Protein AF-0000000080759036 (afdb_homodimer)

Structure (mmCIF, N/CA/C/O backbone):
data_AF-0000000080759036-model_v1
#
loop_
_entity.id
_entity.type
_entity.pdbx_description
1 polymer 'Transposase IS116/IS110/IS902 family protein'
#
loop_
_atom_site.group_PDB
_atom_site.id
_atom_site.type_symbol
_atom_site.label_atom_id
_atom_site.label_alt_id
_atom_site.label_comp_id
_atom_site.label_asym_id
_atom_site.label_entity_id
_atom_site.label_seq_id
_atom_site.pdbx_PDB_ins_code
_atom_site.Cartn_x
_atom_site.Cartn_y
_atom_site.Cartn_z
_atom_site.occupancy
_atom_site.B_iso_or_equiv
_atom_site.auth_seq_id
_atom_site.auth_comp_id
_atom_site.auth_asym_id
_atom_site.auth_atom_id
_atom_site.pdbx_PDB_model_num
ATOM 1 N N . MET A 1 1 ? -12.172 -16.609 -16.031 1 45.44 1 MET A N 1
ATOM 2 C CA . MET A 1 1 ? -12.094 -17.469 -14.852 1 45.44 1 MET A CA 1
ATOM 3 C C . MET A 1 1 ? -12.117 -16.656 -13.57 1 45.44 1 MET A C 1
ATOM 5 O O . MET A 1 1 ? -11.398 -15.656 -13.453 1 45.44 1 MET A O 1
ATOM 9 N N . HIS A 1 2 ? -13.273 -16.766 -12.906 1 61.16 2 HIS A N 1
ATOM 10 C CA . HIS A 1 2 ? -13.508 -16.078 -11.648 1 61.16 2 HIS A CA 1
ATOM 11 C C . HIS A 1 2 ? -13.109 -16.938 -10.461 1 61.16 2 HIS A C 1
ATOM 13 O O . HIS A 1 2 ? -12.93 -18.141 -10.602 1 61.16 2 HIS A O 1
ATOM 19 N N . LYS A 1 3 ? -12.953 -16.297 -9.305 1 64.44 3 LYS A N 1
ATOM 20 C CA . LYS A 1 3 ? -12.539 -16.922 -8.055 1 64.44 3 LYS A CA 1
ATOM 21 C C . LYS A 1 3 ? -13.445 -18.109 -7.703 1 64.44 3 LYS A C 1
ATOM 23 O O . LYS A 1 3 ? -12.969 -19.156 -7.281 1 64.44 3 LYS A O 1
ATOM 28 N N . GLU A 1 4 ? -14.688 -18.062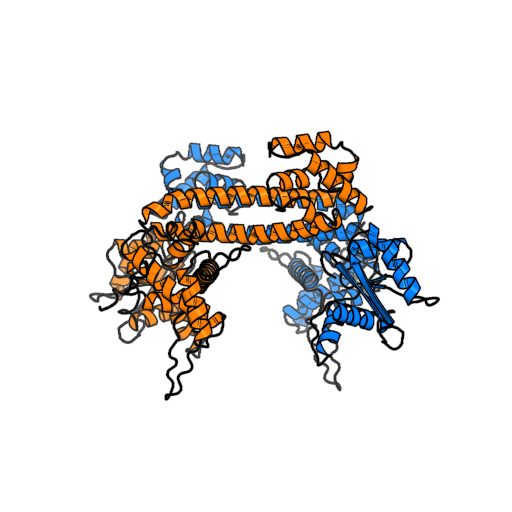 -8.117 1 74.38 4 GLU A N 1
ATOM 29 C CA . GLU A 1 4 ? -15.602 -19.078 -7.59 1 74.38 4 GLU A CA 1
ATOM 30 C C . GLU A 1 4 ? -16.125 -19.984 -8.695 1 74.38 4 GLU A C 1
ATOM 32 O O . GLU A 1 4 ? -16.516 -21.125 -8.438 1 74.38 4 GLU A O 1
ATOM 37 N N . LYS A 1 5 ? -16.062 -19.406 -9.906 1 79.94 5 LYS A N 1
ATOM 38 C CA . LYS A 1 5 ? -16.641 -20.203 -10.984 1 79.94 5 LYS A CA 1
ATOM 39 C C . LYS A 1 5 ? -15.773 -20.156 -12.234 1 79.94 5 LYS A C 1
ATOM 41 O O . LYS A 1 5 ? -15.055 -19.188 -12.469 1 79.94 5 LYS A O 1
ATOM 46 N N . HIS A 1 6 ? -15.82 -21.312 -12.953 1 85.31 6 HIS A N 1
ATOM 47 C CA . HIS A 1 6 ? -15.18 -21.406 -14.258 1 85.31 6 HIS A CA 1
ATOM 48 C C . HIS A 1 6 ? -16.219 -21.5 -15.375 1 85.31 6 HIS A C 1
ATOM 50 O O . HIS A 1 6 ? -17.281 -22.109 -15.188 1 85.31 6 HIS A O 1
ATOM 56 N N . CYS A 1 7 ? -16 -20.797 -16.359 1 88.25 7 CYS A N 1
ATOM 57 C CA . CYS A 1 7 ? -16.781 -20.922 -17.578 1 88.25 7 CYS A CA 1
ATOM 58 C C . CYS A 1 7 ? -15.93 -21.5 -18.703 1 88.25 7 CYS A C 1
ATOM 60 O O . CYS A 1 7 ? -14.875 -20.953 -19.031 1 88.25 7 CYS A O 1
ATOM 62 N N . ALA A 1 8 ? -16.375 -22.641 -19.25 1 90.69 8 ALA A N 1
ATOM 63 C CA . ALA A 1 8 ? -15.672 -23.266 -20.359 1 90.69 8 ALA A CA 1
ATOM 64 C C . ALA A 1 8 ? -16.516 -23.25 -21.641 1 90.69 8 ALA A C 1
ATOM 66 O O . ALA A 1 8 ? -17.703 -23.562 -21.594 1 90.69 8 ALA A O 1
ATOM 67 N N . VAL A 1 9 ? -15.891 -22.844 -22.703 1 92.31 9 VAL A N 1
ATOM 68 C CA . VAL A 1 9 ? -16.547 -22.844 -24 1 92.31 9 VAL A CA 1
ATOM 69 C C . VAL A 1 9 ? -15.828 -23.812 -24.938 1 92.31 9 VAL A C 1
ATOM 71 O O . VAL A 1 9 ? -14.594 -23.844 -24.984 1 92.31 9 VAL A O 1
ATOM 74 N N . VAL A 1 10 ? -16.625 -24.641 -25.641 1 92.56 10 VAL A N 1
ATOM 75 C CA . VAL A 1 10 ? -16.078 -25.609 -26.578 1 92.56 10 VAL A CA 1
ATOM 76 C C . VAL A 1 10 ? -16.375 -25.156 -28 1 92.56 10 VAL A C 1
ATOM 78 O O . VAL A 1 10 ? -17.531 -24.875 -28.344 1 92.56 10 VAL A O 1
ATOM 81 N N . ILE A 1 11 ? -15.328 -25.094 -28.703 1 91.25 11 ILE A N 1
ATOM 82 C CA . ILE A 1 11 ? -15.516 -24.703 -30.109 1 91.25 11 ILE A CA 1
ATOM 83 C C . ILE A 1 11 ? -14.898 -25.766 -31.016 1 91.25 11 ILE A C 1
ATOM 85 O O . ILE A 1 11 ? -13.992 -26.5 -30.609 1 91.25 11 ILE A O 1
ATOM 89 N N . ASP A 1 12 ? -15.43 -25.875 -32.25 1 87.81 12 ASP A N 1
ATOM 90 C CA . ASP A 1 12 ? -14.859 -26.797 -33.219 1 87.81 12 ASP A CA 1
ATOM 91 C C . ASP A 1 12 ? -13.812 -26.109 -34.094 1 87.81 12 ASP A C 1
ATOM 93 O O . ASP A 1 12 ? -13.414 -24.969 -33.812 1 87.81 12 ASP A O 1
ATOM 97 N N . CYS A 1 13 ? -13.289 -26.875 -35.062 1 83.5 13 CYS A N 1
ATOM 98 C CA . CYS A 1 13 ? -12.203 -26.375 -35.906 1 83.5 13 CYS A CA 1
ATOM 99 C C . CYS A 1 13 ? -12.656 -25.188 -36.75 1 83.5 13 CYS A C 1
ATOM 101 O O . CYS A 1 13 ? -11.836 -24.453 -37.281 1 83.5 13 CYS A O 1
ATOM 103 N N . TRP A 1 14 ? -13.953 -25.016 -36.781 1 79.94 14 TRP A N 1
ATOM 104 C CA . TRP A 1 14 ? -14.5 -23.938 -37.594 1 79.94 14 TRP A CA 1
ATOM 105 C C . TRP A 1 14 ? -14.961 -22.781 -36.719 1 79.94 14 TRP A C 1
ATOM 107 O O . TRP A 1 14 ? -15.711 -21.906 -37.156 1 79.94 14 TRP A O 1
ATOM 117 N N . MET A 1 15 ? -14.633 -22.766 -35.469 1 83.44 15 MET A N 1
ATOM 118 C CA . MET A 1 15 ? -14.898 -21.719 -34.5 1 83.44 15 MET A CA 1
ATOM 119 C C . MET A 1 15 ? -16.375 -21.688 -34.094 1 83.44 15 MET A C 1
ATOM 121 O O . MET A 1 15 ? -16.859 -20.688 -33.562 1 83.44 15 MET A O 1
ATOM 125 N N . GLU A 1 16 ? -17.031 -22.734 -34.406 1 87.44 16 GLU A N 1
ATOM 126 C CA . GLU A 1 16 ? -18.422 -22.828 -33.969 1 87.44 16 GLU A CA 1
ATOM 127 C C . GLU A 1 16 ? -18.516 -23.312 -32.531 1 87.44 16 GLU A C 1
ATOM 129 O O . GLU A 1 16 ? -17.891 -24.297 -32.156 1 87.44 16 GLU A O 1
ATOM 134 N N . LYS A 1 17 ? -19.281 -22.531 -31.797 1 91.5 17 LYS A N 1
ATOM 135 C CA . LYS A 1 17 ? -19.484 -22.922 -30.391 1 91.5 17 LYS A CA 1
ATOM 136 C C . LYS A 1 17 ? -20.375 -24.156 -30.297 1 91.5 17 LYS A C 1
ATOM 138 O O . LYS A 1 17 ? -21.531 -24.125 -30.719 1 91.5 17 LYS A O 1
ATOM 143 N N . ILE A 1 18 ? -19.859 -25.203 -29.766 1 90.5 18 ILE A N 1
ATOM 144 C CA . ILE A 1 18 ? -20.609 -26.453 -29.734 1 90.5 18 ILE A CA 1
ATOM 145 C C . ILE A 1 18 ? -21.109 -26.719 -28.328 1 90.5 18 ILE A C 1
ATOM 147 O O . ILE A 1 18 ? -21.984 -27.562 -28.109 1 90.5 18 ILE A O 1
ATOM 151 N N . GLY A 1 19 ? -20.547 -25.953 -27.344 1 91.06 19 GLY A N 1
ATOM 152 C CA . GLY A 1 19 ? -21.016 -26.156 -25.984 1 91.06 19 GLY A CA 1
ATOM 153 C C . GLY A 1 19 ? -20.406 -25.188 -25 1 91.06 19 GLY A C 1
ATOM 154 O O . GLY A 1 19 ? -19.453 -24.484 -25.312 1 91.06 19 GLY A O 1
ATOM 155 N N . GLU A 1 20 ? -21.031 -25.109 -23.875 1 92.5 20 GLU A N 1
ATOM 156 C CA . GLU A 1 20 ? -20.594 -24.297 -22.75 1 92.5 20 GLU A CA 1
ATOM 157 C C . GLU A 1 20 ? -20.875 -24.984 -21.422 1 92.5 20 GLU A C 1
ATOM 159 O O . GLU A 1 20 ? -21.906 -25.625 -21.25 1 92.5 20 GLU A O 1
ATOM 164 N N . VAL A 1 21 ? -19.922 -24.984 -20.609 1 92 21 VAL A N 1
ATOM 165 C CA . VAL A 1 21 ? -20.062 -25.625 -19.297 1 92 21 VAL A CA 1
ATOM 166 C C . VAL A 1 21 ? -19.641 -24.672 -18.188 1 92 21 VAL A C 1
ATOM 168 O O . VAL A 1 21 ? -18.562 -24.078 -18.266 1 92 21 VAL A O 1
ATOM 171 N N . ASN A 1 22 ? -20.5 -24.484 -17.25 1 91 22 ASN A N 1
ATOM 172 C CA . ASN A 1 22 ? -20.188 -23.719 -16.047 1 91 22 ASN A CA 1
ATOM 173 C C . ASN A 1 22 ? -20.078 -24.625 -14.828 1 91 22 ASN A C 1
ATOM 175 O O . ASN A 1 22 ? -20.875 -25.547 -14.656 1 91 22 ASN A O 1
ATOM 179 N N . PHE A 1 23 ? -19.031 -24.453 -14.125 1 87.56 23 PHE A N 1
ATOM 180 C CA . PHE A 1 23 ? -18.828 -25.312 -12.953 1 87.56 23 PHE A CA 1
ATOM 181 C C . PHE A 1 23 ? -18.078 -24.562 -11.859 1 87.56 23 PHE A C 1
ATOM 183 O O . PHE A 1 23 ? -17.406 -23.562 -12.133 1 87.56 23 PHE A O 1
ATOM 190 N N . GLU A 1 24 ? -18.234 -25.031 -10.68 1 85.69 24 GLU A N 1
ATOM 191 C CA . GLU A 1 24 ? -17.578 -24.406 -9.539 1 85.69 24 GLU A CA 1
ATOM 192 C C . GLU A 1 24 ? -16.094 -24.719 -9.508 1 85.69 24 GLU A C 1
ATOM 194 O O . GLU A 1 24 ? -15.68 -25.828 -9.859 1 85.69 24 GLU A O 1
ATOM 199 N N . ASN A 1 25 ? -15.336 -23.766 -9.07 1 82.62 25 ASN A N 1
ATOM 200 C CA . ASN A 1 25 ? -13.891 -23.938 -8.977 1 82.62 25 ASN A CA 1
ATOM 201 C C . ASN A 1 25 ? -13.508 -24.766 -7.75 1 82.62 25 ASN A C 1
ATOM 203 O O . ASN A 1 25 ? -12.898 -24.25 -6.812 1 82.62 25 ASN A O 1
ATOM 207 N N . LYS A 1 26 ? -13.922 -26.062 -7.797 1 84.69 26 LYS A N 1
ATOM 208 C CA . LYS A 1 26 ? -13.633 -27.062 -6.777 1 84.69 26 LYS A CA 1
ATOM 209 C C . LYS A 1 26 ? -13.164 -28.375 -7.406 1 84.69 26 LYS A C 1
ATOM 211 O O . LYS A 1 26 ? -13.781 -28.859 -8.352 1 84.69 26 LYS A O 1
ATOM 216 N N . PRO A 1 27 ? -12.156 -28.906 -6.828 1 86 27 PRO A N 1
ATOM 217 C CA . PRO A 1 27 ? -11.625 -30.141 -7.41 1 86 27 PRO A CA 1
ATOM 218 C C . PRO A 1 27 ? -12.664 -31.25 -7.484 1 86 27 PRO A C 1
ATOM 220 O O . PRO A 1 27 ? -12.633 -32.062 -8.414 1 86 27 PRO A O 1
ATOM 223 N N . SER A 1 28 ? -13.602 -31.203 -6.574 1 87.81 28 SER A N 1
ATOM 224 C CA . SER A 1 28 ? -14.617 -32.25 -6.555 1 87.81 28 SER A CA 1
ATOM 225 C C . SER A 1 28 ? -15.523 -32.156 -7.777 1 87.81 28 SER A C 1
ATOM 227 O O . SER A 1 28 ? -16.188 -33.125 -8.141 1 87.81 28 SER A O 1
ATOM 229 N N . LYS A 1 29 ? -15.484 -31.031 -8.414 1 89.56 29 LYS A N 1
ATOM 230 C CA . LYS A 1 29 ? -16.391 -30.812 -9.547 1 89.56 29 LYS A CA 1
ATOM 231 C C . LYS A 1 29 ? -15.672 -31.047 -10.875 1 89.56 29 LYS A C 1
ATOM 233 O O . LYS A 1 29 ? -16.312 -31.078 -11.93 1 89.56 29 LYS A O 1
ATOM 238 N N . PHE A 1 30 ? -14.367 -31.281 -10.812 1 91 30 PHE A N 1
ATOM 239 C CA . PHE A 1 30 ? -13.562 -31.359 -12.031 1 91 30 PHE A CA 1
ATOM 240 C C . PHE A 1 30 ? -13.875 -32.625 -12.82 1 91 30 PHE A C 1
ATOM 242 O O . PHE A 1 30 ? -13.992 -32.594 -14.047 1 91 30 PHE A O 1
ATOM 249 N N . PRO A 1 31 ? -14.125 -33.719 -12.094 1 90.94 31 PRO A N 1
ATOM 250 C CA . PRO A 1 31 ? -14.453 -34.938 -12.852 1 90.94 31 PRO A CA 1
ATOM 251 C C . PRO A 1 31 ? -15.766 -34.812 -13.625 1 90.94 31 PRO A C 1
ATOM 253 O O . PRO A 1 31 ? -15.844 -35.188 -14.789 1 90.94 31 PRO A O 1
ATOM 256 N N . ALA A 1 32 ? -16.703 -34.188 -12.953 1 91.88 32 ALA A N 1
ATOM 257 C CA . ALA A 1 32 ? -17.984 -33.969 -13.625 1 91.88 32 ALA A CA 1
ATOM 258 C C . ALA A 1 32 ? -17.828 -33.031 -14.828 1 91.88 32 ALA A C 1
ATOM 260 O O . ALA A 1 32 ? -18.469 -33.25 -15.859 1 91.88 32 ALA A O 1
ATOM 261 N N . PHE A 1 33 ? -17.047 -32.125 -14.727 1 92.44 33 PHE A N 1
ATOM 262 C CA . PHE A 1 33 ? -16.766 -31.172 -15.797 1 92.44 33 PHE A CA 1
ATOM 263 C C . PHE A 1 33 ? -16.156 -31.891 -17 1 92.44 33 PHE A C 1
ATOM 265 O O . PHE A 1 33 ? -16.609 -31.703 -18.141 1 92.44 33 PHE A O 1
ATOM 272 N N . VAL A 1 34 ? -15.164 -32.75 -16.766 1 92.06 34 VAL A N 1
ATOM 273 C CA . VAL A 1 34 ? -14.484 -33.469 -17.844 1 92.06 34 VAL A CA 1
ATOM 274 C C . VAL A 1 34 ? -15.461 -34.406 -18.547 1 92.06 34 VAL A C 1
ATOM 276 O O . VAL A 1 34 ? -15.43 -34.531 -19.766 1 92.06 34 VAL A O 1
ATOM 279 N N . GLU A 1 35 ? -16.328 -34.969 -17.734 1 92 35 GLU A N 1
ATOM 280 C CA . GLU A 1 35 ? -17.344 -35.875 -18.312 1 92 35 GLU A CA 1
ATOM 281 C C . GLU A 1 35 ? -18.281 -35.094 -19.219 1 92 35 GLU A C 1
ATOM 283 O O . GLU A 1 35 ? -18.672 -35.594 -20.281 1 92 35 GLU A O 1
ATOM 288 N N . GLU A 1 36 ? -18.609 -33.906 -18.797 1 93.5 36 GLU A N 1
ATOM 289 C CA . GLU A 1 36 ? -19.484 -33.062 -19.609 1 93.5 36 GLU A CA 1
ATOM 290 C C . GLU A 1 36 ? -18.797 -32.688 -20.922 1 93.5 36 GLU A C 1
ATOM 292 O O . GLU A 1 36 ? -19.453 -32.656 -21.969 1 93.5 36 GLU A O 1
ATOM 297 N N . ILE A 1 37 ? -17.594 -32.406 -20.875 1 92.19 37 ILE A N 1
ATOM 298 C CA . ILE A 1 37 ? -16.844 -32 -22.062 1 92.19 37 ILE A CA 1
ATOM 299 C C . ILE A 1 37 ? -16.734 -33.188 -23.031 1 92.19 37 ILE A C 1
ATOM 301 O O . ILE A 1 37 ? -16.859 -33.031 -24.234 1 92.19 37 ILE A O 1
ATOM 305 N N . ARG A 1 38 ? -16.5 -34.312 -22.469 1 91.19 38 ARG A N 1
ATOM 306 C CA . ARG A 1 38 ? -16.422 -35.531 -23.297 1 91.19 38 ARG A CA 1
ATOM 307 C C . ARG A 1 38 ? -17.734 -35.781 -24.016 1 91.19 38 ARG A C 1
ATOM 309 O O . ARG A 1 38 ? -17.734 -36.219 -25.172 1 91.19 38 ARG A O 1
ATOM 316 N N . LYS A 1 39 ? -18.766 -35.5 -23.281 1 92.19 39 LYS A N 1
ATOM 317 C CA . LYS A 1 39 ? -20.078 -35.688 -23.906 1 92.19 39 LYS A CA 1
ATOM 318 C C . LYS A 1 39 ? -20.281 -34.719 -25.062 1 92.19 39 LYS A C 1
ATOM 320 O O . LYS A 1 39 ? -20.844 -35.062 -26.094 1 92.19 39 LYS A O 1
ATOM 325 N N . ILE A 1 40 ? -19.844 -33.531 -24.859 1 91.62 40 ILE A N 1
ATOM 326 C CA . ILE A 1 40 ? -20 -32.5 -25.875 1 91.62 40 ILE A CA 1
ATOM 327 C C . ILE A 1 40 ? -19.125 -32.812 -27.078 1 91.62 40 ILE A C 1
ATOM 329 O O . ILE A 1 40 ? -19.547 -32.656 -28.219 1 91.62 40 ILE A O 1
ATOM 333 N N . CYS A 1 41 ? -17.891 -33.281 -26.797 1 89.06 41 CYS A N 1
ATOM 334 C CA . CYS A 1 41 ? -16.906 -33.5 -27.859 1 89.06 41 CYS A CA 1
ATOM 335 C C . CYS A 1 41 ? -17.094 -34.844 -28.516 1 89.06 41 CYS A C 1
ATOM 337 O O . CYS A 1 41 ? -16.688 -35.062 -29.672 1 89.06 41 CYS A O 1
ATOM 339 N N . GLY A 1 42 ? -17.594 -35.812 -27.828 1 82.44 42 GLY A N 1
ATOM 340 C CA . GLY A 1 42 ? -17.766 -37.156 -28.375 1 82.44 42 GLY A CA 1
ATOM 341 C C . GLY A 1 42 ? -16.453 -37.906 -28.531 1 82.44 42 GLY A C 1
ATOM 342 O O . GLY A 1 42 ? -15.719 -38.094 -27.562 1 82.44 42 GLY A O 1
ATOM 343 N N . THR A 1 43 ? -16.109 -38.281 -29.797 1 81.25 43 THR A N 1
ATOM 344 C CA . THR A 1 43 ? -14.93 -39.094 -30.078 1 81.25 43 THR A CA 1
ATOM 345 C C . THR A 1 43 ? -13.766 -38.188 -30.5 1 81.25 43 THR A C 1
ATOM 347 O O . THR A 1 43 ? -12.664 -38.688 -30.75 1 81.25 43 THR A O 1
ATOM 350 N N . LYS A 1 44 ? -13.945 -36.938 -30.484 1 83 44 LYS A N 1
ATOM 351 C CA . LYS A 1 44 ? -12.922 -36 -30.969 1 83 44 LYS A CA 1
ATOM 352 C C . LYS A 1 44 ? -11.93 -35.656 -29.859 1 83 44 LYS A C 1
ATOM 354 O O . LYS A 1 44 ? -12.297 -35.594 -28.688 1 83 44 LYS A O 1
ATOM 359 N N . ASP A 1 45 ? -10.75 -35.5 -30.281 1 84.62 45 ASP A N 1
ATOM 360 C CA . ASP A 1 45 ? -9.727 -35.031 -29.344 1 84.62 45 ASP A CA 1
ATOM 361 C C . ASP A 1 45 ? -9.883 -33.562 -29.031 1 84.62 45 ASP A C 1
ATOM 363 O O . ASP A 1 45 ? -10.375 -32.781 -29.875 1 84.62 45 ASP A O 1
ATOM 367 N N . PHE A 1 46 ? -9.719 -33.25 -27.828 1 87.31 46 PHE A N 1
ATOM 368 C CA . PHE A 1 46 ? -9.82 -31.859 -27.484 1 87.31 46 PHE A CA 1
ATOM 369 C C . PHE A 1 46 ? -8.617 -31.406 -26.656 1 87.31 46 PHE A C 1
ATOM 371 O O . PHE A 1 46 ? -7.945 -32.25 -26.031 1 87.31 46 PHE A O 1
ATOM 378 N N . VAL A 1 47 ? -8.273 -30.141 -26.781 1 90.69 47 VAL A N 1
ATOM 379 C CA . VAL A 1 47 ? -7.195 -29.469 -26.078 1 90.69 47 VAL A CA 1
ATOM 380 C C . VAL A 1 47 ? -7.766 -28.344 -25.219 1 90.69 47 VAL A C 1
ATOM 382 O O . VAL A 1 47 ? -8.688 -27.641 -25.641 1 90.69 47 VAL A O 1
ATOM 385 N N . PHE A 1 48 ? -7.277 -28.281 -24.016 1 91.88 48 PHE A N 1
ATOM 386 C CA . PHE A 1 48 ? -7.762 -27.25 -23.109 1 91.88 48 PHE A CA 1
ATOM 387 C C . PHE A 1 48 ? -6.891 -26 -23.203 1 91.88 48 PHE A C 1
ATOM 389 O O . PHE A 1 48 ? -5.664 -26.094 -23.328 1 91.88 48 PHE A O 1
ATOM 396 N N . GLY A 1 49 ? -7.516 -24.844 -23.25 1 89.75 49 GLY A N 1
ATOM 397 C CA . GLY A 1 49 ? -6.836 -23.562 -23.125 1 89.75 49 GLY A CA 1
ATOM 398 C C . GLY A 1 49 ? -7.246 -22.781 -21.891 1 89.75 49 GLY A C 1
ATOM 399 O O . GLY A 1 49 ? -8.438 -22.609 -21.625 1 89.75 49 GLY A O 1
ATOM 400 N N . LEU A 1 50 ? -6.242 -22.422 -21.062 1 86.5 50 LEU A N 1
ATOM 401 C CA . LEU A 1 50 ? -6.52 -21.641 -19.844 1 86.5 50 LEU A CA 1
ATOM 402 C C . LEU A 1 50 ? -5.727 -20.344 -19.844 1 86.5 50 LEU A C 1
ATOM 404 O O . LEU A 1 50 ? -4.543 -20.328 -20.172 1 86.5 50 LEU A O 1
ATOM 408 N N . GLU A 1 51 ? -6.41 -19.219 -19.578 1 77.56 51 GLU A N 1
ATOM 409 C CA . GLU A 1 51 ? -5.734 -17.922 -19.469 1 77.56 51 GLU A CA 1
ATOM 410 C C . GLU A 1 51 ? -4.977 -17.812 -18.141 1 77.56 51 GLU A C 1
ATOM 412 O O . GLU A 1 51 ? -3.863 -17.281 -18.109 1 77.56 51 GLU A O 1
ATOM 417 N N . ASP A 1 52 ? -5.652 -18.219 -17.094 1 69.62 52 ASP A N 1
ATOM 418 C CA . ASP A 1 52 ? -5.074 -18.047 -15.773 1 69.62 52 ASP A CA 1
ATOM 419 C C . ASP A 1 52 ? -4.609 -19.375 -15.188 1 69.62 52 ASP A C 1
ATOM 421 O O . ASP A 1 52 ? -5.156 -19.844 -14.188 1 69.62 52 ASP A O 1
ATOM 425 N N . THR A 1 53 ? -3.488 -19.938 -15.812 1 65.19 53 THR A N 1
ATOM 426 C CA . THR A 1 53 ? -2.998 -21.234 -15.352 1 65.19 53 THR A CA 1
ATOM 427 C C . THR A 1 53 ? -2.189 -21.094 -14.07 1 65.19 53 THR A C 1
ATOM 429 O O . THR A 1 53 ? -1.856 -22.078 -13.414 1 65.19 53 THR A O 1
ATOM 432 N N . ARG A 1 54 ? -2.014 -19.859 -13.672 1 61.38 54 ARG A N 1
ATOM 433 C CA . ARG A 1 54 ? -1.126 -19.625 -12.531 1 61.38 54 ARG A CA 1
ATOM 434 C C . ARG A 1 54 ? -1.892 -19.047 -11.352 1 61.38 54 ARG A C 1
ATOM 436 O O . ARG A 1 54 ? -1.325 -18.859 -10.273 1 61.38 54 ARG A O 1
ATOM 443 N N . GLY A 1 55 ? -3.137 -18.891 -11.547 1 68.94 55 GLY A N 1
ATOM 444 C CA . GLY A 1 55 ? -3.99 -18.328 -10.516 1 68.94 55 GLY A CA 1
ATOM 445 C C . GLY A 1 55 ? -5.145 -19.234 -10.125 1 68.94 55 GLY A C 1
ATOM 446 O O . GLY A 1 55 ? -4.93 -20.344 -9.664 1 68.94 55 GLY A O 1
ATOM 447 N N . PHE A 1 56 ? -6.262 -18.766 -10.406 1 68.44 56 PHE A N 1
ATOM 448 C CA . PHE A 1 56 ? -7.473 -19.453 -9.992 1 68.44 56 PHE A CA 1
ATOM 449 C C . PHE A 1 56 ? -7.68 -20.719 -10.805 1 68.44 56 PHE A C 1
ATOM 451 O O . PHE A 1 56 ? -8.398 -21.641 -10.383 1 68.44 56 PHE A O 1
ATOM 458 N N . GLY A 1 57 ? -6.996 -20.719 -11.922 1 76.56 57 GLY A N 1
ATOM 459 C CA . GLY A 1 57 ? -7.148 -21.875 -12.789 1 76.56 57 GLY A CA 1
ATOM 460 C C . GLY A 1 57 ? -6.094 -22.938 -12.555 1 76.56 57 GLY A C 1
ATOM 461 O O . GLY A 1 57 ? -6.078 -23.969 -13.234 1 76.56 57 GLY A O 1
ATOM 462 N N . ARG A 1 58 ? -5.359 -22.734 -11.594 1 76.88 58 ARG A N 1
ATOM 463 C CA . ARG A 1 58 ? -4.234 -23.625 -11.367 1 76.88 58 ARG A CA 1
ATOM 464 C C . ARG A 1 58 ? -4.711 -25.016 -10.961 1 76.88 58 ARG A C 1
ATOM 466 O O . ARG A 1 58 ? -4.18 -26.016 -11.43 1 76.88 58 ARG A O 1
ATOM 473 N N . ASN A 1 59 ? -5.699 -25.031 -10.039 1 79.5 59 ASN A N 1
ATOM 474 C CA . ASN A 1 59 ? -6.234 -26.328 -9.609 1 79.5 59 ASN A CA 1
ATOM 475 C C . ASN A 1 59 ? -6.789 -27.125 -10.781 1 79.5 59 ASN A C 1
ATOM 477 O O . ASN A 1 59 ? -6.551 -28.328 -10.891 1 79.5 59 ASN A O 1
ATOM 481 N N . LEU A 1 60 ? -7.379 -26.359 -11.594 1 84.31 60 LEU A N 1
ATOM 482 C CA . LEU A 1 60 ? -7.949 -27.016 -12.766 1 84.31 60 LEU A CA 1
ATOM 483 C C . LEU A 1 60 ? -6.848 -27.469 -13.719 1 84.31 60 LEU A C 1
ATOM 485 O O . LEU A 1 60 ? -6.875 -28.609 -14.219 1 84.31 60 LEU A O 1
ATOM 489 N N . ALA A 1 61 ? -5.949 -26.594 -13.938 1 84.06 61 ALA A N 1
ATOM 490 C CA . ALA A 1 61 ? -4.832 -26.922 -14.82 1 84.06 61 ALA A CA 1
ATOM 491 C C . ALA A 1 61 ? -4.078 -28.156 -14.312 1 84.06 61 ALA A C 1
ATOM 493 O O . ALA A 1 61 ? -3.75 -29.047 -15.086 1 84.06 61 ALA A O 1
ATOM 494 N N . SER A 1 62 ? -3.84 -28.156 -13.055 1 80 62 SER A N 1
ATOM 495 C CA . SER A 1 62 ? -3.127 -29.281 -12.445 1 80 62 SER A CA 1
ATOM 496 C C . SER A 1 62 ? -3.914 -30.578 -12.578 1 80 62 SER A C 1
ATOM 498 O O . SER A 1 62 ? -3.344 -31.625 -12.898 1 80 62 SER A O 1
ATOM 500 N N . TYR A 1 63 ? -5.211 -30.484 -12.398 1 83.75 63 TYR A N 1
ATOM 501 C CA . TYR A 1 63 ? -6.082 -31.641 -12.516 1 83.75 63 TYR A CA 1
ATOM 502 C C . TYR A 1 63 ? -6.07 -32.188 -13.938 1 83.75 63 TYR A C 1
ATOM 504 O O . TYR A 1 63 ? -5.914 -33.406 -14.141 1 83.75 63 TYR A O 1
ATOM 512 N N . LEU A 1 64 ? -6.16 -31.328 -14.859 1 86.94 64 LEU A N 1
ATOM 513 C CA . LEU A 1 64 ? -6.234 -31.734 -16.266 1 86.94 64 LEU A CA 1
ATOM 514 C C . LEU A 1 64 ? -4.91 -32.312 -16.734 1 86.94 64 LEU A C 1
ATOM 516 O O . LEU A 1 64 ? -4.891 -33.344 -17.406 1 86.94 64 LEU A O 1
ATOM 520 N N . THR A 1 65 ? -3.895 -31.625 -16.344 1 83.19 65 THR A N 1
ATOM 521 C CA . THR A 1 65 ? -2.58 -32.125 -16.734 1 83.19 65 THR A CA 1
ATOM 522 C C . THR A 1 65 ? -2.293 -33.469 -16.062 1 83.19 65 THR A C 1
ATOM 524 O O . THR A 1 65 ? -1.667 -34.344 -16.672 1 83.19 65 THR A O 1
ATOM 527 N N . GLY A 1 66 ? -2.758 -33.625 -14.844 1 80.81 66 GLY A N 1
ATOM 528 C CA . GLY A 1 66 ? -2.6 -34.875 -14.125 1 80.81 66 GLY A CA 1
ATOM 529 C C . GLY A 1 66 ? -3.303 -36.062 -14.805 1 80.81 66 GLY A C 1
ATOM 530 O O . GLY A 1 66 ? -2.854 -37.188 -14.703 1 80.81 66 GLY A O 1
ATOM 531 N N . ARG A 1 67 ? -4.352 -35.719 -15.477 1 85 67 ARG A N 1
ATOM 532 C CA . ARG A 1 67 ? -5.102 -36.75 -16.203 1 85 67 ARG A CA 1
ATOM 533 C C . ARG A 1 67 ? -4.609 -36.875 -17.641 1 85 67 ARG A C 1
ATOM 535 O O . ARG A 1 67 ? -5.309 -37.438 -18.484 1 85 67 ARG A O 1
ATOM 542 N N . LYS A 1 68 ? -3.527 -36.156 -17.938 1 83.62 68 LYS A N 1
ATOM 543 C CA . LYS A 1 68 ? -2.803 -36.281 -19.203 1 83.62 68 LYS A CA 1
ATOM 544 C C . LYS A 1 68 ? -3.545 -35.594 -20.328 1 83.62 68 LYS A C 1
ATOM 546 O O . LYS A 1 68 ? -3.453 -36 -21.484 1 83.62 68 LYS A O 1
ATOM 551 N N . PHE A 1 69 ? -4.363 -34.688 -19.938 1 87.94 69 PHE A N 1
ATOM 552 C CA . PHE A 1 69 ? -4.949 -33.844 -20.969 1 87.94 69 PHE A CA 1
ATOM 553 C C . PHE A 1 69 ? -3.941 -32.812 -21.469 1 87.94 69 PHE A C 1
ATOM 555 O O . PHE A 1 69 ? -3.051 -32.406 -20.719 1 87.94 69 PHE A O 1
ATOM 562 N N . GLU A 1 70 ? -4.047 -32.469 -22.641 1 86.69 70 GLU A N 1
ATOM 563 C CA . GLU A 1 70 ? -3.242 -31.391 -23.156 1 86.69 70 GLU A CA 1
ATOM 564 C C . GLU A 1 70 ? -3.82 -30.031 -22.766 1 86.69 70 GLU A C 1
ATOM 566 O O . GLU A 1 70 ? -4.945 -29.703 -23.141 1 86.69 70 GLU A O 1
ATOM 571 N N . VAL A 1 71 ? -3.074 -29.375 -21.953 1 88.5 71 VAL A N 1
ATOM 572 C CA . VAL A 1 71 ? -3.514 -28.062 -21.469 1 88.5 71 VAL A CA 1
ATOM 573 C C . VAL A 1 71 ? -2.521 -26.984 -21.906 1 88.5 71 VAL A C 1
ATOM 575 O O . VAL A 1 71 ? -1.316 -27.125 -21.672 1 88.5 71 VAL A O 1
ATOM 578 N N . LYS A 1 72 ? -3.07 -25.953 -22.562 1 86.25 72 LYS A N 1
ATOM 579 C CA . LYS A 1 72 ? -2.225 -24.859 -23.031 1 86.25 72 LYS A CA 1
ATOM 580 C C . LYS A 1 72 ? -2.502 -23.578 -22.266 1 86.25 72 LYS A C 1
ATOM 582 O O . LYS A 1 72 ? -3.646 -23.297 -21.906 1 86.25 72 LYS A O 1
ATOM 587 N N . HIS A 1 73 ? -1.458 -22.859 -22.016 1 84.38 73 HIS A N 1
ATOM 588 C CA . HIS A 1 73 ? -1.598 -21.547 -21.406 1 84.38 73 HIS A CA 1
ATOM 589 C C . HIS A 1 73 ? -1.837 -20.469 -22.453 1 84.38 73 HIS A C 1
ATOM 591 O O . HIS A 1 73 ? -1.024 -20.297 -23.375 1 84.38 73 HIS A O 1
ATOM 597 N N . VAL A 1 74 ? -2.98 -19.797 -22.328 1 82.88 74 VAL A N 1
ATOM 598 C CA . VAL A 1 74 ? -3.309 -18.734 -23.266 1 82.88 74 VAL A CA 1
ATOM 599 C C . VAL A 1 74 ? -3.006 -17.375 -22.656 1 82.88 74 VAL A C 1
ATOM 601 O O . VAL A 1 74 ? -3.596 -17 -21.641 1 82.88 74 VAL A O 1
ATOM 604 N N . ASN A 1 75 ? -2.094 -16.609 -23.219 1 74.62 75 ASN A N 1
ATOM 605 C CA . ASN A 1 75 ? -1.737 -15.273 -22.75 1 74.62 75 ASN A CA 1
ATOM 606 C C . ASN A 1 75 ? -2.893 -14.297 -22.922 1 74.62 75 ASN A C 1
ATOM 608 O O . ASN A 1 75 ? -3.48 -14.203 -24 1 74.62 75 ASN A O 1
ATOM 612 N N . PRO A 1 76 ? -3.172 -13.617 -21.859 1 75 76 PRO A N 1
ATOM 613 C CA . PRO A 1 76 ? -4.305 -12.688 -21.891 1 75 76 PRO A CA 1
ATOM 614 C C . PRO A 1 76 ? -4.16 -11.625 -22.984 1 75 76 PRO A C 1
ATOM 616 O O . PRO A 1 76 ? -5.16 -11.094 -23.469 1 75 76 PRO A O 1
ATOM 619 N N . VAL A 1 77 ? -3.016 -11.344 -23.375 1 70.19 77 VAL A N 1
ATOM 620 C CA . VAL A 1 77 ? -2.781 -10.328 -24.391 1 70.19 77 VAL A CA 1
ATOM 621 C C . VAL A 1 77 ? -3.443 -10.758 -25.703 1 70.19 77 VAL A C 1
ATOM 623 O O . VAL A 1 77 ? -4.031 -9.93 -26.406 1 70.19 77 VAL A O 1
ATOM 626 N N . TYR A 1 78 ? -3.35 -12.039 -26.031 1 75.31 78 TYR A N 1
ATOM 627 C CA . TYR A 1 78 ? -3.941 -12.547 -27.266 1 75.31 78 TYR A CA 1
ATOM 628 C C . TYR A 1 78 ? -5.465 -12.492 -27.203 1 75.31 78 TYR A C 1
ATOM 630 O O . TYR A 1 78 ? -6.121 -12.148 -28.188 1 75.31 78 TYR A O 1
ATOM 638 N N . THR A 1 79 ? -5.973 -12.758 -26.062 1 78.94 79 THR A N 1
ATOM 639 C CA . THR A 1 79 ? -7.422 -12.766 -25.891 1 78.94 79 THR A CA 1
ATOM 640 C C . THR A 1 79 ? -7.977 -11.344 -25.938 1 78.94 79 THR A C 1
ATOM 642 O O . THR A 1 79 ? -9.062 -11.117 -26.469 1 78.94 79 THR A O 1
ATOM 645 N N . SER A 1 80 ? -7.266 -10.469 -25.344 1 78.12 80 SER A N 1
ATOM 646 C CA . SER A 1 80 ? -7.695 -9.078 -25.359 1 78.12 80 SER A CA 1
ATOM 647 C C . SER A 1 80 ? -7.746 -8.531 -26.781 1 78.12 80 SER A C 1
ATOM 649 O O . SER A 1 80 ? -8.648 -7.77 -27.125 1 78.12 80 SER A O 1
ATOM 651 N N . ALA A 1 81 ? -6.785 -8.883 -27.578 1 71.69 81 ALA A N 1
ATOM 652 C CA . ALA A 1 81 ? -6.75 -8.461 -28.969 1 71.69 81 ALA A CA 1
ATOM 653 C C . ALA A 1 81 ? -7.98 -8.945 -29.719 1 71.69 81 ALA A C 1
ATOM 655 O O . ALA A 1 81 ? -8.562 -8.211 -30.531 1 71.69 81 ALA A O 1
ATOM 656 N N . ILE A 1 82 ? -8.344 -10.109 -29.453 1 75 82 ILE A N 1
ATOM 657 C CA . ILE A 1 82 ? -9.516 -10.688 -30.109 1 75 82 ILE A CA 1
ATOM 658 C C . ILE A 1 82 ? -10.781 -9.992 -29.609 1 75 82 ILE A C 1
ATOM 660 O O . ILE A 1 82 ? -11.68 -9.695 -30.391 1 75 82 ILE A O 1
ATOM 664 N N . ARG A 1 83 ? -10.797 -9.688 -28.312 1 77.56 83 ARG A N 1
ATOM 665 C CA . ARG A 1 83 ? -11.938 -9.008 -27.719 1 77.56 83 ARG A CA 1
ATOM 666 C C . ARG A 1 83 ? -12.125 -7.617 -28.328 1 77.56 83 ARG A C 1
ATOM 668 O O . ARG A 1 83 ? -13.258 -7.195 -28.578 1 77.56 83 ARG A O 1
ATOM 675 N N . LEU A 1 84 ? -11.078 -6.945 -28.5 1 69 84 LEU A N 1
ATOM 676 C CA . LEU A 1 84 ? -11.109 -5.578 -29 1 69 84 LEU A CA 1
ATOM 677 C C . LEU A 1 84 ? -11.445 -5.559 -30.5 1 69 84 LEU A C 1
ATOM 679 O O . LEU A 1 84 ? -11.945 -4.555 -31 1 69 84 LEU A O 1
ATOM 683 N N . SER A 1 85 ? -11.086 -6.547 -31.172 1 68.56 85 SER A N 1
ATOM 684 C CA . SER A 1 85 ? -11.312 -6.609 -32.625 1 68.56 85 SER A CA 1
ATOM 685 C C . SER A 1 85 ? -12.789 -6.836 -32.938 1 68.56 85 SER A C 1
ATOM 687 O O . SER A 1 85 ? -13.203 -6.703 -34.094 1 68.56 85 SER A O 1
ATOM 689 N N . ASN A 1 86 ? -13.477 -7.078 -31.844 1 64.81 86 ASN A N 1
ATOM 690 C CA . ASN A 1 86 ? -14.906 -7.285 -32.031 1 64.81 86 ASN A CA 1
ATOM 691 C C . ASN A 1 86 ? -15.695 -5.992 -31.859 1 64.81 86 ASN A C 1
ATOM 693 O O . ASN A 1 86 ? -15.492 -5.273 -30.875 1 64.81 86 ASN A O 1
ATOM 697 N N . PRO A 1 87 ? -16.406 -5.703 -32.812 1 59.97 87 PRO A N 1
ATOM 698 C CA . PRO A 1 87 ? -17.172 -4.457 -32.75 1 59.97 87 PRO A CA 1
ATOM 699 C C . PRO A 1 87 ? -18.109 -4.406 -31.531 1 59.97 87 PRO A C 1
ATOM 701 O O . PRO A 1 87 ? -18.406 -3.324 -31.016 1 59.97 87 PRO A O 1
ATOM 704 N N . ILE A 1 88 ? -18.641 -5.586 -31.203 1 59.53 88 ILE A N 1
ATOM 705 C CA . ILE A 1 88 ? -19.531 -5.648 -30.047 1 59.53 88 ILE A CA 1
ATOM 706 C C . ILE A 1 88 ? -18.75 -6.09 -28.812 1 59.53 88 ILE A C 1
ATOM 708 O O . ILE A 1 88 ? -18.109 -7.145 -28.812 1 59.53 88 ILE A O 1
ATOM 712 N N . ILE A 1 89 ? -18.656 -5.223 -27.891 1 60.75 89 ILE A N 1
ATOM 713 C CA . ILE A 1 89 ? -17.938 -5.551 -26.672 1 60.75 89 ILE A CA 1
ATOM 714 C C . ILE A 1 89 ? -18.859 -6.32 -25.719 1 60.75 89 ILE A C 1
ATOM 716 O O . ILE A 1 89 ? -19.938 -5.828 -25.359 1 60.75 89 ILE A O 1
ATOM 720 N N . TYR A 1 90 ? -18.703 -7.629 -25.672 1 65.12 90 TYR A N 1
ATOM 721 C CA . TYR A 1 90 ? -19.438 -8.445 -24.719 1 65.12 90 TYR A CA 1
ATOM 722 C C . TYR A 1 90 ? -18.719 -8.492 -23.375 1 65.12 90 TYR A C 1
ATOM 724 O O . TYR A 1 90 ? -17.484 -8.625 -23.328 1 65.12 90 TYR A O 1
ATOM 732 N N . LYS A 1 91 ? -19.281 -7.992 -22.391 1 63.56 91 LYS A N 1
ATOM 733 C CA . LYS A 1 91 ? -18.656 -8.094 -21.078 1 63.56 91 LYS A CA 1
ATOM 734 C C . LYS A 1 91 ? -19.219 -9.258 -20.266 1 63.56 91 LYS A C 1
ATOM 736 O O . LYS A 1 91 ? -19.844 -9.055 -19.219 1 63.56 91 LYS A O 1
ATOM 741 N N . ASP A 1 92 ? -19.109 -10.477 -21.016 1 78.88 92 ASP A N 1
ATOM 742 C CA . ASP A 1 92 ? -19.594 -11.625 -20.25 1 78.88 92 ASP A CA 1
ATOM 743 C C . ASP A 1 92 ? -18.578 -12.758 -20.25 1 78.88 92 ASP A C 1
ATOM 745 O O . ASP A 1 92 ? -17.703 -12.82 -21.125 1 78.88 92 ASP A O 1
ATOM 749 N N . ASP A 1 93 ? -18.703 -13.688 -19.297 1 82.12 93 ASP A N 1
ATOM 750 C CA . ASP A 1 93 ? -17.75 -14.766 -19.047 1 82.12 93 ASP A CA 1
ATOM 751 C C . ASP A 1 93 ? -17.734 -15.766 -20.203 1 82.12 93 ASP A C 1
ATOM 753 O O . ASP A 1 93 ? -16.688 -16.312 -20.547 1 82.12 93 ASP A O 1
ATOM 757 N N . SER A 1 94 ? -18.859 -15.875 -20.859 1 85.31 94 SER A N 1
ATOM 758 C CA . SER A 1 94 ? -18.969 -16.812 -21.969 1 85.31 94 SER A CA 1
ATOM 759 C C . SER A 1 94 ? -18.188 -16.312 -23.188 1 85.31 94 SER A C 1
ATOM 761 O O . SER A 1 94 ? -17.469 -17.094 -23.828 1 85.31 94 SER A O 1
ATOM 763 N N . TYR A 1 95 ? -18.328 -15.141 -23.391 1 85.06 95 TYR A N 1
ATOM 764 C CA . TYR A 1 95 ? -17.594 -14.586 -24.531 1 85.06 95 TYR A CA 1
ATOM 765 C C . TYR A 1 95 ? -16.094 -14.57 -24.266 1 85.06 95 TYR A C 1
ATOM 767 O O . TYR A 1 95 ? -15.297 -14.805 -25.172 1 85.06 95 TYR A O 1
ATOM 775 N N . ASP A 1 96 ? -15.711 -14.281 -23.078 1 85.38 96 ASP A N 1
ATOM 776 C CA . ASP A 1 96 ? -14.297 -14.32 -22.719 1 85.38 96 ASP A CA 1
ATOM 777 C C . ASP A 1 96 ? -13.711 -15.711 -22.953 1 85.38 96 ASP A C 1
ATOM 779 O O . ASP A 1 96 ? -12.617 -15.844 -23.516 1 85.38 96 ASP A O 1
ATOM 783 N N . ALA A 1 97 ? -14.508 -16.641 -22.531 1 89 97 ALA A N 1
ATOM 784 C CA . ALA A 1 97 ? -14.078 -18.031 -22.719 1 89 97 ALA A CA 1
ATOM 785 C C . ALA A 1 97 ? -14 -18.375 -24.203 1 89 97 ALA A C 1
ATOM 787 O O . ALA A 1 97 ? -13.102 -19.094 -24.641 1 89 97 ALA A O 1
ATOM 788 N N . TYR A 1 98 ? -14.875 -17.859 -24.922 1 88.88 98 TYR A N 1
ATOM 789 C CA . TYR A 1 98 ? -14.883 -18.062 -26.359 1 88.88 98 TYR A CA 1
ATOM 790 C C . TYR A 1 98 ? -13.633 -17.484 -27 1 88.88 98 TYR A C 1
ATOM 792 O O . TYR A 1 98 ? -13.031 -18.094 -27.875 1 88.88 98 TYR A O 1
ATOM 800 N N . CYS A 1 99 ? -13.297 -16.312 -26.578 1 87.69 99 CYS A N 1
ATOM 801 C CA . CYS A 1 99 ? -12.102 -15.664 -27.109 1 87.69 99 CYS A CA 1
ATOM 802 C C . CYS A 1 99 ? -10.852 -16.484 -26.797 1 87.69 99 CYS A C 1
ATOM 804 O O . CYS A 1 99 ? -9.953 -16.594 -27.625 1 87.69 99 CYS A O 1
ATOM 806 N N . VAL A 1 100 ? -10.82 -17.078 -25.625 1 89.06 100 VAL A N 1
ATOM 807 C CA . VAL A 1 100 ? -9.695 -17.922 -25.25 1 89.06 100 VAL A CA 1
ATOM 808 C C . VAL A 1 100 ? -9.641 -19.156 -26.156 1 89.06 100 VAL A C 1
ATOM 810 O O . VAL A 1 100 ? -8.57 -19.547 -26.625 1 89.06 100 VAL A O 1
ATOM 813 N N . ALA A 1 101 ? -10.812 -19.656 -26.438 1 90.19 101 ALA A N 1
ATOM 814 C CA . ALA A 1 101 ? -10.906 -20.844 -27.297 1 90.19 101 ALA A CA 1
ATOM 815 C C . ALA A 1 101 ? -10.453 -20.516 -28.719 1 90.19 101 ALA A C 1
ATOM 817 O O . ALA A 1 101 ? -9.812 -21.344 -29.375 1 90.19 101 ALA A O 1
ATOM 818 N N . ARG A 1 102 ? -10.727 -19.406 -29.062 1 88.62 102 ARG A N 1
ATOM 819 C CA . ARG A 1 102 ? -10.336 -18.984 -30.406 1 88.62 102 ARG A CA 1
ATOM 820 C C . ARG A 1 102 ? -8.82 -18.875 -30.516 1 88.62 102 ARG A C 1
ATOM 822 O O . ARG A 1 102 ? -8.234 -19.328 -31.516 1 88.62 102 ARG A O 1
ATOM 829 N N . VAL A 1 103 ? -8.266 -18.25 -29.562 1 87.88 103 VAL A N 1
ATOM 830 C CA . VAL A 1 103 ? -6.812 -18.125 -29.547 1 87.88 103 VAL A CA 1
ATOM 831 C C . VAL A 1 103 ? -6.172 -19.516 -29.5 1 87.88 103 VAL A C 1
ATOM 833 O O . VAL A 1 103 ? -5.184 -19.766 -30.203 1 87.88 103 VAL A O 1
ATOM 836 N N . LEU A 1 104 ? -6.758 -20.359 -28.766 1 89.38 104 LEU A N 1
ATOM 837 C CA . LEU A 1 104 ? -6.266 -21.734 -28.625 1 89.38 104 LEU A CA 1
ATOM 838 C C . LEU A 1 104 ? -6.277 -22.453 -29.969 1 89.38 104 LEU A C 1
ATOM 840 O O . LEU A 1 104 ? -5.293 -23.094 -30.344 1 89.38 104 LEU A O 1
ATOM 844 N N . ARG A 1 105 ? -7.336 -22.328 -30.594 1 87.12 105 ARG A N 1
ATOM 845 C CA . ARG A 1 105 ? -7.484 -22.969 -31.891 1 87.12 105 ARG A CA 1
ATOM 846 C C . ARG A 1 105 ? -6.449 -22.453 -32.875 1 87.12 105 ARG A C 1
ATOM 848 O O . ARG A 1 105 ? -5.812 -23.234 -33.594 1 87.12 105 ARG A O 1
ATOM 855 N N . ASP A 1 106 ? -6.336 -21.141 -32.844 1 84.5 106 ASP A N 1
ATOM 856 C CA . ASP A 1 106 ? -5.484 -20.5 -33.844 1 84.5 106 ASP A CA 1
ATOM 857 C C . ASP A 1 106 ? -4.008 -20.734 -33.531 1 84.5 106 ASP A C 1
ATOM 859 O O . ASP A 1 106 ? -3.18 -20.766 -34.469 1 84.5 106 ASP A O 1
ATOM 863 N N . MET A 1 107 ? -3.645 -20.984 -32.25 1 85 107 MET A N 1
ATOM 864 C CA . MET A 1 107 ? -2.234 -20.984 -31.859 1 85 107 MET A CA 1
ATOM 865 C C . MET A 1 107 ? -1.887 -22.234 -31.078 1 85 107 MET A C 1
ATOM 867 O O . MET A 1 107 ? -1.022 -22.203 -30.188 1 85 107 MET A O 1
ATOM 871 N N . VAL A 1 108 ? -2.586 -23.297 -31.266 1 82.81 108 VAL A N 1
ATOM 872 C CA . VAL A 1 108 ? -2.449 -24.5 -30.469 1 82.81 108 VAL A CA 1
ATOM 873 C C . VAL A 1 108 ? -1.008 -25 -30.516 1 82.81 108 VAL A C 1
ATOM 875 O O . VAL A 1 108 ? -0.464 -25.453 -29.516 1 82.81 108 VAL A O 1
ATOM 878 N N . ASP A 1 109 ? -0.362 -24.828 -31.609 1 77.25 109 ASP A N 1
ATOM 879 C CA . ASP A 1 109 ? 0.98 -25.375 -31.797 1 77.25 109 ASP A CA 1
ATOM 880 C C . ASP A 1 109 ? 2.035 -24.453 -31.188 1 77.25 109 ASP A C 1
ATOM 882 O O . ASP A 1 109 ? 3.137 -24.891 -30.859 1 77.25 109 ASP A O 1
ATOM 886 N N . THR A 1 110 ? 1.638 -23.219 -31.031 1 76 110 THR A N 1
ATOM 887 C CA . THR A 1 110 ? 2.615 -22.234 -30.578 1 76 110 THR A CA 1
ATOM 888 C C . THR A 1 110 ? 2.443 -21.953 -29.094 1 76 110 THR A C 1
ATOM 890 O O . THR A 1 110 ? 3.381 -21.5 -28.438 1 76 110 THR A O 1
ATOM 893 N N . LEU A 1 111 ? 1.28 -22.297 -28.641 1 80.12 111 LEU A N 1
ATOM 894 C CA . LEU A 1 111 ? 1.013 -22.016 -27.234 1 80.12 111 LEU A CA 1
ATOM 895 C C . LEU A 1 111 ? 1.789 -22.953 -26.328 1 80.12 111 LEU A C 1
ATOM 897 O O . LEU A 1 111 ? 2.018 -24.125 -26.672 1 80.12 111 LEU A O 1
ATOM 901 N N . GLN A 1 112 ? 2.158 -22.422 -25.234 1 73.06 112 GLN A N 1
ATOM 902 C CA . GLN A 1 112 ? 2.938 -23.188 -24.266 1 73.06 112 GLN A CA 1
ATOM 903 C C . GLN A 1 112 ? 2.049 -24.156 -23.484 1 73.06 112 GLN A C 1
ATOM 905 O O . GLN A 1 112 ? 0.912 -23.812 -23.141 1 73.06 112 GLN A O 1
ATOM 910 N N . ASP A 1 113 ? 2.662 -25.422 -23.234 1 75.56 113 ASP A N 1
ATOM 911 C CA . ASP A 1 113 ? 1.944 -26.375 -22.391 1 75.56 113 ASP A CA 1
ATOM 912 C C . ASP A 1 113 ? 1.864 -25.875 -20.953 1 75.56 113 ASP A C 1
ATOM 914 O O . ASP A 1 113 ? 2.791 -25.219 -20.453 1 75.56 113 ASP A O 1
ATOM 918 N N . ALA A 1 114 ? 0.708 -26.078 -20.453 1 71.31 114 ALA A N 1
ATOM 919 C CA . ALA A 1 114 ? 0.54 -25.734 -19.047 1 71.31 114 ALA A CA 1
ATOM 920 C C . ALA A 1 114 ? 1.31 -26.688 -18.141 1 71.31 114 ALA A C 1
ATOM 922 O O . ALA A 1 114 ? 1.01 -27.875 -18.094 1 71.31 114 ALA A O 1
ATOM 923 N N . LYS A 1 115 ? 2.717 -26.453 -18.078 1 61.62 115 LYS A N 1
ATOM 924 C CA . LYS A 1 115 ? 3.482 -27.281 -17.141 1 61.62 115 LYS A CA 1
ATOM 925 C C . LYS A 1 115 ? 3.562 -26.625 -15.766 1 61.62 115 LYS A C 1
ATOM 927 O O . LYS A 1 115 ? 3.777 -25.422 -15.656 1 61.62 115 LYS A O 1
ATOM 932 N N . HIS A 1 116 ? 2.93 -27.375 -14.867 1 62.47 116 HIS A N 1
ATOM 933 C CA . HIS A 1 116 ? 2.854 -26.734 -13.555 1 62.47 116 HIS A CA 1
ATOM 934 C C . HIS A 1 116 ? 3.891 -27.312 -12.602 1 62.47 116 HIS A C 1
ATOM 936 O O . HIS A 1 116 ? 3.75 -28.453 -12.141 1 62.47 116 HIS A O 1
ATOM 942 N N . GLU A 1 117 ? 5.156 -26.734 -12.766 1 76.12 117 GLU A N 1
ATOM 943 C CA . GLU A 1 117 ? 6.016 -27.094 -11.641 1 76.12 117 GLU A CA 1
ATOM 944 C C . GLU A 1 117 ? 5.699 -26.25 -10.414 1 76.12 117 GLU A C 1
ATOM 946 O O . GLU A 1 117 ? 5.84 -25.031 -10.445 1 76.12 117 GLU A O 1
ATOM 951 N N . ASP A 1 118 ? 5.246 -26.875 -9.383 1 84.94 118 ASP A N 1
ATOM 952 C CA . ASP A 1 118 ? 4.773 -26.25 -8.148 1 84.94 118 ASP A CA 1
ATOM 953 C C . ASP A 1 118 ? 5.848 -25.359 -7.543 1 84.94 118 ASP A C 1
ATOM 955 O O . ASP A 1 118 ? 5.535 -24.375 -6.875 1 84.94 118 ASP A O 1
ATOM 959 N N . ILE A 1 119 ? 7.066 -25.703 -7.934 1 90.19 119 ILE A N 1
ATOM 960 C CA . ILE A 1 119 ? 8.156 -24.969 -7.297 1 90.19 119 ILE A CA 1
ATOM 961 C C . ILE A 1 119 ? 8.18 -23.531 -7.812 1 90.19 119 ILE A C 1
ATOM 963 O O . ILE A 1 119 ? 8.328 -22.578 -7.027 1 90.19 119 ILE A O 1
ATOM 967 N N . TYR A 1 120 ? 7.965 -23.344 -9.094 1 90 120 TYR A N 1
ATOM 968 C CA . TYR A 1 120 ? 8.016 -22 -9.672 1 90 120 TYR A CA 1
ATOM 969 C C . TYR A 1 120 ? 6.824 -21.172 -9.219 1 90 120 TYR A C 1
ATOM 971 O O . TYR A 1 120 ? 6.949 -19.969 -9 1 90 120 TYR A O 1
ATOM 979 N N . TRP A 1 121 ? 5.789 -21.828 -9.062 1 88.06 121 TRP A N 1
ATOM 980 C CA . TRP A 1 121 ? 4.598 -21.141 -8.57 1 88.06 121 TRP A CA 1
ATOM 981 C C . TRP A 1 121 ? 4.797 -20.672 -7.129 1 88.06 121 TRP A C 1
ATOM 983 O O . TRP A 1 121 ? 4.465 -19.547 -6.785 1 88.06 121 TRP A O 1
ATOM 993 N N . ALA A 1 122 ? 5.312 -21.547 -6.316 1 92.94 122 ALA A N 1
ATOM 994 C CA . ALA A 1 122 ? 5.566 -21.203 -4.918 1 92.94 122 ALA A CA 1
ATOM 995 C C . ALA A 1 122 ? 6.523 -20.016 -4.816 1 92.94 122 ALA A C 1
ATOM 997 O O . ALA A 1 122 ? 6.289 -19.078 -4.039 1 92.94 122 ALA A O 1
ATOM 998 N N . ILE A 1 123 ? 7.547 -20.062 -5.621 1 95.62 123 ILE A N 1
ATOM 999 C CA . ILE A 1 123 ? 8.523 -18.984 -5.629 1 95.62 123 ILE A CA 1
ATOM 1000 C C . ILE A 1 123 ? 7.84 -17.672 -6.043 1 95.62 123 ILE A C 1
ATOM 1002 O O . ILE A 1 123 ? 8.055 -16.625 -5.43 1 95.62 123 ILE A O 1
ATOM 1006 N N . ARG A 1 124 ? 7.008 -17.766 -7.031 1 93.19 124 ARG A N 1
ATOM 1007 C CA . ARG A 1 124 ? 6.305 -16.594 -7.527 1 93.19 124 ARG A CA 1
ATOM 1008 C C . ARG A 1 124 ? 5.406 -16 -6.449 1 93.19 124 ARG A C 1
ATOM 1010 O O . ARG A 1 124 ? 5.336 -14.773 -6.297 1 93.19 124 ARG A O 1
ATOM 1017 N N . GLN A 1 125 ? 4.711 -16.828 -5.742 1 93.75 125 GLN A N 1
ATOM 1018 C CA . GLN A 1 125 ? 3.838 -16.344 -4.68 1 93.75 125 GLN A CA 1
ATOM 1019 C C . GLN A 1 125 ? 4.633 -15.625 -3.596 1 93.75 125 GLN A C 1
ATOM 1021 O O . GLN A 1 125 ? 4.195 -14.594 -3.076 1 93.75 125 GLN A O 1
ATOM 1026 N N . LEU A 1 126 ? 5.785 -16.203 -3.271 1 97.44 126 LEU A N 1
ATOM 1027 C CA . LEU A 1 126 ? 6.641 -15.594 -2.258 1 97.44 126 LEU A CA 1
ATOM 1028 C C . LEU A 1 126 ? 7.16 -14.234 -2.727 1 97.44 126 LEU A C 1
ATOM 1030 O O . LEU A 1 126 ? 7.172 -13.273 -1.958 1 97.44 126 LEU A O 1
ATOM 1034 N N . VAL A 1 127 ? 7.523 -14.203 -3.984 1 97.19 127 VAL A N 1
ATOM 1035 C CA . VAL A 1 127 ? 8.047 -12.961 -4.547 1 97.19 127 VAL A CA 1
ATOM 1036 C C . VAL A 1 127 ? 6.949 -11.898 -4.562 1 97.19 127 VAL A C 1
ATOM 1038 O O . VAL A 1 127 ? 7.191 -10.742 -4.195 1 97.19 127 VAL A O 1
ATOM 1041 N N . LYS A 1 128 ? 5.773 -12.289 -4.973 1 95.06 128 LYS A N 1
ATOM 1042 C CA . LYS A 1 128 ? 4.652 -11.359 -5.004 1 95.06 128 LYS A CA 1
ATOM 1043 C C . LYS A 1 128 ? 4.348 -10.812 -3.609 1 95.06 12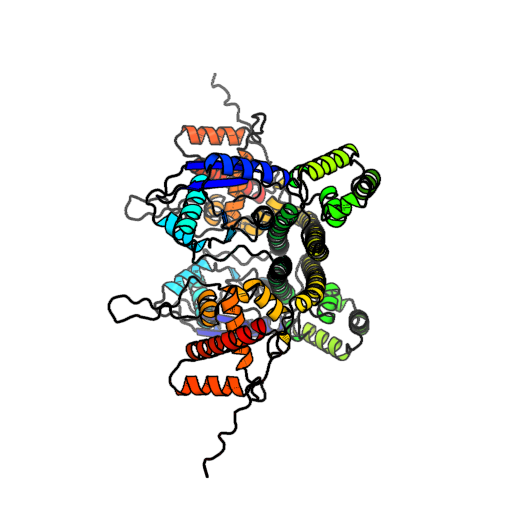8 LYS A C 1
ATOM 1045 O O . LYS A 1 128 ? 4.113 -9.617 -3.439 1 95.06 128 LYS A O 1
ATOM 1050 N N . ARG A 1 129 ? 4.371 -11.672 -2.619 1 97.62 129 ARG A N 1
ATOM 1051 C CA . ARG A 1 129 ? 4.16 -11.266 -1.232 1 97.62 129 ARG A CA 1
ATOM 1052 C C . ARG A 1 129 ? 5.227 -10.273 -0.786 1 97.62 129 ARG A C 1
ATOM 1054 O O . ARG A 1 129 ? 4.906 -9.25 -0.173 1 97.62 129 ARG A O 1
ATOM 1061 N N . ARG A 1 130 ? 6.43 -10.578 -1.109 1 97.88 130 ARG A N 1
ATOM 1062 C CA . ARG A 1 130 ? 7.527 -9.688 -0.753 1 97.88 130 ARG A CA 1
ATOM 1063 C C . ARG A 1 130 ? 7.332 -8.305 -1.369 1 97.88 130 ARG A C 1
ATOM 1065 O O . ARG A 1 130 ? 7.531 -7.289 -0.7 1 97.88 130 ARG A O 1
ATOM 1072 N N . GLU A 1 131 ? 6.938 -8.328 -2.625 1 96.38 131 GLU A N 1
ATOM 1073 C CA . GLU A 1 131 ? 6.809 -7.066 -3.352 1 96.38 131 GLU A CA 1
ATOM 1074 C C . GLU A 1 131 ? 5.75 -6.168 -2.717 1 96.38 131 GLU A C 1
ATOM 1076 O O . GLU A 1 131 ? 5.934 -4.953 -2.629 1 96.38 131 GLU A O 1
ATOM 1081 N N . ILE A 1 132 ? 4.688 -6.734 -2.279 1 96.44 132 ILE A N 1
ATOM 1082 C CA . ILE A 1 132 ? 3.617 -5.977 -1.642 1 96.44 132 ILE A CA 1
ATOM 1083 C C . ILE A 1 132 ? 4.129 -5.352 -0.345 1 96.44 132 ILE A C 1
ATOM 1085 O O . ILE A 1 132 ? 3.885 -4.172 -0.08 1 96.44 132 ILE A O 1
ATOM 1089 N N . ILE A 1 133 ? 4.887 -6.125 0.449 1 98.31 133 ILE A N 1
ATOM 1090 C CA . ILE A 1 133 ? 5.402 -5.648 1.728 1 98.31 133 ILE A CA 1
ATOM 1091 C C . ILE A 1 133 ? 6.422 -4.535 1.49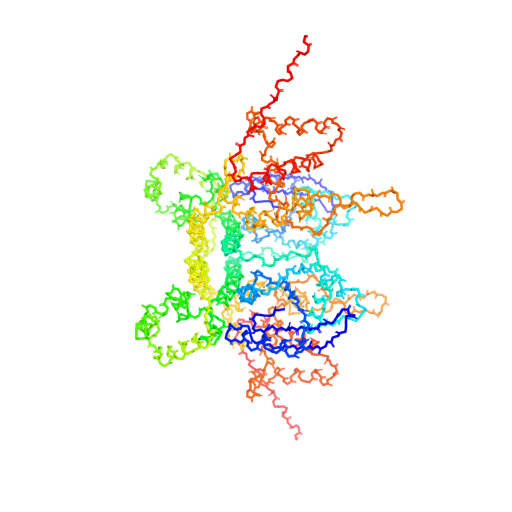 1 98.31 133 ILE A C 1
ATOM 1093 O O . ILE A 1 133 ? 6.418 -3.525 2.195 1 98.31 133 ILE A O 1
ATOM 1097 N N . VAL A 1 134 ? 7.258 -4.73 0.469 1 97.62 134 VAL A N 1
ATOM 1098 C CA . VAL A 1 134 ? 8.305 -3.756 0.18 1 97.62 134 VAL A CA 1
ATOM 1099 C C . VAL A 1 134 ? 7.672 -2.434 -0.246 1 97.62 134 VAL A C 1
ATOM 1101 O O . VAL A 1 134 ? 8.078 -1.364 0.214 1 97.62 134 VAL A O 1
ATOM 1104 N N . LYS A 1 135 ? 6.688 -2.537 -1.101 1 96.44 135 LYS A N 1
ATOM 1105 C CA . LYS A 1 135 ? 5.996 -1.33 -1.544 1 96.44 135 LYS A CA 1
ATOM 1106 C C . LYS A 1 135 ? 5.367 -0.591 -0.365 1 96.44 135 LYS A C 1
ATOM 1108 O O . LYS A 1 135 ? 5.484 0.631 -0.26 1 96.44 135 LYS A O 1
ATOM 1113 N N . TYR A 1 136 ? 4.742 -1.296 0.482 1 97.88 136 TYR A N 1
ATOM 1114 C CA . TYR A 1 136 ? 4.133 -0.715 1.675 1 97.88 136 TYR A CA 1
ATOM 1115 C C . TYR A 1 136 ? 5.195 -0.115 2.59 1 97.88 136 TYR A C 1
ATOM 1117 O O . TYR A 1 136 ? 4.992 0.954 3.168 1 97.88 136 TYR A O 1
ATOM 1125 N N . ASN A 1 137 ? 6.289 -0.779 2.76 1 97.44 137 ASN A N 1
ATOM 1126 C CA . ASN A 1 137 ? 7.359 -0.308 3.635 1 97.44 137 ASN A CA 1
ATOM 1127 C C . ASN A 1 137 ? 7.973 0.992 3.123 1 97.44 137 ASN A C 1
ATOM 1129 O O . ASN A 1 137 ? 8.391 1.838 3.912 1 97.44 137 ASN A O 1
ATOM 1133 N N . VAL A 1 138 ? 8.047 1.116 1.856 1 96.81 138 VAL A N 1
ATOM 1134 C CA . VAL A 1 138 ? 8.539 2.361 1.271 1 96.81 138 VAL A CA 1
ATOM 1135 C C . VAL A 1 138 ? 7.602 3.508 1.645 1 96.81 138 VAL A C 1
ATOM 1137 O O . VAL A 1 138 ? 8.055 4.602 1.991 1 96.81 138 VAL A O 1
ATOM 1140 N N . MET A 1 139 ? 6.297 3.234 1.591 1 96.06 139 MET A N 1
ATOM 1141 C CA . MET A 1 139 ? 5.316 4.238 2 1 96.06 139 MET A CA 1
ATOM 1142 C C . MET A 1 139 ? 5.504 4.613 3.467 1 96.06 139 MET A C 1
ATOM 1144 O O . MET A 1 139 ? 5.441 5.793 3.822 1 96.06 139 MET A O 1
ATOM 1148 N N . ASN A 1 140 ? 5.742 3.627 4.281 1 97.56 140 ASN A N 1
ATOM 1149 C CA . ASN A 1 140 ? 5.98 3.867 5.699 1 97.56 140 ASN A CA 1
ATOM 1150 C C . ASN A 1 140 ? 7.227 4.723 5.922 1 97.56 140 ASN A C 1
ATOM 1152 O O . ASN A 1 140 ? 7.215 5.637 6.746 1 97.56 140 ASN A O 1
ATOM 1156 N N . LYS A 1 141 ? 8.266 4.418 5.203 1 96.88 141 LYS A N 1
ATOM 1157 C CA . LYS A 1 141 ? 9.508 5.168 5.34 1 96.88 141 LYS A CA 1
ATOM 1158 C C . LYS A 1 141 ? 9.312 6.629 4.938 1 96.88 141 LYS A C 1
ATOM 1160 O O . LYS A 1 141 ? 9.812 7.535 5.605 1 96.88 141 LYS A O 1
ATOM 1165 N N . ASN A 1 142 ? 8.602 6.805 3.889 1 94.94 142 ASN A N 1
ATOM 1166 C CA . ASN A 1 142 ? 8.32 8.164 3.451 1 94.94 142 ASN A CA 1
ATOM 1167 C C . ASN A 1 142 ? 7.523 8.938 4.5 1 94.94 142 ASN A C 1
ATOM 1169 O O . ASN A 1 142 ? 7.793 10.109 4.75 1 94.94 142 ASN A O 1
ATOM 1173 N N . GLN A 1 143 ? 6.562 8.266 5.039 1 95.44 143 GLN A N 1
ATOM 1174 C CA . GLN A 1 143 ? 5.781 8.898 6.098 1 95.44 143 GLN A CA 1
ATOM 1175 C C . GLN A 1 143 ? 6.648 9.203 7.316 1 95.44 143 GLN A C 1
ATOM 1177 O O . GLN A 1 143 ? 6.48 10.242 7.961 1 95.44 143 GLN A O 1
ATOM 1182 N N . LEU A 1 144 ? 7.488 8.273 7.613 1 96.94 144 LEU A N 1
ATOM 1183 C CA . LEU A 1 144 ? 8.398 8.469 8.742 1 96.94 144 LEU A CA 1
ATOM 1184 C C . LEU A 1 144 ? 9.289 9.68 8.508 1 96.94 144 LEU A C 1
ATOM 1186 O O . LEU A 1 144 ? 9.477 10.5 9.414 1 96.94 144 LEU A O 1
ATOM 1190 N N . HIS A 1 145 ? 9.805 9.797 7.246 1 94.81 145 HIS A N 1
ATOM 1191 C CA . HIS A 1 145 ? 10.594 10.977 6.887 1 94.81 145 HIS A CA 1
ATOM 1192 C C . HIS A 1 145 ? 9.805 12.258 7.137 1 94.81 145 HIS A C 1
ATOM 1194 O O . HIS A 1 145 ? 10.328 13.203 7.727 1 94.81 145 HIS A O 1
ATOM 1200 N N . SER A 1 146 ? 8.625 12.195 6.715 1 91.75 146 SER A N 1
ATOM 1201 C CA . SER A 1 146 ? 7.773 13.375 6.848 1 91.75 146 SER A CA 1
ATOM 1202 C C . SER A 1 146 ? 7.523 13.719 8.312 1 91.75 146 SER A C 1
ATOM 1204 O O . SER A 1 146 ? 7.715 14.859 8.727 1 91.75 146 SER A O 1
ATOM 1206 N N . GLN A 1 147 ? 7.184 12.766 9.07 1 93.56 147 GLN A N 1
ATOM 1207 C CA . GLN A 1 147 ? 6.848 12.992 10.469 1 93.56 147 GLN A CA 1
ATOM 1208 C C . GLN A 1 147 ? 8.07 13.453 11.266 1 93.56 147 GLN A C 1
ATOM 1210 O O . GLN A 1 147 ? 7.973 14.359 12.094 1 93.56 147 GLN A O 1
ATOM 1215 N N . LEU A 1 148 ? 9.188 12.844 11 1 94.31 148 LEU A N 1
ATOM 1216 C CA . LEU A 1 148 ? 10.406 13.188 11.719 1 94.31 148 LEU A CA 1
ATOM 1217 C C . LEU A 1 148 ? 10.867 14.602 11.383 1 94.31 148 LEU A C 1
ATOM 1219 O O . LEU A 1 148 ? 11.438 15.289 12.227 1 94.31 148 LEU A O 1
ATOM 1223 N N . SER A 1 149 ? 10.617 15.016 10.156 1 90.62 149 SER A N 1
ATOM 1224 C CA . SER A 1 149 ? 11.078 16.328 9.711 1 90.62 149 SER A CA 1
ATOM 1225 C C . SER A 1 149 ? 10.414 17.453 10.5 1 90.62 149 SER A C 1
ATOM 1227 O O . SER A 1 149 ? 10.977 18.531 10.641 1 90.62 149 SER A O 1
ATOM 1229 N N . TYR A 1 150 ? 9.242 17.219 11.07 1 86.31 150 TYR A N 1
ATOM 1230 C CA . TYR A 1 150 ? 8.531 18.234 11.836 1 86.31 150 TYR A CA 1
ATOM 1231 C C . TYR A 1 150 ? 9.211 18.469 13.18 1 86.31 150 TYR A C 1
ATOM 1233 O O . TYR A 1 150 ? 9.352 19.625 13.609 1 86.31 150 TYR A O 1
ATOM 1241 N N . GLY A 1 151 ? 9.633 17.391 13.82 1 88.62 151 GLY A N 1
ATOM 1242 C CA . GLY A 1 151 ? 10.234 17.5 15.141 1 88.62 151 GLY A CA 1
ATOM 1243 C C . GLY A 1 151 ? 11.75 17.578 15.109 1 88.62 151 GLY A C 1
ATOM 1244 O O . GLY A 1 151 ? 12.359 18.203 15.977 1 88.62 151 GLY A O 1
ATOM 1245 N N . TYR A 1 152 ? 12.305 16.875 14.148 1 92.44 152 TYR A N 1
ATOM 1246 C CA . TYR A 1 152 ? 13.75 16.797 13.977 1 92.44 152 TYR A CA 1
ATOM 1247 C C . TYR A 1 152 ? 14.156 17.266 12.578 1 92.44 152 TYR A C 1
ATOM 1249 O O . TYR A 1 152 ? 14.422 16.453 11.695 1 92.44 152 TYR A O 1
ATOM 1257 N N . PRO A 1 153 ? 14.383 18.531 12.438 1 89.69 153 PRO A N 1
ATOM 1258 C CA . PRO A 1 153 ? 14.758 19.047 11.117 1 89.69 153 PRO A CA 1
ATOM 1259 C C . PRO A 1 153 ? 16.031 18.406 10.578 1 89.69 153 PRO A C 1
ATOM 1261 O O . PRO A 1 153 ? 16.172 18.188 9.375 1 89.69 153 PRO A O 1
ATOM 1264 N N . SER A 1 154 ? 16.938 18.031 11.438 1 92.5 154 SER A N 1
ATOM 1265 C CA . SER A 1 154 ? 18.234 17.484 11.023 1 92.5 154 SER A CA 1
ATOM 1266 C C . SER A 1 154 ? 18.25 15.961 11.141 1 92.5 154 SER A C 1
ATOM 1268 O O . SER A 1 154 ? 19.312 15.359 11.219 1 92.5 154 SER A O 1
ATOM 1270 N N . TYR A 1 155 ? 17.125 15.305 11.125 1 94.81 155 TYR A N 1
ATOM 1271 C CA . TYR A 1 155 ? 17.016 13.875 11.406 1 94.81 155 TYR A CA 1
ATOM 1272 C C . TYR A 1 155 ? 17.828 13.055 10.414 1 94.81 155 TYR A C 1
ATOM 1274 O O . TYR A 1 155 ? 18.297 11.969 10.742 1 94.81 155 TYR A O 1
ATOM 1282 N N . LYS A 1 156 ? 18.062 13.508 9.219 1 93.94 156 LYS A N 1
ATOM 1283 C CA . LYS A 1 156 ? 18.766 12.766 8.188 1 93.94 156 LYS A CA 1
ATOM 1284 C C . LYS A 1 156 ? 20.219 12.547 8.555 1 93.94 156 LYS A C 1
ATOM 1286 O O . LYS A 1 156 ? 20.891 11.656 8.023 1 93.94 156 LYS A O 1
ATOM 1291 N N . LYS A 1 157 ? 20.688 13.391 9.406 1 94.75 157 LYS A N 1
ATOM 1292 C CA . LYS A 1 157 ? 22.094 13.336 9.789 1 94.75 157 LYS A CA 1
ATOM 1293 C C . LYS A 1 157 ? 22.297 12.469 11.031 1 94.75 157 LYS A C 1
ATOM 1295 O O . LYS A 1 157 ? 23.422 12.211 11.438 1 94.75 157 LYS A O 1
ATOM 1300 N N . PHE A 1 158 ? 21.172 12.047 11.648 1 96 158 PHE A N 1
ATOM 1301 C CA . PHE A 1 158 ? 21.266 11.273 12.883 1 96 158 PHE A CA 1
ATOM 1302 C C . PHE A 1 158 ? 21.828 9.883 12.609 1 96 158 PHE A C 1
ATOM 1304 O O . PHE A 1 158 ? 22.734 9.422 13.32 1 96 158 PHE A O 1
ATOM 1311 N N . PHE A 1 159 ? 21.203 9.242 11.594 1 95.5 159 PHE A N 1
ATOM 1312 C CA . PHE A 1 159 ? 21.531 7.875 11.234 1 95.5 159 PHE A CA 1
ATOM 1313 C C . PHE A 1 159 ? 21.672 7.727 9.719 1 95.5 159 PHE A C 1
ATOM 1315 O O . PHE A 1 159 ? 21.016 8.453 8.969 1 95.5 159 PHE A O 1
ATOM 1322 N N . SER A 1 160 ? 22.484 6.82 9.305 1 92.06 160 SER A N 1
ATOM 1323 C CA . SER A 1 160 ? 22.672 6.578 7.875 1 92.06 160 SER A CA 1
ATOM 1324 C C . SER A 1 160 ? 21.406 6.039 7.23 1 92.06 160 SER A C 1
ATOM 1326 O O . SER A 1 160 ? 21.094 6.367 6.082 1 92.06 160 SER A O 1
ATOM 1328 N N . GLN A 1 161 ? 20.734 5.211 7.977 1 94.19 161 GLN A N 1
ATOM 1329 C CA . GLN A 1 161 ? 19.469 4.652 7.531 1 94.19 161 GLN A CA 1
ATOM 1330 C C . GLN A 1 161 ? 18.344 4.965 8.531 1 94.19 161 GLN A C 1
ATOM 1332 O O . GLN A 1 161 ? 18.531 4.793 9.734 1 94.19 161 GLN A O 1
ATOM 1337 N N . ILE A 1 162 ? 17.25 5.359 8.016 1 96.06 162 ILE A N 1
ATOM 1338 C CA . ILE A 1 162 ? 16.156 5.816 8.859 1 96.06 162 ILE A CA 1
ATOM 1339 C C . ILE A 1 162 ? 15.516 4.621 9.555 1 96.06 162 ILE A C 1
ATOM 1341 O O . ILE A 1 162 ? 14.883 4.77 10.609 1 96.06 162 ILE A O 1
ATOM 1345 N N . ASP A 1 163 ? 15.695 3.402 8.891 1 96.19 163 ASP A N 1
ATOM 1346 C CA . ASP A 1 163 ? 15.008 2.229 9.422 1 96.19 163 ASP A CA 1
ATOM 1347 C C . ASP A 1 163 ? 16 1.192 9.938 1 96.19 163 ASP A C 1
ATOM 1349 O O . ASP A 1 163 ? 15.703 -0.004 9.953 1 96.19 163 ASP A O 1
ATOM 1353 N N . GLY A 1 164 ? 17.234 1.657 10.211 1 95.88 164 GLY A N 1
ATOM 1354 C CA . GLY A 1 164 ? 18.188 0.774 10.883 1 95.88 164 GLY A CA 1
ATOM 1355 C C . GLY A 1 164 ? 17.766 0.435 12.305 1 95.88 164 GLY A C 1
ATOM 1356 O O . GLY A 1 164 ? 16.891 1.086 12.875 1 95.88 164 GLY A O 1
ATOM 1357 N N . LYS A 1 165 ? 18.359 -0.546 12.859 1 95.44 165 LYS A N 1
ATOM 1358 C CA . LYS A 1 165 ? 18.016 -1.012 14.203 1 95.44 165 LYS A CA 1
ATOM 1359 C C . LYS A 1 165 ? 18.172 0.109 15.227 1 95.44 165 LYS A C 1
ATOM 1361 O O . LYS A 1 165 ? 17.25 0.352 16.031 1 95.44 165 LYS A O 1
ATOM 1366 N N . SER A 1 166 ? 19.312 0.804 15.18 1 96.62 166 SER A N 1
ATOM 1367 C CA . SER A 1 166 ? 19.562 1.897 16.109 1 96.62 166 SER A CA 1
ATOM 1368 C C . SER A 1 166 ? 18.578 3.043 15.906 1 96.62 166 SER A C 1
ATOM 1370 O O . SER A 1 166 ? 18.047 3.598 16.859 1 96.62 166 SER A O 1
ATOM 1372 N N . ALA A 1 167 ? 18.391 3.342 14.633 1 97.75 167 ALA A N 1
ATOM 1373 C CA . ALA A 1 167 ? 17.5 4.441 14.289 1 97.75 167 ALA A CA 1
ATOM 1374 C C . ALA A 1 167 ? 16.078 4.164 14.766 1 97.75 167 ALA A C 1
ATOM 1376 O O . ALA A 1 167 ? 15.453 5.012 15.422 1 97.75 167 ALA A O 1
ATOM 1377 N N . LEU A 1 168 ? 15.562 2.955 14.484 1 98.19 168 LEU A N 1
ATOM 1378 C CA . LEU A 1 168 ? 14.203 2.6 14.867 1 98.19 168 LEU A CA 1
ATOM 1379 C C . LEU A 1 168 ? 14.047 2.615 16.391 1 98.19 168 LEU A C 1
ATOM 1381 O O . LEU A 1 168 ? 13.008 3.045 16.906 1 98.19 168 LEU A O 1
ATOM 1385 N N . CYS A 1 169 ? 15.062 2.146 17.078 1 98 169 CYS A N 1
ATOM 1386 C CA . CYS A 1 169 ? 15.039 2.207 18.531 1 98 169 CYS A CA 1
ATOM 1387 C C . CYS A 1 169 ? 14.969 3.65 19.016 1 98 169 CYS A C 1
ATOM 1389 O O . CYS A 1 169 ? 14.195 3.969 19.922 1 98 169 CYS A O 1
ATOM 1391 N N . PHE A 1 170 ? 15.734 4.547 18.406 1 98.06 170 PHE A N 1
ATOM 1392 C CA . PHE A 1 170 ? 15.758 5.961 18.766 1 98.06 170 PHE A CA 1
ATOM 1393 C C . PHE A 1 170 ? 14.398 6.609 18.516 1 98.06 170 PHE A C 1
ATOM 1395 O O . PHE A 1 170 ? 13.852 7.273 19.391 1 98.06 170 PHE A O 1
ATOM 1402 N N . TRP A 1 171 ? 13.867 6.379 17.312 1 98.19 171 TRP A N 1
ATOM 1403 C CA . TRP A 1 171 ? 12.602 7.016 16.953 1 98.19 171 TRP A CA 1
ATOM 1404 C C . TRP A 1 171 ? 11.477 6.535 17.859 1 98.19 171 TRP A C 1
ATOM 1406 O O . TRP A 1 171 ? 10.57 7.305 18.203 1 98.19 171 TRP A O 1
ATOM 1416 N N . GLU A 1 172 ? 11.5 5.266 18.203 1 97.75 172 GLU A N 1
ATOM 1417 C CA . GLU A 1 172 ? 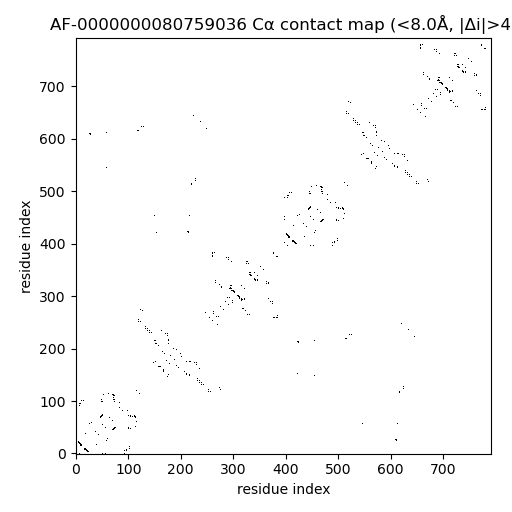10.461 4.672 19.047 1 97.75 172 GLU A CA 1
ATOM 1418 C C . GLU A 1 172 ? 10.477 5.273 20.453 1 97.75 172 GLU A C 1
ATOM 1420 O O . GLU A 1 172 ? 9.422 5.57 21.016 1 97.75 172 GLU A O 1
ATOM 1425 N N . ASN A 1 173 ? 11.664 5.508 20.969 1 97.44 173 ASN A N 1
ATOM 1426 C CA . ASN A 1 173 ? 11.805 5.953 22.359 1 97.44 173 ASN A CA 1
ATOM 1427 C C . ASN A 1 173 ? 11.836 7.477 22.453 1 97.44 173 ASN A C 1
ATOM 1429 O O . ASN A 1 173 ? 11.406 8.047 23.453 1 97.44 173 ASN A O 1
ATOM 1433 N N . TYR A 1 174 ? 12.398 8.078 21.422 1 97.19 174 TYR A N 1
ATOM 1434 C CA . TYR A 1 174 ? 12.547 9.531 21.406 1 97.19 174 TYR A CA 1
ATOM 1435 C C . TYR A 1 174 ? 11.977 10.117 20.125 1 97.19 174 TYR A C 1
ATOM 1437 O O . TYR A 1 174 ? 12.703 10.734 19.344 1 97.19 174 TYR A O 1
ATOM 1445 N N . PRO A 1 175 ? 10.656 10.031 19.969 1 96.38 175 PRO A N 1
ATOM 1446 C CA . PRO A 1 175 ? 10.016 10.469 18.719 1 96.38 175 PRO A CA 1
ATOM 1447 C C . PRO A 1 175 ? 10.078 11.977 18.516 1 96.38 175 PRO A C 1
ATOM 1449 O O . PRO A 1 175 ? 9.898 12.461 17.391 1 96.38 175 PRO A O 1
ATOM 1452 N N . SER A 1 176 ? 10.32 12.688 19.594 1 94.25 176 SER A N 1
ATOM 1453 C CA . SER A 1 176 ? 10.438 14.141 19.531 1 94.25 176 SER A CA 1
ATOM 1454 C C . SER A 1 176 ? 11.461 14.656 20.531 1 94.25 176 SER A C 1
ATOM 1456 O O . SER A 1 176 ? 11.844 13.938 21.453 1 94.25 176 SER A O 1
ATOM 1458 N N . PRO A 1 177 ? 11.898 15.891 20.344 1 93.5 177 PRO A N 1
ATOM 1459 C CA . PRO A 1 177 ? 12.938 16.453 21.219 1 93.5 177 PRO A CA 1
ATOM 1460 C C . PRO A 1 177 ? 12.5 16.516 22.672 1 93.5 177 PRO A C 1
ATOM 1462 O O . PRO A 1 177 ? 13.344 16.469 23.578 1 93.5 177 PRO A O 1
ATOM 1465 N N . GLU A 1 178 ? 11.273 16.547 22.938 1 91.31 178 GLU A N 1
ATOM 1466 C CA . GLU A 1 178 ? 10.773 16.641 24.297 1 91.31 178 GLU A CA 1
ATOM 1467 C C . GLU A 1 178 ? 11.25 15.461 25.141 1 91.31 178 GLU A C 1
ATOM 1469 O O . GLU A 1 178 ? 11.539 15.609 26.328 1 91.31 178 GLU A O 1
ATOM 1474 N N . HIS A 1 179 ? 11.344 14.344 24.531 1 93.69 179 HIS A N 1
ATOM 1475 C CA . HIS A 1 179 ? 11.766 13.133 25.219 1 93.69 179 HIS A CA 1
ATOM 1476 C C . HIS A 1 179 ? 13.273 13.141 25.469 1 93.69 179 HIS A C 1
ATOM 1478 O O . HIS A 1 179 ? 13.766 12.43 26.344 1 93.69 179 HIS A O 1
ATOM 1484 N N . ILE A 1 180 ? 13.945 13.945 24.703 1 93.12 180 ILE A N 1
ATOM 1485 C CA . ILE A 1 180 ? 15.391 14.047 24.844 1 93.12 180 ILE A CA 1
ATOM 1486 C C . ILE A 1 180 ? 15.727 14.953 26.031 1 93.12 180 ILE A C 1
ATOM 1488 O O . ILE A 1 180 ? 16.656 14.664 26.797 1 93.12 180 ILE A O 1
ATOM 1492 N N . TRP A 1 181 ? 14.883 16 26.156 1 90.56 181 TRP A N 1
ATOM 1493 C CA . TRP A 1 181 ? 15.141 16.984 27.203 1 90.56 181 TRP A CA 1
ATOM 1494 C C . TRP A 1 181 ? 14.844 16.406 28.594 1 90.56 181 TRP A C 1
ATOM 1496 O O . TRP A 1 181 ? 15.375 16.891 29.594 1 90.56 181 TRP A O 1
ATOM 1506 N N . CYS A 1 182 ? 14.094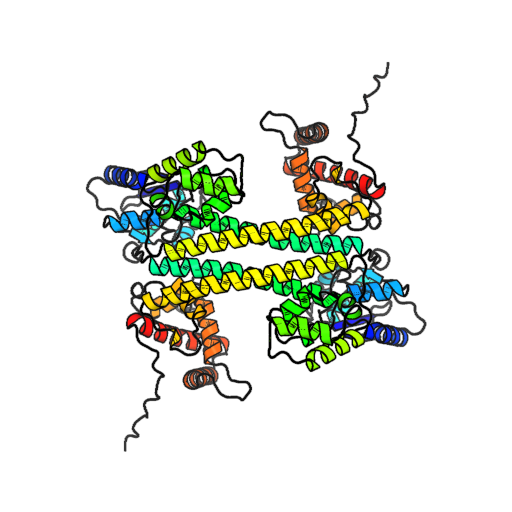 15.328 28.609 1 90.44 182 CYS A N 1
ATOM 1507 C CA . CYS A 1 182 ? 13.711 14.734 29.875 1 90.44 182 CYS A CA 1
ATOM 1508 C C . CYS A 1 182 ? 14.625 13.562 30.234 1 90.44 182 CYS A C 1
ATOM 1510 O O . CYS A 1 182 ? 14.344 12.805 31.156 1 90.44 182 CYS A O 1
ATOM 1512 N N . THR A 1 183 ? 15.664 13.43 29.469 1 92.94 183 THR A N 1
ATOM 1513 C CA . THR A 1 183 ? 16.578 12.312 29.688 1 92.94 183 THR A CA 1
ATOM 1514 C C . THR A 1 183 ? 18.031 12.766 29.625 1 92.94 183 THR A C 1
ATOM 1516 O O . THR A 1 183 ? 18.297 13.969 29.5 1 92.94 183 THR A O 1
ATOM 1519 N N . THR A 1 184 ? 19.016 11.836 29.859 1 94 184 THR A N 1
ATOM 1520 C CA . THR A 1 184 ? 20.438 12.117 29.781 1 94 184 THR A CA 1
ATOM 1521 C C . THR A 1 184 ? 21.078 11.383 28.609 1 94 184 THR A C 1
ATOM 1523 O O . THR A 1 184 ? 20.531 10.375 28.141 1 94 184 THR A O 1
ATOM 1526 N N . PRO A 1 185 ? 22.109 11.969 28.125 1 96 185 PRO A N 1
ATOM 1527 C CA . PRO A 1 185 ? 22.781 11.289 27.031 1 96 185 PRO A CA 1
ATOM 1528 C C . PRO A 1 185 ? 23.141 9.844 27.359 1 96 185 PRO A C 1
ATOM 1530 O O . PRO A 1 185 ? 23.094 8.977 26.484 1 96 185 PRO A O 1
ATOM 1533 N N . GLU A 1 186 ? 23.5 9.57 28.594 1 95.62 186 GLU A N 1
ATOM 1534 C CA . GLU A 1 186 ? 23.875 8.227 29.016 1 95.62 186 GLU A CA 1
ATOM 1535 C C . GLU A 1 186 ? 22.672 7.273 28.922 1 95.62 186 GLU A C 1
ATOM 1537 O O . GLU A 1 186 ? 22.828 6.117 28.531 1 95.62 186 GLU A O 1
ATOM 1542 N N . GLN A 1 187 ? 21.562 7.777 29.281 1 96.62 187 GLN A N 1
ATOM 1543 C CA . GLN A 1 187 ? 20.359 6.961 29.203 1 96.62 187 GLN A CA 1
ATOM 1544 C C . GLN A 1 187 ? 20 6.648 27.75 1 96.62 187 GLN A C 1
ATOM 1546 O O . GLN A 1 187 ? 19.562 5.531 27.438 1 96.62 187 GLN A O 1
ATOM 1551 N N . ILE A 1 188 ? 20.094 7.664 26.922 1 97 188 ILE A N 1
ATOM 1552 C CA . ILE A 1 188 ? 19.828 7.461 25.5 1 97 188 ILE A CA 1
ATOM 1553 C C . ILE A 1 188 ? 20.797 6.414 24.953 1 97 188 ILE A C 1
ATOM 1555 O O . ILE A 1 188 ? 20.391 5.512 24.219 1 97 188 ILE A O 1
ATOM 1559 N N . TYR A 1 189 ? 22.031 6.527 25.359 1 97 189 TYR A N 1
ATOM 1560 C CA . TYR A 1 189 ? 23.078 5.594 24.953 1 97 189 TYR A CA 1
ATOM 1561 C C . TYR A 1 189 ? 22.734 4.172 25.375 1 97 189 TYR A C 1
ATOM 1563 O O . TYR A 1 189 ? 22.828 3.238 24.562 1 97 189 TYR A O 1
ATOM 1571 N N . GLU A 1 190 ? 22.344 4.004 26.531 1 96.38 190 GLU A N 1
ATOM 1572 C CA . GLU A 1 190 ? 22 2.68 27.062 1 96.38 190 GLU A CA 1
ATOM 1573 C C . GLU A 1 190 ? 20.812 2.076 26.312 1 96.38 190 GLU A C 1
ATOM 1575 O O . GLU A 1 190 ? 20.781 0.87 26.078 1 96.38 190 GLU A O 1
ATOM 1580 N N . THR A 1 191 ? 19.859 2.914 26 1 96.38 191 THR A N 1
ATOM 1581 C CA . THR A 1 191 ? 18.672 2.453 25.281 1 96.38 191 THR A CA 1
ATOM 1582 C C . THR A 1 191 ? 19.062 1.903 23.906 1 96.38 191 THR A C 1
ATOM 1584 O O . THR A 1 191 ? 18.594 0.832 23.516 1 96.38 191 THR A O 1
ATOM 1587 N N . ILE A 1 192 ? 19.906 2.574 23.188 1 96.5 192 ILE A N 1
ATOM 1588 C CA . ILE A 1 192 ? 20.281 2.188 21.828 1 96.5 192 ILE A CA 1
ATOM 1589 C C . ILE A 1 192 ? 21.266 1.026 21.875 1 96.5 192 ILE A C 1
ATOM 1591 O O . ILE A 1 192 ? 21.234 0.135 21.031 1 96.5 192 ILE A O 1
ATOM 1595 N N . LYS A 1 193 ? 22.172 1.018 22.875 1 95.31 193 LYS A N 1
ATOM 1596 C CA . LYS A 1 193 ? 23.172 -0.028 23.031 1 95.31 193 LYS A CA 1
ATOM 1597 C C . LYS A 1 193 ? 22.516 -1.395 23.219 1 95.31 193 LYS A C 1
ATOM 1599 O O . LYS A 1 193 ? 23.078 -2.416 22.828 1 95.31 193 LYS A O 1
ATOM 1604 N N . ALA A 1 194 ? 21.375 -1.434 23.781 1 94.56 194 ALA A N 1
ATOM 1605 C CA . ALA A 1 194 ? 20.641 -2.676 24.016 1 94.56 194 ALA A CA 1
ATOM 1606 C C . ALA A 1 194 ? 20.344 -3.387 22.688 1 94.56 194 ALA A C 1
ATOM 1608 O O . ALA A 1 194 ? 20.266 -4.617 22.656 1 94.56 194 ALA A O 1
ATOM 1609 N N . VAL A 1 195 ? 20.219 -2.66 21.609 1 93.88 195 VAL A N 1
ATOM 1610 C CA . VAL A 1 195 ? 19.859 -3.262 20.328 1 93.88 195 VAL A CA 1
ATOM 1611 C C . VAL A 1 195 ? 21.078 -3.289 19.422 1 93.88 195 VAL A C 1
ATOM 1613 O O . VAL A 1 195 ? 21.125 -4.074 18.469 1 93.88 195 VAL A O 1
ATOM 1616 N N . HIS A 1 196 ? 21.984 -2.371 19.641 1 93.5 196 HIS A N 1
ATOM 1617 C CA . HIS A 1 196 ? 23.203 -2.266 18.859 1 93.5 196 HIS A CA 1
ATOM 1618 C C . HIS A 1 196 ? 24.438 -2.064 19.75 1 93.5 196 HIS A C 1
ATOM 1620 O O . HIS A 1 196 ? 24.828 -0.93 20 1 93.5 196 HIS A O 1
ATOM 1626 N N . GLN A 1 197 ? 25.094 -3.033 20.016 1 91.12 197 GLN A N 1
ATOM 1627 C CA . GLN A 1 197 ? 26.172 -3.047 21 1 91.12 197 GLN A CA 1
ATOM 1628 C C . GLN A 1 197 ? 27.328 -2.16 20.562 1 91.12 197 GLN A C 1
ATOM 1630 O O . GLN A 1 197 ? 28 -1.548 21.391 1 91.12 197 GLN A O 1
ATOM 1635 N N . ALA A 1 198 ? 27.547 -2.057 19.281 1 91.94 198 ALA A N 1
ATOM 1636 C CA . ALA A 1 198 ? 28.688 -1.328 18.766 1 91.94 198 ALA A CA 1
ATOM 1637 C C . ALA A 1 198 ? 28.406 0.17 18.688 1 91.94 198 ALA A C 1
ATOM 1639 O O . ALA A 1 198 ? 29.266 0.95 18.266 1 91.94 198 ALA A O 1
ATOM 1640 N N . PHE A 1 199 ? 27.281 0.55 19.188 1 93.12 199 PHE A N 1
ATOM 1641 C CA . PHE A 1 199 ? 26.875 1.951 19.141 1 93.12 199 PHE A CA 1
ATOM 1642 C C . PHE A 1 199 ? 27.75 2.801 20.047 1 93.12 199 PHE A C 1
ATOM 1644 O O . PHE A 1 199 ? 28.109 2.375 21.156 1 93.12 199 PHE A O 1
ATOM 1651 N N . LYS A 1 200 ? 28.125 3.98 19.641 1 93.94 200 LYS A N 1
ATOM 1652 C CA . LYS A 1 200 ? 29.047 4.848 20.375 1 93.94 200 LYS A CA 1
ATOM 1653 C C . LYS A 1 200 ? 28.297 6.012 21.016 1 93.94 200 LYS A C 1
ATOM 1655 O O . LYS A 1 200 ? 27.359 6.555 20.438 1 93.94 200 LYS A O 1
ATOM 1660 N N . ILE A 1 201 ? 28.812 6.414 22.219 1 95.06 201 ILE A N 1
ATOM 1661 C CA . ILE A 1 201 ? 28.172 7.488 22.969 1 95.06 201 ILE A CA 1
ATOM 1662 C C . ILE A 1 201 ? 28.406 8.82 22.281 1 95.06 201 ILE A C 1
ATOM 1664 O O . ILE A 1 201 ? 27.594 9.742 22.375 1 95.06 201 ILE A O 1
ATOM 1668 N N . GLU A 1 202 ? 29.453 8.945 21.516 1 95.56 202 GLU A N 1
ATOM 1669 C CA . GLU A 1 202 ? 29.766 10.172 20.797 1 95.56 202 GLU A CA 1
ATOM 1670 C C . GLU A 1 202 ? 28.672 10.531 19.812 1 95.56 202 GLU A C 1
ATOM 1672 O O . GLU A 1 202 ? 28.406 11.711 19.562 1 95.56 202 GLU A O 1
ATOM 1677 N N . ARG A 1 203 ? 28.094 9.523 19.297 1 95.56 203 ARG A N 1
ATOM 1678 C CA . ARG A 1 203 ? 27.016 9.758 18.344 1 95.56 203 ARG A CA 1
ATOM 1679 C C . ARG A 1 203 ? 25.797 10.359 19.047 1 95.56 203 ARG A C 1
ATOM 1681 O O . ARG A 1 203 ? 25.094 11.203 18.469 1 95.56 203 ARG A O 1
ATOM 1688 N N . VAL A 1 204 ? 25.562 9.992 20.234 1 96.75 204 VAL A N 1
ATOM 1689 C CA . VAL A 1 204 ? 24.469 10.539 21.016 1 96.75 204 VAL A CA 1
ATOM 1690 C C . VAL A 1 204 ? 24.688 12.031 21.25 1 96.75 204 VAL A C 1
ATOM 1692 O O . VAL A 1 204 ? 23.766 12.836 21.062 1 96.75 204 VAL A O 1
ATOM 1695 N N . HIS A 1 205 ? 25.891 12.367 21.594 1 96.81 205 HIS A N 1
ATOM 1696 C CA . HIS A 1 205 ? 26.234 13.773 21.828 1 96.81 205 HIS A CA 1
ATOM 1697 C C . HIS A 1 205 ? 26.062 14.586 20.547 1 96.81 205 HIS A C 1
ATOM 1699 O O . HIS A 1 205 ? 25.562 15.711 20.594 1 96.81 205 HIS A O 1
ATOM 1705 N N . ALA A 1 206 ? 26.469 13.961 19.484 1 96.75 206 ALA A N 1
ATOM 1706 C CA . ALA A 1 206 ? 26.344 14.641 18.203 1 96.75 206 ALA A CA 1
ATOM 1707 C C . ALA A 1 206 ? 24.875 14.898 17.859 1 96.75 206 ALA A C 1
ATOM 1709 O O . ALA A 1 206 ? 24.531 15.977 17.375 1 96.75 206 ALA A O 1
ATOM 1710 N N . ILE A 1 207 ? 24.031 13.961 18.141 1 97 207 ILE A N 1
ATOM 1711 C CA . ILE A 1 207 ? 22.609 14.062 17.844 1 97 207 ILE A CA 1
ATOM 1712 C C . ILE A 1 207 ? 21.984 15.164 18.703 1 97 207 ILE A C 1
ATOM 1714 O O . ILE A 1 207 ? 21.25 16.016 18.203 1 97 207 ILE A O 1
ATOM 1718 N N . ILE A 1 208 ? 22.328 15.172 19.938 1 96.19 208 ILE A N 1
ATOM 1719 C CA . ILE A 1 208 ? 21.781 16.156 20.859 1 96.19 208 ILE A CA 1
ATOM 1720 C C . ILE A 1 208 ? 22.219 17.562 20.438 1 96.19 208 ILE A C 1
ATOM 1722 O O . ILE A 1 208 ? 21.422 18.5 20.469 1 96.19 208 ILE A O 1
ATOM 1726 N N . ASP A 1 209 ? 23.453 17.625 20.016 1 95.62 209 ASP A N 1
ATOM 1727 C CA . ASP A 1 209 ? 23.969 18.906 19.562 1 95.62 209 ASP A CA 1
ATOM 1728 C C . ASP A 1 209 ? 23.188 19.406 18.344 1 95.62 209 ASP A C 1
ATOM 1730 O O . ASP A 1 209 ? 22.875 20.594 18.234 1 95.62 209 ASP A O 1
ATOM 1734 N N . MET A 1 210 ? 22.906 18.516 17.453 1 95 210 MET A N 1
ATOM 1735 C CA . MET A 1 210 ? 22.156 18.875 16.25 1 95 210 MET A CA 1
ATOM 1736 C C . MET A 1 210 ? 20.734 19.312 16.625 1 95 210 MET A C 1
ATOM 1738 O O . MET A 1 210 ? 20.203 20.25 16.031 1 95 210 MET A O 1
ATOM 1742 N N . ILE A 1 211 ? 20.125 18.672 17.594 1 93.94 211 ILE A N 1
ATOM 1743 C CA . ILE A 1 211 ? 18.781 19 18.031 1 93.94 211 ILE A CA 1
ATOM 1744 C C . ILE A 1 211 ? 18.766 20.391 18.641 1 93.94 211 ILE A C 1
ATOM 1746 O O . ILE A 1 211 ? 17.844 21.188 18.375 1 93.94 211 ILE A O 1
ATOM 1750 N N . LYS A 1 212 ? 19.781 20.703 19.406 1 92.12 212 LYS A N 1
ATOM 1751 C CA . LYS A 1 212 ? 19.906 22.031 20.016 1 92.12 212 LYS A CA 1
ATOM 1752 C C . LYS A 1 212 ? 20.031 23.109 18.938 1 92.12 212 LYS A C 1
ATOM 1754 O O . LYS A 1 212 ? 19.422 24.172 19.031 1 92.12 212 LYS A O 1
ATOM 1759 N N . LYS A 1 213 ? 20.781 22.75 17.953 1 90.81 213 LYS A N 1
ATOM 1760 C CA . LYS A 1 213 ? 21.031 23.703 16.875 1 90.81 213 LYS A CA 1
ATOM 1761 C C . LYS A 1 213 ? 19.766 23.938 16.047 1 90.81 213 LYS A C 1
ATOM 1763 O O . LYS A 1 213 ? 19.609 24.984 15.445 1 90.81 213 LYS A O 1
ATOM 1768 N N . ASP A 1 214 ? 18.938 22.969 15.977 1 88.31 214 ASP A N 1
ATOM 1769 C CA . ASP A 1 214 ? 17.703 23.078 15.211 1 88.31 214 ASP A CA 1
ATOM 1770 C C . ASP A 1 214 ? 16.766 24.094 15.828 1 88.31 214 ASP A C 1
ATOM 1772 O O . ASP A 1 214 ? 16.031 24.781 15.109 1 88.31 214 ASP A O 1
ATOM 1776 N N . GLY A 1 215 ? 16.781 24.25 17.125 1 84.81 215 GLY A N 1
ATOM 1777 C CA . GLY A 1 215 ? 15.906 25.188 17.812 1 84.81 215 GLY A CA 1
ATOM 1778 C C . GLY A 1 215 ? 14.633 24.531 18.344 1 84.81 215 GLY A C 1
ATOM 1779 O O . GLY A 1 215 ? 14.555 23.312 18.438 1 84.81 215 GLY A O 1
ATOM 1780 N N . ASN A 1 216 ? 13.734 25.312 18.734 1 81.94 216 ASN A N 1
ATOM 1781 C CA . ASN A 1 216 ? 12.508 24.828 19.344 1 81.94 216 ASN A CA 1
ATOM 1782 C C . ASN A 1 216 ? 11.477 24.422 18.297 1 81.94 216 ASN A C 1
ATOM 1784 O O . ASN A 1 216 ? 11.008 25.25 17.531 1 81.94 216 ASN A O 1
ATOM 1788 N N . THR A 1 217 ? 11.195 23.172 18.297 1 83.88 217 THR A N 1
ATOM 1789 C CA . THR A 1 217 ? 10.25 22.625 17.328 1 83.88 217 THR A CA 1
ATOM 1790 C C . THR A 1 217 ? 8.961 22.172 18.016 1 83.88 217 THR A C 1
ATOM 1792 O O . THR A 1 217 ? 8.141 21.484 17.422 1 83.88 217 THR A O 1
ATOM 1795 N N . GLN A 1 218 ? 8.797 22.516 19.203 1 78.94 218 GLN A N 1
ATOM 1796 C CA . GLN A 1 218 ? 7.645 22.078 19.984 1 78.94 218 GLN A CA 1
ATOM 1797 C C . GLN A 1 218 ? 6.336 22.562 19.375 1 78.94 218 GLN A C 1
ATOM 1799 O O . GLN A 1 218 ? 6.246 23.703 18.922 1 78.94 218 GLN A O 1
ATOM 1804 N N . LYS A 1 219 ? 5.43 21.672 19.234 1 78.38 219 LYS A N 1
ATOM 1805 C CA . LYS A 1 219 ? 4.09 22 18.75 1 78.38 219 LYS A CA 1
ATOM 1806 C C . LYS A 1 219 ? 3.018 21.422 19.672 1 78.38 219 LYS A C 1
ATOM 1808 O O . LYS A 1 219 ? 3.33 20.688 20.609 1 78.38 219 LYS A O 1
ATOM 1813 N N . GLY A 1 220 ? 1.753 21.875 19.5 1 83.06 220 GLY A N 1
ATOM 1814 C CA . GLY A 1 220 ? 0.651 21.297 20.25 1 83.06 220 GLY A CA 1
ATOM 1815 C C . GLY A 1 220 ? 0.361 19.859 19.891 1 83.06 220 GLY A C 1
ATOM 1816 O O . GLY A 1 220 ? 0.748 19.391 18.812 1 83.06 220 GLY A O 1
ATOM 1817 N N . TYR A 1 221 ? -0.145 19.109 20.844 1 90.06 221 TYR A N 1
ATOM 1818 C CA . TYR A 1 221 ? -0.587 17.734 20.641 1 90.06 221 TYR A CA 1
ATOM 1819 C C . TYR A 1 221 ? 0.589 16.828 20.297 1 90.06 221 TYR A C 1
ATOM 1821 O O . TYR A 1 221 ? 0.503 16.016 19.359 1 90.06 221 TYR A O 1
ATOM 1829 N N . GLN A 1 222 ? 1.627 17.047 20.969 1 89.19 222 GLN A N 1
ATOM 1830 C CA . GLN A 1 222 ? 2.865 16.312 20.734 1 89.19 222 GLN A CA 1
ATOM 1831 C C . GLN A 1 222 ? 2.686 14.82 21.016 1 89.19 222 GLN A C 1
ATOM 1833 O O . GLN A 1 222 ? 3.27 13.977 20.328 1 89.19 222 GLN A O 1
ATOM 1838 N N . GLU A 1 223 ? 1.905 14.508 21.969 1 90.69 223 GLU A N 1
ATOM 1839 C CA . GLU A 1 223 ? 1.685 13.102 22.297 1 90.69 223 GLU A CA 1
ATOM 1840 C C . GLU A 1 223 ? 1.086 12.344 21.125 1 90.69 223 GLU A C 1
ATOM 1842 O O . GLU A 1 223 ? 1.502 11.219 20.828 1 90.69 223 GLU A O 1
ATOM 1847 N N . GLU A 1 224 ? 0.128 12.922 20.5 1 91.19 224 GLU A N 1
ATOM 1848 C CA . GLU A 1 224 ? -0.505 12.297 19.344 1 91.19 224 GLU A CA 1
ATOM 1849 C C . GLU A 1 224 ? 0.479 12.156 18.188 1 91.19 224 GLU A C 1
ATOM 1851 O O . GLU A 1 224 ? 0.495 11.133 17.5 1 91.19 224 GLU A O 1
ATOM 1856 N N . ARG A 1 225 ? 1.293 13.156 18.047 1 90.06 225 ARG A N 1
ATOM 1857 C CA . ARG A 1 225 ? 2.309 13.117 17 1 90.06 225 ARG A CA 1
ATOM 1858 C C . ARG A 1 225 ? 3.334 12.023 17.281 1 90.06 225 ARG A C 1
ATOM 1860 O O . ARG A 1 225 ? 3.768 11.32 16.359 1 90.06 225 ARG A O 1
ATOM 1867 N N . ASP A 1 226 ? 3.662 11.953 18.516 1 95.38 226 ASP A N 1
ATOM 1868 C CA . ASP A 1 226 ? 4.598 10.914 18.922 1 95.38 226 ASP A CA 1
ATOM 1869 C C . ASP A 1 226 ? 4.02 9.523 18.656 1 95.38 226 ASP A C 1
ATOM 1871 O O . ASP A 1 226 ? 4.742 8.609 18.25 1 95.38 226 ASP A O 1
ATOM 1875 N N . THR A 1 227 ? 2.75 9.414 18.922 1 96.25 227 THR A N 1
ATOM 1876 C CA . THR A 1 227 ? 2.08 8.141 18.719 1 96.25 227 THR A CA 1
ATOM 1877 C C . THR A 1 227 ? 2.137 7.734 17.234 1 96.25 227 THR A C 1
ATOM 1879 O O . THR A 1 227 ? 2.273 6.555 16.922 1 96.25 227 THR A O 1
ATOM 1882 N N . ILE A 1 228 ? 2.07 8.695 16.344 1 97.12 228 ILE A N 1
ATOM 1883 C CA . ILE A 1 228 ? 2.135 8.422 14.922 1 97.12 228 ILE A CA 1
ATOM 1884 C C . ILE A 1 228 ? 3.51 7.859 14.562 1 97.12 228 ILE A C 1
ATOM 1886 O O . ILE A 1 228 ? 3.613 6.859 13.852 1 97.12 228 ILE A O 1
ATOM 1890 N N . VAL A 1 229 ? 4.547 8.484 15.086 1 97.81 229 VAL A N 1
ATOM 1891 C CA . VAL A 1 229 ? 5.91 8.039 14.82 1 97.81 229 VAL A CA 1
ATOM 1892 C C . VAL A 1 229 ? 6.094 6.613 15.344 1 97.81 229 VAL A C 1
ATOM 1894 O O . VAL A 1 229 ? 6.602 5.75 14.625 1 97.81 229 VAL A O 1
ATOM 1897 N N . ARG A 1 230 ? 5.625 6.367 16.547 1 98.19 230 ARG A N 1
ATOM 1898 C CA . ARG A 1 230 ? 5.75 5.043 17.141 1 98.19 230 ARG A CA 1
ATOM 1899 C C . ARG A 1 230 ? 4.957 4.008 16.344 1 98.19 230 ARG A C 1
ATOM 1901 O O . ARG A 1 230 ? 5.395 2.867 16.188 1 98.19 230 ARG A O 1
ATOM 1908 N N . ASN A 1 231 ? 3.787 4.461 15.906 1 98.56 231 ASN A N 1
ATOM 1909 C CA . ASN A 1 231 ? 2.951 3.604 15.078 1 98.56 231 ASN A CA 1
ATOM 1910 C C . ASN A 1 231 ? 3.666 3.197 13.789 1 98.56 231 ASN A C 1
ATOM 1912 O O . ASN A 1 231 ? 3.654 2.025 13.414 1 98.56 231 ASN A O 1
ATOM 1916 N N . ILE A 1 232 ? 4.359 4.137 13.156 1 98.62 232 ILE A N 1
ATOM 1917 C CA . ILE A 1 232 ? 5.078 3.889 11.906 1 98.62 232 ILE A CA 1
ATOM 1918 C C . ILE A 1 232 ? 6.273 2.975 12.18 1 98.62 232 ILE A C 1
ATOM 1920 O O . ILE A 1 232 ? 6.523 2.031 11.422 1 98.62 232 ILE A O 1
ATOM 1924 N N . VAL A 1 233 ? 6.973 3.227 13.266 1 98.56 233 VAL A N 1
ATOM 1925 C CA . VAL A 1 233 ? 8.156 2.447 13.625 1 98.56 233 VAL A CA 1
ATOM 1926 C C . VAL A 1 233 ? 7.762 0.992 13.859 1 98.56 233 VAL A C 1
ATOM 1928 O O . VAL A 1 233 ? 8.414 0.075 13.359 1 98.56 233 VAL A O 1
ATOM 1931 N N . LYS A 1 234 ? 6.68 0.802 14.617 1 98.25 234 LYS A N 1
ATOM 1932 C CA . LYS A 1 234 ? 6.18 -0.547 14.859 1 98.25 234 LYS A CA 1
ATOM 1933 C C . LYS A 1 234 ? 5.848 -1.255 13.547 1 98.25 234 LYS A C 1
ATOM 1935 O O . LYS A 1 234 ? 6.168 -2.432 13.375 1 98.25 234 LYS A O 1
ATOM 1940 N N . ASP A 1 235 ? 5.242 -0.542 12.703 1 98.31 235 ASP A N 1
ATOM 1941 C CA . ASP A 1 235 ? 4.852 -1.062 11.398 1 98.31 235 ASP A CA 1
ATOM 1942 C C . ASP A 1 235 ? 6.078 -1.47 10.586 1 98.31 235 ASP A C 1
ATOM 1944 O O . ASP A 1 235 ? 6.109 -2.557 10 1 98.31 235 ASP A O 1
ATOM 1948 N N . ILE A 1 236 ? 7.094 -0.645 10.562 1 98.56 236 ILE A N 1
ATOM 1949 C CA . ILE A 1 236 ? 8.328 -0.909 9.82 1 98.56 236 ILE A CA 1
ATOM 1950 C C . ILE A 1 236 ? 9.016 -2.141 10.398 1 98.56 236 ILE A C 1
ATOM 1952 O O . ILE A 1 236 ? 9.477 -3.01 9.648 1 98.56 236 ILE A O 1
ATOM 1956 N N . LYS A 1 237 ? 9.086 -2.24 11.727 1 98.06 237 LYS A N 1
ATOM 1957 C CA . LYS A 1 237 ? 9.703 -3.393 12.383 1 98.06 237 LYS A CA 1
ATOM 1958 C C . LYS A 1 237 ? 8.984 -4.688 12 1 98.06 237 LYS A C 1
ATOM 1960 O O . LYS A 1 237 ? 9.625 -5.695 11.711 1 98.06 237 LYS A O 1
ATOM 1965 N N . ASN A 1 238 ? 7.688 -4.613 12.031 1 98.19 238 ASN A N 1
ATOM 1966 C CA . ASN A 1 238 ? 6.906 -5.777 11.641 1 98.19 238 ASN A CA 1
ATOM 1967 C C . ASN A 1 238 ? 7.184 -6.176 10.188 1 98.19 238 ASN A C 1
ATOM 1969 O O . ASN A 1 238 ? 7.355 -7.359 9.891 1 98.19 238 ASN A O 1
ATOM 1973 N N . ASN A 1 239 ? 7.172 -5.184 9.289 1 98.38 239 ASN A N 1
ATOM 1974 C CA . ASN A 1 239 ? 7.438 -5.457 7.879 1 98.38 239 ASN A CA 1
ATOM 1975 C C . ASN A 1 239 ? 8.797 -6.117 7.684 1 98.38 239 ASN A C 1
ATOM 1977 O O . ASN A 1 239 ? 8.938 -7.031 6.867 1 98.38 239 ASN A O 1
ATOM 1981 N N . GLN A 1 240 ? 9.781 -5.648 8.438 1 98 240 GLN A N 1
ATOM 1982 C CA . GLN A 1 240 ? 11.117 -6.215 8.344 1 98 240 GLN A CA 1
ATOM 1983 C C . GLN A 1 240 ? 11.125 -7.68 8.773 1 98 240 GLN A C 1
ATOM 1985 O O . GLN A 1 240 ? 11.805 -8.508 8.156 1 98 240 GLN A O 1
ATOM 1990 N N . GLU A 1 241 ? 10.375 -7.98 9.758 1 97.94 241 GLU A N 1
ATOM 1991 C CA . GLU A 1 241 ? 10.266 -9.367 10.211 1 97.94 241 GLU A CA 1
ATOM 1992 C C . GLU A 1 241 ? 9.578 -10.234 9.164 1 97.94 241 GLU A C 1
ATOM 1994 O O . GLU A 1 241 ? 10.008 -11.359 8.898 1 97.94 241 GLU A O 1
ATOM 1999 N N . LEU A 1 242 ? 8.508 -9.734 8.602 1 98.38 242 LEU A N 1
ATOM 2000 C CA . LEU A 1 242 ? 7.777 -10.461 7.57 1 98.38 242 LEU A CA 1
ATOM 2001 C C . LEU A 1 242 ? 8.68 -10.734 6.367 1 98.38 242 LEU A C 1
ATOM 2003 O O . LEU A 1 242 ? 8.664 -11.836 5.816 1 98.38 242 LEU A O 1
ATOM 2007 N N . LEU A 1 243 ? 9.469 -9.742 6.004 1 98.25 243 LEU A N 1
ATOM 2008 C CA . LEU A 1 243 ? 10.359 -9.875 4.859 1 98.25 243 LEU A CA 1
ATOM 2009 C C . LEU A 1 243 ? 11.438 -10.922 5.129 1 98.25 243 LEU A C 1
ATOM 2011 O O . LEU A 1 243 ? 11.805 -11.688 4.234 1 98.25 243 LEU A O 1
ATOM 2015 N N . LYS A 1 244 ? 11.914 -10.945 6.359 1 97.94 244 LYS A N 1
ATOM 2016 C CA . LYS A 1 244 ? 12.914 -11.945 6.738 1 97.94 244 LYS A CA 1
ATOM 2017 C C . LYS A 1 244 ? 12.344 -13.359 6.609 1 97.94 244 LYS A C 1
ATOM 2019 O O . LYS A 1 244 ? 13.039 -14.273 6.152 1 97.94 244 LYS A O 1
ATOM 2024 N N . ASP A 1 245 ? 11.125 -13.492 6.988 1 97.12 245 ASP A N 1
ATOM 2025 C CA . ASP A 1 245 ? 10.461 -14.789 6.891 1 97.12 245 ASP A CA 1
ATOM 2026 C C . ASP A 1 245 ? 10.359 -15.242 5.438 1 97.12 245 ASP A C 1
ATOM 2028 O O . ASP A 1 245 ? 10.586 -16.422 5.133 1 97.12 245 ASP A O 1
ATOM 2032 N N . ILE A 1 246 ? 10.016 -14.352 4.574 1 97.88 246 ILE A N 1
ATOM 2033 C CA . ILE A 1 246 ? 9.875 -14.672 3.16 1 97.88 246 ILE A CA 1
ATOM 2034 C C . ILE A 1 246 ? 11.234 -15.031 2.574 1 97.88 246 ILE A C 1
ATOM 2036 O O . ILE A 1 246 ? 11.352 -15.992 1.813 1 97.88 246 ILE A O 1
ATOM 2040 N N . GLU A 1 247 ? 12.234 -14.281 2.961 1 97.44 247 GLU A N 1
ATOM 2041 C CA . GLU A 1 247 ? 13.586 -14.539 2.463 1 97.44 247 GLU A CA 1
ATOM 2042 C C . GLU A 1 247 ? 14.086 -15.906 2.91 1 97.44 247 GLU A C 1
ATOM 2044 O O . GLU A 1 247 ? 14.781 -16.594 2.156 1 97.44 247 GLU A O 1
ATOM 2049 N N . LYS A 1 248 ? 13.742 -16.266 4.109 1 97.56 248 LYS A N 1
ATOM 2050 C CA . LYS A 1 248 ? 14.102 -17.578 4.617 1 97.56 248 LYS A CA 1
ATOM 2051 C C . LYS A 1 248 ? 13.5 -18.688 3.754 1 97.56 248 LYS A C 1
ATOM 2053 O O . LYS A 1 248 ? 14.172 -19.672 3.441 1 97.56 248 LYS A O 1
ATOM 2058 N N . GLN A 1 249 ? 12.25 -18.516 3.348 1 97.44 249 GLN A N 1
ATOM 2059 C CA . GLN A 1 249 ? 11.586 -19.5 2.502 1 97.44 249 GLN A CA 1
ATOM 2060 C C . GLN A 1 249 ? 12.203 -19.531 1.109 1 97.44 249 GLN A C 1
ATOM 2062 O O . GLN A 1 249 ? 12.383 -20.609 0.533 1 97.44 249 GLN A O 1
ATOM 2067 N N . LEU A 1 250 ? 12.547 -18.391 0.617 1 97.56 250 LEU A N 1
ATOM 2068 C CA . LEU A 1 250 ? 13.156 -18.328 -0.706 1 97.56 250 LEU A CA 1
ATOM 2069 C C . LEU A 1 250 ? 14.523 -19 -0.705 1 97.56 250 LEU A C 1
ATOM 2071 O O . LEU A 1 250 ? 14.898 -19.672 -1.675 1 97.56 250 LEU A O 1
ATOM 2075 N N . ARG A 1 251 ? 15.273 -18.844 0.398 1 96.94 251 ARG A N 1
ATOM 2076 C CA . ARG A 1 251 ? 16.594 -19.469 0.535 1 96.94 251 ARG A CA 1
ATOM 2077 C C . ARG A 1 251 ? 16.484 -20.984 0.51 1 96.94 251 ARG A C 1
ATOM 2079 O O . ARG A 1 251 ? 17.391 -21.672 0.033 1 96.94 251 ARG A O 1
ATOM 2086 N N . LYS A 1 252 ? 15.406 -21.453 0.944 1 95.38 252 LYS A N 1
ATOM 2087 C CA . LYS A 1 252 ? 15.164 -22.891 0.969 1 95.38 252 LYS A CA 1
ATOM 2088 C C . LYS A 1 252 ? 14.727 -23.391 -0.401 1 95.38 252 LYS A C 1
ATOM 2090 O O . LYS A 1 252 ? 15.156 -24.469 -0.837 1 95.38 252 LYS A O 1
ATOM 2095 N N . LEU A 1 253 ? 13.977 -22.641 -1.148 1 95.81 253 LEU A N 1
ATOM 2096 C CA . LEU A 1 253 ? 13.305 -23.109 -2.359 1 95.81 253 LEU A CA 1
ATOM 2097 C C . LEU A 1 253 ? 14.211 -22.953 -3.576 1 95.81 253 LEU A C 1
ATOM 2099 O O . LEU A 1 253 ? 14.227 -23.812 -4.457 1 95.81 253 LEU A O 1
ATOM 2103 N N . LEU A 1 254 ? 14.953 -21.922 -3.621 1 96.56 254 LEU A N 1
ATOM 2104 C CA . LEU A 1 254 ? 15.672 -21.547 -4.84 1 96.56 254 LEU A CA 1
ATOM 2105 C C . LEU A 1 254 ? 16.703 -22.609 -5.207 1 96.56 254 LEU A C 1
ATOM 2107 O O . LEU A 1 254 ? 16.828 -23 -6.371 1 96.56 254 LEU A O 1
ATOM 2111 N N . PRO A 1 255 ? 17.406 -23.188 -4.188 1 95.56 255 PRO A N 1
ATOM 2112 C CA . PRO A 1 255 ? 18.391 -24.219 -4.531 1 95.56 255 PRO A CA 1
ATOM 2113 C C . PRO A 1 255 ? 17.75 -25.469 -5.156 1 95.56 255 PRO A C 1
ATOM 2115 O O . PRO A 1 255 ? 18.391 -26.172 -5.926 1 95.56 255 PRO A O 1
ATOM 2118 N N . GLN A 1 256 ? 16.516 -25.672 -4.918 1 94.5 256 GLN A N 1
ATOM 2119 C CA . GLN A 1 256 ? 15.812 -26.844 -5.426 1 94.5 256 GLN A CA 1
ATOM 2120 C C . GLN A 1 256 ? 15.547 -26.734 -6.922 1 94.5 256 GLN A C 1
ATOM 2122 O O . GLN A 1 256 ? 15.258 -27.734 -7.586 1 94.5 256 GLN A O 1
ATOM 2127 N N . THR A 1 257 ? 15.609 -25.578 -7.453 1 93.81 257 THR A N 1
ATOM 2128 C CA . THR A 1 257 ? 15.43 -25.391 -8.891 1 93.81 257 THR A CA 1
ATOM 2129 C C . THR A 1 257 ? 16.672 -25.844 -9.656 1 93.81 257 THR A C 1
ATOM 2131 O O . THR A 1 257 ? 16.594 -26.109 -10.859 1 93.81 257 THR A O 1
ATOM 2134 N N . GLY A 1 258 ? 17.812 -25.828 -8.898 1 95.06 258 GLY A N 1
ATOM 2135 C CA . GLY A 1 258 ? 19.062 -26.203 -9.523 1 95.06 258 GLY A CA 1
ATOM 2136 C C . GLY A 1 258 ? 19.766 -25.031 -10.18 1 95.06 258 GLY A C 1
ATOM 2137 O O . GLY A 1 258 ? 20.922 -25.141 -10.617 1 95.06 258 GLY A O 1
ATOM 2138 N N . TYR A 1 259 ? 19.094 -23.891 -10.273 1 95.75 259 TYR A N 1
ATOM 2139 C CA . TYR A 1 259 ? 19.703 -22.719 -10.898 1 95.75 259 TYR A CA 1
ATOM 2140 C C . TYR A 1 259 ? 20.766 -22.109 -10 1 95.75 259 TYR A C 1
ATOM 2142 O O . TYR A 1 259 ? 20.641 -22.125 -8.773 1 95.75 259 TYR A O 1
ATOM 2150 N N . LYS A 1 260 ? 21.812 -21.594 -10.562 1 96.62 260 LYS A N 1
ATOM 2151 C CA . LYS A 1 260 ? 22.922 -21.016 -9.82 1 96.62 260 LYS A CA 1
ATOM 2152 C C . LYS A 1 260 ? 23.188 -19.578 -10.242 1 96.62 260 LYS A C 1
ATOM 2154 O O . LYS A 1 260 ? 24.328 -19.188 -10.453 1 96.62 260 LYS A O 1
ATOM 2159 N N . LEU A 1 261 ? 22.156 -18.844 -10.32 1 96.44 261 LEU A N 1
ATOM 2160 C CA . LEU A 1 261 ? 22.234 -17.484 -10.859 1 96.44 261 LEU A CA 1
ATOM 2161 C C . LEU A 1 261 ? 22.953 -16.562 -9.883 1 96.44 261 LEU A C 1
ATOM 2163 O O . LEU A 1 261 ? 23.531 -15.547 -10.289 1 96.44 261 LEU A O 1
ATOM 2167 N N . GLN A 1 262 ? 22.953 -16.906 -8.617 1 95.5 262 GLN A N 1
ATOM 2168 C CA . GLN A 1 262 ? 23.547 -16.047 -7.59 1 95.5 262 GLN A CA 1
ATOM 2169 C C . GLN A 1 262 ? 25.062 -15.977 -7.738 1 95.5 262 GLN A C 1
ATOM 2171 O O . GLN A 1 262 ? 25.703 -15.109 -7.133 1 95.5 262 GLN A O 1
ATOM 2176 N N . THR A 1 263 ? 25.641 -16.891 -8.484 1 94.62 263 THR A N 1
ATOM 2177 C CA . THR A 1 263 ? 27.078 -16.875 -8.719 1 94.62 263 THR A CA 1
ATOM 2178 C C . THR A 1 263 ? 27.469 -15.742 -9.656 1 94.62 263 THR A C 1
ATOM 2180 O O . THR A 1 263 ? 28.656 -15.391 -9.758 1 94.62 263 THR A O 1
ATOM 2183 N N . MET A 1 264 ? 26.516 -15.219 -10.367 1 91.88 264 MET A N 1
ATOM 2184 C CA . MET A 1 264 ? 26.781 -14.094 -11.25 1 91.88 264 MET A CA 1
ATOM 2185 C C . MET A 1 264 ? 26.797 -12.781 -10.469 1 91.88 264 MET A C 1
ATOM 2187 O O . MET A 1 264 ? 25.875 -12.508 -9.695 1 91.88 264 MET A O 1
ATOM 2191 N N . PRO A 1 265 ? 27.766 -11.969 -10.703 1 88.94 265 PRO A N 1
ATOM 2192 C CA . PRO A 1 265 ? 27.766 -10.672 -10.031 1 88.94 265 PRO A CA 1
ATOM 2193 C C . PRO A 1 265 ? 26.516 -9.852 -10.328 1 88.94 265 PRO A C 1
ATOM 2195 O O . PRO A 1 265 ? 26.031 -9.828 -11.461 1 88.94 265 PRO A O 1
ATOM 2198 N N . GLY A 1 266 ? 25.969 -9.234 -9.25 1 88.94 266 GLY A N 1
ATOM 2199 C CA . GLY A 1 266 ? 24.797 -8.383 -9.414 1 88.94 266 GLY A CA 1
ATOM 2200 C C . GLY A 1 266 ? 23.5 -9.094 -9.117 1 88.94 266 GLY A C 1
ATOM 2201 O O . GLY A 1 266 ? 22.438 -8.461 -9.023 1 88.94 266 GLY A O 1
ATOM 2202 N N . ILE A 1 267 ? 23.578 -10.43 -9.031 1 94.94 267 ILE A N 1
ATOM 2203 C CA . ILE A 1 267 ? 22.359 -11.195 -8.766 1 94.94 267 ILE A CA 1
ATOM 2204 C C . ILE A 1 267 ? 22.391 -11.742 -7.344 1 94.94 267 ILE A C 1
ATOM 2206 O O . ILE A 1 267 ? 23.172 -12.641 -7.031 1 94.94 267 ILE A O 1
ATOM 2210 N N . ASP A 1 268 ? 21.609 -11.172 -6.523 1 95.81 268 ASP A N 1
ATOM 2211 C CA . ASP A 1 268 ? 21.484 -11.68 -5.16 1 95.81 268 ASP A CA 1
ATOM 2212 C C . ASP A 1 268 ? 20.281 -12.609 -5.027 1 95.81 268 ASP A C 1
ATOM 2214 O O . ASP A 1 268 ? 19.672 -12.992 -6.027 1 95.81 268 ASP A O 1
ATOM 2218 N N . LEU A 1 269 ? 19.969 -13.016 -3.842 1 97.25 269 LEU A N 1
ATOM 2219 C CA . LEU A 1 269 ? 18.891 -13.961 -3.572 1 97.25 269 LEU A CA 1
ATOM 2220 C C . LEU A 1 269 ? 17.562 -13.461 -4.145 1 97.25 269 LEU A C 1
ATOM 2222 O O . LEU A 1 269 ? 16.859 -14.203 -4.828 1 97.25 269 LEU A O 1
ATOM 2226 N N . ILE A 1 270 ? 17.297 -12.156 -3.893 1 97.19 270 ILE A N 1
ATOM 2227 C CA . ILE A 1 270 ? 16.016 -11.578 -4.281 1 97.19 270 ILE A CA 1
ATOM 2228 C C . ILE A 1 270 ? 15.953 -11.422 -5.797 1 97.19 270 ILE A C 1
ATOM 2230 O O . ILE A 1 270 ? 14.93 -11.727 -6.422 1 97.19 270 ILE A O 1
ATOM 2234 N N . THR A 1 271 ? 17.031 -11.023 -6.375 1 96.88 271 THR A N 1
ATOM 2235 C CA . THR A 1 271 ? 17.062 -10.875 -7.824 1 96.88 271 THR A CA 1
ATOM 2236 C C . THR A 1 271 ? 16.859 -12.219 -8.516 1 96.88 271 THR A C 1
ATOM 2238 O O . THR A 1 271 ? 16.109 -12.312 -9.484 1 96.88 271 THR A O 1
ATOM 2241 N N . GLU A 1 272 ? 17.578 -13.219 -8.047 1 97.75 272 GLU A N 1
ATOM 2242 C CA . GLU A 1 272 ? 17.391 -14.555 -8.602 1 97.75 272 GLU A CA 1
ATOM 2243 C C . GLU A 1 272 ? 15.945 -15.016 -8.477 1 97.75 272 GLU A C 1
ATOM 2245 O O . GLU A 1 272 ? 15.367 -15.539 -9.43 1 97.75 272 GLU A O 1
ATOM 2250 N N . ALA A 1 273 ? 15.398 -14.812 -7.266 1 98 273 ALA A N 1
ATOM 2251 C CA . ALA A 1 273 ? 14.016 -15.211 -7.031 1 98 273 ALA A CA 1
ATOM 2252 C C . ALA A 1 273 ? 13.07 -14.531 -8.016 1 98 273 ALA A C 1
ATOM 2254 O O . ALA A 1 273 ? 12.156 -15.164 -8.555 1 98 273 ALA A O 1
ATOM 2255 N N . LYS A 1 274 ? 13.305 -13.273 -8.258 1 97.38 274 LYS A N 1
ATOM 2256 C CA . LYS A 1 274 ? 12.469 -12.516 -9.172 1 97.38 274 LYS A CA 1
ATOM 2257 C C . LYS A 1 274 ? 12.602 -13.031 -10.602 1 97.38 274 LYS A C 1
ATOM 2259 O O . LYS A 1 274 ? 11.602 -13.172 -11.312 1 97.38 274 LYS A O 1
ATOM 2264 N N . ILE A 1 275 ? 13.781 -13.328 -11.008 1 97.06 275 ILE A N 1
ATOM 2265 C CA . ILE A 1 275 ? 14.023 -13.852 -12.352 1 97.06 275 ILE A CA 1
ATOM 2266 C C . ILE A 1 275 ? 13.32 -15.195 -12.523 1 97.06 275 ILE A C 1
ATOM 2268 O O . ILE A 1 275 ? 12.578 -15.398 -13.484 1 97.06 275 ILE A O 1
ATOM 2272 N N . VAL A 1 276 ? 13.531 -16.047 -11.578 1 95.94 276 VAL A N 1
ATOM 2273 C CA . VAL A 1 276 ? 12.969 -17.391 -11.625 1 95.94 276 VAL A CA 1
ATOM 2274 C C . VAL A 1 276 ? 11.445 -17.312 -11.578 1 95.94 276 VAL A C 1
ATOM 2276 O O . VAL A 1 276 ? 10.758 -18.078 -12.25 1 95.94 276 VAL A O 1
ATOM 2279 N N . SER A 1 277 ? 10.953 -16.359 -10.773 1 94.25 277 SER A N 1
ATOM 2280 C CA . SER A 1 277 ? 9.508 -16.188 -10.648 1 94.25 277 SER A CA 1
ATOM 2281 C C . SER A 1 277 ? 8.875 -15.82 -11.984 1 94.25 277 SER A C 1
ATOM 2283 O O . SER A 1 277 ? 7.781 -16.281 -12.305 1 94.25 277 SER A O 1
ATOM 2285 N N . GLU A 1 278 ? 9.523 -15 -12.75 1 91.81 278 GLU A N 1
ATOM 2286 C CA . GLU A 1 278 ? 8.969 -14.508 -14.016 1 91.81 278 GLU A CA 1
ATOM 2287 C C . GLU A 1 278 ? 9.203 -15.516 -15.141 1 91.81 278 GLU A C 1
ATOM 2289 O O . GLU A 1 278 ? 8.32 -15.734 -15.969 1 91.81 278 GLU A O 1
ATOM 2294 N N . ILE A 1 279 ? 10.328 -16.172 -15.141 1 91.12 279 ILE A N 1
ATOM 2295 C CA . ILE A 1 279 ? 10.695 -17.062 -16.234 1 91.12 279 ILE A CA 1
ATOM 2296 C C . ILE A 1 279 ? 10.094 -18.438 -16 1 91.12 279 ILE A C 1
ATOM 2298 O O . ILE A 1 279 ? 9.586 -19.078 -16.938 1 91.12 279 ILE A O 1
ATOM 2302 N N . GLY A 1 280 ? 10.188 -18.969 -14.742 1 89.69 280 GLY A N 1
ATOM 2303 C CA . GLY A 1 280 ? 9.773 -20.328 -14.469 1 89.69 280 GLY A CA 1
ATOM 2304 C C . GLY A 1 280 ? 10.711 -21.359 -15.07 1 89.69 280 GLY A C 1
ATOM 2305 O O . GLY A 1 280 ? 11.93 -21.281 -14.906 1 89.69 280 GLY A O 1
ATOM 2306 N N . ASP A 1 281 ? 10.164 -22.312 -15.719 1 87.25 281 ASP A N 1
ATOM 2307 C CA . ASP A 1 281 ? 10.953 -23.328 -16.406 1 87.25 281 ASP A CA 1
ATOM 2308 C C . ASP A 1 281 ? 11.578 -22.766 -17.688 1 87.25 281 ASP A C 1
ATOM 2310 O O . ASP A 1 281 ? 10.859 -22.406 -18.625 1 87.25 281 ASP A O 1
ATOM 2314 N N . ILE A 1 282 ? 12.867 -22.766 -17.734 1 90.94 282 ILE A N 1
ATOM 2315 C CA . ILE A 1 282 ? 13.609 -22.172 -18.828 1 90.94 282 ILE A CA 1
ATOM 2316 C C . ILE A 1 282 ? 13.344 -22.953 -20.125 1 90.94 282 ILE A C 1
ATOM 2318 O O . ILE A 1 282 ? 13.469 -22.406 -21.219 1 90.94 282 ILE A O 1
ATOM 2322 N N . ASN A 1 283 ? 12.938 -24.141 -19.969 1 86.25 283 ASN A N 1
ATOM 2323 C CA . ASN A 1 283 ? 12.773 -25.031 -21.109 1 86.25 283 ASN A CA 1
ATOM 2324 C C . ASN A 1 283 ? 11.562 -24.641 -21.953 1 86.25 283 ASN A C 1
ATOM 2326 O O . ASN A 1 283 ? 11.414 -25.109 -23.078 1 86.25 283 ASN A O 1
ATOM 2330 N N . ARG A 1 284 ? 10.797 -23.828 -21.422 1 80.56 284 ARG A N 1
ATOM 2331 C CA . ARG A 1 284 ? 9.656 -23.375 -22.203 1 80.56 284 ARG A CA 1
ATOM 2332 C C . ARG A 1 284 ? 10.094 -22.438 -23.328 1 80.56 284 ARG A C 1
ATOM 2334 O O . ARG A 1 284 ? 9.32 -22.156 -24.234 1 80.56 284 ARG A O 1
ATOM 2341 N N . PHE A 1 285 ? 11.367 -22 -23.172 1 86.31 285 PHE A N 1
ATOM 2342 C CA . PHE A 1 285 ? 11.945 -21.156 -24.219 1 86.31 285 PHE A CA 1
ATOM 2343 C C . PHE A 1 285 ? 12.969 -21.938 -25.031 1 86.31 285 PHE A C 1
ATOM 2345 O O . PHE A 1 285 ? 14 -22.359 -24.516 1 86.31 285 PHE A O 1
ATOM 2352 N N . PRO A 1 286 ? 12.727 -22 -26.281 1 87.62 286 PRO A N 1
ATOM 2353 C CA . PRO A 1 286 ? 13.641 -22.781 -27.109 1 87.62 286 PRO A CA 1
ATOM 2354 C C . PRO A 1 286 ? 15.031 -22.172 -27.203 1 87.62 286 PRO A C 1
ATOM 2356 O O . PRO A 1 286 ? 16.016 -22.891 -27.359 1 87.62 286 PRO A O 1
ATOM 2359 N N . ASN A 1 287 ? 15.062 -20.875 -27.188 1 91.56 287 ASN A N 1
ATOM 2360 C CA . ASN A 1 287 ? 16.344 -20.188 -27.234 1 91.56 287 ASN A CA 1
ATOM 2361 C C . ASN A 1 287 ? 16.281 -18.844 -26.516 1 91.56 287 ASN A C 1
ATOM 2363 O O . ASN A 1 287 ? 15.219 -18.422 -26.062 1 91.56 287 ASN A O 1
ATOM 2367 N N . SER A 1 288 ? 17.438 -18.25 -26.438 1 93 288 SER A N 1
ATOM 2368 C CA . SER A 1 288 ? 17.547 -17.016 -25.688 1 93 288 SER A CA 1
ATOM 2369 C C . SER A 1 288 ? 16.812 -15.875 -26.391 1 93 288 SER A C 1
ATOM 2371 O O . SER A 1 288 ? 16.344 -14.945 -25.734 1 93 288 SER A O 1
ATOM 2373 N N . ASP A 1 289 ? 16.656 -15.922 -27.672 1 89.75 289 ASP A N 1
ATOM 2374 C CA . ASP A 1 289 ? 15.969 -14.875 -28.438 1 89.75 289 ASP A CA 1
ATOM 2375 C C . ASP A 1 289 ? 14.484 -14.836 -28.078 1 89.75 289 ASP A C 1
ATOM 2377 O O . ASP A 1 289 ? 13.883 -13.758 -28.016 1 89.75 289 ASP A O 1
ATOM 2381 N N . LYS A 1 290 ? 13.984 -15.984 -27.891 1 86.69 290 LYS A N 1
ATOM 2382 C CA . LYS A 1 290 ? 12.57 -16.062 -27.531 1 86.69 290 LYS A CA 1
ATOM 2383 C C . LYS A 1 290 ? 12.336 -15.523 -26.125 1 86.69 290 LYS A C 1
ATOM 2385 O O . LYS A 1 290 ? 11.305 -14.914 -25.859 1 86.69 290 LYS A O 1
ATOM 2390 N N . LEU A 1 291 ? 13.305 -15.773 -25.266 1 89.19 291 LEU A N 1
ATOM 2391 C CA . LEU A 1 291 ? 13.227 -15.211 -23.922 1 89.19 291 LEU A CA 1
ATOM 2392 C C . LEU A 1 291 ? 13.305 -13.688 -23.969 1 89.19 291 LEU A C 1
ATOM 2394 O O . LEU A 1 291 ? 12.555 -13 -23.281 1 89.19 291 LEU A O 1
ATOM 2398 N N . ALA A 1 292 ? 14.188 -13.164 -24.797 1 90 292 ALA A N 1
ATOM 2399 C CA . ALA A 1 292 ? 14.336 -11.727 -24.953 1 90 292 ALA A CA 1
ATOM 2400 C C . ALA A 1 292 ? 13.047 -11.086 -25.453 1 90 292 ALA A C 1
ATOM 2402 O O . ALA A 1 292 ? 12.664 -10.008 -25 1 90 292 ALA A O 1
ATOM 2403 N N . ARG A 1 293 ? 12.398 -11.68 -26.375 1 82.81 293 ARG A N 1
ATOM 2404 C CA . ARG A 1 293 ? 11.125 -11.195 -26.906 1 82.81 293 ARG A CA 1
ATOM 2405 C C . ARG A 1 293 ? 10.047 -11.203 -25.828 1 82.81 293 ARG A C 1
ATOM 2407 O O . ARG A 1 293 ? 9.258 -10.266 -25.734 1 82.81 293 ARG A O 1
ATOM 2414 N N . PHE A 1 294 ? 10.094 -12.32 -25.125 1 82 294 PHE A N 1
ATOM 2415 C CA . PHE A 1 294 ? 9.148 -12.461 -24.031 1 82 294 PHE A CA 1
ATOM 2416 C C . PHE A 1 294 ? 9.273 -11.297 -23.047 1 82 294 PHE A C 1
ATOM 2418 O O . PHE A 1 294 ? 8.273 -10.82 -22.516 1 82 294 PHE A O 1
ATOM 2425 N N . MET A 1 295 ? 10.5 -10.789 -22.859 1 87.94 295 MET A N 1
ATOM 2426 C CA . MET A 1 295 ? 10.766 -9.734 -21.891 1 87.94 295 MET A CA 1
ATOM 2427 C C . MET A 1 295 ? 10.555 -8.359 -22.516 1 87.94 295 MET A C 1
ATOM 2429 O O . MET A 1 295 ? 10.617 -7.34 -21.828 1 87.94 295 MET A O 1
ATOM 2433 N N . GLY A 1 296 ? 10.352 -8.336 -23.812 1 80.06 296 GLY A N 1
ATOM 2434 C CA . GLY A 1 296 ? 10.133 -7.082 -24.516 1 80.06 296 GLY A CA 1
ATOM 2435 C C . GLY A 1 296 ? 11.422 -6.371 -24.875 1 80.06 296 GLY A C 1
ATOM 2436 O O . GLY A 1 296 ? 11.477 -5.137 -24.891 1 80.06 296 GLY A O 1
ATOM 2437 N N . LEU A 1 297 ? 12.469 -6.969 -24.922 1 79.12 297 LEU A N 1
ATOM 2438 C CA . LEU A 1 297 ? 13.742 -6.371 -25.297 1 79.12 297 LEU A CA 1
ATOM 2439 C C . LEU A 1 297 ? 13.93 -6.41 -26.812 1 79.12 297 LEU A C 1
ATOM 2441 O O . LEU A 1 297 ? 14.75 -5.664 -27.359 1 79.12 297 LEU A O 1
ATOM 2445 N N . ALA A 1 298 ? 13.219 -7.281 -27.625 1 62.28 298 ALA A N 1
ATOM 2446 C CA . ALA A 1 298 ? 13.516 -7.469 -29.047 1 62.28 298 ALA A CA 1
ATOM 2447 C C . ALA A 1 298 ? 12.695 -6.512 -29.906 1 62.28 298 ALA A C 1
ATOM 2449 O O . ALA A 1 298 ? 11.516 -6.277 -29.641 1 62.28 298 ALA A O 1
ATOM 2450 N N . PRO A 1 299 ? 13.445 -5.691 -30.719 1 55.09 299 PRO A N 1
ATOM 2451 C CA . PRO A 1 299 ? 12.719 -4.855 -31.688 1 55.09 299 PRO A CA 1
ATOM 2452 C C . PRO A 1 299 ? 11.609 -5.617 -32.406 1 55.09 299 PRO A C 1
ATOM 2454 O O . PRO A 1 299 ? 11.75 -6.816 -32.656 1 55.09 299 PRO A O 1
ATOM 2457 N N . VAL A 1 300 ? 10.398 -5.293 -32.031 1 48.78 300 VAL A N 1
ATOM 2458 C CA . VAL A 1 300 ? 9.383 -5.852 -32.906 1 48.78 300 VAL A CA 1
ATOM 2459 C C . VAL A 1 300 ? 9.539 -5.285 -34.344 1 48.78 300 VAL A C 1
ATOM 2461 O O . VAL A 1 300 ? 9.719 -4.074 -34.5 1 48.78 300 VAL A O 1
ATOM 2464 N N . HIS A 1 301 ? 10.117 -6.145 -35.062 1 45.56 301 HIS A N 1
ATOM 2465 C CA . HIS A 1 301 ? 10.219 -5.711 -36.438 1 45.56 301 HIS A CA 1
ATOM 2466 C C . HIS A 1 301 ? 8.852 -5.328 -37 1 45.56 301 HIS A C 1
ATOM 2468 O O . HIS A 1 301 ? 7.926 -6.141 -37 1 45.56 301 HIS A O 1
ATOM 2474 N N . PHE A 1 302 ? 8.414 -4.137 -36.688 1 41.16 302 PHE A N 1
ATOM 2475 C CA . PHE A 1 302 ? 7.215 -3.768 -37.438 1 41.16 302 PHE A CA 1
ATOM 2476 C C . PHE A 1 302 ? 7.543 -3.51 -38.906 1 41.16 302 PHE A C 1
ATOM 2478 O O . PHE A 1 302 ? 8.383 -2.662 -39.219 1 41.16 302 PHE A O 1
ATOM 2485 N N . SER A 1 303 ? 7.738 -4.648 -39.562 1 37.41 303 SER A N 1
ATOM 2486 C CA . SER A 1 303 ? 7.98 -4.43 -41 1 37.41 303 SER A CA 1
ATOM 2487 C C . SER A 1 303 ? 6.715 -3.955 -41.719 1 37.41 303 SER A C 1
ATOM 2489 O O . SER A 1 303 ? 5.715 -4.672 -41.75 1 37.41 303 SER A O 1
ATOM 2491 N N . SER A 1 304 ? 6.234 -2.68 -41.5 1 37.59 304 SER A N 1
ATOM 2492 C CA . SER A 1 304 ? 5.434 -2.467 -42.688 1 37.59 304 SER A CA 1
ATOM 2493 C C . SER A 1 304 ? 6.273 -2.646 -43.969 1 37.59 304 SER A C 1
ATOM 2495 O O . SER A 1 304 ? 7.484 -2.867 -43.875 1 37.59 304 SER A O 1
ATOM 2497 N N . ALA A 1 305 ? 5.941 -1.945 -45.156 1 36.56 305 ALA A N 1
ATOM 2498 C CA . ALA A 1 305 ? 6.5 -1.818 -46.5 1 36.56 305 ALA A CA 1
ATOM 2499 C C . ALA A 1 305 ? 7.918 -1.252 -46.469 1 36.56 305 ALA A C 1
ATOM 2501 O O . ALA A 1 305 ? 8.172 -0.161 -46.969 1 36.56 305 ALA A O 1
ATOM 2502 N N . GLY A 1 306 ? 9.039 -1.762 -45.875 1 39.91 306 GLY A N 1
ATOM 2503 C CA . GLY A 1 306 ? 10.461 -1.489 -46.031 1 39.91 306 GLY A CA 1
ATOM 2504 C C . GLY A 1 306 ? 11.023 -0.691 -44.844 1 39.91 306 GLY A C 1
ATOM 2505 O O . GLY A 1 306 ? 12.227 -0.722 -44.594 1 39.91 306 GLY A O 1
ATOM 2506 N N . LYS A 1 307 ? 10.562 0.526 -44.469 1 42.12 307 LYS A N 1
ATOM 2507 C CA . LYS A 1 307 ? 11.148 1.394 -43.469 1 42.12 307 LYS A CA 1
ATOM 2508 C C . LYS A 1 307 ? 10.805 0.9 -42.062 1 42.12 307 LYS A C 1
ATOM 2510 O O . LYS A 1 307 ? 9.789 1.303 -41.469 1 42.12 307 LYS A O 1
ATOM 2515 N N . GLY A 1 308 ? 11.031 -0.298 -41.625 1 39.5 308 GLY A N 1
ATOM 2516 C CA . GLY A 1 308 ? 10.531 -0.891 -40.406 1 39.5 308 GLY A CA 1
ATOM 2517 C C . GLY A 1 308 ? 11.117 -0.267 -39.156 1 39.5 308 GLY A C 1
ATOM 2518 O O . GLY A 1 308 ? 12.344 -0.176 -39.031 1 39.5 308 GLY A O 1
ATOM 2519 N N . LYS A 1 309 ? 10.57 0.807 -38.625 1 43.62 309 LYS A N 1
ATOM 2520 C CA . LYS A 1 309 ? 10.992 1.367 -37.344 1 43.62 309 LYS A CA 1
ATOM 2521 C C . LYS A 1 309 ? 10.859 0.338 -36.25 1 43.62 309 LYS A C 1
ATOM 2523 O O . LYS A 1 309 ? 9.914 -0.452 -36.219 1 43.62 309 LYS A O 1
ATOM 2528 N N . GLU A 1 310 ? 11.969 -0.116 -35.656 1 43.09 310 GLU A N 1
ATOM 2529 C CA . GLU A 1 310 ? 12.023 -0.94 -34.469 1 43.09 310 GLU A CA 1
ATOM 2530 C C . GLU A 1 310 ? 11.242 -0.301 -33.312 1 43.09 310 GLU A C 1
ATOM 2532 O O . GLU A 1 310 ? 11.453 0.869 -33 1 43.09 310 GLU A O 1
ATOM 2537 N N . GLU A 1 311 ? 10.016 -0.521 -33.375 1 46.12 311 GLU A N 1
ATOM 2538 C CA . GLU A 1 311 ? 9.273 0.065 -32.281 1 46.12 311 GLU A CA 1
ATOM 2539 C C . GLU A 1 311 ? 9.359 -0.805 -31.031 1 46.12 311 GLU A C 1
ATOM 2541 O O . GLU A 1 311 ? 9.492 -2.027 -31.125 1 46.12 311 GLU A O 1
ATOM 2546 N N . ARG A 1 312 ? 9.641 -0.22 -30 1 49.06 312 ARG A N 1
ATOM 2547 C CA . ARG A 1 312 ? 9.641 -0.833 -28.672 1 49.06 312 ARG A CA 1
ATOM 2548 C C . ARG A 1 312 ? 8.352 -1.601 -28.422 1 49.06 312 ARG A C 1
ATOM 2550 O O . ARG A 1 312 ? 7.262 -1.11 -28.734 1 49.06 312 ARG A O 1
ATOM 2557 N N . CYS A 1 313 ? 8.484 -2.92 -28.391 1 49.41 313 CYS A N 1
ATOM 2558 C CA . CYS A 1 313 ? 7.309 -3.723 -28.094 1 49.41 313 CYS A CA 1
ATOM 2559 C C . CYS A 1 313 ? 6.75 -3.375 -26.719 1 49.41 313 CYS A C 1
ATOM 2561 O O . CYS A 1 313 ? 7.449 -3.496 -25.703 1 49.41 313 CYS A O 1
ATOM 2563 N N . ARG A 1 314 ? 5.746 -2.588 -26.516 1 55.81 314 ARG A N 1
ATOM 2564 C CA . ARG A 1 314 ? 5.078 -2.221 -25.266 1 55.81 314 ARG A CA 1
ATOM 2565 C C . ARG A 1 314 ? 4.402 -3.432 -24.641 1 55.81 314 ARG A C 1
ATOM 2567 O O . ARG A 1 314 ? 3.988 -3.379 -23.469 1 55.81 314 ARG A O 1
ATOM 2574 N N . ASN A 1 315 ? 4.449 -4.703 -25.266 1 58.91 315 ASN A N 1
ATOM 2575 C CA . ASN A 1 315 ? 3.578 -5.789 -24.828 1 58.91 315 ASN A CA 1
ATOM 2576 C C . ASN A 1 315 ? 4.367 -6.902 -24.141 1 58.91 315 ASN A C 1
ATOM 2578 O O . ASN A 1 315 ? 3.799 -7.93 -23.766 1 58.91 315 ASN A O 1
ATOM 2582 N N . GLY A 1 316 ? 5.594 -6.703 -23.516 1 72.44 316 GLY A N 1
ATOM 2583 C CA . GLY A 1 316 ? 6.371 -7.77 -22.906 1 72.44 316 GLY A CA 1
ATOM 2584 C C . GLY A 1 316 ? 6.312 -7.766 -21.391 1 72.44 316 GLY A C 1
ATOM 2585 O O . GLY A 1 316 ? 5.609 -6.945 -20.797 1 72.44 316 GLY A O 1
ATOM 2586 N N . ASN A 1 317 ? 6.883 -8.875 -20.828 1 83.19 317 ASN A N 1
ATOM 2587 C CA . ASN A 1 317 ? 6.984 -8.93 -19.359 1 83.19 317 ASN A CA 1
ATOM 2588 C C . ASN A 1 317 ? 7.809 -7.773 -18.812 1 83.19 317 ASN A C 1
ATOM 2590 O O . ASN A 1 317 ? 9.031 -7.875 -18.703 1 83.19 317 ASN A O 1
ATOM 2594 N N . ARG A 1 318 ? 7.09 -6.789 -18.438 1 84.75 318 ARG A N 1
ATOM 2595 C CA . ARG A 1 318 ? 7.746 -5.543 -18.031 1 84.75 318 ARG A CA 1
ATOM 2596 C C . ARG A 1 318 ? 8.508 -5.715 -16.719 1 84.75 318 ARG A C 1
ATOM 2598 O O . ARG A 1 318 ? 9.508 -5.039 -16.484 1 84.75 318 ARG A O 1
ATOM 2605 N N . GLU A 1 319 ? 8.023 -6.594 -15.961 1 89.5 319 GLU A N 1
ATOM 2606 C CA . GLU A 1 319 ? 8.727 -6.852 -14.711 1 89.5 319 GLU A CA 1
ATOM 2607 C C . GLU A 1 319 ? 10.102 -7.461 -14.969 1 89.5 319 GLU A C 1
ATOM 2609 O O . GLU A 1 319 ? 11.102 -7.016 -14.398 1 89.5 319 GLU A O 1
ATOM 2614 N N . LEU A 1 320 ? 10.102 -8.445 -15.789 1 91.81 320 LEU A N 1
ATOM 2615 C CA . LEU A 1 320 ? 11.359 -9.086 -16.141 1 91.81 320 LEU A CA 1
ATOM 2616 C C . LEU A 1 320 ? 12.289 -8.117 -16.859 1 91.81 320 LEU A C 1
ATOM 2618 O O . LEU A 1 320 ? 13.5 -8.094 -16.594 1 91.81 320 LEU A O 1
ATOM 2622 N N . ASN A 1 321 ? 11.719 -7.32 -17.719 1 91.12 321 ASN A N 1
ATOM 2623 C CA . ASN A 1 321 ? 12.484 -6.297 -18.422 1 91.12 321 ASN A CA 1
ATOM 2624 C C . ASN A 1 321 ? 13.164 -5.34 -17.453 1 91.12 321 ASN A C 1
ATOM 2626 O O . ASN A 1 321 ? 14.352 -5.035 -17.594 1 91.12 321 ASN A O 1
ATOM 2630 N N . ALA A 1 322 ? 12.461 -4.949 -16.484 1 93.12 322 ALA A N 1
ATOM 2631 C CA . ALA A 1 322 ? 12.992 -4.023 -15.492 1 93.12 322 ALA A CA 1
ATOM 2632 C C . ALA A 1 322 ? 14.133 -4.664 -14.703 1 93.12 322 ALA A C 1
ATOM 2634 O O . ALA A 1 322 ? 15.133 -4.008 -14.398 1 93.12 322 ALA A O 1
ATOM 2635 N N . ILE A 1 323 ? 13.953 -5.891 -14.367 1 95.06 323 ILE A N 1
ATOM 2636 C CA . ILE A 1 323 ? 14.977 -6.609 -13.617 1 95.06 323 ILE A CA 1
ATOM 2637 C C . ILE A 1 323 ? 16.281 -6.629 -14.406 1 95.06 323 ILE A C 1
ATOM 2639 O O . ILE A 1 323 ? 17.344 -6.328 -13.867 1 95.06 323 ILE A O 1
ATOM 2643 N N . PHE A 1 324 ? 16.188 -6.945 -15.672 1 94.31 324 PHE A N 1
ATOM 2644 C CA . PHE A 1 324 ? 17.375 -7.035 -16.5 1 94.31 324 PHE A CA 1
ATOM 2645 C C . PHE A 1 324 ? 17.969 -5.652 -16.75 1 94.31 324 PHE A C 1
ATOM 2647 O O . PHE A 1 324 ? 19.188 -5.504 -16.859 1 94.31 324 PHE A O 1
ATOM 2654 N N . HIS A 1 325 ? 17.141 -4.695 -16.875 1 93.44 325 HIS A N 1
ATOM 2655 C CA . HIS A 1 325 ? 17.625 -3.324 -17 1 93.44 325 HIS A CA 1
ATOM 2656 C C . HIS A 1 325 ? 18.453 -2.914 -15.789 1 93.44 325 HIS A C 1
ATOM 2658 O O . HIS A 1 325 ? 19.547 -2.363 -15.938 1 93.44 325 HIS A O 1
ATOM 2664 N N . PHE A 1 326 ? 17.922 -3.199 -14.711 1 93.81 326 PHE A N 1
ATOM 2665 C CA . PHE A 1 326 ? 18.641 -2.863 -13.492 1 93.81 326 PHE A CA 1
ATOM 2666 C C . PHE A 1 326 ? 19.922 -3.676 -13.367 1 93.81 326 PHE A C 1
ATOM 2668 O O . PHE A 1 326 ? 20.953 -3.17 -12.898 1 93.81 326 PHE A O 1
ATOM 2675 N N . LEU A 1 327 ? 19.812 -4.879 -13.68 1 94.12 327 LEU A N 1
ATOM 2676 C CA . LEU A 1 327 ? 21 -5.727 -13.672 1 94.12 327 LEU A CA 1
ATOM 2677 C C . LEU A 1 327 ? 22.062 -5.172 -14.609 1 94.12 327 LEU A C 1
ATOM 2679 O O . LEU A 1 327 ? 23.25 -5.16 -14.273 1 94.12 327 LEU A O 1
ATOM 2683 N N . ALA A 1 328 ? 21.641 -4.719 -15.766 1 93.81 328 ALA A N 1
ATOM 2684 C CA . ALA A 1 328 ? 22.562 -4.129 -16.734 1 93.81 328 ALA A CA 1
ATOM 2685 C C . ALA A 1 328 ? 23.25 -2.898 -16.141 1 93.81 328 ALA A C 1
ATOM 2687 O O . ALA A 1 328 ? 24.469 -2.73 -16.297 1 93.81 328 ALA A O 1
ATOM 2688 N N . ILE A 1 329 ? 22.5 -2.098 -15.516 1 93.5 329 ILE A N 1
ATOM 2689 C CA . ILE A 1 329 ? 23.047 -0.899 -14.883 1 93.5 329 ILE A CA 1
ATOM 2690 C C . ILE A 1 329 ? 24.078 -1.293 -13.836 1 93.5 329 ILE A C 1
ATOM 2692 O O . ILE A 1 329 ? 25.156 -0.689 -13.758 1 93.5 329 ILE A O 1
ATOM 2696 N N . GLN A 1 330 ? 23.766 -2.299 -13.086 1 91.25 330 GLN A N 1
ATOM 2697 C CA . GLN A 1 330 ? 24.672 -2.756 -12.039 1 91.25 330 GLN A CA 1
ATOM 2698 C C . GLN A 1 330 ? 25.969 -3.299 -12.625 1 91.25 330 GLN A C 1
ATOM 2700 O O . GLN A 1 330 ? 27.047 -3.092 -12.07 1 91.25 330 GLN A O 1
ATOM 2705 N N . MET A 1 331 ? 25.875 -3.938 -13.719 1 90.5 331 MET A N 1
ATOM 2706 C CA . MET A 1 331 ? 27.031 -4.57 -14.344 1 90.5 331 MET A CA 1
ATOM 2707 C C . MET A 1 331 ? 27.984 -3.527 -14.914 1 90.5 331 MET A C 1
ATOM 2709 O O . MET A 1 331 ? 29.203 -3.75 -14.977 1 90.5 331 MET A O 1
ATOM 2713 N N . VAL A 1 332 ? 27.453 -2.383 -15.289 1 91.69 332 VAL A N 1
ATOM 2714 C CA . VAL A 1 332 ? 28.297 -1.396 -15.945 1 91.69 332 VAL A CA 1
ATOM 2715 C C . VAL A 1 332 ? 28.703 -0.31 -14.953 1 91.69 332 VAL A C 1
ATOM 2717 O O . VAL A 1 332 ? 29.469 0.588 -15.281 1 91.69 332 VAL A O 1
ATOM 2720 N N . ALA A 1 333 ? 28.141 -0.406 -13.766 1 90.44 333 ALA A N 1
ATOM 2721 C CA . ALA A 1 333 ? 28.406 0.619 -12.758 1 90.44 333 ALA A CA 1
ATOM 2722 C C . ALA A 1 333 ? 29.875 0.678 -12.391 1 90.44 333 ALA A C 1
ATOM 2724 O O . ALA A 1 333 ? 30.594 -0.323 -12.5 1 90.44 333 ALA A O 1
ATOM 2725 N N . VAL A 1 334 ? 30.281 1.855 -12.047 1 88.25 334 VAL A N 1
ATOM 2726 C CA . VAL A 1 334 ? 31.656 2.104 -11.641 1 88.25 334 VAL A CA 1
ATOM 2727 C C . VAL A 1 334 ? 31.688 2.59 -10.195 1 88.25 334 VAL A C 1
ATOM 2729 O O . VAL A 1 334 ? 30.828 3.363 -9.773 1 88.25 334 VAL A O 1
ATOM 2732 N N . SER A 1 335 ? 32.531 1.992 -9.422 1 84.56 335 SER A N 1
ATOM 2733 C CA . SER A 1 335 ? 32.688 2.428 -8.031 1 84.56 335 SER A CA 1
ATOM 2734 C C . SER A 1 335 ? 33.094 3.893 -7.953 1 84.56 335 SER A C 1
ATOM 2736 O O . SER A 1 335 ? 33.562 4.465 -8.945 1 84.56 335 SER A O 1
ATOM 2738 N N . PRO A 1 336 ? 32.781 4.445 -6.773 1 83.62 336 PRO A N 1
ATOM 2739 C CA . PRO A 1 336 ? 33.219 5.832 -6.609 1 83.62 336 PRO A CA 1
ATOM 2740 C C . PRO A 1 336 ? 34.719 6.008 -6.863 1 83.62 336 PRO A C 1
ATOM 2742 O O . PRO A 1 336 ? 35.156 7.086 -7.266 1 83.62 336 PRO A O 1
ATOM 2745 N N . SER A 1 337 ? 35.438 4.918 -6.66 1 85.19 337 SER A N 1
ATOM 2746 C CA . SER A 1 337 ? 36.875 4.945 -6.891 1 85.19 337 SER A CA 1
ATOM 2747 C C . SER A 1 337 ? 37.219 4.746 -8.367 1 85.19 337 SER A C 1
ATOM 2749 O O . SER A 1 337 ? 38.375 4.781 -8.75 1 85.19 337 SER A O 1
ATOM 2751 N N . GLY A 1 338 ? 36.25 4.496 -9.211 1 81.56 338 GLY A N 1
ATOM 2752 C CA . GLY A 1 338 ? 36.438 4.398 -10.648 1 81.56 338 GLY A CA 1
ATOM 2753 C C . GLY A 1 338 ? 36.562 2.967 -11.133 1 81.56 338 GLY A C 1
ATOM 2754 O O . GLY A 1 338 ? 36.812 2.729 -12.32 1 81.56 338 GLY A O 1
ATOM 2755 N N . LYS A 1 339 ? 36.531 2.047 -10.297 1 86.31 339 LYS A N 1
ATOM 2756 C CA . LYS A 1 339 ? 36.688 0.646 -10.68 1 86.31 339 LYS A CA 1
ATOM 2757 C C . LYS A 1 339 ? 35.344 0.052 -11.141 1 86.31 339 LYS A C 1
ATOM 2759 O O . LYS A 1 339 ? 34.344 0.14 -10.438 1 86.31 339 LYS A O 1
ATOM 2764 N N . PRO A 1 340 ? 35.5 -0.486 -12.359 1 85.5 340 PRO A N 1
ATOM 2765 C CA . PRO A 1 340 ? 34.281 -1.101 -12.852 1 85.5 340 PRO A CA 1
ATOM 2766 C C . PRO A 1 340 ? 33.875 -2.354 -12.078 1 85.5 340 PRO A C 1
ATOM 2768 O O . PRO A 1 340 ? 34.75 -3.123 -11.656 1 85.5 340 PRO A O 1
ATOM 2771 N N . ARG A 1 341 ? 32.656 -2.572 -11.758 1 83.12 341 ARG A N 1
ATOM 2772 C CA . ARG A 1 341 ? 32.125 -3.773 -11.102 1 83.12 341 ARG A CA 1
ATOM 2773 C C . ARG A 1 341 ? 32.406 -5.016 -11.938 1 83.12 341 ARG A C 1
ATOM 2775 O O . ARG A 1 341 ? 32.781 -6.059 -11.406 1 83.12 341 ARG A O 1
ATOM 2782 N N . HIS A 1 342 ? 32.219 -4.828 -13.195 1 87 342 HIS A N 1
ATOM 2783 C CA . HIS A 1 342 ? 32.469 -5.887 -14.164 1 87 342 HIS A CA 1
ATOM 2784 C C . HIS A 1 342 ? 33.188 -5.332 -15.398 1 87 342 HIS A C 1
ATOM 2786 O O . HIS A 1 342 ? 32.531 -4.852 -16.328 1 87 342 HIS A O 1
ATOM 2792 N N . PRO A 1 343 ? 34.406 -5.508 -15.461 1 86.75 343 PRO A N 1
ATOM 2793 C CA . PRO A 1 343 ? 35.219 -4.867 -16.5 1 86.75 343 PRO A CA 1
ATOM 2794 C C . PRO A 1 343 ? 34.781 -5.242 -17.906 1 86.75 343 PRO A C 1
ATOM 2796 O O . PRO A 1 343 ? 34.75 -4.395 -18.812 1 86.75 343 PRO A O 1
ATOM 2799 N N . VAL A 1 344 ? 34.375 -6.422 -18.125 1 87.12 344 VAL A N 1
ATOM 2800 C CA . VAL A 1 344 ? 34.031 -6.898 -19.453 1 87.12 344 VAL A CA 1
ATOM 2801 C C . VAL A 1 344 ? 32.781 -6.176 -19.953 1 87.12 344 VAL A C 1
ATOM 2803 O O . VAL A 1 344 ? 32.719 -5.68 -21.078 1 87.12 344 VAL A O 1
ATOM 2806 N N . PHE A 1 345 ? 31.797 -6.09 -19.062 1 90.12 345 PHE A N 1
ATOM 2807 C CA . PHE A 1 345 ? 30.531 -5.449 -19.438 1 90.12 345 PHE A CA 1
ATOM 2808 C C . PHE A 1 345 ? 30.719 -3.941 -19.578 1 90.12 345 PHE A C 1
ATOM 2810 O O . PHE A 1 345 ? 30.078 -3.307 -20.422 1 90.12 345 PHE A O 1
ATOM 2817 N N . ARG A 1 346 ? 31.578 -3.424 -18.766 1 90.56 346 ARG A N 1
ATOM 2818 C CA . ARG A 1 346 ? 31.859 -1.997 -18.859 1 90.56 346 ARG A CA 1
ATOM 2819 C C . ARG A 1 346 ? 32.5 -1.658 -20.203 1 90.56 346 ARG A C 1
ATOM 2821 O O . ARG A 1 346 ? 32.125 -0.686 -20.859 1 90.56 346 ARG A O 1
ATOM 2828 N N . GLU A 1 347 ? 33.469 -2.443 -20.547 1 90.81 347 GLU A N 1
ATOM 2829 C CA . GLU A 1 347 ? 34.125 -2.242 -21.828 1 90.81 347 GLU A CA 1
ATOM 2830 C C . GLU A 1 347 ? 33.156 -2.367 -22.984 1 90.81 347 GLU A C 1
ATOM 2832 O O . GLU A 1 347 ? 33.188 -1.595 -23.938 1 90.81 347 GLU A O 1
ATOM 2837 N N . TYR A 1 348 ? 32.375 -3.357 -22.875 1 90.81 348 TYR A N 1
ATOM 2838 C CA . TYR A 1 348 ? 31.359 -3.564 -23.906 1 90.81 348 TYR A CA 1
ATOM 2839 C C . TYR A 1 348 ? 30.422 -2.367 -24 1 90.81 348 TYR A C 1
ATOM 2841 O O . TYR A 1 348 ? 30.078 -1.923 -25.094 1 90.81 348 TYR A O 1
ATOM 2849 N N . PHE A 1 349 ? 30.047 -1.801 -22.891 1 92.56 349 PHE A N 1
ATOM 2850 C CA . PHE A 1 349 ? 29.172 -0.632 -22.812 1 92.56 349 PHE A CA 1
ATOM 2851 C C . PHE A 1 349 ? 29.828 0.576 -23.469 1 92.56 349 PHE A C 1
ATOM 2853 O O . PHE A 1 349 ? 29.203 1.265 -24.281 1 92.56 349 PHE A O 1
ATOM 2860 N N . GLU A 1 350 ? 31.016 0.73 -23.156 1 92.69 350 GLU A N 1
ATOM 2861 C CA . GLU A 1 350 ? 31.75 1.863 -23.703 1 92.69 350 GLU A CA 1
ATOM 2862 C C . GLU A 1 350 ? 31.953 1.713 -25.203 1 92.69 350 GLU A C 1
ATOM 2864 O O . GLU A 1 350 ? 31.906 2.699 -25.938 1 92.69 350 GLU A O 1
ATOM 2869 N N . GLN A 1 351 ? 32.219 0.49 -25.578 1 93.44 351 GLN A N 1
ATOM 2870 C CA . GLN A 1 351 ? 32.375 0.205 -27 1 93.44 351 GLN A CA 1
ATOM 2871 C C . GLN A 1 351 ? 31.109 0.559 -27.766 1 93.44 351 GLN A C 1
ATOM 2873 O O . GLN A 1 351 ? 31.172 1.147 -28.844 1 93.44 351 GLN A O 1
ATOM 2878 N N . LYS A 1 352 ? 29.984 0.198 -27.203 1 92.12 352 LYS A N 1
ATOM 2879 C CA . LYS A 1 352 ? 28.719 0.479 -27.859 1 92.12 352 LYS A CA 1
ATOM 2880 C C . LYS A 1 352 ? 28.453 1.979 -27.906 1 92.12 352 LYS A C 1
ATOM 2882 O O . LYS A 1 352 ? 27.906 2.48 -28.891 1 92.12 352 LYS A O 1
ATOM 2887 N N . VAL A 1 353 ? 28.875 2.635 -26.938 1 92.12 353 VAL A N 1
ATOM 2888 C CA . VAL A 1 353 ? 28.719 4.086 -26.906 1 92.12 353 VAL A CA 1
ATOM 2889 C C . VAL A 1 353 ? 29.625 4.727 -27.953 1 92.12 353 VAL A C 1
ATOM 2891 O O . VAL A 1 353 ? 29.234 5.66 -28.656 1 92.12 353 VAL A O 1
ATOM 2894 N N . LYS A 1 354 ? 30.734 4.223 -28.031 1 92.75 354 LYS A N 1
ATOM 2895 C CA . LYS A 1 354 ? 31.688 4.723 -29.016 1 92.75 354 LYS A CA 1
ATOM 2896 C C . LYS A 1 354 ? 31.188 4.48 -30.438 1 92.75 354 LYS A C 1
ATOM 2898 O O . LYS A 1 354 ? 31.484 5.262 -31.359 1 92.75 354 LYS A O 1
ATOM 2903 N N . GLU A 1 355 ? 30.5 3.4 -30.641 1 93.12 355 GLU A N 1
ATOM 2904 C CA . GLU A 1 355 ? 29.922 3.051 -31.938 1 93.12 355 GLU A CA 1
ATOM 2905 C C . GLU A 1 355 ? 28.75 3.963 -32.281 1 93.12 355 GLU A C 1
ATOM 2907 O O . GLU A 1 355 ? 28.203 3.873 -33.375 1 93.12 355 GLU A O 1
ATOM 2912 N N . GLY A 1 356 ? 28.312 4.824 -31.328 1 90.25 356 GLY A N 1
ATOM 2913 C CA . GLY A 1 356 ? 27.312 5.82 -31.641 1 90.25 356 GLY A CA 1
ATOM 2914 C C . GLY A 1 356 ? 26 5.602 -30.922 1 90.25 356 GLY A C 1
ATOM 2915 O O . GLY A 1 356 ? 25.062 6.387 -31.078 1 90.25 356 GLY A O 1
ATOM 2916 N N . LYS A 1 357 ? 25.938 4.594 -30.172 1 87.81 357 LYS A N 1
ATOM 2917 C CA . LYS A 1 357 ? 24.703 4.332 -29.438 1 87.81 357 LYS A CA 1
ATOM 2918 C C . LYS A 1 357 ? 24.594 5.223 -28.203 1 87.81 357 LYS A C 1
ATOM 2920 O O . LYS A 1 357 ? 25.594 5.488 -27.531 1 87.81 357 LYS A O 1
ATOM 2925 N N . ASN A 1 358 ? 23.391 5.703 -28.031 1 90.75 358 ASN A N 1
ATOM 2926 C CA . ASN A 1 358 ? 23.203 6.434 -26.781 1 90.75 358 ASN A CA 1
ATOM 2927 C C . ASN A 1 358 ? 23.172 5.496 -25.578 1 90.75 358 ASN A C 1
ATOM 2929 O O . ASN A 1 358 ? 23.141 4.273 -25.734 1 90.75 358 ASN A O 1
ATOM 2933 N N . LYS A 1 359 ? 23.234 6.02 -24.438 1 90.12 359 LYS A N 1
ATOM 2934 C CA . LYS A 1 359 ? 23.391 5.246 -23.203 1 90.12 359 LYS A CA 1
ATOM 2935 C C . LYS A 1 359 ? 22.25 4.25 -23.031 1 90.12 359 LYS A C 1
ATOM 2937 O O . LYS A 1 359 ? 22.484 3.064 -22.781 1 90.12 359 LYS A O 1
ATOM 2942 N N . PRO A 1 360 ? 21.016 4.707 -23.297 1 89.19 360 PRO A N 1
ATOM 2943 C CA . PRO A 1 360 ? 19.922 3.744 -23.156 1 89.19 360 PRO A CA 1
ATOM 2944 C C . PRO A 1 360 ? 20.016 2.605 -24.172 1 89.19 360 PRO A C 1
ATOM 2946 O O . PRO A 1 360 ? 19.719 1.453 -23.844 1 89.19 360 PRO A O 1
ATOM 2949 N N . GLN A 1 361 ? 20.422 2.869 -25.312 1 89.75 361 GLN A N 1
ATOM 2950 C CA . GLN A 1 361 ? 20.578 1.849 -26.344 1 89.75 361 GLN A CA 1
ATOM 2951 C C . GLN A 1 361 ? 21.703 0.878 -25.984 1 89.75 361 GLN A C 1
ATOM 2953 O O . GLN A 1 361 ? 21.594 -0.325 -26.234 1 89.75 361 GLN A O 1
ATOM 2958 N N . ALA A 1 362 ? 22.766 1.432 -25.453 1 92.19 362 ALA A N 1
ATOM 2959 C CA . ALA A 1 362 ? 23.875 0.595 -25.031 1 92.19 362 ALA A CA 1
ATOM 2960 C C . ALA A 1 362 ? 23.469 -0.358 -23.906 1 92.19 362 ALA A C 1
ATOM 2962 O O . ALA A 1 362 ? 23.875 -1.52 -23.891 1 92.19 362 ALA A O 1
ATOM 2963 N N . LEU A 1 363 ? 22.641 0.106 -23.031 1 93.12 363 LEU A N 1
ATOM 2964 C CA . LEU A 1 363 ? 22.156 -0.72 -21.938 1 93.12 363 LEU A CA 1
ATOM 2965 C C . LEU A 1 363 ? 21.281 -1.854 -22.438 1 93.12 363 LEU A C 1
ATOM 2967 O O . LEU A 1 363 ? 21.266 -2.949 -21.875 1 93.12 363 LEU A O 1
ATOM 2971 N N . ILE A 1 364 ? 20.578 -1.593 -23.5 1 90.81 364 ILE A N 1
ATOM 2972 C CA . ILE A 1 364 ? 19.75 -2.635 -24.094 1 90.81 364 ILE A CA 1
ATOM 2973 C C . ILE A 1 364 ? 20.641 -3.746 -24.641 1 90.81 364 ILE A C 1
ATOM 2975 O O . ILE A 1 364 ? 20.328 -4.93 -24.516 1 90.81 364 ILE A O 1
ATOM 2979 N N . CYS A 1 365 ? 21.734 -3.369 -25.25 1 91.5 365 CYS A N 1
ATOM 2980 C CA . CYS A 1 365 ? 22.688 -4.352 -25.766 1 91.5 365 CYS A CA 1
ATOM 2981 C C . CYS A 1 365 ? 23.25 -5.207 -24.641 1 91.5 365 CYS A C 1
ATOM 2983 O O . CYS A 1 365 ? 23.375 -6.426 -24.781 1 91.5 365 CYS A O 1
ATOM 2985 N N . ILE A 1 366 ? 23.516 -4.531 -23.594 1 93.06 366 ILE A N 1
ATOM 2986 C CA . ILE A 1 366 ? 24.031 -5.246 -22.438 1 93.06 366 ILE A CA 1
ATOM 2987 C C . ILE A 1 366 ? 22.969 -6.207 -21.906 1 93.06 366 ILE A C 1
ATOM 2989 O O . ILE A 1 366 ? 23.266 -7.355 -21.578 1 93.06 366 ILE A O 1
ATOM 2993 N N . SER A 1 367 ? 21.75 -5.719 -21.844 1 93.75 367 SER A N 1
ATOM 2994 C CA . SER A 1 367 ? 20.641 -6.539 -21.375 1 93.75 367 SER A CA 1
ATOM 2995 C C . SER A 1 367 ? 20.469 -7.789 -22.234 1 93.75 367 SER A C 1
ATOM 2997 O O . SER A 1 367 ? 20.203 -8.875 -21.719 1 93.75 367 SER A O 1
ATOM 2999 N N . ARG A 1 368 ? 20.656 -7.656 -23.484 1 91.88 368 ARG A N 1
ATOM 3000 C CA . ARG A 1 368 ? 20.547 -8.789 -24.406 1 91.88 368 ARG A CA 1
ATOM 3001 C C . ARG A 1 368 ? 21.625 -9.82 -24.125 1 91.88 368 ARG A C 1
ATOM 3003 O O . ARG A 1 368 ? 21.375 -11.023 -24.188 1 91.88 368 ARG A O 1
ATOM 3010 N N . THR A 1 369 ? 22.766 -9.32 -23.906 1 92.12 369 THR A N 1
ATOM 3011 C CA . THR A 1 369 ? 23.875 -10.203 -23.562 1 92.12 369 THR A CA 1
ATOM 3012 C C . THR A 1 369 ? 23.578 -10.945 -22.266 1 92.12 369 THR A C 1
ATOM 3014 O O . THR A 1 369 ? 23.859 -12.141 -22.141 1 92.12 369 THR A O 1
ATOM 3017 N N . LEU A 1 370 ? 23.062 -10.211 -21.359 1 94.44 370 LEU A N 1
ATOM 3018 C CA . LEU A 1 370 ? 22.734 -10.805 -20.078 1 94.44 370 LEU A CA 1
ATOM 3019 C C . LEU A 1 370 ? 21.656 -11.875 -20.234 1 94.44 370 LEU A C 1
ATOM 3021 O O . LEU A 1 370 ? 21.688 -12.898 -19.547 1 94.44 370 LEU A O 1
ATOM 3025 N N . VAL A 1 371 ? 20.719 -11.633 -21.094 1 95.06 371 VAL A N 1
ATOM 3026 C CA . VAL A 1 371 ? 19.672 -12.617 -21.359 1 95.06 371 VAL A CA 1
ATOM 3027 C C . VAL A 1 371 ? 20.297 -13.914 -21.859 1 95.06 371 VAL A C 1
ATOM 3029 O O . VAL A 1 371 ? 19.922 -15.008 -21.438 1 95.06 371 VAL A O 1
ATOM 3032 N N . ARG A 1 372 ? 21.203 -13.797 -22.75 1 94.19 372 ARG A N 1
ATOM 3033 C CA . ARG A 1 372 ? 21.891 -14.961 -23.312 1 94.19 372 ARG A CA 1
ATOM 3034 C C . ARG A 1 372 ? 22.641 -15.719 -22.219 1 94.19 372 ARG A C 1
ATOM 3036 O O . ARG A 1 372 ? 22.594 -16.953 -22.156 1 94.19 372 ARG A O 1
ATOM 3043 N N . LEU A 1 373 ? 23.297 -14.984 -21.453 1 94.38 373 LEU A N 1
ATOM 3044 C CA . LEU A 1 373 ? 24.094 -15.578 -20.375 1 94.38 373 LEU A CA 1
ATOM 3045 C C . LEU A 1 373 ? 23.188 -16.312 -19.391 1 94.38 373 LEU A C 1
ATOM 3047 O O . LEU A 1 373 ? 23.453 -17.469 -19.031 1 94.38 373 LEU A O 1
ATOM 3051 N N . ILE A 1 374 ? 22.172 -15.664 -18.938 1 96.31 374 ILE A N 1
ATOM 3052 C CA . ILE A 1 374 ? 21.281 -16.219 -17.922 1 96.31 374 ILE A CA 1
ATOM 3053 C C . ILE A 1 374 ? 20.516 -17.406 -18.516 1 96.31 374 ILE A C 1
ATOM 3055 O O . ILE A 1 374 ? 20.297 -18.406 -17.828 1 96.31 374 ILE A O 1
ATOM 3059 N N . TYR A 1 375 ? 20.156 -17.25 -19.75 1 96.5 375 TYR A N 1
ATOM 3060 C CA . TYR A 1 375 ? 19.531 -18.375 -20.438 1 96.5 375 TYR A CA 1
ATOM 3061 C C . TYR A 1 375 ? 20.438 -19.609 -20.406 1 96.5 375 TYR A C 1
ATOM 3063 O O . TYR A 1 375 ? 19.984 -20.703 -20.062 1 96.5 375 TYR A O 1
ATOM 3071 N N . GLY A 1 376 ? 21.641 -19.375 -20.797 1 95.81 376 GLY A N 1
ATOM 3072 C CA . GLY A 1 376 ? 22.594 -20.469 -20.781 1 95.81 376 GLY A CA 1
ATOM 3073 C C . GLY A 1 376 ? 22.797 -21.078 -19.406 1 95.81 376 GLY A C 1
ATOM 3074 O O . GLY A 1 376 ? 22.828 -22.312 -19.266 1 95.81 376 GLY A O 1
ATOM 3075 N N . MET A 1 377 ? 22.891 -20.234 -18.453 1 96.56 377 MET A N 1
ATOM 3076 C CA . MET A 1 377 ? 23.094 -20.688 -17.078 1 96.56 377 MET A CA 1
ATOM 3077 C C . MET A 1 377 ? 21.906 -21.516 -16.609 1 96.56 377 MET A C 1
ATOM 3079 O O . MET A 1 377 ? 22.078 -22.531 -15.922 1 96.56 377 MET A O 1
ATOM 3083 N N . MET A 1 378 ? 20.703 -21.094 -16.906 1 96.88 378 MET A N 1
ATOM 3084 C CA . MET A 1 378 ? 19.5 -21.797 -16.469 1 96.88 378 MET A CA 1
ATOM 3085 C C . MET A 1 378 ? 19.344 -23.109 -17.219 1 96.88 378 MET A C 1
ATOM 3087 O O . MET A 1 378 ? 18.969 -24.125 -16.625 1 96.88 378 MET A O 1
ATOM 3091 N N . LYS A 1 379 ? 19.672 -23.078 -18.453 1 95.44 379 LYS A N 1
ATOM 3092 C CA . LYS A 1 379 ? 19.516 -24.281 -19.281 1 95.44 379 LYS A CA 1
ATOM 3093 C C . LYS A 1 379 ? 20.484 -25.375 -18.828 1 95.44 379 LYS A C 1
ATOM 3095 O O . LYS A 1 379 ? 20.109 -26.547 -18.781 1 95.44 379 LYS A O 1
ATOM 3100 N N . THR A 1 380 ? 21.656 -24.969 -18.484 1 95.5 380 THR A N 1
ATOM 3101 C CA . THR A 1 380 ? 22.703 -25.938 -18.172 1 95.5 380 THR A CA 1
ATOM 3102 C C . THR A 1 380 ? 22.859 -26.078 -16.656 1 95.5 380 THR A C 1
ATOM 3104 O O . THR A 1 380 ? 23.594 -26.938 -16.188 1 95.5 380 THR A O 1
ATOM 3107 N N . LYS A 1 381 ? 22.234 -25.297 -15.891 1 95.69 381 LYS A N 1
ATOM 3108 C CA . LYS A 1 381 ? 22.312 -25.281 -14.438 1 95.69 381 LYS A CA 1
ATOM 3109 C C . LYS A 1 381 ? 23.766 -25.156 -13.977 1 95.69 381 LYS A C 1
ATOM 3111 O O . LYS A 1 381 ? 24.219 -25.906 -13.102 1 95.69 381 LYS A O 1
ATOM 3116 N N . THR A 1 382 ? 24.453 -24.234 -14.648 1 94.5 382 THR A N 1
ATOM 3117 C CA . THR A 1 382 ? 25.875 -24.062 -14.359 1 94.5 382 THR A CA 1
ATOM 3118 C C . THR A 1 382 ? 26.125 -22.703 -13.703 1 94.5 382 THR A C 1
ATOM 3120 O O . THR A 1 382 ? 25.266 -21.812 -13.75 1 94.5 382 THR A O 1
ATOM 3123 N N . GLU A 1 383 ? 27.266 -22.641 -13.086 1 94.88 383 GLU A N 1
ATOM 3124 C CA . GLU A 1 383 ? 27.672 -21.391 -12.461 1 94.88 383 GLU A CA 1
ATOM 3125 C C . GLU A 1 383 ? 28.125 -20.375 -13.508 1 94.88 383 GLU A C 1
ATOM 3127 O O . GLU A 1 383 ? 28.375 -20.734 -14.656 1 94.88 383 GLU A O 1
ATOM 3132 N N . TYR A 1 384 ? 28.156 -19.156 -13.047 1 92.38 384 TYR A N 1
ATOM 3133 C CA . TYR A 1 384 ? 28.609 -18.094 -13.922 1 92.38 384 TYR A CA 1
ATOM 3134 C C . TYR A 1 384 ? 30.094 -18.234 -14.242 1 92.38 384 TYR A C 1
ATOM 3136 O O . TYR A 1 384 ? 30.906 -18.484 -13.352 1 92.38 384 TYR A O 1
ATOM 3144 N N . ARG A 1 385 ? 30.422 -18.234 -15.516 1 85 385 ARG A N 1
ATOM 3145 C CA . ARG A 1 385 ? 31.812 -18.266 -15.961 1 85 385 ARG A CA 1
ATOM 3146 C C . ARG A 1 385 ? 32.219 -16.953 -16.641 1 85 385 ARG A C 1
ATOM 3148 O O . ARG A 1 385 ? 31.656 -16.609 -17.688 1 85 385 ARG A O 1
ATOM 3155 N N . PRO A 1 386 ? 33.062 -16.188 -15.977 1 74.25 386 PRO A N 1
ATOM 3156 C CA . PRO A 1 386 ? 33.438 -14.898 -16.562 1 74.25 386 PRO A CA 1
ATOM 3157 C C . PRO A 1 386 ? 34.062 -15.039 -17.953 1 74.25 386 PRO A C 1
ATOM 3159 O O . PRO A 1 386 ? 34.656 -16.062 -18.266 1 74.25 386 PRO A O 1
ATOM 3162 N N . TYR A 1 387 ? 33.562 -14.359 -18.875 1 59.94 387 TYR A N 1
ATOM 3163 C CA . TYR A 1 387 ? 34.156 -14.336 -20.203 1 59.94 387 TYR A CA 1
ATOM 3164 C C . TYR A 1 387 ? 35.625 -14.016 -20.141 1 59.94 387 TYR A C 1
ATOM 3166 O O . TYR A 1 387 ? 36.031 -13.062 -19.469 1 59.94 387 TYR A O 1
ATOM 3174 N N . GLU A 1 388 ? 36.531 -14.938 -20.078 1 52.62 388 GLU A N 1
ATOM 3175 C CA . GLU A 1 388 ? 37.938 -14.594 -20.297 1 52.62 388 GLU A CA 1
ATOM 3176 C C . GLU A 1 388 ? 38.156 -14.125 -21.734 1 52.62 388 GLU A C 1
ATOM 3178 O O . GLU A 1 388 ? 37.625 -14.695 -22.672 1 52.62 388 GLU A O 1
ATOM 3183 N N . LYS A 1 389 ? 38.562 -12.969 -21.875 1 49.47 389 LYS A N 1
ATOM 3184 C CA . LYS A 1 389 ? 39.031 -12.578 -23.203 1 49.47 389 LYS A CA 1
ATOM 3185 C C . LYS A 1 389 ? 39.875 -13.672 -23.844 1 49.47 389 LYS A C 1
ATOM 3187 O O . LYS A 1 389 ? 40.844 -14.148 -23.234 1 49.47 389 LYS A O 1
ATOM 3192 N N . LYS A 1 390 ? 39.281 -14.438 -24.672 1 40.28 390 LYS A N 1
ATOM 3193 C CA . LYS A 1 390 ? 40.188 -15.297 -25.422 1 40.28 390 LYS A CA 1
ATOM 3194 C C . LYS A 1 390 ? 41.406 -14.516 -25.922 1 40.28 390 LYS A C 1
ATOM 3196 O O . LYS A 1 390 ? 41.25 -13.43 -26.484 1 40.28 390 LYS A O 1
ATOM 3201 N N . GLU A 1 391 ? 42.469 -14.539 -25.266 1 37.19 391 GLU A N 1
ATOM 3202 C CA . GLU A 1 391 ? 43.719 -14.047 -25.844 1 37.19 391 GLU A CA 1
ATOM 3203 C C . GLU A 1 391 ? 43.812 -14.391 -27.328 1 37.19 391 GLU A C 1
ATOM 3205 O O . GLU A 1 391 ? 43.625 -15.547 -27.719 1 37.19 391 GLU A O 1
ATOM 3210 N N . GLU A 1 392 ? 43.281 -13.594 -28.266 1 37.06 392 GLU A N 1
ATOM 3211 C CA . GLU A 1 392 ? 43.75 -13.75 -29.656 1 37.06 392 GLU A CA 1
ATOM 3212 C C . GLU A 1 392 ? 45.188 -14.266 -29.703 1 37.06 392 GLU A C 1
ATOM 3214 O O . GLU A 1 392 ? 46.062 -13.688 -29.109 1 37.06 392 GLU A O 1
ATOM 3219 N N . GLU A 1 393 ? 45.469 -15.578 -29.688 1 34.97 393 GLU A N 1
ATOM 3220 C CA . GLU A 1 393 ? 46.781 -16.047 -30.188 1 34.97 393 GLU A CA 1
ATOM 3221 C C . GLU A 1 393 ? 47.219 -15.25 -31.406 1 34.97 393 GLU A C 1
ATOM 3223 O O . GLU A 1 393 ? 46.438 -15.055 -32.344 1 34.97 393 GLU A O 1
ATOM 3228 N N . GLY A 1 394 ? 48.094 -14.219 -31.297 1 31.59 394 GLY A N 1
ATOM 3229 C CA . GLY A 1 394 ? 48.875 -13.586 -32.344 1 31.59 394 GLY A CA 1
ATOM 3230 C C . GLY A 1 394 ? 49.375 -14.555 -33.406 1 31.59 394 GLY A C 1
ATOM 3231 O O . GLY A 1 394 ? 49.875 -15.625 -33.094 1 31.59 394 GLY A O 1
ATOM 3232 N N . ASN A 1 395 ? 48.688 -14.836 -34.562 1 31.36 395 ASN A N 1
ATOM 3233 C CA . ASN A 1 395 ? 49.219 -15.336 -35.812 1 31.36 395 ASN A CA 1
ATOM 3234 C C . ASN A 1 395 ? 50.625 -14.82 -36.062 1 31.36 395 ASN A C 1
ATOM 3236 O O . ASN A 1 395 ? 50.844 -13.625 -36.312 1 31.36 395 ASN A O 1
ATOM 3240 N N . ASN A 1 396 ? 51.656 -15.234 -35.188 1 22.5 396 ASN A N 1
ATOM 3241 C CA . ASN A 1 396 ? 52.906 -15.5 -35.906 1 22.5 396 ASN A CA 1
ATOM 3242 C C . ASN A 1 396 ? 52.781 -16.719 -36.812 1 22.5 396 ASN A C 1
ATOM 3244 O O . ASN A 1 396 ? 52.219 -17.75 -36.406 1 22.5 396 ASN A O 1
ATOM 3248 N N . MET B 1 1 ? 8.852 24.344 -1.918 1 45.53 1 MET B N 1
ATOM 3249 C CA . MET B 1 1 ? 9.305 24.047 -0.562 1 45.53 1 MET B CA 1
ATOM 3250 C C . MET B 1 1 ? 9.648 22.562 -0.419 1 45.53 1 MET B C 1
ATOM 3252 O O . MET B 1 1 ? 8.883 21.703 -0.846 1 45.53 1 MET B O 1
ATOM 3256 N N . HIS B 1 2 ? 10.977 22.359 -0.326 1 61.53 2 HIS B N 1
ATOM 3257 C CA . HIS B 1 2 ? 11.531 21.031 -0.175 1 61.53 2 HIS B CA 1
ATOM 3258 C C . HIS B 1 2 ? 11.742 20.672 1.295 1 61.53 2 HIS B C 1
ATOM 3260 O O . HIS B 1 2 ? 11.711 21.562 2.156 1 61.53 2 HIS B O 1
ATOM 3266 N N . LYS B 1 3 ? 11.906 19.391 1.565 1 64.88 3 LYS B N 1
ATOM 3267 C CA . LYS B 1 3 ? 12.078 18.859 2.91 1 64.88 3 LYS B CA 1
ATOM 3268 C C . LYS B 1 3 ? 13.234 19.547 3.635 1 64.88 3 LYS B C 1
ATOM 3270 O O . LYS B 1 3 ? 13.125 19.859 4.82 1 64.88 3 LYS B O 1
ATOM 3275 N N . GLU B 1 4 ? 14.211 20.016 2.918 1 74.44 4 GLU B N 1
ATOM 3276 C CA . GLU B 1 4 ? 15.414 20.469 3.623 1 74.44 4 GLU B CA 1
ATOM 3277 C C . GLU B 1 4 ? 15.617 21.969 3.455 1 74.44 4 GLU B C 1
ATOM 3279 O O . GLU B 1 4 ? 16.25 22.609 4.293 1 74.44 4 GLU B O 1
ATOM 3284 N N . LYS B 1 5 ? 15.031 22.453 2.342 1 79.56 5 LYS B N 1
ATOM 3285 C CA . LYS B 1 5 ? 15.305 23.859 2.076 1 79.56 5 LYS B CA 1
ATOM 3286 C C . LYS B 1 5 ? 14.047 24.594 1.628 1 79.56 5 LYS B C 1
ATOM 3288 O O . LYS B 1 5 ? 13.148 23.984 1.032 1 79.56 5 LYS B O 1
ATOM 3293 N N . HIS B 1 6 ? 14.008 25.875 2.033 1 85 6 HIS B N 1
ATOM 3294 C CA . HIS B 1 6 ? 12.961 26.766 1.563 1 85 6 HIS B CA 1
ATOM 3295 C C . HIS B 1 6 ? 13.523 27.828 0.619 1 85 6 HIS B C 1
ATOM 3297 O O . HIS B 1 6 ? 14.656 28.281 0.787 1 85 6 HIS B O 1
ATOM 3303 N N . CYS B 1 7 ? 12.852 28.031 -0.398 1 88 7 CYS B N 1
ATOM 3304 C CA . CYS B 1 7 ? 13.148 29.141 -1.29 1 88 7 CYS B CA 1
ATOM 3305 C C . CYS B 1 7 ? 12.047 30.203 -1.224 1 88 7 CYS B C 1
ATOM 3307 O O . CYS B 1 7 ? 10.875 29.906 -1.433 1 88 7 CYS B O 1
ATOM 3309 N N . ALA B 1 8 ? 12.453 31.422 -0.869 1 90.38 8 ALA B N 1
ATOM 3310 C CA . ALA B 1 8 ? 11.5 32.531 -0.804 1 90.38 8 ALA B CA 1
ATOM 3311 C C . ALA B 1 8 ? 11.812 33.594 -1.857 1 90.38 8 ALA B C 1
ATOM 3313 O O . ALA B 1 8 ? 12.969 33.969 -2.033 1 90.38 8 ALA B O 1
ATOM 3314 N N . VAL B 1 9 ? 10.789 33.969 -2.553 1 91.81 9 VAL B N 1
ATOM 3315 C CA . VAL B 1 9 ? 10.922 35.031 -3.545 1 91.81 9 VAL B CA 1
ATOM 3316 C C . VAL B 1 9 ? 10.078 36.25 -3.131 1 91.81 9 VAL B C 1
ATOM 3318 O O . VAL B 1 9 ? 8.93 36.094 -2.691 1 91.81 9 VAL B O 1
ATOM 3321 N N . VAL B 1 10 ? 10.68 37.406 -3.217 1 92.12 10 VAL B N 1
ATOM 3322 C CA . VAL B 1 10 ? 9.992 38.656 -2.867 1 92.12 10 VAL B CA 1
ATOM 3323 C C . VAL B 1 10 ? 9.68 39.438 -4.137 1 92.12 10 VAL B C 1
ATOM 3325 O O . VAL B 1 10 ? 10.57 39.719 -4.949 1 92.12 10 VAL B O 1
ATOM 3328 N N . ILE B 1 11 ? 8.453 39.75 -4.219 1 90.56 11 ILE B N 1
ATOM 3329 C CA . ILE B 1 11 ? 8.062 40.531 -5.375 1 90.56 11 ILE B CA 1
ATOM 3330 C C . ILE B 1 11 ? 7.336 41.812 -4.918 1 90.56 11 ILE B C 1
ATOM 3332 O O . ILE B 1 11 ? 6.77 41.844 -3.822 1 90.56 11 ILE B O 1
ATOM 3336 N N . ASP B 1 12 ? 7.398 42.844 -5.762 1 87.31 12 ASP B N 1
ATOM 3337 C CA . ASP B 1 12 ? 6.664 44.094 -5.453 1 87.31 12 ASP B CA 1
ATOM 3338 C C . ASP B 1 12 ? 5.285 44.062 -6.102 1 87.31 12 ASP B C 1
ATOM 3340 O O . ASP B 1 12 ? 4.84 43.031 -6.621 1 87.31 12 ASP B O 1
ATOM 3344 N N . CYS B 1 13 ? 4.57 45.188 -5.93 1 82.81 13 CYS B N 1
ATOM 3345 C CA . CYS B 1 13 ? 3.189 45.281 -6.395 1 82.81 13 CYS B CA 1
ATOM 3346 C C . CYS B 1 13 ? 3.117 45.219 -7.914 1 82.81 13 CYS B C 1
ATOM 3348 O O . CYS B 1 13 ? 2.051 44.938 -8.477 1 82.81 13 CYS B O 1
ATOM 3350 N N . TRP B 1 14 ? 4.27 45.344 -8.516 1 79.12 14 TRP B N 1
ATOM 3351 C CA . TRP B 1 14 ? 4.305 45.312 -9.969 1 79.12 14 TRP B CA 1
ATOM 3352 C C . TRP B 1 14 ? 4.863 43.969 -10.461 1 79.12 14 TRP B C 1
ATOM 3354 O O . TRP B 1 14 ? 5.242 43.844 -11.625 1 79.12 14 TRP B O 1
ATOM 3364 N N . MET B 1 15 ? 5.02 43 -9.617 1 83.12 15 MET B N 1
ATOM 3365 C CA . MET B 1 15 ? 5.438 41.625 -9.906 1 83.12 15 MET B CA 1
ATOM 3366 C C . MET B 1 15 ? 6.93 41.562 -10.227 1 83.12 15 MET B C 1
ATOM 3368 O O . MET B 1 15 ? 7.406 40.594 -10.82 1 83.12 15 MET B O 1
ATOM 3372 N N . GLU B 1 16 ? 7.594 42.594 -9.875 1 87.06 16 GLU B N 1
ATOM 3373 C CA . GLU B 1 16 ? 9.047 42.594 -10.047 1 87.06 16 GLU B CA 1
ATOM 3374 C C . GLU B 1 16 ? 9.734 41.875 -8.883 1 87.06 16 GLU B C 1
ATOM 3376 O O . GLU B 1 16 ? 9.445 42.156 -7.723 1 87.06 16 GLU B O 1
ATOM 3381 N N . LYS B 1 17 ? 10.562 40.969 -9.289 1 91.19 17 LYS B N 1
ATOM 3382 C CA . LYS B 1 17 ? 11.328 40.25 -8.273 1 91.19 17 LYS B CA 1
ATOM 3383 C C . LYS B 1 17 ? 12.375 41.125 -7.629 1 91.19 17 LYS B C 1
ATOM 3385 O O . LYS B 1 17 ? 13.273 41.625 -8.312 1 91.19 17 LYS B O 1
ATOM 3390 N N . ILE B 1 18 ? 12.258 41.375 -6.379 1 90 18 ILE B N 1
ATOM 3391 C CA . ILE B 1 18 ? 13.148 42.312 -5.707 1 90 18 ILE B CA 1
ATOM 3392 C C . ILE B 1 18 ? 14.172 41.531 -4.867 1 90 18 ILE B C 1
ATOM 3394 O O . ILE B 1 18 ? 15.18 42.094 -4.43 1 90 18 ILE B O 1
ATOM 3398 N N . GLY B 1 19 ? 13.883 40.219 -4.664 1 90.69 19 GLY B N 1
ATOM 3399 C CA . GLY B 1 19 ? 14.836 39.438 -3.891 1 90.69 19 GLY B CA 1
ATOM 3400 C C . GLY B 1 19 ? 14.477 37.969 -3.801 1 90.69 19 GLY B C 1
ATOM 3401 O O . GLY B 1 19 ? 13.367 37.562 -4.16 1 90.69 19 GLY B O 1
ATOM 3402 N N . GLU B 1 20 ? 15.445 37.219 -3.432 1 92.19 20 GLU B N 1
ATOM 3403 C CA . GLU B 1 20 ? 15.32 35.781 -3.215 1 92.19 20 GLU B CA 1
ATOM 3404 C C . GLU B 1 20 ? 16.156 35.312 -2.027 1 92.19 20 GLU B C 1
ATOM 3406 O O . GLU B 1 20 ? 17.281 35.812 -1.837 1 92.19 20 GLU B O 1
ATOM 3411 N N . VAL B 1 21 ? 15.578 34.562 -1.207 1 91.62 21 VAL B N 1
ATOM 3412 C CA . VAL B 1 21 ? 16.297 34.094 -0.032 1 91.62 21 VAL B CA 1
ATOM 3413 C C . VAL B 1 21 ? 16.156 32.562 0.066 1 91.62 21 VAL B C 1
ATOM 3415 O O . VAL B 1 21 ? 15.039 32.031 -0.021 1 91.62 21 VAL B O 1
ATOM 3418 N N . ASN B 1 22 ? 17.25 31.906 0.162 1 90.62 22 ASN B N 1
ATOM 3419 C CA . ASN B 1 22 ? 17.281 30.469 0.425 1 90.62 22 ASN B CA 1
ATOM 3420 C C . ASN B 1 22 ? 17.75 30.172 1.842 1 90.62 22 ASN B C 1
ATOM 3422 O O . ASN B 1 22 ? 18.688 30.812 2.334 1 90.62 22 ASN B O 1
ATOM 3426 N N . PHE B 1 23 ? 17.016 29.375 2.502 1 87.19 23 PHE B N 1
ATOM 3427 C CA . PHE B 1 23 ? 17.406 29.062 3.873 1 87.19 23 PHE B CA 1
ATOM 3428 C C . PHE B 1 23 ? 16.984 27.641 4.23 1 87.19 23 PHE B C 1
ATOM 3430 O O . PHE B 1 23 ? 16.109 27.062 3.586 1 87.19 23 PHE B O 1
ATOM 3437 N N . GLU B 1 24 ? 17.625 27.125 5.215 1 85.25 24 GLU B N 1
ATOM 3438 C CA . GLU B 1 24 ? 17.344 25.766 5.656 1 85.25 24 GLU B CA 1
ATOM 3439 C C . GLU B 1 24 ? 16.031 25.688 6.438 1 85.25 24 GLU B C 1
ATOM 3441 O O . GLU B 1 24 ? 15.703 26.609 7.188 1 85.25 24 GLU B O 1
ATOM 3446 N N . ASN B 1 25 ? 15.352 24.609 6.262 1 82.25 25 ASN B N 1
ATOM 3447 C CA . ASN B 1 25 ? 14.086 24.422 6.961 1 82.25 25 ASN B CA 1
ATOM 3448 C C . ASN B 1 25 ? 14.305 24.016 8.414 1 82.25 25 ASN B C 1
ATOM 3450 O O . ASN B 1 25 ? 14.008 22.875 8.797 1 82.25 25 ASN B O 1
ATOM 3454 N N . LYS B 1 26 ? 14.875 24.969 9.172 1 84.19 26 LYS B N 1
ATOM 3455 C CA . LYS B 1 26 ? 15.133 24.828 10.609 1 84.19 26 LYS B CA 1
ATOM 3456 C C . LYS B 1 26 ? 14.695 26.078 11.359 1 84.19 26 LYS B C 1
ATOM 3458 O O . LYS B 1 26 ? 15 27.203 10.945 1 84.19 26 LYS B O 1
ATOM 3463 N N . PRO B 1 27 ? 14.062 25.859 12.453 1 85.81 27 PRO B N 1
ATOM 3464 C CA . PRO B 1 27 ? 13.562 27 13.203 1 85.81 27 PRO B CA 1
ATOM 3465 C C . PRO B 1 27 ? 14.672 27.984 13.602 1 85.81 27 PRO B C 1
ATOM 3467 O O . PRO B 1 27 ? 14.438 29.188 13.664 1 85.81 27 PRO B O 1
ATOM 3470 N N . SER B 1 28 ? 15.852 27.438 13.758 1 87.38 28 SER B N 1
ATOM 3471 C CA . SER B 1 28 ? 16.969 28.297 14.164 1 87.38 28 SER B CA 1
ATOM 3472 C C . SER B 1 28 ? 17.344 29.281 13.055 1 87.38 28 SER B C 1
ATOM 3474 O O . SER B 1 28 ? 17.984 30.297 13.312 1 87.38 28 SER B O 1
ATOM 3476 N N . LYS B 1 29 ? 16.891 28.984 11.875 1 89.38 29 LYS B N 1
ATOM 3477 C CA . LYS B 1 29 ? 17.266 29.812 10.734 1 89.38 29 LYS B CA 1
ATOM 3478 C C . LYS B 1 29 ? 16.172 30.812 10.383 1 89.38 29 LYS B C 1
ATOM 3480 O O . LYS B 1 29 ? 16.375 31.719 9.57 1 89.38 29 LYS B O 1
ATOM 3485 N N . PHE B 1 30 ? 15.031 30.719 11.062 1 90.69 30 PHE B N 1
ATOM 3486 C CA . PHE B 1 30 ? 13.867 31.5 10.695 1 90.69 30 PHE B CA 1
ATOM 3487 C C . PHE B 1 30 ? 14.07 32.969 11.047 1 90.69 30 PHE B C 1
ATOM 3489 O O . PHE B 1 30 ? 13.727 33.844 10.266 1 90.69 30 PHE B O 1
ATOM 3496 N N . PRO B 1 31 ? 14.734 33.219 12.188 1 90.69 31 PRO B N 1
ATOM 3497 C CA . PRO B 1 31 ? 14.953 34.625 12.508 1 90.69 31 PRO B CA 1
ATOM 3498 C C . PRO B 1 31 ? 15.859 35.312 11.492 1 90.69 31 PRO B C 1
ATOM 3500 O O . PRO B 1 31 ? 15.578 36.469 11.078 1 90.69 31 PRO B O 1
ATOM 3503 N N . ALA B 1 32 ? 16.859 34.594 11.086 1 91.56 32 ALA B N 1
ATOM 3504 C CA . ALA B 1 32 ? 17.766 35.156 10.086 1 91.56 32 ALA B CA 1
ATOM 3505 C C . ALA B 1 32 ? 17.047 35.375 8.766 1 91.56 32 ALA B C 1
ATOM 3507 O O . ALA B 1 32 ? 17.297 36.375 8.078 1 91.56 32 ALA B O 1
ATOM 3508 N N . PHE B 1 33 ? 16.203 34.562 8.438 1 92.12 33 PHE B N 1
ATOM 3509 C CA . PHE B 1 33 ? 15.406 34.656 7.227 1 92.12 33 PHE B CA 1
ATOM 3510 C C . PHE B 1 33 ? 14.531 35.906 7.258 1 92.12 33 PHE B C 1
ATOM 3512 O O . PHE B 1 33 ? 14.5 36.688 6.297 1 92.12 33 PHE B O 1
ATOM 3519 N N . VAL B 1 34 ? 13.844 36.156 8.383 1 91.81 34 VAL B N 1
ATOM 3520 C CA . VAL B 1 34 ? 12.938 37.281 8.516 1 91.81 34 VAL B CA 1
ATOM 3521 C C . VAL B 1 34 ? 13.734 38.594 8.445 1 91.81 34 VAL B C 1
ATOM 3523 O O . VAL B 1 34 ? 13.281 39.562 7.84 1 91.81 34 VAL B O 1
ATOM 3526 N N . GLU B 1 35 ? 14.93 38.531 9.031 1 91.62 35 GLU B N 1
ATOM 3527 C CA . GLU B 1 35 ? 15.781 39.719 8.977 1 91.62 35 GLU B CA 1
ATOM 3528 C C . GLU B 1 35 ? 16.203 40.031 7.539 1 91.62 35 GLU B C 1
ATOM 3530 O O . GLU B 1 35 ? 16.25 41.188 7.145 1 91.62 35 GLU B O 1
ATOM 3535 N N . GLU B 1 36 ? 16.453 38.969 6.812 1 93.25 36 GLU B N 1
ATOM 3536 C CA . GLU B 1 36 ? 16.828 39.156 5.414 1 93.25 36 GLU B CA 1
ATOM 3537 C C . GLU B 1 36 ? 15.672 39.719 4.602 1 93.25 36 GLU B C 1
ATOM 3539 O O . GLU B 1 36 ? 15.875 40.594 3.732 1 93.25 36 GLU B O 1
ATOM 3544 N N . ILE B 1 37 ? 14.531 39.312 4.855 1 91.88 37 ILE B N 1
ATOM 3545 C CA . ILE B 1 37 ? 13.344 39.781 4.148 1 91.88 37 ILE B CA 1
ATOM 3546 C C . ILE B 1 37 ? 13.094 41.25 4.484 1 91.88 37 ILE B C 1
ATOM 3548 O O . ILE B 1 37 ? 12.734 42.031 3.611 1 91.88 37 ILE B O 1
ATOM 3552 N N . ARG B 1 38 ? 13.258 41.562 5.715 1 90.81 38 ARG B N 1
ATOM 3553 C CA . ARG B 1 38 ? 13.078 42.938 6.141 1 90.81 38 ARG B CA 1
ATOM 3554 C C . ARG B 1 38 ? 14.062 43.875 5.434 1 90.81 38 ARG B C 1
ATOM 3556 O O . ARG B 1 38 ? 13.719 45 5.078 1 90.81 38 ARG B O 1
ATOM 3563 N N . LYS B 1 39 ? 15.242 43.312 5.289 1 91.88 39 LYS B N 1
ATOM 3564 C CA . LYS B 1 39 ? 16.25 44.094 4.59 1 91.88 39 LYS B CA 1
ATOM 3565 C C . LYS B 1 39 ? 15.859 44.344 3.131 1 91.88 39 LYS B C 1
ATOM 3567 O O . LYS B 1 39 ? 16.078 45.406 2.59 1 91.88 39 LYS B O 1
ATOM 3572 N N . ILE B 1 40 ? 15.344 43.344 2.564 1 91.31 40 ILE B N 1
ATOM 3573 C CA . ILE B 1 40 ? 14.961 43.406 1.161 1 91.31 40 ILE B CA 1
ATOM 3574 C C . ILE B 1 40 ? 13.766 44.344 1.006 1 91.31 40 ILE B C 1
ATOM 3576 O O . ILE B 1 40 ? 13.711 45.156 0.07 1 91.31 40 ILE B O 1
ATOM 3580 N N . CYS B 1 41 ? 12.805 44.25 1.935 1 88.75 41 CYS B N 1
ATOM 3581 C CA . CYS B 1 41 ? 11.555 44.969 1.815 1 88.75 41 CYS B CA 1
ATOM 3582 C C . CYS B 1 41 ? 11.695 46.406 2.363 1 88.75 41 CYS B C 1
ATOM 3584 O O . CYS B 1 41 ? 10.938 47.281 1.984 1 88.75 41 CYS B O 1
ATOM 3586 N N . GLY B 1 42 ? 12.555 46.625 3.287 1 81.75 42 GLY B N 1
ATOM 3587 C CA . GLY B 1 42 ? 12.734 47.938 3.885 1 81.75 42 GLY B CA 1
ATOM 3588 C C . GLY B 1 42 ? 11.594 48.344 4.812 1 81.75 42 GLY B C 1
ATOM 3589 O O . GLY B 1 42 ? 11.297 47.625 5.773 1 81.75 42 GLY B O 1
ATOM 3590 N N . THR B 1 43 ? 10.867 49.438 4.48 1 80.94 43 THR B N 1
ATOM 3591 C CA . THR B 1 43 ? 9.805 49.969 5.316 1 80.94 43 THR B CA 1
ATOM 3592 C C . THR B 1 43 ? 8.438 49.5 4.836 1 80.94 43 THR B C 1
ATOM 3594 O O . THR B 1 43 ? 7.414 49.781 5.449 1 80.94 43 THR B O 1
ATOM 3597 N N . LYS B 1 44 ? 8.414 48.656 3.875 1 82.5 44 LYS B N 1
ATOM 3598 C CA . LYS B 1 44 ? 7.152 48.219 3.287 1 82.5 44 LYS B CA 1
ATOM 3599 C C . LYS B 1 44 ? 6.59 47 4.031 1 82.5 44 LYS B C 1
ATOM 3601 O O . LYS B 1 44 ? 7.344 46.188 4.531 1 82.5 44 LYS B O 1
ATOM 3606 N N . ASP B 1 45 ? 5.328 47 4.078 1 84 45 ASP B N 1
ATOM 3607 C CA . ASP B 1 45 ? 4.652 45.844 4.652 1 84 45 ASP B CA 1
ATOM 3608 C C . ASP B 1 45 ? 4.676 44.656 3.691 1 84 45 ASP B C 1
ATOM 3610 O O . ASP B 1 45 ? 4.695 44.844 2.473 1 84 45 ASP B O 1
ATOM 3614 N N . PHE B 1 46 ? 4.918 43.562 4.246 1 86.94 46 PHE B N 1
ATOM 3615 C CA . PHE B 1 46 ? 4.914 42.375 3.385 1 86.94 46 PHE B CA 1
ATOM 3616 C C . PHE B 1 46 ? 4.043 41.281 3.975 1 86.94 46 PHE B C 1
ATOM 3618 O O . PHE B 1 46 ? 3.773 41.281 5.18 1 86.94 46 PHE B O 1
ATOM 3625 N N . VAL B 1 47 ? 3.469 40.5 3.102 1 90.31 47 VAL B N 1
ATOM 3626 C CA . VAL B 1 47 ? 2.629 39.344 3.408 1 90.31 47 VAL B CA 1
ATOM 3627 C C . VAL B 1 47 ? 3.291 38.062 2.887 1 90.31 47 VAL B C 1
ATOM 3629 O O . VAL B 1 47 ? 3.873 38.062 1.801 1 90.31 47 VAL B O 1
ATOM 3632 N N . PHE B 1 48 ? 3.271 37.062 3.717 1 91.56 48 PHE B N 1
ATOM 3633 C CA . PHE B 1 48 ? 3.877 35.812 3.312 1 91.56 48 PHE B CA 1
ATOM 3634 C C . PHE B 1 48 ? 2.846 34.906 2.662 1 91.56 48 PHE B C 1
ATOM 3636 O O . PHE B 1 48 ? 1.697 34.844 3.107 1 91.56 48 PHE B O 1
ATOM 3643 N N . GLY B 1 49 ? 3.221 34.281 1.581 1 89.31 49 GLY B N 1
ATOM 3644 C CA . GLY B 1 49 ? 2.436 33.219 0.962 1 89.31 49 GLY B CA 1
ATOM 3645 C C . GLY B 1 49 ? 3.131 31.859 0.977 1 89.31 49 GLY B C 1
ATOM 3646 O O . GLY B 1 49 ? 4.293 31.75 0.58 1 89.31 49 GLY B O 1
ATOM 3647 N N . LEU B 1 50 ? 2.438 30.859 1.553 1 86.06 50 LEU B N 1
ATOM 3648 C CA . LEU B 1 50 ? 3.006 29.516 1.607 1 86.06 50 LEU B CA 1
ATOM 3649 C C . LEU B 1 50 ? 2.074 28.5 0.947 1 86.06 50 LEU B C 1
ATOM 3651 O O . LEU B 1 50 ? 0.859 28.547 1.159 1 86.06 50 LEU B O 1
ATOM 3655 N N . GLU B 1 51 ? 2.619 27.688 0.028 1 77.25 51 GLU B N 1
ATOM 3656 C CA . GLU B 1 51 ? 1.83 26.625 -0.6 1 77.25 51 GLU B CA 1
ATOM 3657 C C . GLU B 1 51 ? 1.598 25.469 0.362 1 77.25 51 GLU B C 1
ATOM 3659 O O . GLU B 1 51 ? 0.493 24.922 0.434 1 77.25 51 GLU B O 1
ATOM 3664 N N . ASP B 1 52 ? 2.652 25.078 1.009 1 68.88 52 ASP B N 1
ATOM 3665 C CA . ASP B 1 52 ? 2.58 23.891 1.852 1 68.88 52 ASP B CA 1
ATOM 3666 C C . ASP B 1 52 ? 2.568 24.266 3.332 1 68.88 52 ASP B C 1
ATOM 3668 O O . ASP B 1 52 ? 3.492 23.922 4.07 1 68.88 52 ASP B O 1
ATOM 3672 N N . THR B 1 53 ? 1.442 24.922 3.77 1 63.94 53 THR B N 1
ATOM 3673 C CA . THR B 1 53 ? 1.369 25.359 5.16 1 63.94 53 THR B CA 1
ATOM 3674 C C . THR B 1 53 ? 1.076 24.188 6.082 1 63.94 53 THR B C 1
ATOM 3676 O O . THR B 1 53 ? 1.184 24.312 7.305 1 63.94 53 THR B O 1
ATOM 3679 N N . ARG B 1 54 ? 0.838 23.062 5.469 1 61.47 54 ARG B N 1
ATOM 3680 C CA . ARG B 1 54 ? 0.418 21.922 6.277 1 61.47 54 ARG B CA 1
ATOM 3681 C C . ARG B 1 54 ? 1.465 20.812 6.246 1 61.47 54 ARG B C 1
ATOM 3683 O O . ARG B 1 54 ? 1.31 19.781 6.914 1 61.47 54 ARG B O 1
ATOM 3690 N N . GLY B 1 55 ? 2.496 21.094 5.594 1 69.31 55 GLY B N 1
ATOM 3691 C CA . GLY B 1 55 ? 3.568 20.125 5.449 1 69.31 55 GLY B CA 1
ATOM 3692 C C . GLY B 1 55 ? 4.91 20.641 5.934 1 69.31 55 GLY B C 1
ATOM 3693 O O . GLY B 1 55 ? 5.055 21.016 7.102 1 69.31 55 GLY B O 1
ATOM 3694 N N . PHE B 1 56 ? 5.754 20.75 5.031 1 68.75 56 PHE B N 1
ATOM 3695 C CA . PHE B 1 56 ? 7.129 21.109 5.359 1 68.75 56 PHE B CA 1
ATOM 3696 C C . PHE B 1 56 ? 7.219 22.578 5.738 1 68.75 56 PHE B C 1
ATOM 3698 O O . PHE B 1 56 ? 8.18 23 6.391 1 68.75 56 PHE B O 1
ATOM 3705 N N . GLY B 1 57 ? 6.172 23.281 5.336 1 76.69 57 GLY B N 1
ATOM 3706 C CA . GLY B 1 57 ? 6.176 24.703 5.629 1 76.69 57 GLY B CA 1
ATOM 3707 C C . GLY B 1 57 ? 5.465 25.047 6.926 1 76.69 57 GLY B C 1
ATOM 3708 O O . GLY B 1 57 ? 5.375 26.219 7.301 1 76.69 57 GLY B O 1
ATOM 3709 N N . ARG B 1 58 ? 5.125 24.062 7.598 1 77 58 ARG B N 1
ATOM 3710 C CA . ARG B 1 58 ? 4.32 24.297 8.789 1 77 58 ARG B CA 1
ATOM 3711 C C . ARG B 1 58 ? 5.129 25 9.867 1 77 58 ARG B C 1
ATOM 3713 O O . ARG B 1 58 ? 4.633 25.922 10.523 1 77 58 ARG B O 1
ATOM 3720 N N . ASN B 1 59 ? 6.367 24.531 10.055 1 79.62 59 ASN B N 1
ATOM 3721 C CA . ASN B 1 59 ? 7.223 25.156 11.055 1 79.62 59 ASN B CA 1
ATOM 3722 C C . ASN B 1 59 ? 7.43 26.641 10.758 1 79.62 59 ASN B C 1
ATOM 3724 O O . ASN B 1 59 ? 7.367 27.484 11.656 1 79.62 59 ASN B O 1
ATOM 3728 N N . LEU B 1 60 ? 7.555 26.828 9.516 1 84.12 60 LEU B N 1
ATOM 3729 C CA . LEU B 1 60 ? 7.754 28.219 9.109 1 84.12 60 LEU B CA 1
ATOM 3730 C C . LEU B 1 60 ? 6.473 29.031 9.281 1 84.12 60 LEU B C 1
ATOM 3732 O O . LEU B 1 60 ? 6.5 30.141 9.805 1 84.12 60 LEU B O 1
ATOM 3736 N N . ALA B 1 61 ? 5.43 28.422 8.844 1 83.56 61 ALA B N 1
ATOM 3737 C CA . ALA B 1 61 ? 4.137 29.094 8.977 1 83.56 61 ALA B CA 1
ATOM 3738 C C . ALA B 1 61 ? 3.828 29.406 10.438 1 83.56 61 ALA B C 1
ATOM 3740 O O . ALA B 1 61 ? 3.391 30.516 10.766 1 83.56 61 ALA B O 1
ATOM 3741 N N . SER B 1 62 ? 4.066 28.469 11.258 1 79.88 62 SER B N 1
ATOM 3742 C CA . SER B 1 62 ? 3.818 28.641 12.688 1 79.88 62 SER B CA 1
ATOM 3743 C C . SER B 1 62 ? 4.699 29.734 13.273 1 79.88 62 SER B C 1
ATOM 3745 O O . SER B 1 62 ? 4.23 30.562 14.055 1 79.88 62 SER B O 1
ATOM 3747 N N . TYR B 1 63 ? 5.938 29.766 12.836 1 83.62 63 TYR B N 1
ATOM 3748 C CA . TYR B 1 63 ? 6.879 30.766 13.305 1 83.62 63 TYR B CA 1
ATOM 3749 C C . TYR B 1 63 ? 6.441 32.156 12.883 1 83.62 63 TYR B C 1
ATOM 3751 O O . TYR B 1 63 ? 6.422 33.094 13.703 1 83.62 63 TYR B O 1
ATOM 3759 N N . LEU B 1 64 ? 6.043 32.281 11.68 1 86.62 64 LEU B N 1
ATOM 3760 C CA . LEU B 1 64 ? 5.668 33.594 11.125 1 86.62 64 LEU B CA 1
ATOM 3761 C C . LEU B 1 64 ? 4.375 34.094 11.758 1 86.62 64 LEU B C 1
ATOM 3763 O O . LEU B 1 64 ? 4.277 35.25 12.117 1 86.62 64 LEU B O 1
ATOM 3767 N N . THR B 1 65 ? 3.484 33.156 11.844 1 82.88 65 THR B N 1
ATOM 3768 C CA . THR B 1 65 ? 2.215 33.562 12.445 1 82.88 65 THR B CA 1
ATOM 3769 C C . THR B 1 65 ? 2.402 33.906 13.914 1 82.88 65 THR B C 1
ATOM 3771 O O . THR B 1 65 ? 1.744 34.812 14.422 1 82.88 65 THR B O 1
ATOM 3774 N N . GLY B 1 66 ? 3.295 33.219 14.57 1 80.44 66 GLY B N 1
ATOM 3775 C CA . GLY B 1 66 ? 3.611 33.5 15.961 1 80.44 66 GLY B CA 1
ATOM 3776 C C . GLY B 1 66 ? 4.199 34.875 16.156 1 80.44 66 GLY B C 1
ATOM 3777 O O . GLY B 1 66 ? 3.998 35.5 17.203 1 80.44 66 GLY B O 1
ATOM 3778 N N . ARG B 1 67 ? 4.859 35.344 15.156 1 84.56 67 ARG B N 1
ATOM 3779 C CA . ARG B 1 67 ? 5.453 36.656 15.211 1 84.56 67 ARG B CA 1
ATOM 3780 C C . ARG B 1 67 ? 4.5 37.719 14.641 1 84.56 67 ARG B C 1
ATOM 3782 O O . ARG B 1 67 ? 4.918 38.812 14.312 1 84.56 67 ARG B O 1
ATOM 3789 N N . LYS B 1 68 ? 3.279 37.281 14.328 1 82.88 68 LYS B N 1
ATOM 3790 C CA . LYS B 1 68 ? 2.174 38.156 13.945 1 82.88 68 LYS B CA 1
ATOM 3791 C C . LYS B 1 68 ? 2.33 38.625 12.5 1 82.88 68 LYS B C 1
ATOM 3793 O O . LYS B 1 68 ? 1.886 39.719 12.156 1 82.88 68 LYS B O 1
ATOM 3798 N N . PHE B 1 69 ? 3.082 37.906 11.789 1 87.56 69 PHE B N 1
ATOM 3799 C CA . PHE B 1 69 ? 3.113 38.188 10.359 1 87.56 69 PHE B CA 1
ATOM 3800 C C . PHE B 1 69 ? 1.847 37.688 9.68 1 87.56 69 PHE B C 1
ATOM 3802 O O . PHE B 1 69 ? 1.236 36.688 10.133 1 87.56 69 PHE B O 1
ATOM 3809 N N . GLU B 1 70 ? 1.479 38.312 8.719 1 86.25 70 GLU B N 1
ATOM 3810 C CA . GLU B 1 70 ? 0.372 37.844 7.902 1 86.25 70 GLU B CA 1
ATOM 3811 C C . GLU B 1 70 ? 0.834 36.75 6.941 1 86.25 70 GLU B C 1
ATOM 3813 O O . GLU B 1 70 ? 1.676 36.969 6.074 1 86.25 70 GLU B O 1
ATOM 3818 N N . VAL B 1 71 ? 0.333 35.594 7.203 1 88.12 71 VAL B N 1
ATOM 3819 C CA . VAL B 1 71 ? 0.706 34.438 6.379 1 88.12 71 VAL B CA 1
ATOM 3820 C C . VAL B 1 71 ? -0.535 33.875 5.703 1 88.12 71 VAL B C 1
ATOM 3822 O O . VAL B 1 71 ? -1.537 33.594 6.363 1 88.12 71 VAL B O 1
ATOM 3825 N N . LYS B 1 72 ? -0.434 33.75 4.363 1 85.81 72 LYS B N 1
ATOM 3826 C CA . LYS B 1 72 ? -1.559 33.25 3.598 1 85.81 72 LYS B CA 1
ATOM 3827 C C . LYS B 1 72 ? -1.229 31.875 3.006 1 85.81 72 LYS B C 1
ATOM 3829 O O . LYS B 1 72 ? -0.089 31.609 2.611 1 85.81 72 LYS B O 1
ATOM 3834 N N . HIS B 1 73 ? -2.215 31.031 3 1 83.88 73 HIS B N 1
ATOM 3835 C CA . HIS B 1 73 ? -2.072 29.75 2.344 1 83.88 73 HIS B CA 1
ATOM 3836 C C . HIS B 1 73 ? -2.408 29.844 0.86 1 83.88 73 HIS B C 1
ATOM 3838 O O . HIS B 1 73 ? -3.514 30.25 0.494 1 83.88 73 HIS B O 1
ATOM 3844 N N . VAL B 1 74 ? -1.411 29.5 0.033 1 82.06 74 VAL B N 1
ATOM 3845 C CA . VAL B 1 74 ? -1.622 29.547 -1.41 1 82.06 74 VAL B CA 1
ATOM 3846 C C . VAL B 1 74 ? -1.896 28.125 -1.936 1 82.06 74 VAL B C 1
ATOM 3848 O O . VAL B 1 74 ? -1.048 27.25 -1.822 1 82.06 74 VAL B O 1
ATOM 3851 N N . ASN B 1 75 ? -3.062 27.875 -2.498 1 73.94 75 ASN B N 1
ATOM 3852 C CA . ASN B 1 75 ? -3.436 26.594 -3.076 1 73.94 75 ASN B CA 1
ATOM 3853 C C . ASN B 1 75 ? -2.59 26.266 -4.301 1 73.94 75 ASN B C 1
ATOM 3855 O O . ASN B 1 75 ? -2.443 27.094 -5.203 1 73.94 75 ASN B O 1
ATOM 3859 N N . PRO B 1 76 ? -2.055 25.078 -4.273 1 74.56 76 PRO B N 1
ATOM 3860 C CA . PRO B 1 76 ? -1.175 24.688 -5.375 1 74.56 76 PRO B CA 1
ATOM 3861 C C . PRO B 1 76 ? -1.866 24.734 -6.734 1 74.56 76 PRO B C 1
ATOM 3863 O O . PRO B 1 76 ? -1.202 24.906 -7.762 1 74.56 76 PRO B O 1
ATOM 3866 N N . VAL B 1 77 ? -3.104 24.641 -6.762 1 69.62 77 VAL B N 1
ATOM 3867 C CA . VAL B 1 77 ? -3.846 24.672 -8.016 1 69.62 77 VAL B CA 1
ATOM 3868 C C . VAL B 1 77 ? -3.639 26.016 -8.711 1 69.62 77 VAL B C 1
ATOM 3870 O O . VAL B 1 77 ? -3.482 26.078 -9.938 1 69.62 77 VAL B O 1
ATOM 3873 N N . TYR B 1 78 ? -3.654 27.094 -7.941 1 74.75 78 TYR B N 1
ATOM 3874 C CA . TYR B 1 78 ? -3.471 28.422 -8.508 1 74.75 78 TYR B CA 1
ATOM 3875 C C . TYR B 1 78 ? -2.055 28.609 -9.039 1 74.75 78 TYR B C 1
ATOM 3877 O O . TYR B 1 78 ? -1.855 29.203 -10.102 1 74.75 78 TYR B O 1
ATOM 3885 N N . THR B 1 79 ? -1.135 28.031 -8.344 1 78.44 79 THR B N 1
ATOM 3886 C CA . THR B 1 79 ? 0.26 28.156 -8.75 1 78.44 79 THR B CA 1
ATOM 3887 C C . THR B 1 79 ? 0.537 27.344 -10.008 1 78.44 79 THR B C 1
ATOM 3889 O O . THR B 1 79 ? 1.312 27.75 -10.867 1 78.44 79 THR B O 1
ATOM 3892 N N . SER B 1 80 ? -0.043 26.203 -10.055 1 77.75 80 SER B N 1
ATOM 3893 C CA . SER B 1 80 ? 0.129 25.375 -11.234 1 77.75 80 SER B CA 1
ATOM 3894 C C . SER B 1 80 ? -0.416 26.047 -12.484 1 77.75 80 SER B C 1
ATOM 3896 O O . SER B 1 80 ? 0.176 25.953 -13.555 1 77.75 80 SER B O 1
ATOM 3898 N N . ALA B 1 81 ? -1.524 26.688 -12.352 1 71.38 81 ALA B N 1
ATOM 3899 C CA . ALA B 1 81 ? -2.123 27.406 -13.469 1 71.38 81 ALA B CA 1
ATOM 3900 C C . ALA B 1 81 ? -1.181 28.484 -13.992 1 71.38 81 ALA B C 1
ATOM 3902 O O . ALA B 1 81 ? -1.048 28.672 -15.203 1 71.38 81 ALA B O 1
ATOM 3903 N N . ILE B 1 82 ? -0.571 29.125 -13.102 1 74.38 82 ILE B N 1
ATOM 3904 C CA . ILE B 1 82 ? 0.361 30.188 -13.469 1 74.38 82 ILE B CA 1
ATOM 3905 C C . ILE B 1 82 ? 1.6 29.578 -14.125 1 74.38 82 ILE B C 1
ATOM 3907 O O . ILE B 1 82 ? 2.105 30.109 -15.117 1 74.38 82 ILE B O 1
ATOM 3911 N N . ARG B 1 83 ? 2.02 28.438 -13.594 1 77 83 ARG B N 1
ATOM 3912 C CA . ARG B 1 83 ? 3.182 27.734 -14.141 1 77 83 ARG B CA 1
ATOM 3913 C C . ARG B 1 83 ? 2.928 27.297 -15.57 1 77 83 ARG B C 1
ATOM 3915 O O . ARG B 1 83 ? 3.814 27.391 -16.422 1 77 83 ARG B O 1
ATOM 3922 N N . LEU B 1 84 ? 1.799 26.797 -15.805 1 68.69 84 LEU B N 1
ATOM 3923 C CA . LEU B 1 84 ? 1.438 26.266 -17.109 1 68.69 84 LEU B CA 1
ATOM 3924 C C . LEU B 1 84 ? 1.21 27.391 -18.125 1 68.69 84 LEU B C 1
ATOM 3926 O O . LEU B 1 84 ? 1.328 27.172 -19.328 1 68.69 84 LEU B O 1
ATOM 3930 N N . SER B 1 85 ? 0.792 28.469 -17.656 1 67.62 85 SER B N 1
ATOM 3931 C CA . SER B 1 85 ? 0.487 29.594 -18.531 1 67.62 85 SER B CA 1
ATOM 3932 C C . SER B 1 85 ? 1.762 30.234 -19.078 1 67.62 85 SER B C 1
ATOM 3934 O O . SER B 1 85 ? 1.708 31.047 -20 1 67.62 85 SER B O 1
ATOM 3936 N N . ASN B 1 86 ? 2.828 29.719 -18.5 1 63.81 86 ASN B N 1
ATOM 3937 C CA . ASN B 1 86 ? 4.098 30.25 -18.969 1 63.81 86 ASN B CA 1
ATOM 3938 C C . ASN B 1 86 ? 4.688 29.391 -20.094 1 63.81 86 ASN B C 1
ATOM 3940 O O . ASN B 1 86 ? 4.754 28.172 -19.953 1 63.81 86 ASN B O 1
ATOM 3944 N N . PRO B 1 87 ? 4.949 30.016 -21.125 1 59.06 87 PRO B N 1
ATOM 3945 C CA . PRO B 1 87 ? 5.48 29.25 -22.266 1 59.06 87 PRO B CA 1
ATOM 3946 C C . PRO B 1 87 ? 6.766 28.516 -21.922 1 59.06 87 PRO B C 1
ATOM 3948 O O . PRO B 1 87 ? 7.051 27.469 -22.516 1 59.06 87 PRO B O 1
ATOM 3951 N N . ILE B 1 88 ? 7.57 29.141 -21.047 1 57.81 88 ILE B N 1
ATOM 3952 C CA . ILE B 1 88 ? 8.82 28.5 -20.641 1 57.81 88 ILE B CA 1
ATOM 3953 C C . ILE B 1 88 ? 8.625 27.766 -19.328 1 57.81 88 ILE B C 1
ATOM 3955 O O . ILE B 1 88 ? 8.219 28.375 -18.328 1 57.81 88 ILE B O 1
ATOM 3959 N N . ILE B 1 89 ? 8.664 26.531 -19.391 1 59.81 89 ILE B N 1
ATOM 3960 C CA . ILE B 1 89 ? 8.508 25.734 -18.172 1 59.81 89 ILE B CA 1
ATOM 3961 C C . ILE B 1 89 ? 9.82 25.703 -17.391 1 59.81 89 ILE B C 1
ATOM 3963 O O . ILE B 1 89 ? 10.852 25.266 -17.922 1 59.81 89 ILE B O 1
ATOM 3967 N N . TYR B 1 90 ? 9.953 26.531 -16.375 1 63.53 90 TYR B N 1
ATOM 3968 C CA . TYR B 1 90 ? 11.109 26.484 -15.492 1 63.53 90 TYR B CA 1
ATOM 3969 C C . TYR B 1 90 ? 10.914 25.438 -14.398 1 63.53 90 TYR B C 1
ATOM 3971 O O . TYR B 1 90 ? 9.828 25.328 -13.828 1 63.53 90 TYR B O 1
ATOM 3979 N N . LYS B 1 91 ? 11.664 24.453 -14.398 1 62.75 91 LYS B N 1
ATOM 3980 C CA . LYS B 1 91 ? 11.555 23.469 -13.32 1 62.75 91 LYS B CA 1
ATOM 3981 C C . LYS B 1 91 ? 12.562 23.766 -12.211 1 62.75 91 LYS B C 1
ATOM 3983 O O . LYS B 1 91 ? 13.453 22.953 -11.953 1 62.75 91 LYS B O 1
ATOM 3988 N N . ASP B 1 92 ? 12.422 25.109 -11.727 1 78.38 92 ASP B N 1
ATOM 3989 C CA . ASP B 1 92 ? 13.328 25.406 -10.625 1 78.38 92 ASP B CA 1
ATOM 3990 C C . ASP B 1 92 ? 12.57 25.969 -9.43 1 78.38 92 ASP B C 1
ATOM 3992 O O . ASP B 1 92 ? 11.461 26.5 -9.578 1 78.38 92 ASP B O 1
ATOM 3996 N N . ASP B 1 93 ? 13.156 25.891 -8.242 1 81.88 93 ASP B N 1
ATOM 3997 C CA . ASP B 1 93 ? 12.547 26.266 -6.973 1 81.88 93 ASP B CA 1
ATOM 3998 C C . ASP B 1 93 ? 12.273 27.766 -6.918 1 81.88 93 ASP B C 1
ATOM 4000 O O . ASP B 1 93 ? 11.273 28.203 -6.328 1 81.88 93 ASP B O 1
ATOM 4004 N N . SER B 1 94 ? 13.102 28.516 -7.613 1 84.81 94 SER B N 1
ATOM 4005 C CA . SER B 1 94 ? 12.938 29.969 -7.617 1 84.81 94 SER B CA 1
ATOM 4006 C C . SER B 1 94 ? 11.703 30.375 -8.406 1 84.81 94 SER B C 1
ATOM 4008 O O . SER B 1 94 ? 10.945 31.25 -7.965 1 84.81 94 SER B O 1
ATOM 4010 N N . TYR B 1 95 ? 11.562 29.766 -9.438 1 84.62 95 TYR B N 1
ATOM 4011 C CA . TYR B 1 95 ? 10.398 30.094 -10.25 1 84.62 95 TYR B CA 1
ATOM 4012 C C . TYR B 1 95 ? 9.109 29.641 -9.578 1 84.62 95 TYR B C 1
ATOM 4014 O O . TYR B 1 95 ? 8.086 30.328 -9.648 1 84.62 95 TYR B O 1
ATOM 4022 N N . ASP B 1 96 ? 9.141 28.531 -8.953 1 85.06 96 ASP B N 1
ATOM 4023 C CA . ASP B 1 96 ? 7.973 28.062 -8.211 1 85.06 96 ASP B CA 1
ATOM 4024 C C . ASP B 1 96 ? 7.57 29.047 -7.121 1 85.06 96 ASP B C 1
ATOM 4026 O O . ASP B 1 96 ? 6.391 29.359 -6.953 1 85.06 96 ASP B O 1
ATOM 4030 N N . ALA B 1 97 ? 8.602 29.5 -6.469 1 88.62 97 ALA B N 1
ATOM 4031 C CA . ALA B 1 97 ? 8.359 30.484 -5.422 1 88.62 97 ALA B CA 1
ATOM 4032 C C . ALA B 1 97 ? 7.805 31.781 -6.012 1 88.62 97 ALA B C 1
ATOM 4034 O O . ALA B 1 97 ? 6.941 32.438 -5.406 1 88.62 97 ALA B O 1
ATOM 4035 N N . TYR B 1 98 ? 8.281 32.094 -7.121 1 88.25 98 TYR B N 1
ATOM 4036 C CA . TYR B 1 98 ? 7.801 33.281 -7.812 1 88.25 98 TYR B CA 1
ATOM 4037 C C . TYR B 1 98 ? 6.328 33.156 -8.172 1 88.25 98 TYR B C 1
ATOM 4039 O O . TYR B 1 98 ? 5.555 34.094 -8.016 1 88.25 98 TYR B O 1
ATOM 4047 N N . CYS B 1 99 ? 5.973 32 -8.641 1 87.12 99 CYS B N 1
ATOM 4048 C CA . CYS B 1 99 ? 4.582 31.766 -9 1 87.12 99 CYS B CA 1
ATOM 4049 C C . CYS B 1 99 ? 3.676 31.859 -7.781 1 87.12 99 CYS B C 1
ATOM 4051 O O . CYS B 1 99 ? 2.562 32.375 -7.875 1 87.12 99 CYS B O 1
ATOM 4053 N N . VAL B 1 100 ? 4.16 31.391 -6.656 1 88.62 100 VAL B N 1
ATOM 4054 C CA . VAL B 1 100 ? 3.398 31.5 -5.414 1 88.62 100 VAL B CA 1
ATOM 4055 C C . VAL B 1 100 ? 3.213 32.969 -5.035 1 88.62 100 VAL B C 1
ATOM 4057 O O . VAL B 1 100 ? 2.119 33.375 -4.641 1 88.62 100 VAL B O 1
ATOM 4060 N N . ALA B 1 101 ? 4.266 33.719 -5.242 1 89.75 101 ALA B N 1
ATOM 4061 C CA . ALA B 1 101 ? 4.23 35.125 -4.918 1 89.75 101 ALA B CA 1
ATOM 4062 C C . ALA B 1 101 ? 3.248 35.875 -5.82 1 89.75 101 ALA B C 1
ATOM 4064 O O . ALA B 1 101 ? 2.555 36.781 -5.367 1 89.75 101 ALA B O 1
ATOM 4065 N N . ARG B 1 102 ? 3.203 35.406 -6.934 1 88 102 ARG B N 1
ATOM 4066 C CA . ARG B 1 102 ? 2.293 36.062 -7.883 1 88 102 ARG B CA 1
ATOM 4067 C C . ARG B 1 102 ? 0.839 35.812 -7.492 1 88 102 ARG B C 1
ATOM 4069 O O . ARG B 1 102 ? 0.017 36.719 -7.539 1 88 102 ARG B O 1
ATOM 4076 N N . VAL B 1 103 ? 0.58 34.594 -7.188 1 87.31 103 VAL B N 1
ATOM 4077 C CA . VAL B 1 103 ? -0.771 34.25 -6.758 1 87.31 103 VAL B CA 1
ATOM 4078 C C . VAL B 1 103 ? -1.128 35.031 -5.496 1 87.31 103 VAL B C 1
ATOM 4080 O O . VAL B 1 103 ? -2.246 35.531 -5.363 1 87.31 103 VAL B O 1
ATOM 4083 N N . LEU B 1 104 ? -0.189 35.156 -4.645 1 88.81 104 LEU B N 1
ATOM 4084 C CA . LEU B 1 104 ? -0.375 35.875 -3.395 1 88.81 104 LEU B CA 1
ATOM 4085 C C . LEU B 1 104 ? -0.736 37.344 -3.658 1 88.81 104 LEU B C 1
ATOM 4087 O O . LEU B 1 104 ? -1.67 37.875 -3.055 1 88.81 104 LEU B O 1
ATOM 4091 N N . ARG B 1 105 ? -0.012 37.906 -4.492 1 86.31 105 ARG B N 1
ATOM 4092 C CA . ARG B 1 105 ? -0.243 39.312 -4.832 1 86.31 105 ARG B CA 1
ATOM 4093 C C . ARG B 1 105 ? -1.634 39.5 -5.426 1 86.31 105 ARG B C 1
ATOM 4095 O O . ARG B 1 105 ? -2.35 40.438 -5.047 1 86.31 105 ARG B O 1
ATOM 4102 N N . ASP B 1 106 ? -1.923 38.562 -6.32 1 83.69 106 ASP B N 1
ATOM 4103 C CA . ASP B 1 106 ? -3.168 38.719 -7.07 1 83.69 106 ASP B CA 1
ATOM 4104 C C . ASP B 1 106 ? -4.379 38.406 -6.191 1 83.69 106 ASP B C 1
ATOM 4106 O O . ASP B 1 106 ? -5.465 38.938 -6.414 1 83.69 106 ASP B O 1
ATOM 4110 N N . MET B 1 107 ? -4.195 37.562 -5.129 1 84 107 MET B N 1
ATOM 4111 C CA . MET B 1 107 ? -5.355 37.062 -4.402 1 84 107 MET B CA 1
ATOM 4112 C C . MET B 1 107 ? -5.191 37.25 -2.902 1 84 107 MET B C 1
ATOM 4114 O O . MET B 1 107 ? -5.688 36.469 -2.105 1 84 107 MET B O 1
ATOM 4118 N N . VAL B 1 108 ? -4.457 38.219 -2.494 1 81.75 108 VAL B N 1
ATOM 4119 C CA . VAL B 1 108 ? -4.102 38.406 -1.094 1 81.75 108 VAL B CA 1
ATOM 4120 C C . VAL B 1 108 ? -5.367 38.531 -0.247 1 81.75 108 VAL B C 1
ATOM 4122 O O . VAL B 1 108 ? -5.426 38 0.868 1 81.75 108 VAL B O 1
ATOM 4125 N N . ASP B 1 109 ? -6.375 39.094 -0.773 1 76.69 109 ASP B N 1
ATOM 4126 C CA . ASP B 1 109 ? -7.59 39.375 -0.006 1 76.69 109 ASP B CA 1
ATOM 4127 C C . ASP B 1 109 ? -8.492 38.125 0.037 1 76.69 109 ASP B C 1
ATOM 4129 O O . ASP B 1 109 ? -9.312 38 0.945 1 76.69 109 ASP B O 1
ATOM 4133 N N . THR B 1 110 ? -8.258 37.281 -0.915 1 74.88 110 THR B N 1
ATOM 4134 C CA . THR B 1 110 ? -9.148 36.125 -1.025 1 74.88 110 THR B CA 1
ATOM 4135 C C . THR B 1 110 ? -8.5 34.875 -0.422 1 74.88 110 THR B C 1
ATOM 4137 O O . THR B 1 110 ? -9.188 33.938 -0.047 1 74.88 110 THR B O 1
ATOM 4140 N N . LEU B 1 111 ? -7.207 35 -0.305 1 79.56 111 LEU B N 1
ATOM 4141 C CA . LEU B 1 111 ? -6.5 33.812 0.207 1 79.56 111 LEU B CA 1
ATOM 4142 C C . LEU B 1 111 ? -6.738 33.656 1.705 1 79.56 111 LEU B C 1
ATOM 4144 O O . LEU B 1 111 ? -6.895 34.656 2.426 1 79.56 111 LEU B O 1
ATOM 4148 N N . GLN B 1 112 ? -6.758 32.469 2.078 1 72.62 112 GLN B N 1
ATOM 4149 C CA . GLN B 1 112 ? -7.004 32.125 3.479 1 72.62 112 GLN B CA 1
ATOM 4150 C C . GLN B 1 112 ? -5.754 32.344 4.324 1 72.62 112 GLN B C 1
ATOM 4152 O O . GLN B 1 112 ? -4.637 32.094 3.871 1 72.62 112 GLN B O 1
ATOM 4157 N N . ASP B 1 113 ? -6.027 32.906 5.609 1 74.81 113 ASP B N 1
ATOM 4158 C CA . ASP B 1 113 ? -4.91 33.062 6.543 1 74.81 113 ASP B CA 1
ATOM 4159 C C . ASP B 1 113 ? -4.391 31.688 6.984 1 74.81 113 ASP B C 1
ATOM 4161 O O . ASP B 1 113 ? -5.16 30.734 7.121 1 74.81 113 ASP B O 1
ATOM 4165 N N . ALA B 1 114 ? -3.125 31.656 7.008 1 70.75 114 ALA B N 1
ATOM 4166 C CA . ALA B 1 114 ? -2.512 30.438 7.508 1 70.75 114 ALA B CA 1
ATOM 4167 C C . ALA B 1 114 ? -2.723 30.297 9.016 1 70.75 114 ALA B C 1
ATOM 4169 O O . ALA B 1 114 ? -2.209 31.094 9.797 1 70.75 114 ALA B O 1
ATOM 4170 N N . LYS B 1 115 ? -4.062 29.938 9.414 1 61.22 115 LYS B N 1
ATOM 4171 C CA . LYS B 1 115 ? -4.281 29.688 10.836 1 61.22 115 LYS B CA 1
ATOM 4172 C C . LYS B 1 115 ? -3.973 28.234 11.203 1 61.22 115 LYS B C 1
ATOM 4174 O O . LYS B 1 115 ? -4.348 27.312 10.477 1 61.22 115 LYS B O 1
ATOM 4179 N N . HIS B 1 116 ? -2.926 28.188 12.031 1 62.12 116 HIS B N 1
ATOM 4180 C CA . HIS B 1 116 ? -2.496 26.812 12.305 1 62.12 116 HIS B CA 1
ATOM 4181 C C . HIS B 1 116 ? -2.988 26.344 13.664 1 62.12 116 HIS B C 1
ATOM 4183 O O . HIS B 1 116 ? -2.492 26.797 14.703 1 62.12 116 HIS B O 1
ATOM 4189 N N . GLU B 1 117 ? -4.312 25.875 13.633 1 76.06 117 GLU B N 1
ATOM 4190 C CA . GLU B 1 117 ? -4.625 25.156 14.867 1 76.06 117 GLU B CA 1
ATOM 4191 C C . GLU B 1 117 ? -4.031 23.75 14.852 1 76.06 117 GLU B C 1
ATOM 4193 O O . GLU B 1 117 ? -4.375 22.938 13.992 1 76.06 117 GLU B O 1
ATOM 4198 N N . ASP B 1 118 ? -3.139 23.5 15.742 1 85 118 ASP B N 1
ATOM 4199 C CA . ASP B 1 118 ? -2.369 22.266 15.828 1 85 118 ASP B CA 1
ATOM 4200 C C . ASP B 1 118 ? -3.289 21.047 15.922 1 85 118 ASP B C 1
ATOM 4202 O O . ASP B 1 118 ? -2.93 19.953 15.477 1 85 118 ASP B O 1
ATOM 4206 N N . ILE B 1 119 ? -4.484 21.359 16.375 1 90.25 119 ILE B N 1
ATOM 4207 C CA . ILE B 1 119 ? -5.383 20.234 16.609 1 90.25 119 ILE B CA 1
ATOM 4208 C C . ILE B 1 119 ? -5.824 19.641 15.273 1 90.25 119 ILE B C 1
ATOM 4210 O O . ILE B 1 119 ? -5.832 18.422 15.094 1 90.25 119 ILE B O 1
ATOM 4214 N N . TYR B 1 120 ? -6.133 20.5 14.312 1 90.06 120 TYR B N 1
ATOM 4215 C CA . TYR B 1 120 ? -6.605 20.016 13.023 1 90.06 120 TYR B CA 1
ATOM 4216 C C . TYR B 1 120 ? -5.484 19.328 12.25 1 90.06 120 TYR B C 1
ATOM 4218 O O . TYR B 1 120 ? -5.723 18.344 11.539 1 90.06 120 TYR B O 1
ATOM 4226 N N . TRP B 1 121 ? -4.375 19.828 12.453 1 88.12 121 TRP B N 1
ATOM 4227 C CA . TRP B 1 121 ? -3.217 19.203 11.812 1 88.12 121 TRP B CA 1
ATOM 4228 C C . TRP B 1 121 ? -2.959 17.812 12.383 1 88.12 121 TRP B C 1
ATOM 4230 O O . TRP B 1 121 ? -2.717 16.875 11.633 1 88.12 121 TRP B O 1
ATOM 4240 N N . ALA B 1 122 ? -3.004 17.719 13.672 1 92.94 122 ALA B N 1
ATOM 4241 C CA . ALA B 1 122 ? -2.791 16.422 14.32 1 92.94 122 ALA B CA 1
ATOM 4242 C C . ALA B 1 122 ? -3.828 15.406 13.867 1 92.94 122 ALA B C 1
ATOM 4244 O O . ALA B 1 122 ? -3.486 14.266 13.555 1 92.94 122 ALA B O 1
ATOM 4245 N N . ILE B 1 123 ? -5.043 15.859 13.805 1 95.69 123 ILE B N 1
ATOM 4246 C CA . ILE B 1 123 ? -6.117 14.984 13.359 1 95.69 123 ILE B CA 1
ATOM 4247 C C . ILE B 1 123 ? -5.855 14.531 11.922 1 95.69 123 ILE B C 1
ATOM 4249 O O . ILE B 1 123 ? -6.004 13.352 11.602 1 95.69 123 ILE B O 1
ATOM 4253 N N . ARG B 1 124 ? -5.438 15.445 11.109 1 93.19 124 ARG B N 1
ATOM 4254 C CA . ARG B 1 124 ? -5.164 15.141 9.711 1 93.19 124 ARG B CA 1
ATOM 4255 C C . ARG B 1 124 ? -4.047 14.109 9.586 1 93.19 124 ARG B C 1
ATOM 4257 O O . ARG B 1 124 ? -4.129 13.203 8.758 1 93.19 124 ARG B O 1
ATOM 4264 N N . GLN B 1 125 ? -3.02 14.258 10.359 1 93.75 125 GLN B N 1
ATOM 4265 C CA . GLN B 1 125 ? -1.912 13.312 10.312 1 93.75 125 GLN B CA 1
ATOM 4266 C C . GLN B 1 125 ? -2.373 11.914 10.711 1 93.75 125 GLN B C 1
ATOM 4268 O O . GLN B 1 125 ? -1.956 10.922 10.102 1 93.75 125 GLN B O 1
ATOM 4273 N N . LEU B 1 126 ? -3.221 11.867 11.734 1 97.44 126 LEU B N 1
ATOM 4274 C CA . LEU B 1 126 ? -3.742 10.578 12.188 1 97.44 126 LEU B CA 1
ATOM 4275 C C . LEU B 1 126 ? -4.609 9.938 11.109 1 97.44 126 LEU B C 1
ATOM 4277 O O . LEU B 1 126 ? -4.504 8.734 10.859 1 97.44 126 LEU B O 1
ATOM 4281 N N . VAL B 1 127 ? -5.406 10.766 10.484 1 97.19 127 VAL B N 1
ATOM 4282 C CA . VAL B 1 127 ? -6.293 10.266 9.438 1 97.19 127 VAL B CA 1
ATOM 4283 C C . VAL B 1 127 ? -5.469 9.75 8.258 1 97.19 127 VAL B C 1
ATOM 4285 O O . VAL B 1 127 ? -5.746 8.68 7.723 1 97.19 127 VAL B O 1
ATOM 4288 N N . LYS B 1 128 ? -4.473 10.516 7.887 1 95.12 128 LYS B N 1
ATOM 4289 C CA . LYS B 1 128 ? -3.609 10.102 6.781 1 95.12 128 LYS B CA 1
ATOM 4290 C C . LYS B 1 128 ? -2.918 8.773 7.094 1 95.12 128 LYS B C 1
ATOM 4292 O O . LYS B 1 128 ? -2.84 7.895 6.234 1 95.12 128 LYS B O 1
ATOM 4297 N N . ARG B 1 129 ? -2.436 8.617 8.297 1 97.62 129 ARG B N 1
ATOM 4298 C CA . ARG B 1 129 ? -1.812 7.371 8.734 1 97.62 129 ARG B CA 1
ATOM 4299 C C . ARG B 1 129 ? -2.795 6.211 8.656 1 97.62 129 ARG B C 1
ATOM 4301 O O . ARG B 1 129 ? -2.453 5.137 8.148 1 97.62 129 ARG B O 1
ATOM 4308 N N . ARG B 1 130 ? -3.965 6.449 9.117 1 97.88 130 ARG B N 1
ATOM 4309 C CA . ARG B 1 130 ? -4.992 5.414 9.078 1 97.88 130 ARG B CA 1
ATOM 4310 C C . ARG B 1 130 ? -5.266 4.977 7.641 1 97.88 130 ARG B C 1
ATOM 4312 O O . ARG B 1 130 ? -5.375 3.779 7.359 1 97.88 130 ARG B O 1
ATOM 4319 N N . GLU B 1 131 ? -5.359 5.977 6.781 1 96.31 131 GLU B N 1
ATOM 4320 C CA . GLU B 1 131 ? -5.711 5.688 5.395 1 96.31 131 GLU B CA 1
ATOM 4321 C C . GLU B 1 131 ? -4.66 4.805 4.73 1 96.31 131 GLU B C 1
ATOM 4323 O O . GLU B 1 131 ? -4.996 3.902 3.961 1 96.31 131 GLU B O 1
ATOM 4328 N N . ILE B 1 132 ? -3.432 5.043 5.004 1 96.5 132 ILE B N 1
ATOM 4329 C CA . ILE B 1 132 ? -2.346 4.25 4.434 1 96.5 132 ILE B CA 1
ATOM 4330 C C . ILE B 1 132 ? -2.449 2.807 4.918 1 96.5 132 ILE B C 1
ATOM 4332 O O . ILE B 1 132 ? -2.328 1.87 4.125 1 96.5 132 ILE B O 1
ATOM 4336 N N . ILE B 1 133 ? -2.729 2.615 6.219 1 98.38 133 ILE B N 1
ATOM 4337 C CA . ILE B 1 133 ? -2.82 1.279 6.801 1 98.38 133 ILE B CA 1
ATOM 4338 C C . ILE B 1 133 ? -4.027 0.545 6.219 1 98.38 133 ILE B C 1
ATOM 4340 O O . ILE B 1 133 ? -3.939 -0.641 5.887 1 98.38 133 ILE B O 1
ATOM 4344 N N . VAL B 1 134 ? -5.129 1.277 6.07 1 97.62 134 VAL B N 1
ATOM 4345 C CA . VAL B 1 134 ? -6.352 0.666 5.562 1 97.62 134 VAL B CA 1
ATOM 4346 C C . VAL B 1 134 ? -6.145 0.202 4.125 1 97.62 134 VAL B C 1
ATOM 4348 O O . VAL B 1 134 ? -6.527 -0.913 3.762 1 97.62 134 VAL B O 1
ATOM 4351 N N . LYS B 1 135 ? -5.535 1.059 3.348 1 96.44 135 LYS B N 1
ATOM 4352 C CA . LYS B 1 135 ? -5.262 0.696 1.961 1 96.44 135 LYS B CA 1
ATOM 4353 C C . LYS B 1 135 ? -4.383 -0.548 1.883 1 96.44 135 LYS B C 1
ATOM 4355 O O . LYS B 1 135 ? -4.652 -1.458 1.096 1 96.44 135 LYS B O 1
ATOM 4360 N N . TYR B 1 136 ? -3.387 -0.587 2.666 1 97.94 136 TYR B N 1
ATOM 4361 C CA . TYR B 1 136 ? -2.494 -1.74 2.717 1 97.94 136 TYR B CA 1
ATOM 4362 C C . TYR B 1 136 ? -3.238 -2.984 3.191 1 97.94 136 TYR B C 1
ATOM 4364 O O . TYR B 1 136 ? -3.018 -4.082 2.674 1 97.94 136 TYR B O 1
ATOM 4372 N N . ASN B 1 137 ? -4.066 -2.855 4.164 1 97.5 137 ASN B N 1
ATOM 4373 C CA . ASN B 1 137 ? -4.809 -3.988 4.711 1 97.5 137 ASN B CA 1
ATOM 4374 C C . ASN B 1 137 ? -5.773 -4.574 3.684 1 97.5 137 ASN B C 1
ATOM 4376 O O . ASN B 1 137 ? -6.02 -5.785 3.678 1 97.5 137 ASN B O 1
ATOM 4380 N N . VAL B 1 138 ? -6.324 -3.744 2.889 1 96.88 138 VAL B N 1
ATOM 4381 C CA . VAL B 1 138 ? -7.184 -4.227 1.813 1 96.88 138 VAL B CA 1
ATOM 4382 C C . VAL B 1 138 ? -6.379 -5.105 0.859 1 96.88 138 VAL B C 1
ATOM 4384 O O . VAL B 1 138 ? -6.852 -6.16 0.431 1 96.88 138 VAL B O 1
ATOM 4387 N N . MET B 1 139 ? -5.16 -4.672 0.552 1 96.12 139 MET B N 1
ATOM 4388 C CA . MET B 1 139 ? -4.281 -5.477 -0.292 1 96.12 139 MET B CA 1
ATOM 4389 C C . MET B 1 139 ? -3.99 -6.824 0.356 1 96.12 139 MET B C 1
ATOM 4391 O O . MET B 1 139 ? -4.004 -7.859 -0.316 1 96.12 139 MET B O 1
ATOM 4395 N N . ASN B 1 140 ? -3.742 -6.801 1.637 1 97.62 140 ASN B N 1
ATOM 4396 C CA . ASN B 1 140 ? -3.492 -8.031 2.373 1 97.62 140 ASN B CA 1
ATOM 4397 C C . ASN B 1 140 ? -4.695 -8.969 2.328 1 97.62 140 ASN B C 1
ATOM 4399 O O . ASN B 1 140 ? -4.543 -10.18 2.137 1 97.62 140 ASN B O 1
ATOM 4403 N N . LYS B 1 141 ? -5.855 -8.414 2.512 1 96.94 141 LYS B N 1
ATOM 4404 C CA . LYS B 1 141 ? -7.074 -9.227 2.49 1 96.94 141 LYS B CA 1
ATOM 4405 C C . LYS B 1 141 ? -7.281 -9.867 1.122 1 96.94 141 LYS B C 1
ATOM 4407 O O . LYS B 1 141 ? -7.645 -11.039 1.031 1 96.94 141 LYS B O 1
ATOM 4412 N N . ASN B 1 142 ? -7.051 -9.094 0.125 1 95 142 ASN B N 1
ATOM 4413 C CA . ASN B 1 142 ? -7.172 -9.633 -1.225 1 95 142 ASN B CA 1
ATOM 4414 C C . ASN B 1 142 ? -6.191 -10.781 -1.464 1 95 142 ASN B C 1
ATOM 4416 O O . ASN B 1 142 ? -6.543 -11.789 -2.07 1 95 142 ASN B O 1
ATOM 4420 N N . GLN B 1 143 ? -5.004 -10.57 -1.014 1 95.5 143 GLN B N 1
ATOM 4421 C CA . GLN B 1 143 ? -4.012 -11.633 -1.143 1 95.5 143 GLN B CA 1
ATOM 4422 C C . GLN B 1 143 ? -4.418 -12.867 -0.338 1 95.5 143 GLN B C 1
ATOM 4424 O O . GLN B 1 143 ? -4.203 -14 -0.776 1 95.5 143 GLN B O 1
ATOM 4429 N N . LEU B 1 144 ? -4.918 -12.602 0.824 1 97 144 LEU B N 1
ATOM 4430 C CA . LEU B 1 144 ? -5.379 -13.703 1.662 1 97 144 LEU B CA 1
ATOM 4431 C C . LEU B 1 144 ? -6.484 -14.492 0.966 1 97 144 LEU B C 1
ATOM 4433 O O . LEU B 1 144 ? -6.465 -15.727 0.965 1 97 144 LEU B O 1
ATOM 4437 N N . HIS B 1 145 ? -7.438 -13.734 0.336 1 94.88 145 HIS B N 1
ATOM 4438 C CA . HIS B 1 145 ? -8.477 -14.391 -0.448 1 94.88 145 HIS B CA 1
ATOM 4439 C C . HIS B 1 145 ? -7.879 -15.297 -1.518 1 94.88 145 HIS B C 1
ATOM 4441 O O . HIS B 1 145 ? -8.305 -16.438 -1.674 1 94.88 145 HIS B O 1
ATOM 4447 N N . SER B 1 146 ? -6.941 -14.75 -2.154 1 91.75 146 SER B N 1
ATOM 4448 C CA . SER B 1 146 ? -6.309 -15.484 -3.244 1 91.75 146 SER B CA 1
ATOM 4449 C C . SER B 1 146 ? -5.609 -16.734 -2.729 1 91.75 146 SER B C 1
ATOM 4451 O O . SER B 1 146 ? -5.824 -17.828 -3.252 1 91.75 146 SER B O 1
ATOM 4453 N N . GLN B 1 147 ? -4.863 -16.609 -1.712 1 93.56 147 GLN B N 1
ATOM 4454 C CA . GLN B 1 147 ? -4.09 -17.719 -1.182 1 93.56 147 GLN B CA 1
ATOM 4455 C C . GLN B 1 147 ? -5.004 -18.812 -0.615 1 93.56 147 GLN B C 1
ATOM 4457 O O . GLN B 1 147 ? -4.77 -20 -0.828 1 93.56 147 GLN B O 1
ATOM 4462 N N . LEU B 1 148 ? -6.023 -18.391 0.074 1 94.31 148 LEU B N 1
ATOM 4463 C CA . LEU B 1 148 ? -6.938 -19.344 0.688 1 94.31 148 LEU B CA 1
ATOM 4464 C C . LEU B 1 148 ? -7.719 -20.109 -0.375 1 94.31 148 LEU B C 1
ATOM 4466 O O . LEU B 1 148 ? -8.047 -21.281 -0.186 1 94.31 148 LEU B O 1
ATOM 4470 N N . SER B 1 149 ? -7.996 -19.453 -1.479 1 90.69 149 SER B N 1
ATOM 4471 C CA . SER B 1 149 ? -8.805 -20.078 -2.529 1 90.69 149 SER B CA 1
ATOM 4472 C C . SER B 1 149 ? -8.094 -21.281 -3.127 1 90.69 149 SER B C 1
ATOM 4474 O O . SER B 1 149 ? -8.742 -22.203 -3.637 1 90.69 149 SER B O 1
ATOM 4476 N N . TYR B 1 150 ? -6.777 -21.344 -3.055 1 86.19 150 TYR B N 1
ATOM 4477 C CA . TYR B 1 150 ? -6.02 -22.469 -3.607 1 86.19 150 TYR B CA 1
ATOM 4478 C C . TYR B 1 150 ? -6.203 -23.719 -2.76 1 86.19 150 TYR B C 1
ATOM 4480 O O . TYR B 1 150 ? -6.375 -24.812 -3.295 1 86.19 150 TYR B O 1
ATOM 4488 N N . GLY B 1 151 ? -6.172 -23.547 -1.443 1 88.5 151 GLY B N 1
ATOM 4489 C CA . GLY B 1 151 ? -6.262 -24.688 -0.538 1 88.5 151 GLY B CA 1
ATOM 4490 C C . GLY B 1 151 ? -7.676 -24.969 -0.068 1 88.5 151 GLY B C 1
ATOM 4491 O O . GLY B 1 151 ? -8.031 -26.109 0.203 1 88.5 151 GLY B O 1
ATOM 4492 N N . TYR B 1 152 ? -8.414 -23.891 0.082 1 92.44 152 TYR B N 1
ATOM 4493 C CA . TYR B 1 152 ? -9.789 -23.953 0.56 1 92.44 152 TYR B CA 1
ATOM 4494 C C . TYR B 1 152 ? -10.75 -23.312 -0.442 1 92.44 152 TYR B C 1
ATOM 4496 O O . TYR B 1 152 ? -11.164 -22.172 -0.265 1 92.44 152 TYR B O 1
ATOM 4504 N N . PRO B 1 153 ? -11.219 -24.078 -1.371 1 89.81 153 PRO B N 1
ATOM 4505 C CA . PRO B 1 153 ? -12.125 -23.516 -2.371 1 89.81 153 PRO B CA 1
ATOM 4506 C C . PRO B 1 153 ? -13.383 -22.906 -1.752 1 89.81 153 PRO B C 1
ATOM 4508 O O . PRO B 1 153 ? -13.906 -21.906 -2.254 1 89.81 153 PRO B O 1
ATOM 4511 N N . SER B 1 154 ? -13.844 -23.438 -0.658 1 92.62 154 SER B N 1
ATOM 4512 C CA . SER B 1 154 ? -15.086 -22.984 -0.037 1 92.62 154 SER B CA 1
ATOM 4513 C C . SER B 1 154 ? -14.812 -22.062 1.149 1 92.62 154 SER B C 1
ATOM 4515 O O . SER B 1 154 ? -15.672 -21.891 2.02 1 92.62 154 SER B O 1
ATOM 4517 N N . TYR B 1 155 ? -13.672 -21.438 1.213 1 94.88 155 TYR B N 1
ATOM 4518 C CA . TYR B 1 155 ? -13.227 -20.688 2.379 1 94.88 155 TYR B CA 1
ATOM 4519 C C . TYR B 1 155 ? -14.195 -19.547 2.697 1 94.88 155 TYR B C 1
ATOM 4521 O O . TYR B 1 155 ? -14.336 -19.156 3.855 1 94.88 155 TYR B O 1
ATOM 4529 N N . LYS B 1 156 ? -14.914 -19.016 1.756 1 94.06 156 LYS B N 1
ATOM 4530 C CA . LYS B 1 156 ? -15.805 -17.875 1.955 1 94.06 156 LYS B CA 1
ATOM 4531 C C . LYS B 1 156 ? -16.984 -18.25 2.852 1 94.06 156 LYS B C 1
ATOM 4533 O O . LYS B 1 156 ? -17.625 -17.375 3.432 1 94.06 156 LYS B O 1
ATOM 4538 N N . LYS B 1 157 ? -17.234 -19.5 2.9 1 94.88 157 LYS B N 1
ATOM 4539 C CA . LYS B 1 157 ? -18.375 -19.969 3.672 1 94.88 157 LYS B CA 1
ATOM 4540 C C . LYS B 1 157 ? -17.969 -20.328 5.098 1 94.88 157 LYS B C 1
ATOM 4542 O O . LYS B 1 157 ? -18.828 -20.641 5.934 1 94.88 157 LYS B O 1
ATOM 4547 N N . PHE B 1 158 ? -16.656 -20.328 5.352 1 96.12 158 PHE B N 1
ATOM 4548 C CA . PHE B 1 158 ? -16.172 -20.734 6.668 1 96.12 158 PHE B CA 1
ATOM 4549 C C . PHE B 1 158 ? -16.562 -19.719 7.727 1 96.12 158 PHE B C 1
ATOM 4551 O O . PHE B 1 158 ? -17.047 -20.062 8.797 1 96.12 158 PHE B O 1
ATOM 4558 N N . PHE B 1 159 ? -16.234 -18.422 7.379 1 95.56 159 PHE B N 1
ATOM 4559 C CA . PHE B 1 159 ? -16.453 -17.312 8.289 1 95.56 159 PHE B CA 1
ATOM 4560 C C . PHE B 1 159 ? -17.094 -16.125 7.566 1 95.56 159 PHE B C 1
ATOM 4562 O O . PHE B 1 159 ? -16.891 -15.945 6.363 1 95.56 159 PHE B O 1
ATOM 4569 N N . SER B 1 160 ? -17.844 -15.359 8.266 1 92.19 160 SER B N 1
ATOM 4570 C CA . SER B 1 160 ? -18.484 -14.188 7.684 1 92.19 160 SER B CA 1
ATOM 4571 C C . SER B 1 160 ? -17.453 -13.148 7.246 1 92.19 160 SER B C 1
ATOM 4573 O O . SER B 1 160 ? -17.641 -12.477 6.227 1 92.19 160 SER B O 1
ATOM 4575 N N . GLN B 1 161 ? -16.438 -13.031 8.047 1 94.31 161 GLN B N 1
ATOM 4576 C CA . GLN B 1 161 ? -15.336 -12.133 7.738 1 94.31 161 GLN B CA 1
ATOM 4577 C C . GLN B 1 161 ? -14.016 -12.883 7.688 1 94.31 161 GLN B C 1
ATOM 4579 O O . GLN B 1 161 ? -13.703 -13.672 8.578 1 94.31 161 GLN B O 1
ATOM 4584 N N . ILE B 1 162 ? -13.266 -12.586 6.703 1 96.19 162 ILE B N 1
ATOM 4585 C CA . ILE B 1 162 ? -12.031 -13.328 6.469 1 96.19 162 ILE B CA 1
ATOM 4586 C C . ILE B 1 162 ? -10.984 -12.938 7.508 1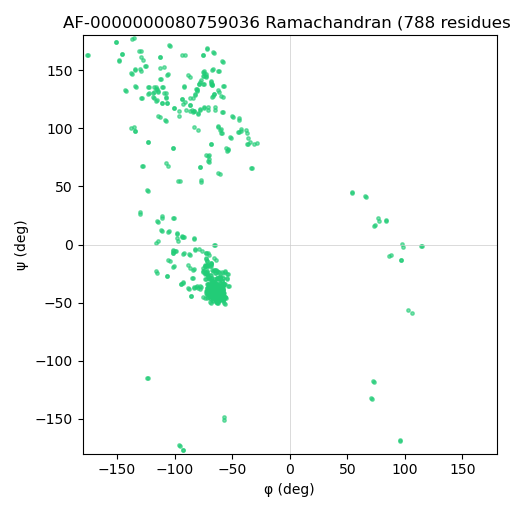 96.19 162 ILE B C 1
ATOM 4588 O O . ILE B 1 162 ? -10.055 -13.695 7.781 1 96.19 162 ILE B O 1
ATOM 4592 N N . ASP B 1 163 ? -11.188 -11.68 8.078 1 96.38 163 ASP B N 1
ATOM 4593 C CA . ASP B 1 163 ? -10.164 -11.172 8.992 1 96.38 163 ASP B CA 1
ATOM 4594 C C . ASP B 1 163 ? -10.719 -11.016 10.406 1 96.38 163 ASP B C 1
ATOM 4596 O O . ASP B 1 163 ? -10.234 -10.188 11.18 1 96.38 163 ASP B O 1
ATOM 4600 N N . GLY B 1 164 ? -11.828 -11.727 10.68 1 95.94 164 GLY B N 1
ATOM 4601 C CA . GLY B 1 164 ? -12.305 -11.781 12.055 1 95.94 164 GLY B CA 1
ATOM 4602 C C . GLY B 1 164 ? -11.367 -12.523 12.984 1 95.94 164 GLY B C 1
ATOM 4603 O O . GLY B 1 164 ? -10.461 -13.234 12.523 1 95.94 164 GLY B O 1
ATOM 4604 N N . LYS B 1 165 ? -11.547 -12.383 14.234 1 95.5 165 LYS B N 1
ATOM 4605 C CA . LYS B 1 165 ? -10.672 -12.992 15.227 1 95.5 165 LYS B CA 1
ATOM 4606 C C . LYS B 1 165 ? -10.617 -14.508 15.055 1 95.5 165 LYS B C 1
ATOM 4608 O O . LYS B 1 165 ? -9.539 -15.102 15.008 1 95.5 165 LYS B O 1
ATOM 4613 N N . SER B 1 166 ? -11.805 -15.125 14.938 1 96.69 166 SER B N 1
ATOM 4614 C CA . SER B 1 166 ? -11.883 -16.578 14.773 1 96.69 166 SER B CA 1
ATOM 4615 C C . SER B 1 166 ? -11.25 -17.016 13.461 1 96.69 166 SER B C 1
ATOM 4617 O O . SER B 1 166 ? -10.508 -18 13.422 1 96.69 166 SER B O 1
ATOM 4619 N N . ALA B 1 167 ? -11.578 -16.266 12.438 1 97.81 167 ALA B N 1
ATOM 4620 C CA . ALA B 1 167 ? -11.062 -16.594 11.117 1 97.81 167 ALA B CA 1
ATOM 4621 C C . ALA B 1 167 ? -9.539 -16.531 11.086 1 97.81 167 ALA B C 1
ATOM 4623 O O . ALA B 1 167 ? -8.883 -17.453 10.625 1 97.81 167 ALA B O 1
ATOM 4624 N N . LEU B 1 168 ? -8.977 -15.422 11.609 1 98.19 168 LEU B N 1
ATOM 4625 C CA . LEU B 1 168 ? -7.531 -15.242 11.602 1 98.19 168 LEU B CA 1
ATOM 4626 C C . LEU B 1 168 ? -6.844 -16.328 12.414 1 98.19 168 LEU B C 1
ATOM 4628 O O . LEU B 1 168 ? -5.781 -16.828 12.023 1 98.19 168 LEU B O 1
ATOM 4632 N N . CYS B 1 169 ? -7.441 -16.688 13.523 1 98.06 169 CYS B N 1
ATOM 4633 C CA . CYS B 1 169 ? -6.91 -17.797 14.32 1 98.06 169 CYS B CA 1
ATOM 4634 C C . CYS B 1 169 ? -6.914 -19.094 13.523 1 98.06 169 CYS B C 1
ATOM 4636 O O . CYS B 1 169 ? -5.934 -19.844 13.539 1 98.06 169 CYS B O 1
ATOM 4638 N N . PHE B 1 170 ? -7.984 -19.375 12.797 1 98.12 170 PHE B N 1
ATOM 4639 C CA . PHE B 1 170 ? -8.117 -20.578 11.977 1 98.12 170 PHE B CA 1
ATOM 4640 C C . PHE B 1 170 ? -7.07 -20.594 10.875 1 98.12 170 PHE B C 1
ATOM 4642 O O . PHE B 1 170 ? -6.355 -21.578 10.703 1 98.12 170 PHE B O 1
ATOM 4649 N N . TRP B 1 171 ? -6.977 -19.484 10.141 1 98.25 171 TRP B N 1
ATOM 4650 C CA . TRP B 1 171 ? -6.051 -19.438 9.016 1 98.25 171 TRP B CA 1
ATOM 4651 C C . TRP B 1 171 ? -4.609 -19.594 9.492 1 98.25 171 TRP B C 1
ATOM 4653 O O . TRP B 1 171 ? -3.789 -20.203 8.805 1 98.25 171 TRP B O 1
ATOM 4663 N N . GLU B 1 172 ? -4.293 -19 10.617 1 97.75 172 GLU B N 1
ATOM 4664 C CA . GLU B 1 172 ? -2.939 -19.047 11.164 1 97.75 172 GLU B CA 1
ATOM 4665 C C . GLU B 1 172 ? -2.549 -20.469 11.547 1 97.75 172 GLU B C 1
ATOM 4667 O O . GLU B 1 172 ? -1.429 -20.906 11.281 1 97.75 172 GLU B O 1
ATOM 4672 N N . ASN B 1 173 ? -3.486 -21.219 12.117 1 97.5 173 ASN B N 1
ATOM 4673 C CA . ASN B 1 173 ? -3.188 -22.531 12.641 1 97.5 173 ASN B CA 1
ATOM 4674 C C . ASN B 1 173 ? -3.441 -23.625 11.602 1 97.5 173 ASN B C 1
ATOM 4676 O O . ASN B 1 173 ? -2.775 -24.656 11.609 1 97.5 173 ASN B O 1
ATOM 4680 N N . TYR B 1 174 ? -4.422 -23.359 10.773 1 97.25 174 TYR B N 1
ATOM 4681 C CA . TYR B 1 174 ? -4.801 -24.344 9.758 1 97.25 174 TYR B CA 1
ATOM 4682 C C . TYR B 1 174 ? -4.84 -23.703 8.375 1 97.25 174 TYR B C 1
ATOM 4684 O O . TYR B 1 174 ? -5.891 -23.672 7.727 1 97.25 174 TYR B O 1
ATOM 4692 N N . PRO B 1 175 ? -3.688 -23.312 7.863 1 96.38 175 PRO B N 1
ATOM 4693 C CA . PRO B 1 175 ? -3.617 -22.578 6.594 1 96.38 175 PRO B CA 1
ATOM 4694 C C . PRO B 1 175 ? -3.996 -23.453 5.398 1 96.38 175 PRO B C 1
ATOM 4696 O O . PRO B 1 175 ? -4.32 -22.922 4.328 1 96.38 175 PRO B O 1
ATOM 4699 N N . SER B 1 176 ? -3.947 -24.734 5.59 1 94.25 176 SER B N 1
ATOM 4700 C CA . SER B 1 176 ? -4.32 -25.688 4.535 1 94.25 176 SER B CA 1
ATOM 4701 C C . SER B 1 176 ? -4.984 -26.922 5.113 1 94.25 176 SER B C 1
ATOM 4703 O O . SER B 1 176 ? -4.883 -27.188 6.312 1 94.25 176 SER B O 1
ATOM 4705 N N . PRO B 1 177 ? -5.656 -27.688 4.258 1 93.56 177 PRO B N 1
ATOM 4706 C CA . PRO B 1 177 ? -6.387 -28.859 4.734 1 93.56 177 PRO B CA 1
ATOM 4707 C C . PRO B 1 177 ? -5.473 -29.906 5.379 1 93.56 177 PRO B C 1
ATOM 4709 O O . PRO B 1 177 ? -5.918 -30.672 6.238 1 93.56 177 PRO B O 1
ATOM 4712 N N . GLU B 1 178 ? -4.262 -29.922 5.051 1 91.31 178 GLU B N 1
ATOM 4713 C CA . GLU B 1 178 ? -3.322 -30.891 5.605 1 91.31 178 GLU B CA 1
ATOM 4714 C C . GLU B 1 178 ? -3.262 -30.797 7.125 1 91.31 178 GLU B C 1
ATOM 4716 O O . GLU B 1 178 ? -3.131 -31.812 7.812 1 91.31 178 GLU B O 1
ATOM 4721 N N . HIS B 1 179 ? -3.381 -29.625 7.621 1 93.81 179 HIS B N 1
ATOM 4722 C CA . HIS B 1 179 ? -3.32 -29.391 9.062 1 93.81 179 HIS B CA 1
ATOM 4723 C C . HIS B 1 179 ? -4.613 -29.844 9.742 1 93.81 179 HIS B C 1
ATOM 4725 O O . HIS B 1 179 ? -4.625 -30.094 10.945 1 93.81 179 HIS B O 1
ATOM 4731 N N . ILE B 1 180 ? -5.641 -29.906 8.953 1 93.25 180 ILE B N 1
ATOM 4732 C CA . ILE B 1 180 ? -6.938 -30.328 9.484 1 93.25 180 ILE B CA 1
ATOM 4733 C C . ILE B 1 180 ? -6.965 -31.844 9.641 1 93.25 180 ILE B C 1
ATOM 4735 O O . ILE B 1 180 ? -7.484 -32.375 10.625 1 93.25 180 ILE B O 1
ATOM 4739 N N . TRP B 1 181 ? -6.324 -32.5 8.633 1 90.69 181 TRP B N 1
ATOM 4740 C CA . TRP B 1 181 ? -6.348 -33.969 8.617 1 90.69 181 TRP B CA 1
ATOM 4741 C C . TRP B 1 181 ? -5.48 -34.531 9.734 1 90.69 181 TRP B C 1
ATOM 4743 O O . TRP B 1 181 ? -5.688 -35.656 10.164 1 90.69 181 TRP B O 1
ATOM 4753 N N . CYS B 1 182 ? -4.605 -33.688 10.25 1 90.62 182 CYS B N 1
ATOM 4754 C CA . CYS B 1 182 ? -3.693 -34.156 11.289 1 90.62 182 CYS B CA 1
ATOM 4755 C C . CYS B 1 182 ? -4.211 -33.781 12.672 1 90.62 182 CYS B C 1
ATOM 4757 O O . CYS B 1 182 ? -3.484 -33.906 13.664 1 90.62 182 CYS B O 1
ATOM 4759 N N . THR B 1 183 ? -5.422 -33.312 12.703 1 93.25 183 THR B N 1
ATOM 4760 C CA . THR B 1 183 ? -5.984 -32.906 13.977 1 93.25 183 THR B CA 1
ATOM 4761 C C . THR B 1 183 ? -7.418 -33.375 14.125 1 93.25 183 THR B C 1
ATOM 4763 O O . THR B 1 183 ? -7.922 -34.125 13.273 1 93.25 183 THR B O 1
ATOM 4766 N N . THR B 1 184 ? -8.055 -33.125 15.32 1 94.06 184 THR B N 1
ATOM 4767 C CA . THR B 1 184 ? -9.445 -33.469 15.578 1 94.06 184 THR B CA 1
ATOM 4768 C C . THR B 1 184 ? -10.328 -32.25 15.656 1 94.06 184 THR B C 1
ATOM 4770 O O . THR B 1 184 ? -9.836 -31.141 15.922 1 94.06 184 THR B O 1
ATOM 4773 N N . PRO B 1 185 ? -11.555 -32.469 15.328 1 96.12 185 PRO B N 1
ATOM 4774 C CA . PRO B 1 185 ? -12.461 -31.328 15.43 1 96.12 185 PRO B CA 1
ATOM 4775 C C . PRO B 1 185 ? -12.43 -30.656 16.812 1 96.12 185 PRO B C 1
ATOM 4777 O O . PRO B 1 185 ? -12.555 -29.438 16.906 1 96.12 185 PRO B O 1
ATOM 4780 N N . GLU B 1 186 ? -12.273 -31.422 17.844 1 95.69 186 GLU B N 1
ATOM 4781 C CA . GLU B 1 186 ? -12.234 -30.906 19.219 1 95.69 186 GLU B CA 1
ATOM 4782 C C . GLU B 1 186 ? -11.016 -30.016 19.422 1 95.69 186 GLU B C 1
ATOM 4784 O O . GLU B 1 186 ? -11.102 -28.984 20.094 1 95.69 186 GLU B O 1
ATOM 4789 N N . GLN B 1 187 ? -9.945 -30.422 18.875 1 96.62 187 GLN B N 1
ATOM 4790 C CA . GLN B 1 187 ? -8.727 -29.625 18.984 1 96.62 187 GLN B CA 1
ATOM 4791 C C . GLN B 1 187 ? -8.867 -28.297 18.234 1 96.62 187 GLN B C 1
ATOM 4793 O O . GLN B 1 187 ? -8.406 -27.266 18.719 1 96.62 187 GLN B O 1
ATOM 4798 N N . ILE B 1 188 ? -9.422 -28.391 17.047 1 97.06 188 ILE B N 1
ATOM 4799 C CA . ILE B 1 188 ? -9.672 -27.172 16.281 1 97.06 188 ILE B CA 1
ATOM 4800 C C . ILE B 1 188 ? -10.586 -26.234 17.062 1 97.06 188 ILE B C 1
ATOM 4802 O O . ILE B 1 188 ? -10.32 -25.031 17.156 1 97.06 188 ILE B O 1
ATOM 4806 N N . TYR B 1 189 ? -11.578 -26.812 17.672 1 97.06 189 TYR B N 1
ATOM 4807 C CA . TYR B 1 189 ? -12.531 -26.062 18.469 1 97.06 189 TYR B CA 1
ATOM 4808 C C . TYR B 1 189 ? -11.828 -25.375 19.641 1 97.06 189 TYR B C 1
ATOM 4810 O O . TYR B 1 189 ? -12.047 -24.188 19.875 1 97.06 189 TYR B O 1
ATOM 4818 N N . GLU B 1 190 ? -11.023 -26.047 20.297 1 96.44 190 GLU B N 1
ATOM 4819 C CA . GLU B 1 190 ? -10.312 -25.484 21.453 1 96.44 190 GLU B CA 1
ATOM 4820 C C . GLU B 1 190 ? -9.383 -24.344 21.031 1 96.44 190 GLU B C 1
ATOM 4822 O O . GLU B 1 190 ? -9.242 -23.359 21.75 1 96.44 190 GLU B O 1
ATOM 4827 N N . THR B 1 191 ? -8.758 -24.516 19.891 1 96.44 191 THR B N 1
ATOM 4828 C CA . THR B 1 191 ? -7.848 -23.5 19.391 1 96.44 191 THR B CA 1
ATOM 4829 C C . THR B 1 191 ? -8.602 -22.188 19.125 1 96.44 191 THR B C 1
ATOM 4831 O O . THR B 1 191 ? -8.141 -21.109 19.516 1 96.44 191 THR B O 1
ATOM 4834 N N . ILE B 1 192 ? -9.758 -22.25 18.516 1 96.56 192 ILE B N 1
ATOM 4835 C CA . ILE B 1 192 ? -10.516 -21.062 18.141 1 96.56 192 ILE B CA 1
ATOM 4836 C C . ILE B 1 192 ? -11.219 -20.5 19.375 1 96.56 192 ILE B C 1
ATOM 4838 O O . ILE B 1 192 ? -11.336 -19.281 19.516 1 96.56 192 ILE B O 1
ATOM 4842 N N . LYS B 1 193 ? -11.68 -21.359 20.281 1 95.31 193 LYS B N 1
ATOM 4843 C CA . LYS B 1 193 ? -12.375 -20.938 21.5 1 95.31 193 LYS B CA 1
ATOM 4844 C C . LYS B 1 193 ? -11.477 -20.078 22.375 1 95.31 193 LYS B C 1
ATOM 4846 O O . LYS B 1 193 ? -11.969 -19.188 23.078 1 95.31 193 LYS B O 1
ATOM 4851 N N . ALA B 1 194 ? -10.227 -20.281 22.312 1 94.56 194 ALA B N 1
ATOM 4852 C CA . ALA B 1 194 ? -9.258 -19.5 23.094 1 94.56 194 ALA B CA 1
ATOM 4853 C C . ALA B 1 194 ? -9.344 -18.016 22.734 1 94.56 194 ALA B C 1
ATOM 4855 O O . ALA B 1 194 ? -9.078 -17.156 23.578 1 94.56 194 ALA B O 1
ATOM 4856 N N . VAL B 1 195 ? -9.734 -17.688 21.531 1 93.88 195 VAL B N 1
ATOM 4857 C CA . VAL B 1 195 ? -9.758 -16.281 21.094 1 93.88 195 VAL B CA 1
ATOM 4858 C C . VAL B 1 195 ? -11.203 -15.797 21.031 1 93.88 195 VAL B C 1
ATOM 4860 O O . VAL B 1 195 ? -11.461 -14.594 21.078 1 93.88 195 VAL B O 1
ATOM 4863 N N . HIS B 1 196 ? -12.117 -16.719 20.812 1 93.5 196 HIS B N 1
ATOM 4864 C CA . HIS B 1 196 ? -13.539 -16.422 20.719 1 93.5 196 HIS B CA 1
ATOM 4865 C C . HIS B 1 196 ? -14.367 -17.406 21.531 1 93.5 196 HIS B C 1
ATOM 4867 O O . HIS B 1 196 ? -14.836 -18.406 21 1 93.5 196 HIS B O 1
ATOM 4873 N N . GLN B 1 197 ? -14.703 -17.062 22.625 1 91.19 197 GLN B N 1
ATOM 4874 C CA . GLN B 1 197 ? -15.336 -17.953 23.609 1 91.19 197 GLN B CA 1
ATOM 4875 C C . GLN B 1 197 ? -16.703 -18.406 23.125 1 91.19 197 GLN B C 1
ATOM 4877 O O . GLN B 1 197 ? -17.125 -19.531 23.391 1 91.19 197 GLN B O 1
ATOM 4882 N N . ALA B 1 198 ? -17.391 -17.578 22.375 1 92 198 ALA B N 1
ATOM 4883 C CA . ALA B 1 198 ? -18.766 -17.875 21.969 1 92 198 ALA B CA 1
ATOM 4884 C C . ALA B 1 198 ? -18.781 -18.781 20.734 1 92 198 ALA B C 1
ATOM 4886 O O . ALA B 1 198 ? -19.844 -19.109 20.219 1 92 198 ALA B O 1
ATOM 4887 N N . PHE B 1 199 ? -17.625 -19.203 20.328 1 93.19 199 PHE B N 1
ATOM 4888 C CA . PHE B 1 199 ? -17.516 -20.031 19.125 1 93.19 199 PHE B CA 1
ATOM 4889 C C . PHE B 1 199 ? -18.125 -21.406 19.359 1 93.19 199 PHE B C 1
ATOM 4891 O O . PHE B 1 199 ? -17.984 -21.984 20.438 1 93.19 199 PHE B O 1
ATOM 4898 N N . LYS B 1 200 ? -18.812 -21.938 18.391 1 94 200 LYS B N 1
ATOM 4899 C CA . LYS B 1 200 ? -19.531 -23.203 18.516 1 94 200 LYS B CA 1
ATOM 4900 C C . LYS B 1 200 ? -18.812 -24.328 17.781 1 94 200 LYS B C 1
ATOM 4902 O O . LYS B 1 200 ? -18.25 -24.109 16.703 1 94 200 LYS B O 1
ATOM 4907 N N . ILE B 1 201 ? -18.922 -25.547 18.359 1 95.19 201 ILE B N 1
ATOM 4908 C CA . ILE B 1 201 ? -18.234 -26.703 17.781 1 95.19 201 ILE B CA 1
ATOM 4909 C C . ILE B 1 201 ? -18.922 -27.125 16.484 1 95.19 201 ILE B C 1
ATOM 4911 O O . ILE B 1 201 ? -18.297 -27.672 15.586 1 95.19 201 ILE B O 1
ATOM 4915 N N . GLU B 1 202 ? -20.172 -26.828 16.344 1 95.62 202 GLU B N 1
ATOM 4916 C CA . GLU B 1 202 ? -20.938 -27.172 15.133 1 95.62 202 GLU B CA 1
ATOM 4917 C C . GLU B 1 202 ? -20.344 -26.5 13.898 1 95.62 202 GLU B C 1
ATOM 4919 O O . GLU B 1 202 ? -20.375 -27.062 12.805 1 95.62 202 GLU B O 1
ATOM 4924 N N . ARG B 1 203 ? -19.828 -25.375 14.125 1 95.62 203 ARG B N 1
ATOM 4925 C CA . ARG B 1 203 ? -19.219 -24.656 13.016 1 95.62 203 ARG B CA 1
ATOM 4926 C C . ARG B 1 203 ? -17.953 -25.359 12.539 1 95.62 203 ARG B C 1
ATOM 4928 O O . ARG B 1 203 ? -17.656 -25.391 11.344 1 95.62 203 ARG B O 1
ATOM 4935 N N . VAL B 1 204 ? -17.25 -25.938 13.414 1 96.81 204 VAL B N 1
ATOM 4936 C CA . VAL B 1 204 ? -16.047 -26.688 13.07 1 96.81 204 VAL B CA 1
ATOM 4937 C C . VAL B 1 204 ? -16.406 -27.891 12.195 1 96.81 204 VAL B C 1
ATOM 4939 O O . VAL B 1 204 ? -15.773 -28.141 11.172 1 96.81 204 VAL B O 1
ATOM 4942 N N . HIS B 1 205 ? -17.453 -28.578 12.602 1 96.94 205 HIS B N 1
ATOM 4943 C CA . HIS B 1 205 ? -17.906 -29.734 11.828 1 96.94 205 HIS B CA 1
ATOM 4944 C C . HIS B 1 205 ? -18.359 -29.312 10.43 1 96.94 205 HIS B C 1
ATOM 4946 O O . HIS B 1 205 ? -18.062 -30 9.453 1 96.94 205 HIS B O 1
ATOM 4952 N N . ALA B 1 206 ? -19.016 -28.203 10.422 1 96.81 206 ALA B N 1
ATOM 4953 C CA . ALA B 1 206 ? -19.469 -27.688 9.133 1 96.81 206 ALA B CA 1
ATOM 4954 C C . ALA B 1 206 ? -18.281 -27.359 8.219 1 96.81 206 ALA B C 1
ATOM 4956 O O . ALA B 1 206 ? -18.328 -27.672 7.027 1 96.81 206 ALA B O 1
ATOM 4957 N N . ILE B 1 207 ? -17.266 -26.797 8.766 1 97.06 207 ILE B N 1
ATOM 4958 C CA . ILE B 1 207 ? -16.078 -26.422 8.008 1 97.06 207 ILE B CA 1
ATOM 4959 C C . ILE B 1 207 ? -15.375 -27.672 7.477 1 97.06 207 ILE B C 1
ATOM 4961 O O . ILE B 1 207 ? -15.023 -27.75 6.297 1 97.06 207 ILE B O 1
ATOM 4965 N N . ILE B 1 208 ? -15.242 -28.641 8.297 1 96.25 208 ILE B N 1
ATOM 4966 C CA . ILE B 1 208 ? -14.578 -29.875 7.918 1 96.25 208 ILE B CA 1
ATOM 4967 C C . ILE B 1 208 ? -15.367 -30.562 6.805 1 96.25 208 ILE B C 1
ATOM 4969 O O . ILE B 1 208 ? -14.781 -31.078 5.852 1 96.25 208 ILE B O 1
ATOM 4973 N N . ASP B 1 209 ? -16.656 -30.516 6.969 1 95.69 209 ASP B N 1
ATOM 4974 C CA . ASP B 1 209 ? -17.516 -31.109 5.945 1 95.69 209 ASP B CA 1
ATOM 4975 C C . ASP B 1 209 ? -17.328 -30.422 4.598 1 95.69 209 ASP B C 1
ATOM 4977 O O . ASP B 1 209 ? -17.266 -31.078 3.559 1 95.69 209 ASP B O 1
ATOM 4981 N N . MET B 1 210 ? -17.234 -29.141 4.625 1 95.06 210 MET B N 1
ATOM 4982 C CA . MET B 1 210 ? -17.031 -28.375 3.396 1 95.06 210 MET B CA 1
ATOM 4983 C C . MET B 1 210 ? -15.672 -28.703 2.775 1 95.06 210 MET B C 1
ATOM 4985 O O . MET B 1 210 ? -15.555 -28.797 1.554 1 95.06 210 MET B O 1
ATOM 4989 N N . ILE B 1 211 ? -14.672 -28.891 3.59 1 94 211 ILE B N 1
ATOM 4990 C CA . ILE B 1 211 ? -13.328 -29.203 3.115 1 94 211 ILE B CA 1
ATOM 4991 C C . ILE B 1 211 ? -13.32 -30.562 2.441 1 94 211 ILE B C 1
ATOM 4993 O O . ILE B 1 211 ? -12.719 -30.75 1.382 1 94 211 ILE B O 1
ATOM 4997 N N . LYS B 1 212 ? -14.031 -31.5 3.043 1 92.12 212 LYS B N 1
ATOM 4998 C CA . LYS B 1 212 ? -14.141 -32.844 2.463 1 92.12 212 LYS B CA 1
ATOM 4999 C C . LYS B 1 212 ? -14.828 -32.781 1.103 1 92.12 212 LYS B C 1
ATOM 5001 O O . LYS B 1 212 ? -14.406 -33.469 0.16 1 92.12 212 LYS B O 1
ATOM 5006 N N . LYS B 1 213 ? -15.812 -31.969 1.07 1 90.88 213 LYS B N 1
ATOM 5007 C CA . LYS B 1 213 ? -16.578 -31.844 -0.163 1 90.88 213 LYS B CA 1
ATOM 5008 C C . LYS B 1 213 ? -15.758 -31.188 -1.265 1 90.88 213 LYS B C 1
ATOM 5010 O O . LYS B 1 213 ? -16 -31.406 -2.451 1 90.88 213 LYS B O 1
ATOM 5015 N N . ASP B 1 214 ? -14.875 -30.344 -0.908 1 88.38 214 ASP B N 1
ATOM 5016 C CA . ASP B 1 214 ? -14.023 -29.656 -1.874 1 88.38 214 ASP B CA 1
ATOM 5017 C C . ASP B 1 214 ? -13.109 -30.641 -2.605 1 88.38 214 ASP B C 1
ATOM 5019 O O . ASP B 1 214 ? -12.812 -30.453 -3.785 1 88.38 214 ASP B O 1
ATOM 5023 N N . GLY B 1 215 ? -12.695 -31.688 -1.948 1 84.75 215 GLY B N 1
ATOM 5024 C CA . GLY B 1 215 ? -11.805 -32.656 -2.557 1 84.75 215 GLY B CA 1
ATOM 5025 C C . GLY B 1 215 ? -10.344 -32.406 -2.234 1 84.75 215 GLY B C 1
ATOM 5026 O O . GLY B 1 215 ? -10.023 -31.641 -1.32 1 84.75 215 GLY B O 1
ATOM 5027 N N . ASN B 1 216 ? -9.492 -33.062 -2.896 1 81.94 216 ASN B N 1
ATOM 5028 C CA . ASN B 1 216 ? -8.062 -33 -2.629 1 81.94 216 ASN B CA 1
ATOM 5029 C C . ASN B 1 216 ? -7.422 -31.797 -3.301 1 81.94 216 ASN B C 1
ATOM 5031 O O . ASN B 1 216 ? -7.402 -31.703 -4.527 1 81.94 216 ASN B O 1
ATOM 5035 N N . THR B 1 217 ? -6.953 -30.922 -2.49 1 83.81 217 THR B N 1
ATOM 5036 C CA . THR B 1 217 ? -6.344 -29.703 -3.002 1 83.81 217 THR B CA 1
ATOM 5037 C C . THR B 1 217 ? -4.844 -29.688 -2.734 1 83.81 217 THR B C 1
ATOM 5039 O O . THR B 1 217 ? -4.188 -28.656 -2.871 1 83.81 217 THR B O 1
ATOM 5042 N N . GLN B 1 218 ? -4.32 -30.75 -2.359 1 78.75 218 GLN B N 1
ATOM 5043 C CA . GLN B 1 218 ? -2.91 -30.828 -1.991 1 78.75 218 GLN B CA 1
ATOM 5044 C C . GLN B 1 218 ? -2.01 -30.484 -3.174 1 78.75 218 GLN B C 1
ATOM 5046 O O . GLN B 1 218 ? -2.281 -30.891 -4.305 1 78.75 218 GLN B O 1
ATOM 5051 N N . LYS B 1 219 ? -1.075 -29.672 -2.928 1 78.06 219 LYS B N 1
ATOM 5052 C CA . LYS B 1 219 ? -0.075 -29.297 -3.926 1 78.06 219 LYS B CA 1
ATOM 5053 C C . LYS B 1 219 ? 1.337 -29.406 -3.357 1 78.06 219 LYS B C 1
ATOM 5055 O O . LYS B 1 219 ? 1.513 -29.656 -2.162 1 78.06 219 LYS B O 1
ATOM 5060 N N . GLY B 1 220 ? 2.363 -29.359 -4.25 1 82.94 220 GLY B N 1
ATOM 5061 C CA . GLY B 1 220 ? 3.744 -29.344 -3.793 1 82.94 220 GLY B CA 1
ATOM 5062 C C . GLY B 1 220 ? 4.117 -28.062 -3.062 1 82.94 220 GLY B C 1
ATOM 5063 O O . GLY B 1 220 ? 3.457 -27.047 -3.217 1 82.94 220 GLY B O 1
ATOM 5064 N N . TYR B 1 221 ? 5.051 -28.188 -2.135 1 90 221 TYR B N 1
ATOM 5065 C CA . TYR B 1 221 ? 5.609 -27.047 -1.417 1 90 221 TYR B CA 1
ATOM 5066 C C . TYR B 1 221 ? 4.559 -26.391 -0.539 1 90 221 TYR B C 1
ATOM 5068 O O . TYR B 1 221 ? 4.445 -25.156 -0.515 1 90 221 TYR B O 1
ATOM 5076 N N . GLN B 1 222 ? 3.799 -27.188 0.074 1 89.19 222 GLN B N 1
ATOM 5077 C CA . GLN B 1 222 ? 2.697 -26.734 0.916 1 89.19 222 GLN B CA 1
ATOM 5078 C C . GLN B 1 222 ? 3.213 -25.922 2.104 1 89.19 222 GLN B C 1
ATOM 5080 O O . GLN B 1 222 ? 2.572 -24.969 2.533 1 89.19 222 GLN B O 1
ATOM 5085 N N . GLU B 1 223 ? 4.328 -26.281 2.605 1 90.69 223 GLU B N 1
ATOM 5086 C CA . GLU B 1 223 ? 4.887 -25.562 3.746 1 90.69 223 GLU B CA 1
ATOM 5087 C C . GLU B 1 223 ? 5.141 -24.094 3.402 1 90.69 223 GLU B C 1
ATOM 5089 O O . GLU B 1 223 ? 4.836 -23.203 4.199 1 90.69 223 GLU B O 1
ATOM 5094 N N . GLU B 1 224 ? 5.703 -23.875 2.268 1 91.25 224 GLU B N 1
ATOM 5095 C CA . GLU B 1 224 ? 5.977 -22.516 1.82 1 91.25 224 GLU B CA 1
ATOM 5096 C C . GLU B 1 224 ? 4.68 -21.734 1.602 1 91.25 224 GLU B C 1
ATOM 5098 O O . GLU B 1 224 ? 4.59 -20.562 1.953 1 91.25 224 GLU B O 1
ATOM 5103 N N . ARG B 1 225 ? 3.717 -22.422 1.097 1 90 225 ARG B N 1
ATOM 5104 C CA . ARG B 1 225 ? 2.416 -21.797 0.884 1 90 225 ARG B CA 1
ATOM 5105 C C . ARG B 1 225 ? 1.755 -21.453 2.211 1 90 225 ARG B C 1
ATOM 5107 O O . ARG B 1 225 ? 1.142 -20.391 2.342 1 90 225 ARG B O 1
ATOM 5114 N N . ASP B 1 226 ? 1.907 -22.359 3.098 1 95.38 226 ASP B N 1
ATOM 5115 C CA . ASP B 1 226 ? 1.368 -22.109 4.43 1 95.38 226 ASP B CA 1
ATOM 5116 C C . ASP B 1 226 ? 2.037 -20.906 5.082 1 95.38 226 ASP B C 1
ATOM 5118 O O . ASP B 1 226 ? 1.378 -20.125 5.766 1 95.38 226 ASP B O 1
ATOM 5122 N N . THR B 1 227 ? 3.312 -20.812 4.855 1 96.25 227 THR B N 1
ATOM 5123 C CA . THR B 1 227 ? 4.066 -19.703 5.418 1 96.25 227 THR B CA 1
ATOM 5124 C C . THR B 1 227 ? 3.549 -18.375 4.879 1 96.25 227 THR B C 1
ATOM 5126 O O . THR B 1 227 ? 3.506 -17.375 5.602 1 96.25 227 THR B O 1
ATOM 5129 N N . ILE B 1 228 ? 3.125 -18.359 3.637 1 97.12 228 ILE B N 1
ATOM 5130 C CA . ILE B 1 228 ? 2.596 -17.141 3.031 1 97.12 228 ILE B CA 1
ATOM 5131 C C . ILE B 1 228 ? 1.301 -16.734 3.732 1 97.12 228 ILE B C 1
ATOM 5133 O O . ILE B 1 228 ? 1.115 -15.57 4.082 1 97.12 228 ILE B O 1
ATOM 5137 N N . VAL B 1 229 ? 0.435 -17.703 3.963 1 97.81 229 VAL B N 1
ATOM 5138 C CA . VAL B 1 229 ? -0.836 -17.438 4.629 1 97.81 229 VAL B CA 1
ATOM 5139 C C . VAL B 1 229 ? -0.582 -16.891 6.035 1 97.81 229 VAL B C 1
ATOM 5141 O O . VAL B 1 229 ? -1.164 -15.883 6.434 1 97.81 229 VAL B O 1
ATOM 5144 N N . ARG B 1 230 ? 0.321 -17.531 6.738 1 98.25 230 ARG B N 1
ATOM 5145 C CA . ARG B 1 230 ? 0.645 -17.109 8.094 1 98.25 230 ARG B CA 1
ATOM 5146 C C . ARG B 1 230 ? 1.26 -15.711 8.102 1 98.25 230 ARG B C 1
ATOM 5148 O O . ARG B 1 230 ? 0.995 -14.906 9 1 98.25 230 ARG B O 1
ATOM 5155 N N . ASN B 1 231 ? 2.1 -15.492 7.09 1 98.56 231 ASN B N 1
ATOM 5156 C CA . ASN B 1 231 ? 2.711 -14.18 6.926 1 98.56 231 ASN B CA 1
ATOM 5157 C C . ASN B 1 231 ? 1.658 -13.094 6.73 1 98.56 231 ASN B C 1
ATOM 5159 O O . ASN B 1 231 ? 1.729 -12.039 7.363 1 98.56 231 ASN B O 1
ATOM 5163 N N . ILE B 1 232 ? 0.63 -13.367 5.938 1 98.62 232 ILE B N 1
ATOM 5164 C CA . ILE B 1 232 ? -0.439 -12.422 5.656 1 98.62 232 ILE B CA 1
ATOM 5165 C C . ILE B 1 232 ? -1.284 -12.203 6.91 1 98.62 232 ILE B C 1
ATOM 5167 O O . ILE B 1 232 ? -1.629 -11.07 7.25 1 98.62 232 ILE B O 1
ATOM 5171 N N . VAL B 1 233 ? -1.564 -13.281 7.613 1 98.62 233 VAL B N 1
ATOM 5172 C CA . VAL B 1 233 ? -2.393 -13.219 8.812 1 98.62 233 VAL B CA 1
ATOM 5173 C C . VAL B 1 233 ? -1.704 -12.359 9.875 1 98.62 233 VAL B C 1
ATOM 5175 O O . VAL B 1 233 ? -2.334 -11.5 10.484 1 98.62 233 VAL B O 1
ATOM 5178 N N . LYS B 1 234 ? -0.411 -12.602 10.055 1 98.25 234 LYS B N 1
ATOM 5179 C CA . LYS B 1 234 ? 0.362 -11.797 10.992 1 98.25 234 LYS B CA 1
ATOM 5180 C C . LYS B 1 234 ? 0.308 -10.32 10.633 1 98.25 234 LYS B C 1
ATOM 5182 O O . LYS B 1 234 ? 0.148 -9.469 11.508 1 98.25 234 LYS B O 1
ATOM 5187 N N . ASP B 1 235 ? 0.44 -10.086 9.398 1 98.38 235 ASP B N 1
ATOM 5188 C CA . ASP B 1 235 ? 0.409 -8.719 8.883 1 98.38 235 ASP B CA 1
ATOM 5189 C C . ASP B 1 235 ? -0.941 -8.062 9.148 1 98.38 235 ASP B C 1
ATOM 5191 O O . ASP B 1 235 ? -0.999 -6.922 9.617 1 98.38 235 ASP B O 1
ATOM 5195 N N . ILE B 1 236 ? -2.018 -8.758 8.914 1 98.56 236 ILE B N 1
ATOM 5196 C CA . ILE B 1 236 ? -3.369 -8.25 9.117 1 98.56 236 ILE B CA 1
ATOM 5197 C C . ILE B 1 236 ? -3.594 -7.973 10.602 1 98.56 236 ILE B C 1
ATOM 5199 O O . ILE B 1 236 ? -4.145 -6.93 10.969 1 98.56 236 ILE B O 1
ATOM 5203 N N . LYS B 1 237 ? -3.158 -8.883 11.461 1 98.06 237 LYS B N 1
ATOM 5204 C CA . LYS B 1 237 ? -3.295 -8.695 12.906 1 98.06 237 LYS B CA 1
ATOM 5205 C C . LYS B 1 237 ? -2.559 -7.445 13.375 1 98.06 237 LYS B C 1
ATOM 5207 O O . LYS B 1 237 ? -3.088 -6.672 14.172 1 98.06 237 LYS B O 1
ATOM 5212 N N . ASN B 1 238 ? -1.373 -7.297 12.875 1 98.19 238 ASN B N 1
ATOM 5213 C CA . ASN B 1 238 ? -0.603 -6.102 13.211 1 98.19 238 ASN B CA 1
ATOM 5214 C C . ASN B 1 238 ? -1.315 -4.832 12.758 1 98.19 238 ASN B C 1
ATOM 5216 O O . ASN B 1 238 ? -1.385 -3.855 13.508 1 98.19 238 ASN B O 1
ATOM 5220 N N . ASN B 1 239 ? -1.798 -4.836 11.508 1 98.38 239 ASN B N 1
ATOM 5221 C CA . ASN B 1 239 ? -2.506 -3.674 10.984 1 98.38 239 ASN B CA 1
ATOM 5222 C C . ASN B 1 239 ? -3.719 -3.32 11.836 1 98.38 239 ASN B C 1
ATOM 5224 O O . ASN B 1 239 ? -3.992 -2.145 12.078 1 98.38 239 ASN B O 1
ATOM 5228 N N . GLN B 1 240 ? -4.414 -4.344 12.289 1 98 240 GLN B N 1
ATOM 5229 C CA . GLN B 1 240 ? -5.586 -4.113 13.125 1 98 240 GLN B CA 1
ATOM 5230 C C . GLN B 1 240 ? -5.199 -3.457 14.445 1 98 240 GLN B C 1
ATOM 5232 O O . GLN B 1 240 ? -5.906 -2.574 14.938 1 98 240 GLN B O 1
ATOM 5237 N N . GLU B 1 241 ? -4.098 -3.846 14.977 1 97.94 241 GLU B N 1
ATOM 5238 C CA . GLU B 1 241 ? -3.604 -3.238 16.203 1 97.94 241 GLU B CA 1
ATOM 5239 C C . GLU B 1 241 ? -3.207 -1.781 15.977 1 97.94 241 GLU B C 1
ATOM 5241 O O . GLU B 1 241 ? -3.51 -0.916 16.797 1 97.94 241 GLU B O 1
ATOM 5246 N N . LEU B 1 242 ? -2.508 -1.537 14.898 1 98.38 242 LEU B N 1
ATOM 5247 C CA . LEU B 1 242 ? -2.094 -0.179 14.562 1 98.38 242 LEU B CA 1
ATOM 5248 C C . LEU B 1 242 ? -3.307 0.73 14.383 1 98.38 242 LEU B C 1
ATOM 5250 O O . LEU B 1 242 ? -3.307 1.869 14.859 1 98.38 242 LEU B O 1
ATOM 5254 N N . LEU B 1 243 ? -4.332 0.205 13.742 1 98.25 243 LEU B N 1
ATOM 5255 C CA . LEU B 1 243 ? -5.539 0.981 13.492 1 98.25 243 LEU B CA 1
ATOM 5256 C C . LEU B 1 243 ? -6.262 1.298 14.805 1 98.25 243 LEU B C 1
ATOM 5258 O O . LEU B 1 243 ? -6.793 2.398 14.969 1 98.25 243 LEU B O 1
ATOM 5262 N N . LYS B 1 244 ? -6.234 0.34 15.711 1 97.88 244 LYS B N 1
ATOM 5263 C CA . LYS B 1 244 ? -6.848 0.563 17.016 1 97.88 244 LYS B CA 1
ATOM 5264 C C . LYS B 1 244 ? -6.145 1.688 17.766 1 97.88 244 LYS B C 1
ATOM 5266 O O . LYS B 1 244 ? -6.793 2.512 18.422 1 97.88 244 LYS B O 1
ATOM 5271 N N . ASP B 1 245 ? -4.867 1.71 17.641 1 97.06 245 ASP B N 1
ATOM 5272 C CA . ASP B 1 245 ? -4.078 2.754 18.297 1 97.06 245 ASP B CA 1
ATOM 5273 C C . ASP B 1 245 ? -4.434 4.133 17.734 1 97.06 245 ASP B C 1
ATOM 5275 O O . ASP B 1 245 ? -4.559 5.098 18.5 1 97.06 245 ASP B O 1
ATOM 5279 N N . ILE B 1 246 ? -4.586 4.215 16.469 1 97.81 246 ILE B N 1
ATOM 5280 C CA . ILE B 1 246 ? -4.914 5.48 15.82 1 97.81 246 ILE B CA 1
ATOM 5281 C C . ILE B 1 246 ? -6.316 5.922 16.234 1 97.81 246 ILE B C 1
ATOM 5283 O O . ILE B 1 246 ? -6.539 7.094 16.531 1 97.81 246 ILE B O 1
ATOM 5287 N N . GLU B 1 247 ? -7.215 4.977 16.281 1 97.44 247 GLU B N 1
ATOM 5288 C CA . GLU B 1 247 ? -8.586 5.285 16.672 1 97.44 247 GLU B CA 1
ATOM 5289 C C . GLU B 1 247 ? -8.664 5.785 18.109 1 97.44 247 GLU B C 1
ATOM 5291 O O . GLU B 1 247 ? -9.453 6.676 18.422 1 97.44 247 GLU B O 1
ATOM 5296 N N . LYS B 1 248 ? -7.855 5.207 18.938 1 97.5 248 LYS B N 1
ATOM 5297 C CA . LYS B 1 248 ? -7.789 5.652 20.328 1 97.5 248 LYS B CA 1
ATOM 5298 C C . LYS B 1 248 ? -7.359 7.113 20.406 1 97.5 248 LYS B C 1
ATOM 5300 O O . LYS B 1 248 ? -7.922 7.887 21.188 1 97.5 248 LYS B O 1
ATOM 5305 N N . GLN B 1 249 ? -6.383 7.504 19.594 1 97.38 249 GLN B N 1
ATOM 5306 C CA . GLN B 1 249 ? -5.914 8.883 19.578 1 97.38 249 GLN B CA 1
ATOM 5307 C C . GLN B 1 249 ? -6.98 9.828 19.016 1 97.38 249 GLN B C 1
ATOM 5309 O O . GLN B 1 249 ? -7.168 10.93 19.531 1 97.38 249 GLN B O 1
ATOM 5314 N N . LEU B 1 250 ? -7.664 9.367 18.016 1 97.5 250 LEU B N 1
ATOM 5315 C CA . LEU B 1 250 ? -8.711 10.188 17.422 1 97.5 250 LEU B CA 1
ATOM 5316 C C . LEU B 1 250 ? -9.859 10.406 18.406 1 97.5 250 LEU B C 1
ATOM 5318 O O . LEU B 1 250 ? -10.438 11.492 18.453 1 97.5 250 LEU B O 1
ATOM 5322 N N . ARG B 1 251 ? -10.172 9.375 19.219 1 96.94 251 ARG B N 1
ATOM 5323 C CA . ARG B 1 251 ? -11.219 9.469 20.219 1 96.94 251 ARG B CA 1
ATOM 5324 C C . ARG B 1 251 ? -10.875 10.523 21.281 1 96.94 251 ARG B C 1
ATOM 5326 O O . ARG B 1 251 ? -11.766 11.172 21.828 1 96.94 251 ARG B O 1
ATOM 5333 N N . LYS B 1 252 ? -9.656 10.688 21.469 1 95.31 252 LYS B N 1
ATOM 5334 C CA . LYS B 1 252 ? -9.18 11.672 22.438 1 95.31 252 LYS B CA 1
ATOM 5335 C C . LYS B 1 252 ? -9.188 13.078 21.844 1 95.31 252 LYS B C 1
ATOM 5337 O O . LYS B 1 252 ? -9.555 14.039 22.531 1 95.31 252 LYS B O 1
ATOM 5342 N N . LEU B 1 253 ? -8.891 13.242 20.609 1 95.75 253 LEU B N 1
ATOM 5343 C CA . LEU B 1 253 ? -8.633 14.539 19.984 1 95.75 253 LEU B CA 1
ATOM 5344 C C . LEU B 1 253 ? -9.93 15.164 19.5 1 95.75 253 LEU B C 1
ATOM 5346 O O . LEU B 1 253 ? -10.125 16.375 19.609 1 95.75 253 LEU B O 1
ATOM 5350 N N . LEU B 1 254 ? -10.812 14.391 18.984 1 96.62 254 LEU B N 1
ATOM 5351 C CA . LEU B 1 254 ? -11.961 14.922 18.266 1 96.62 254 LEU B CA 1
ATOM 5352 C C . LEU B 1 254 ? -12.867 15.719 19.203 1 96.62 254 LEU B C 1
ATOM 5354 O O . LEU B 1 254 ? -13.336 16.797 18.844 1 96.62 254 LEU B O 1
ATOM 5358 N N . PRO B 1 255 ? -13.047 15.25 20.469 1 95.62 255 PRO B N 1
ATOM 5359 C CA . PRO B 1 255 ? -13.891 16.016 21.375 1 95.62 255 PRO B CA 1
ATOM 5360 C C . PRO B 1 255 ? -13.32 17.406 21.672 1 95.62 255 PRO B C 1
ATOM 5362 O O . PRO B 1 255 ? -14.07 18.328 21.984 1 95.62 255 PRO B O 1
ATOM 5365 N N . GLN B 1 256 ? -12.07 17.578 21.516 1 94.5 256 GLN B N 1
ATOM 5366 C CA . GLN B 1 256 ? -11.414 18.844 21.828 1 94.5 256 GLN B CA 1
ATOM 5367 C C . GLN B 1 256 ? -11.734 19.891 20.781 1 94.5 256 GLN B C 1
ATOM 5369 O O . GLN B 1 256 ? -11.539 21.094 21.016 1 94.5 256 GLN B O 1
ATOM 5374 N N . THR B 1 257 ? -12.18 19.516 19.641 1 93.94 257 THR B N 1
ATOM 5375 C CA . THR B 1 257 ? -12.562 20.453 18.609 1 93.94 257 THR B CA 1
ATOM 5376 C C . THR B 1 257 ? -13.898 21.109 18.938 1 93.94 257 THR B C 1
ATOM 5378 O O . THR B 1 257 ? -14.234 22.172 18.406 1 93.94 257 THR B O 1
ATOM 5381 N N . GLY B 1 258 ? -14.664 20.375 19.797 1 95.06 258 GLY B N 1
ATOM 5382 C CA . GLY B 1 258 ? -15.984 20.859 20.141 1 95.06 258 GLY B CA 1
ATOM 5383 C C . GLY B 1 258 ? -17.062 20.438 19.172 1 95.06 258 GLY B C 1
ATOM 5384 O O . GLY B 1 258 ? -18.25 20.656 19.406 1 95.06 258 GLY B O 1
ATOM 5385 N N . TYR B 1 259 ? -16.672 19.859 18.031 1 95.88 259 TYR B N 1
ATOM 5386 C CA . TYR B 1 259 ? -17.656 19.422 17.031 1 95.88 259 TYR B CA 1
ATOM 5387 C C . TYR B 1 259 ? -18.406 18.188 17.5 1 95.88 259 TYR B C 1
ATOM 5389 O O . TYR B 1 259 ? -17.844 17.328 18.172 1 95.88 259 TYR B O 1
ATOM 5397 N N . LYS B 1 260 ? -19.641 18.094 17.188 1 96.69 260 LYS B N 1
ATOM 5398 C CA . LYS B 1 260 ? -20.5 16.984 17.609 1 96.69 260 LYS B CA 1
ATOM 5399 C C . LYS B 1 260 ? -21.125 16.281 16.406 1 96.69 260 LYS B C 1
ATOM 5401 O O . LYS B 1 260 ? -22.328 15.992 16.422 1 96.69 260 LYS B O 1
ATOM 5406 N N . LEU B 1 261 ? -20.344 16.031 15.461 1 96.5 261 LEU B N 1
ATOM 5407 C CA . LEU B 1 261 ? -20.844 15.508 14.188 1 96.5 261 LEU B CA 1
ATOM 5408 C C . LEU B 1 261 ? -21.297 14.055 14.336 1 96.5 261 LEU B C 1
ATOM 5410 O O . LEU B 1 261 ? -22.141 13.586 13.586 1 96.5 261 LEU B O 1
ATOM 5414 N N . GLN B 1 262 ? -20.781 13.367 15.328 1 95.56 262 GLN B N 1
ATOM 5415 C CA . GLN B 1 262 ? -21.094 11.953 15.516 1 95.56 262 GLN B CA 1
ATOM 5416 C C . GLN B 1 262 ? -22.547 11.758 15.93 1 95.56 262 GLN B C 1
ATOM 5418 O O . GLN B 1 262 ? -23.078 10.641 15.891 1 95.56 262 GLN B O 1
ATOM 5423 N N . THR B 1 263 ? -23.188 12.82 16.359 1 94.69 263 THR B N 1
ATOM 5424 C CA . THR B 1 263 ? -24.594 12.75 16.75 1 94.69 263 THR B CA 1
ATOM 5425 C C . THR B 1 263 ? -25.484 12.602 15.516 1 94.69 263 THR B C 1
ATOM 5427 O O . THR B 1 263 ? -26.656 12.242 15.633 1 94.69 263 THR B O 1
ATOM 5430 N N . MET B 1 264 ? -24.953 12.938 14.375 1 92 264 MET B N 1
ATOM 5431 C CA . MET B 1 264 ? -25.703 12.781 13.125 1 92 264 MET B CA 1
ATOM 5432 C C . MET B 1 264 ? -25.656 11.336 12.633 1 92 264 MET B C 1
ATOM 5434 O O . MET B 1 264 ? -24.578 10.742 12.555 1 92 264 MET B O 1
ATOM 5438 N N . PRO B 1 265 ? -26.766 10.797 12.266 1 89.06 265 PRO B N 1
ATOM 5439 C CA . PRO B 1 265 ? -26.734 9.445 11.711 1 89.06 265 PRO B CA 1
ATOM 5440 C C . PRO B 1 265 ? -25.828 9.32 10.492 1 89.06 265 PRO B C 1
ATOM 5442 O O . PRO B 1 265 ? -25.812 10.219 9.641 1 89.06 265 PRO B O 1
ATOM 5445 N N . GLY B 1 266 ? -25.047 8.227 10.477 1 89 266 GLY B N 1
ATOM 5446 C CA . GLY B 1 266 ? -24.172 7.977 9.336 1 89 266 GLY B CA 1
ATOM 5447 C C . GLY B 1 266 ? -22.75 8.461 9.555 1 89 266 GLY B C 1
ATOM 5448 O O . GLY B 1 266 ? -21.859 8.141 8.766 1 89 266 GLY B O 1
ATOM 5449 N N . ILE B 1 267 ? -22.578 9.266 10.602 1 95.06 267 ILE B N 1
ATOM 5450 C CA . ILE B 1 267 ? -21.234 9.789 10.875 1 95.06 267 ILE B CA 1
ATOM 5451 C C . ILE B 1 267 ? -20.656 9.109 12.109 1 95.06 267 ILE B C 1
ATOM 5453 O O . ILE B 1 267 ? -21.094 9.359 13.234 1 95.06 267 ILE B O 1
ATOM 5457 N N . ASP B 1 268 ? -19.75 8.266 11.891 1 95.81 268 ASP B N 1
ATOM 5458 C CA . ASP B 1 268 ? -19.047 7.621 13 1 95.81 268 ASP B CA 1
ATOM 5459 C C . ASP B 1 268 ? -17.75 8.344 13.32 1 95.81 268 ASP B C 1
ATOM 5461 O O . ASP B 1 268 ? -17.484 9.43 12.797 1 95.81 268 ASP B O 1
ATOM 5465 N N . LEU B 1 269 ? -16.953 7.809 14.195 1 97.25 269 LEU B N 1
ATOM 5466 C CA . LEU B 1 269 ? -15.711 8.422 14.648 1 97.25 269 LEU B CA 1
ATOM 5467 C C . LEU B 1 269 ? -14.789 8.719 13.469 1 97.25 269 LEU B C 1
ATOM 5469 O O . LEU B 1 269 ? -14.258 9.82 13.359 1 97.25 269 LEU B O 1
ATOM 5473 N N . ILE B 1 270 ? -14.68 7.715 12.562 1 97.19 270 ILE B N 1
ATOM 5474 C CA . ILE B 1 270 ? -13.742 7.82 11.453 1 97.19 270 ILE B CA 1
ATOM 5475 C C . ILE B 1 270 ? -14.258 8.836 10.438 1 97.19 270 ILE B C 1
ATOM 5477 O O . ILE B 1 270 ? -13.492 9.656 9.922 1 97.19 270 ILE B O 1
ATOM 5481 N N . THR B 1 271 ? -15.516 8.812 10.203 1 96.88 271 THR B N 1
ATOM 5482 C CA . THR B 1 271 ? -16.109 9.766 9.266 1 96.88 271 THR B CA 1
ATOM 5483 C C . THR B 1 271 ? -15.945 11.195 9.766 1 96.88 271 THR B C 1
ATOM 5485 O O . THR B 1 271 ? -15.578 12.086 9 1 96.88 271 THR B O 1
ATOM 5488 N N . GLU B 1 272 ? -16.25 11.398 11.023 1 97.75 272 GLU B N 1
ATOM 5489 C CA . GLU B 1 272 ? -16.062 12.719 11.609 1 97.75 272 GLU B CA 1
ATOM 5490 C C . GLU B 1 272 ? -14.609 13.172 11.492 1 97.75 272 GLU B C 1
ATOM 5492 O O . GLU B 1 272 ? -14.336 14.312 11.109 1 97.75 272 GLU B O 1
ATOM 5497 N N . ALA B 1 273 ? -13.703 12.25 11.844 1 98 273 ALA B N 1
ATOM 5498 C CA . ALA B 1 273 ? -12.281 12.578 11.773 1 98 273 ALA B CA 1
ATOM 5499 C C . ALA B 1 273 ? -11.891 13 10.359 1 98 273 ALA B C 1
ATOM 5501 O O . ALA B 1 273 ? -11.133 13.961 10.188 1 98 273 ALA B O 1
ATOM 5502 N N . LYS B 1 274 ? -12.406 12.305 9.398 1 97.44 274 LYS B N 1
ATOM 5503 C CA . LYS B 1 274 ? -12.094 12.602 8 1 97.44 274 LYS B CA 1
ATOM 5504 C C . LYS B 1 274 ? -12.648 13.969 7.598 1 97.44 274 LYS B C 1
ATOM 5506 O O . LYS B 1 274 ? -11.961 14.75 6.93 1 97.44 274 LYS B O 1
ATOM 5511 N N . ILE B 1 275 ? -13.82 14.266 8.008 1 97.06 275 ILE B N 1
ATOM 5512 C CA . ILE B 1 275 ? -14.438 15.547 7.695 1 97.06 275 ILE B CA 1
ATOM 5513 C C . ILE B 1 275 ? -13.633 16.688 8.32 1 97.06 275 ILE B C 1
ATOM 5515 O O . ILE B 1 275 ? -13.266 17.641 7.641 1 97.06 275 ILE B O 1
ATOM 5519 N N . VAL B 1 276 ? -13.344 16.516 9.57 1 96 276 VAL B N 1
ATOM 5520 C CA . VAL B 1 276 ? -12.617 17.547 10.32 1 96 276 VAL B CA 1
ATOM 5521 C C . VAL B 1 276 ? -11.219 17.703 9.742 1 96 276 VAL B C 1
ATOM 5523 O O . VAL B 1 276 ? -10.703 18.828 9.664 1 96 276 VAL B O 1
ATOM 5526 N N . SER B 1 277 ? -10.641 16.562 9.328 1 94.31 277 SER B N 1
ATOM 5527 C CA . SER B 1 277 ? -9.297 16.609 8.766 1 94.31 277 SER B CA 1
ATOM 5528 C C . SER B 1 277 ? -9.258 17.438 7.48 1 94.31 277 SER B C 1
ATOM 5530 O O . SER B 1 277 ? -8.297 18.156 7.23 1 94.31 277 SER B O 1
ATOM 5532 N N . GLU B 1 278 ? -10.266 17.344 6.664 1 91.81 278 GLU B N 1
ATOM 5533 C CA . GLU B 1 278 ? -10.297 18.031 5.375 1 91.81 278 GLU B CA 1
ATOM 5534 C C . GLU B 1 278 ? -10.75 19.484 5.535 1 91.81 278 GLU B C 1
ATOM 5536 O O . GLU B 1 278 ? -10.211 20.375 4.887 1 91.81 278 GLU B O 1
ATOM 5541 N N . ILE B 1 279 ? -11.672 19.734 6.426 1 91.06 279 ILE B N 1
ATOM 5542 C CA . ILE B 1 279 ? -12.258 21.062 6.566 1 91.06 279 ILE B CA 1
ATOM 5543 C C . ILE B 1 279 ? -11.391 21.906 7.492 1 91.06 279 ILE B C 1
ATOM 5545 O O . ILE B 1 279 ? -11.164 23.094 7.223 1 91.06 279 ILE B O 1
ATOM 5549 N N . GLY B 1 280 ? -10.938 21.328 8.641 1 89.75 280 GLY B N 1
ATOM 5550 C CA . GLY B 1 280 ? -10.234 22.109 9.648 1 89.75 280 GLY B CA 1
ATOM 5551 C C . GLY B 1 280 ? -11.141 23.062 10.391 1 89.75 280 GLY B C 1
ATOM 5552 O O . GLY B 1 280 ? -12.211 22.688 10.859 1 89.75 280 GLY B O 1
ATOM 5553 N N . ASP B 1 281 ? -10.703 24.266 10.508 1 87.25 281 ASP B N 1
ATOM 5554 C CA . ASP B 1 281 ? -11.508 25.312 11.133 1 87.25 281 ASP B CA 1
ATOM 5555 C C . ASP B 1 281 ? -12.633 25.766 10.203 1 87.25 281 ASP B C 1
ATOM 5557 O O . ASP B 1 281 ? -12.375 26.312 9.133 1 87.25 281 ASP B O 1
ATOM 5561 N N . ILE B 1 282 ? -13.836 25.562 10.641 1 90.94 282 ILE B N 1
ATOM 5562 C CA . ILE B 1 282 ? -15.016 25.844 9.828 1 90.94 282 ILE B CA 1
ATOM 5563 C C . ILE B 1 282 ? -15.109 27.344 9.555 1 90.94 282 ILE B C 1
ATOM 5565 O O . ILE B 1 282 ? -15.711 27.766 8.562 1 90.94 282 ILE B O 1
ATOM 5569 N N . ASN B 1 283 ? -14.477 28.094 10.375 1 86.25 283 ASN B N 1
ATOM 5570 C CA . ASN B 1 283 ? -14.602 29.547 10.297 1 86.25 283 ASN B CA 1
ATOM 5571 C C . ASN B 1 283 ? -13.852 30.109 9.086 1 86.25 283 ASN B C 1
ATOM 5573 O O . ASN B 1 283 ? -14.047 31.266 8.711 1 86.25 283 ASN B O 1
ATOM 5577 N N . ARG B 1 284 ? -13.094 29.312 8.523 1 80.38 284 ARG B N 1
ATOM 5578 C CA . ARG B 1 284 ? -12.406 29.766 7.324 1 80.38 284 ARG B CA 1
ATOM 5579 C C . ARG B 1 284 ? -13.367 29.891 6.152 1 80.38 284 ARG B C 1
ATOM 5581 O O . ARG B 1 284 ? -13.039 30.5 5.129 1 80.38 284 ARG B O 1
ATOM 5588 N N . PHE B 1 285 ? -14.562 29.281 6.367 1 86.25 285 PHE B N 1
ATOM 5589 C CA . PHE B 1 285 ? -15.609 29.391 5.359 1 86.25 285 PHE B CA 1
ATOM 5590 C C . PHE B 1 285 ? -16.703 30.328 5.82 1 86.25 285 PHE B C 1
ATOM 5592 O O . PHE B 1 285 ? -17.391 30.062 6.809 1 86.25 285 PHE B O 1
ATOM 5599 N N . PRO B 1 286 ? -16.922 31.328 5.059 1 87.5 286 PRO B N 1
ATOM 5600 C CA . PRO B 1 286 ? -17.938 32.312 5.469 1 87.5 286 PRO B CA 1
ATOM 5601 C C . PRO B 1 286 ? -19.344 31.719 5.465 1 87.5 286 PRO B C 1
ATOM 5603 O O . PRO B 1 286 ? -20.188 32.156 6.25 1 87.5 286 PRO B O 1
ATOM 5606 N N . ASN B 1 287 ? -19.578 30.844 4.555 1 91.44 287 ASN B N 1
ATOM 5607 C CA . ASN B 1 287 ? -20.891 30.203 4.488 1 91.44 287 ASN B CA 1
ATOM 5608 C C . ASN B 1 287 ? -20.797 28.797 3.902 1 91.44 287 ASN B C 1
ATOM 5610 O O . ASN B 1 287 ? -19.734 28.359 3.475 1 91.44 287 ASN B O 1
ATOM 5614 N N . SER B 1 288 ? -21.922 28.156 3.939 1 93 288 SER B N 1
ATOM 5615 C CA . SER B 1 288 ? -21.969 26.766 3.512 1 93 288 SER B CA 1
ATOM 5616 C C . SER B 1 288 ? -21.734 26.641 2.008 1 93 288 SER B C 1
ATOM 5618 O O . SER B 1 288 ? -21.219 25.625 1.534 1 93 288 SER B O 1
ATOM 5620 N N . ASP B 1 289 ? -22.031 27.641 1.228 1 89.62 289 ASP B N 1
ATOM 5621 C CA . ASP B 1 289 ? -21.844 27.609 -0.22 1 89.62 289 ASP B CA 1
ATOM 5622 C C . ASP B 1 289 ? -20.375 27.578 -0.584 1 89.62 289 ASP B C 1
ATOM 5624 O O . ASP B 1 289 ? -19.969 26.906 -1.542 1 89.62 289 ASP B O 1
ATOM 5628 N N . LYS B 1 290 ? -19.656 28.281 0.183 1 86.5 290 LYS B N 1
ATOM 5629 C CA . LYS B 1 290 ? -18.219 28.297 -0.055 1 86.5 290 LYS B CA 1
ATOM 5630 C C . LYS B 1 290 ? -17.578 26.953 0.288 1 86.5 290 LYS B C 1
ATOM 5632 O O . LYS B 1 290 ? -16.641 26.516 -0.376 1 86.5 290 LYS B O 1
ATOM 5637 N N . LEU B 1 291 ? -18.125 26.344 1.322 1 89.19 291 LEU B N 1
ATOM 5638 C CA . LEU B 1 291 ? -17.656 25 1.662 1 89.19 291 LEU B CA 1
ATOM 5639 C C . LEU B 1 291 ? -18.016 24.016 0.559 1 89.19 291 LEU B C 1
ATOM 5641 O O . LEU B 1 291 ? -17.188 23.172 0.184 1 89.19 291 LEU B O 1
ATOM 5645 N N . ALA B 1 292 ? -19.203 24.125 0.013 1 90.06 292 ALA B N 1
ATOM 5646 C CA . ALA B 1 292 ? -19.641 23.25 -1.074 1 90.06 292 ALA B CA 1
ATOM 5647 C C . ALA B 1 292 ? -18.734 23.406 -2.301 1 90.06 292 ALA B C 1
ATOM 5649 O O . ALA B 1 292 ? -18.406 22.422 -2.963 1 90.06 292 ALA B O 1
ATOM 5650 N N . ARG B 1 293 ? -18.375 24.578 -2.648 1 82.75 293 ARG B N 1
ATOM 5651 C CA . ARG B 1 293 ? -17.484 24.859 -3.768 1 82.75 293 ARG B CA 1
ATOM 5652 C C . ARG B 1 293 ? -16.109 24.266 -3.521 1 82.75 293 ARG B C 1
ATOM 5654 O O . ARG B 1 293 ? -15.492 23.703 -4.434 1 82.75 293 ARG B O 1
ATOM 5661 N N . PHE B 1 294 ? -15.711 24.484 -2.275 1 81.81 294 PHE B N 1
ATOM 5662 C CA . PHE B 1 294 ? -14.414 23.938 -1.881 1 81.81 294 PHE B CA 1
ATOM 5663 C C . PHE B 1 294 ? -14.375 22.422 -2.111 1 81.81 294 PHE B C 1
ATOM 5665 O O . PHE B 1 294 ? -13.344 21.891 -2.512 1 81.81 294 PHE B O 1
ATOM 5672 N N . MET B 1 295 ? -15.508 21.75 -1.923 1 87.88 295 MET B N 1
ATOM 5673 C CA . MET B 1 295 ? -15.586 20.297 -2.037 1 87.88 295 MET B CA 1
ATOM 5674 C C . MET B 1 295 ? -15.844 19.875 -3.48 1 87.88 295 MET B C 1
ATOM 5676 O O . MET B 1 295 ? -15.797 18.688 -3.803 1 87.88 295 MET B O 1
ATOM 5680 N N . GLY B 1 296 ? -16.141 20.844 -4.324 1 80 296 GLY B N 1
ATOM 5681 C CA . GLY B 1 296 ? -16.406 20.562 -5.723 1 80 296 GLY B CA 1
ATOM 5682 C C . GLY B 1 296 ? -17.844 20.125 -5.98 1 80 296 GLY B C 1
ATOM 5683 O O . GLY B 1 296 ? -18.109 19.312 -6.863 1 80 296 GLY B O 1
ATOM 5684 N N . LEU B 1 297 ? -18.719 20.391 -5.191 1 79.5 297 LEU B N 1
ATOM 5685 C CA . LEU B 1 297 ? -20.125 20.047 -5.375 1 79.5 297 LEU B CA 1
ATOM 5686 C C . LEU B 1 297 ? -20.859 21.156 -6.145 1 79.5 297 LEU B C 1
ATOM 5688 O O . LEU B 1 297 ? -21.953 20.922 -6.676 1 79.5 297 LEU B O 1
ATOM 5692 N N . ALA B 1 298 ? -20.359 22.438 -6.27 1 62.91 298 ALA B N 1
ATOM 5693 C CA . ALA B 1 298 ? -21.109 23.547 -6.859 1 62.91 298 ALA B CA 1
ATOM 5694 C C . ALA B 1 298 ? -20.812 23.688 -8.352 1 62.91 298 ALA B C 1
ATOM 5696 O O . ALA B 1 298 ? -19.672 23.531 -8.773 1 62.91 298 ALA B O 1
ATOM 5697 N N . PRO B 1 299 ? -21.938 23.578 -9.164 1 55.59 299 PRO B N 1
ATOM 5698 C CA . PRO B 1 299 ? -21.734 23.844 -10.586 1 55.59 299 PRO B CA 1
ATOM 5699 C C . PRO B 1 299 ? -20.859 25.078 -10.836 1 55.59 299 PRO B C 1
ATOM 5701 O O . PRO B 1 299 ? -20.906 26.031 -10.07 1 55.59 299 PRO B O 1
ATOM 5704 N N . VAL B 1 300 ? -19.656 24.781 -11.297 1 49.19 300 VAL B N 1
ATOM 5705 C CA . VAL B 1 300 ? -18.922 25.953 -11.766 1 49.19 300 VAL B CA 1
ATOM 5706 C C . VAL B 1 300 ? -19.672 26.594 -12.938 1 49.19 300 VAL B C 1
ATOM 5708 O O . VAL B 1 300 ? -20.109 25.891 -13.852 1 49.19 300 VAL B O 1
ATOM 5711 N N . HIS B 1 301 ? -20.297 27.625 -12.516 1 46.31 301 HIS B N 1
ATOM 5712 C CA . HIS B 1 301 ? -20.953 28.328 -13.602 1 46.31 301 HIS B CA 1
ATOM 5713 C C . HIS B 1 301 ? -19.953 28.688 -14.703 1 46.31 301 HIS B C 1
ATOM 5715 O O . HIS B 1 301 ? -18.938 29.359 -14.445 1 46.31 301 HIS B O 1
ATOM 5721 N N . PHE B 1 302 ? -19.688 27.75 -15.555 1 41.78 302 PHE B N 1
ATOM 5722 C CA . PHE B 1 302 ? -18.906 28.234 -16.688 1 41.78 302 PHE B CA 1
ATOM 5723 C C . PHE B 1 302 ? -19.766 29.094 -17.609 1 41.78 302 PHE B C 1
ATOM 5725 O O . PHE B 1 302 ? -20.812 28.641 -18.094 1 41.78 302 PHE B O 1
ATOM 5732 N N . SER B 1 303 ? -19.953 30.328 -17.109 1 37.62 303 SER B N 1
ATOM 5733 C CA . SER B 1 303 ? -20.719 31.188 -18 1 37.62 303 SER B CA 1
ATOM 5734 C C . SER B 1 303 ? -19.891 31.578 -19.234 1 37.62 303 SER B C 1
ATOM 5736 O O . SER B 1 303 ? -18.859 32.219 -19.109 1 37.62 303 SER B O 1
ATOM 5738 N N . SER B 1 304 ? -19.625 30.656 -20.203 1 37.81 304 SER B N 1
ATOM 5739 C CA . SER B 1 304 ? -19.344 31.516 -21.359 1 37.81 304 SER B CA 1
ATOM 5740 C C . SER B 1 304 ? -20.516 32.438 -21.656 1 37.81 304 SER B C 1
ATOM 5742 O O . SER B 1 304 ? -21.516 32.438 -20.938 1 37.81 304 SER B O 1
ATOM 5744 N N . ALA B 1 305 ? -20.812 32.844 -22.984 1 37.25 305 ALA B N 1
ATOM 5745 C CA . ALA B 1 305 ? -21.828 33.656 -23.641 1 37.25 305 ALA B CA 1
ATOM 5746 C C . ALA B 1 305 ? -23.219 33.062 -23.453 1 37.25 305 ALA B C 1
ATOM 5748 O O . ALA B 1 305 ? -23.938 32.812 -24.438 1 37.25 305 ALA B O 1
ATOM 5749 N N . GLY B 1 306 ? -23.922 32.844 -22.359 1 40.31 306 GLY B N 1
ATOM 5750 C CA . GLY B 1 306 ? -25.328 32.562 -22.078 1 40.31 306 GLY B CA 1
ATOM 5751 C C . GLY B 1 306 ? -25.594 31.109 -21.781 1 40.31 306 GLY B C 1
ATOM 5752 O O . GLY B 1 306 ? -26.609 30.766 -21.156 1 40.31 306 GLY B O 1
ATOM 5753 N N . LYS B 1 307 ? -25.266 30.078 -22.625 1 42.53 307 LYS B N 1
ATOM 5754 C CA . LYS B 1 307 ? -25.609 28.672 -22.453 1 42.53 307 LYS B CA 1
ATOM 5755 C C . LYS B 1 307 ? -24.703 28.016 -21.422 1 42.53 307 LYS B C 1
ATOM 5757 O O . LYS B 1 307 ? -23.641 27.484 -21.766 1 42.53 307 LYS B O 1
ATOM 5762 N N . GLY B 1 308 ? -24.547 28.453 -20.203 1 39.91 308 GLY B N 1
ATOM 5763 C CA . GLY B 1 308 ? -23.547 28.016 -19.25 1 39.91 308 GLY B CA 1
ATOM 5764 C C . GLY B 1 308 ? -23.734 26.594 -18.766 1 39.91 308 GLY B C 1
ATOM 5765 O O . GLY B 1 308 ? -24.828 26.234 -18.312 1 39.91 308 GLY B O 1
ATOM 5766 N N . LYS B 1 309 ? -23.234 25.594 -19.438 1 44.03 309 LYS B N 1
ATOM 5767 C CA . LYS B 1 309 ? -23.266 24.219 -18.969 1 44.03 309 LYS B CA 1
ATOM 5768 C C . LYS B 1 309 ? -22.562 24.078 -17.625 1 44.03 309 LYS B C 1
ATOM 5770 O O . LYS B 1 309 ? -21.547 24.75 -17.375 1 44.03 309 LYS B O 1
ATOM 5775 N N . GLU B 1 310 ? -23.281 23.75 -16.578 1 43.62 310 GLU B N 1
ATOM 5776 C CA . GLU B 1 310 ? -22.766 23.391 -15.258 1 43.62 310 GLU B CA 1
ATOM 5777 C C . GLU B 1 310 ? -21.734 22.266 -15.367 1 43.62 310 GLU B C 1
ATOM 5779 O O . GLU B 1 310 ? -22.016 21.219 -15.961 1 43.62 310 GLU B O 1
ATOM 5784 N N . GLU B 1 311 ? -20.609 22.672 -15.68 1 46.47 311 GLU B N 1
ATOM 5785 C CA . GLU B 1 311 ? -19.625 21.594 -15.75 1 46.47 311 GLU B CA 1
ATOM 5786 C C . GLU B 1 311 ? -19.109 21.234 -14.359 1 46.47 311 GLU B C 1
ATOM 5788 O O . GLU B 1 311 ? -19.062 22.078 -13.469 1 46.47 311 GLU B O 1
ATOM 5793 N N . ARG B 1 312 ? -19.062 20.047 -14.117 1 49.53 312 ARG B N 1
ATOM 5794 C CA . ARG B 1 312 ? -18.484 19.484 -12.906 1 49.53 312 ARG B CA 1
ATOM 5795 C C . ARG B 1 312 ? -17.094 20.047 -12.648 1 49.53 312 ARG B C 1
ATOM 5797 O O . ARG B 1 312 ? -16.281 20.141 -13.57 1 49.53 312 ARG B O 1
ATOM 5804 N N . CYS B 1 313 ? -17 20.859 -11.602 1 49.47 313 CYS B N 1
ATOM 5805 C CA . CYS B 1 313 ? -15.688 21.375 -11.25 1 49.47 313 CYS B CA 1
ATOM 5806 C C . CYS B 1 313 ? -14.719 20.25 -10.914 1 49.47 313 CYS B C 1
ATOM 5808 O O . CYS B 1 313 ? -14.969 19.469 -9.992 1 49.47 313 CYS B O 1
ATOM 5810 N N . ARG B 1 314 ? -13.844 19.766 -11.727 1 56 314 ARG B N 1
ATOM 5811 C CA . ARG B 1 314 ? -12.828 18.734 -11.523 1 56 314 ARG B CA 1
ATOM 5812 C C . ARG B 1 314 ? -11.781 19.188 -10.516 1 56 314 ARG B C 1
ATOM 5814 O O . ARG B 1 314 ? -10.984 18.375 -10.039 1 56 314 ARG B O 1
ATOM 5821 N N . ASN B 1 315 ? -11.859 20.469 -9.922 1 59.16 315 ASN B N 1
ATOM 5822 C CA . ASN B 1 315 ? -10.727 21.031 -9.188 1 59.16 315 ASN B CA 1
ATOM 5823 C C . ASN B 1 315 ? -11.016 21.125 -7.695 1 59.16 315 ASN B C 1
ATOM 5825 O O . ASN B 1 315 ? -10.18 21.609 -6.926 1 59.16 315 ASN B O 1
ATOM 5829 N N . GLY B 1 316 ? -11.969 20.344 -7.051 1 72.56 316 GLY B N 1
ATOM 5830 C CA . GLY B 1 316 ? -12.281 20.484 -5.637 1 72.56 316 GLY B CA 1
ATOM 5831 C C . GLY B 1 316 ? -11.672 19.375 -4.781 1 72.56 316 GLY B C 1
ATOM 5832 O O . GLY B 1 316 ? -10.945 18.516 -5.289 1 72.56 316 GLY B O 1
ATOM 5833 N N . ASN B 1 317 ? -11.789 19.594 -3.441 1 83.31 317 ASN B N 1
ATOM 5834 C CA . ASN B 1 317 ? -11.344 18.562 -2.52 1 83.31 317 ASN B CA 1
ATOM 5835 C C . ASN B 1 317 ? -12.086 17.25 -2.744 1 83.31 317 ASN B C 1
ATOM 5837 O O . ASN B 1 317 ? -13.156 17.031 -2.17 1 83.31 317 ASN B O 1
ATOM 5841 N N . ARG B 1 318 ? -11.453 16.422 -3.496 1 84.88 318 ARG B N 1
ATOM 5842 C CA . ARG B 1 318 ? -12.109 15.203 -3.938 1 84.88 318 ARG B CA 1
ATOM 5843 C C . ARG B 1 318 ? -12.305 14.242 -2.773 1 84.88 318 ARG B C 1
ATOM 5845 O O . ARG B 1 318 ? -13.258 13.453 -2.77 1 84.88 318 ARG B O 1
ATOM 5852 N N . GLU B 1 319 ? -11.453 14.344 -1.858 1 89.5 319 GLU B N 1
ATOM 5853 C CA . GLU B 1 319 ? -11.602 13.484 -0.687 1 89.5 319 GLU B CA 1
ATOM 5854 C C . GLU B 1 319 ? -12.859 13.852 0.102 1 89.5 319 GLU B C 1
ATOM 5856 O O . GLU B 1 319 ? -13.641 12.977 0.467 1 89.5 319 GLU B O 1
ATOM 5861 N N . LEU B 1 320 ? -12.992 15.102 0.332 1 91.88 320 LEU B N 1
ATOM 5862 C CA . LEU B 1 320 ? -14.164 15.578 1.056 1 91.88 320 LEU B CA 1
ATOM 5863 C C . LEU B 1 320 ? -15.438 15.297 0.264 1 91.88 320 LEU B C 1
ATOM 5865 O O . LEU B 1 320 ? -16.453 14.891 0.836 1 91.88 320 LEU B O 1
ATOM 5869 N N . ASN B 1 321 ? -15.359 15.492 -1.022 1 91.12 321 ASN B N 1
ATOM 5870 C CA . ASN B 1 321 ? -16.484 15.195 -1.899 1 91.12 321 ASN B CA 1
ATOM 5871 C C . ASN B 1 321 ? -16.922 13.742 -1.785 1 91.12 321 ASN B C 1
ATOM 5873 O O . ASN B 1 321 ? -18.109 13.453 -1.667 1 91.12 321 ASN B O 1
ATOM 5877 N N . ALA B 1 322 ? -15.984 12.898 -1.771 1 93.19 322 ALA B N 1
ATOM 5878 C CA . ALA B 1 322 ? -16.266 11.469 -1.671 1 93.19 322 ALA B CA 1
ATOM 5879 C C . ALA B 1 322 ? -16.922 11.125 -0.334 1 93.19 322 ALA B C 1
ATOM 5881 O O . ALA B 1 322 ? -17.844 10.305 -0.274 1 93.19 322 ALA B O 1
ATOM 5882 N N . ILE B 1 323 ? -16.438 11.727 0.695 1 95.12 323 ILE B N 1
ATOM 5883 C CA . ILE B 1 323 ? -16.984 11.484 2.025 1 95.12 323 ILE B CA 1
ATOM 5884 C C . ILE B 1 323 ? -18.453 11.859 2.049 1 95.12 323 ILE B C 1
ATOM 5886 O O . ILE B 1 323 ? -19.297 11.086 2.527 1 95.12 323 ILE B O 1
ATOM 5890 N N . PHE B 1 324 ? -18.781 13.008 1.512 1 94.38 324 PHE B N 1
ATOM 5891 C CA . PHE B 1 324 ? -20.156 13.484 1.52 1 94.38 324 PHE B CA 1
ATOM 5892 C C . PHE B 1 324 ? -21.016 12.641 0.588 1 94.38 324 PHE B C 1
ATOM 5894 O O . PHE B 1 324 ? -22.203 12.414 0.863 1 94.38 324 PHE B O 1
ATOM 5901 N N . HIS B 1 325 ? -20.469 12.227 -0.477 1 93.5 325 HIS B N 1
ATOM 5902 C CA . HIS B 1 325 ? -21.188 11.336 -1.377 1 93.5 325 HIS B CA 1
ATOM 5903 C C . HIS B 1 325 ? -21.578 10.039 -0.67 1 93.5 325 HIS B C 1
ATOM 5905 O O . HIS B 1 325 ? -22.734 9.609 -0.761 1 93.5 325 HIS B O 1
ATOM 5911 N N . PHE B 1 326 ? -20.656 9.531 -0.03 1 93.94 326 PHE B N 1
ATOM 5912 C CA . PHE B 1 326 ? -20.922 8.297 0.693 1 93.94 326 PHE B CA 1
ATOM 5913 C C . PHE B 1 326 ? -21.922 8.531 1.821 1 93.94 326 PHE B C 1
ATOM 5915 O O . PHE B 1 326 ? -22.781 7.688 2.098 1 93.94 326 PHE B O 1
ATOM 5922 N N . LEU B 1 327 ? -21.719 9.586 2.48 1 94.25 327 LEU B N 1
ATOM 5923 C CA . LEU B 1 327 ? -22.672 9.945 3.533 1 94.25 327 LEU B CA 1
ATOM 5924 C C . LEU B 1 327 ? -24.078 10.078 2.973 1 94.25 327 LEU B C 1
ATOM 5926 O O . LEU B 1 327 ? -25.047 9.625 3.592 1 94.25 327 LEU B O 1
ATOM 5930 N N . ALA B 1 328 ? -24.188 10.695 1.818 1 93.94 328 ALA B N 1
ATOM 5931 C CA . ALA B 1 328 ? -25.484 10.852 1.162 1 93.94 328 ALA B CA 1
ATOM 5932 C C . ALA B 1 328 ? -26.109 9.492 0.857 1 93.94 328 ALA B C 1
ATOM 5934 O O . ALA B 1 328 ? -27.312 9.289 1.094 1 93.94 328 ALA B O 1
ATOM 5935 N N . ILE B 1 329 ? -25.328 8.625 0.368 1 93.62 329 ILE B N 1
ATOM 5936 C CA . ILE B 1 329 ? -25.797 7.281 0.058 1 93.62 329 ILE B CA 1
ATOM 5937 C C . ILE B 1 329 ? -26.297 6.605 1.331 1 93.62 329 ILE B C 1
ATOM 5939 O O . ILE B 1 329 ? -27.359 5.973 1.327 1 93.62 329 ILE B O 1
ATOM 5943 N N . GLN B 1 330 ? -25.562 6.773 2.393 1 91.44 330 GLN B N 1
ATOM 5944 C CA . GLN B 1 330 ? -25.938 6.164 3.662 1 91.44 330 GLN B CA 1
ATOM 5945 C C . GLN B 1 330 ? -27.25 6.742 4.188 1 91.44 330 GLN B C 1
ATOM 5947 O O . GLN B 1 330 ? -28.078 6.02 4.754 1 91.44 330 GLN B O 1
ATOM 5952 N N . MET B 1 331 ? -27.453 7.98 3.98 1 90.75 331 MET B N 1
ATOM 5953 C CA . MET B 1 331 ? -28.641 8.664 4.504 1 90.75 331 MET B CA 1
ATOM 5954 C C . MET B 1 331 ? -29.891 8.227 3.756 1 90.75 331 MET B C 1
ATOM 5956 O O . MET B 1 331 ? -30.984 8.219 4.324 1 90.75 331 MET B O 1
ATOM 5960 N N . VAL B 1 332 ? -29.734 7.82 2.51 1 91.81 332 VAL B N 1
ATOM 5961 C CA . VAL B 1 332 ? -30.906 7.504 1.715 1 91.81 332 VAL B CA 1
ATOM 5962 C C . VAL B 1 332 ? -31.094 5.992 1.652 1 91.81 332 VAL B C 1
ATOM 5964 O O . VAL B 1 332 ? -32.094 5.504 1.087 1 91.81 332 VAL B O 1
ATOM 5967 N N . ALA B 1 333 ? -30.156 5.281 2.211 1 90.62 333 ALA B N 1
ATOM 5968 C CA . ALA B 1 333 ? -30.188 3.824 2.146 1 90.62 333 ALA B CA 1
ATOM 5969 C C . ALA B 1 333 ? -31.422 3.275 2.854 1 90.62 333 ALA B C 1
ATOM 5971 O O . ALA B 1 333 ? -31.953 3.906 3.773 1 90.62 333 ALA B O 1
ATOM 5972 N N . VAL B 1 334 ? -31.859 2.162 2.35 1 88.38 334 VAL B N 1
ATOM 5973 C CA . VAL B 1 334 ? -33.031 1.474 2.908 1 88.38 334 VAL B CA 1
ATOM 5974 C C . VAL B 1 334 ? -32.625 0.094 3.414 1 88.38 334 VAL B C 1
ATOM 5976 O O . VAL B 1 334 ? -31.797 -0.587 2.783 1 88.38 334 VAL B O 1
ATOM 5979 N N . SER B 1 335 ? -33 -0.203 4.609 1 84.69 335 SER B N 1
ATOM 5980 C CA . SER B 1 335 ? -32.688 -1.521 5.156 1 84.69 335 SER B CA 1
ATOM 5981 C C . SER B 1 335 ? -33.281 -2.629 4.297 1 84.69 335 SER B C 1
ATOM 5983 O O . SER B 1 335 ? -34.188 -2.373 3.475 1 84.69 335 SER B O 1
ATOM 5985 N N . PRO B 1 336 ? -32.656 -3.793 4.461 1 83.81 336 PRO B N 1
ATOM 5986 C CA . PRO B 1 336 ? -33.25 -4.91 3.715 1 83.81 336 PRO B CA 1
ATOM 5987 C C . PRO B 1 336 ? -34.75 -5.094 3.988 1 83.81 336 PRO B C 1
ATOM 5989 O O . PRO B 1 336 ? -35.469 -5.59 3.129 1 83.81 336 PRO B O 1
ATOM 5992 N N . SER B 1 337 ? -35.125 -4.637 5.16 1 85.5 337 SER B N 1
ATOM 5993 C CA . SER B 1 337 ? -36.531 -4.73 5.535 1 85.5 337 SER B CA 1
ATOM 5994 C C . SER B 1 337 ? -37.344 -3.58 4.941 1 85.5 337 SER B C 1
ATOM 5996 O O . SER B 1 337 ? -38.562 -3.516 5.117 1 85.5 337 SER B O 1
ATOM 5998 N N . GLY B 1 338 ? -36.75 -2.639 4.27 1 81.81 338 GLY B N 1
ATOM 5999 C CA . GLY B 1 338 ? -37.438 -1.564 3.572 1 81.81 338 GLY B CA 1
ATOM 6000 C C . GLY B 1 338 ? -37.5 -0.277 4.375 1 81.81 338 GLY B C 1
ATOM 6001 O O . GLY B 1 338 ? -38.094 0.699 3.943 1 81.81 338 GLY B O 1
ATOM 6002 N N . LYS B 1 339 ? -36.969 -0.256 5.512 1 86.44 339 LYS B N 1
ATOM 6003 C CA . LYS B 1 339 ? -37.031 0.931 6.363 1 86.44 339 LYS B CA 1
ATOM 6004 C C . LYS B 1 339 ? -35.875 1.886 6.031 1 86.44 339 LYS B C 1
ATOM 6006 O O . LYS B 1 339 ? -34.719 1.481 6.008 1 86.44 339 LYS B O 1
ATOM 6011 N N . PRO B 1 340 ? -36.344 3.098 5.766 1 85.88 340 PRO B N 1
ATOM 6012 C CA . PRO B 1 340 ? -35.312 4.074 5.469 1 85.88 340 PRO B CA 1
ATOM 6013 C C . PRO B 1 340 ? -34.438 4.41 6.691 1 85.88 340 PRO B C 1
ATOM 6015 O O . PRO B 1 340 ? -34.969 4.477 7.809 1 85.88 340 PRO B O 1
ATOM 6018 N N . ARG B 1 341 ? -33.156 4.527 6.586 1 83.62 341 ARG B N 1
ATOM 6019 C CA . ARG B 1 341 ? -32.25 4.934 7.656 1 83.62 341 ARG B CA 1
ATOM 6020 C C . ARG B 1 341 ? -32.625 6.324 8.172 1 83.62 341 ARG B C 1
ATOM 6022 O O . ARG B 1 341 ? -32.594 6.566 9.383 1 83.62 341 ARG B O 1
ATOM 6029 N N . HIS B 1 342 ? -32.906 7.16 7.227 1 87.31 342 HIS B N 1
ATOM 6030 C CA . HIS B 1 342 ? -33.344 8.523 7.527 1 87.31 342 HIS B CA 1
ATOM 6031 C C . HIS B 1 342 ? -34.531 8.93 6.664 1 87.31 342 HIS B C 1
ATOM 6033 O O . HIS B 1 342 ? -34.344 9.383 5.531 1 87.31 342 HIS B O 1
ATOM 6039 N N . PRO B 1 343 ? -35.656 8.883 7.191 1 86.94 343 PRO B N 1
ATOM 6040 C CA . PRO B 1 343 ? -36.875 9.078 6.414 1 86.94 343 PRO B CA 1
ATOM 6041 C C . PRO B 1 343 ? -36.906 10.43 5.703 1 86.94 343 PRO B C 1
ATOM 6043 O O . PRO B 1 343 ? -37.375 10.516 4.562 1 86.94 343 PRO B O 1
ATOM 6046 N N . VAL B 1 344 ? -36.438 11.438 6.301 1 87.19 344 VAL B N 1
ATOM 6047 C CA . VAL B 1 344 ? -36.5 12.789 5.742 1 87.19 344 VAL B CA 1
ATOM 6048 C C . VAL B 1 344 ? -35.656 12.867 4.477 1 87.19 344 VAL B C 1
ATOM 6050 O O . VAL B 1 344 ? -36.125 13.359 3.445 1 87.19 344 VAL B O 1
ATOM 6053 N N . PHE B 1 345 ? -34.469 12.328 4.566 1 90.25 345 PHE B N 1
ATOM 6054 C CA . PHE B 1 345 ? -33.562 12.383 3.422 1 90.25 345 PHE B CA 1
ATOM 6055 C C . PHE B 1 345 ? -34.031 11.445 2.316 1 90.25 345 PHE B C 1
ATOM 6057 O O . PHE B 1 345 ? -33.844 11.742 1.132 1 90.25 345 PHE B O 1
ATOM 6064 N N . ARG B 1 346 ? -34.594 10.359 2.725 1 90.62 346 ARG B N 1
ATOM 6065 C CA . ARG B 1 346 ? -35.125 9.43 1.741 1 90.62 346 ARG B CA 1
ATOM 6066 C C . ARG B 1 346 ? -36.281 10.07 0.945 1 90.62 346 ARG B C 1
ATOM 6068 O O . ARG B 1 346 ? -36.312 9.961 -0.282 1 90.62 346 ARG B O 1
ATOM 6075 N N . GLU B 1 347 ? -37.125 10.695 1.673 1 90.88 347 GLU B N 1
ATOM 6076 C CA . GLU B 1 347 ? -38.25 11.383 1.019 1 90.88 347 GLU B CA 1
ATOM 6077 C C . GLU B 1 347 ? -37.75 12.469 0.077 1 90.88 347 GLU B C 1
ATOM 6079 O O . GLU B 1 347 ? -38.281 12.641 -1.024 1 90.88 347 GLU B O 1
ATOM 6084 N N . TYR B 1 348 ? -36.812 13.172 0.577 1 90.88 348 TYR B N 1
ATOM 6085 C CA . TYR B 1 348 ? -36.25 14.234 -0.241 1 90.88 348 TYR B CA 1
ATOM 6086 C C . TYR B 1 348 ? -35.625 13.656 -1.507 1 90.88 348 TYR B C 1
ATOM 6088 O O . TYR B 1 348 ? -35.781 14.219 -2.594 1 90.88 348 TYR B O 1
ATOM 6096 N N . PHE B 1 349 ? -34.938 12.539 -1.406 1 92.62 349 PHE B N 1
ATOM 6097 C CA . PHE B 1 349 ? -34.312 11.844 -2.527 1 92.62 349 PHE B CA 1
ATOM 6098 C C . PHE B 1 349 ? -35.375 11.406 -3.547 1 92.62 349 PHE B C 1
ATOM 6100 O O . PHE B 1 349 ? -35.188 11.641 -4.746 1 92.62 349 PHE B O 1
ATOM 6107 N N . GLU B 1 350 ? -36.344 10.875 -3.055 1 92.75 350 GLU B N 1
ATOM 6108 C CA . GLU B 1 350 ? -37.406 10.398 -3.928 1 92.75 350 GLU B CA 1
ATOM 6109 C C . GLU B 1 350 ? -38.125 11.555 -4.621 1 92.75 350 GLU B C 1
ATOM 6111 O O . GLU B 1 350 ? -38.531 11.445 -5.781 1 92.75 350 GLU B O 1
ATOM 6116 N N . GLN B 1 351 ? -38.312 12.594 -3.852 1 93.5 351 GLN B N 1
ATOM 6117 C CA . GLN B 1 351 ? -38.906 13.797 -4.418 1 93.5 351 GLN B CA 1
ATOM 6118 C C . GLN B 1 351 ? -38.094 14.328 -5.586 1 93.5 351 GLN B C 1
ATOM 6120 O O . GLN B 1 351 ? -38.656 14.711 -6.621 1 93.5 351 GLN B O 1
ATOM 6125 N N . LYS B 1 352 ? -36.812 14.352 -5.402 1 92.19 352 LYS B N 1
ATOM 6126 C CA . LYS B 1 352 ? -35.938 14.859 -6.453 1 92.19 352 LYS B CA 1
ATOM 6127 C C . LYS B 1 352 ? -35.938 13.945 -7.672 1 92.19 352 LYS B C 1
ATOM 6129 O O . LYS B 1 352 ? -35.875 14.414 -8.812 1 92.19 352 LYS B O 1
ATOM 6134 N N . VAL B 1 353 ? -36.094 12.719 -7.426 1 92.19 353 VAL B N 1
ATOM 6135 C CA . VAL B 1 353 ? -36.188 11.758 -8.523 1 92.19 353 VAL B CA 1
ATOM 6136 C C . VAL B 1 353 ? -37.5 11.938 -9.258 1 92.19 353 VAL B C 1
ATOM 6138 O O . VAL B 1 353 ? -37.562 11.891 -10.492 1 92.19 353 VAL B O 1
ATOM 6141 N N . LYS B 1 354 ? -38.469 12.148 -8.539 1 92.81 354 LYS B N 1
ATOM 6142 C CA . LYS B 1 354 ? -39.781 12.375 -9.125 1 92.81 354 LYS B CA 1
ATOM 6143 C C . LYS B 1 354 ? -39.812 13.648 -9.961 1 92.81 354 LYS B C 1
ATOM 6145 O O . LYS B 1 354 ? -40.531 13.742 -10.953 1 92.81 354 LYS B O 1
ATOM 6150 N N . GLU B 1 355 ? -39.062 14.633 -9.539 1 93.06 355 GLU B N 1
ATOM 6151 C CA . GLU B 1 355 ? -38.938 15.906 -10.25 1 93.06 355 GLU B CA 1
ATOM 6152 C C . GLU B 1 355 ? -38.156 15.75 -11.547 1 93.06 355 GLU B C 1
ATOM 6154 O O . GLU B 1 355 ? -38.031 16.703 -12.32 1 93.06 355 GLU B O 1
ATOM 6159 N N . GLY B 1 356 ? -37.531 14.531 -11.766 1 90.25 356 GLY B N 1
ATOM 6160 C CA . GLY B 1 356 ? -36.906 14.273 -13.047 1 90.25 356 GLY B CA 1
ATOM 6161 C C . GLY B 1 356 ? -35.406 14.109 -12.945 1 90.25 356 GLY B C 1
ATOM 6162 O O . GLY B 1 356 ? -34.719 13.859 -13.945 1 90.25 356 GLY B O 1
ATOM 6163 N N . LYS B 1 357 ? -34.906 14.242 -11.789 1 87.81 357 LYS B N 1
ATOM 6164 C CA . LYS B 1 357 ? -33.469 14.086 -11.617 1 87.81 357 LYS B CA 1
ATOM 6165 C C . LYS B 1 357 ? -33.062 12.609 -11.586 1 87.81 357 LYS B C 1
ATOM 6167 O O . LYS B 1 357 ? -33.781 11.781 -11.023 1 87.81 357 LYS B O 1
ATOM 6172 N N . ASN B 1 358 ? -31.984 12.359 -12.266 1 90.81 358 ASN B N 1
ATOM 6173 C CA . ASN B 1 358 ? -31.469 11 -12.141 1 90.81 358 ASN B CA 1
ATOM 6174 C C . ASN B 1 358 ? -30.844 10.758 -10.766 1 90.81 358 ASN B C 1
ATOM 6176 O O . ASN B 1 358 ? -30.672 11.695 -9.992 1 90.81 358 ASN B O 1
ATOM 6180 N N . LYS B 1 359 ? -30.578 9.578 -10.469 1 90.25 359 LYS B N 1
ATOM 6181 C CA . LYS B 1 359 ? -30.156 9.172 -9.133 1 90.25 359 LYS B CA 1
ATOM 6182 C C . LYS B 1 359 ? -28.875 9.891 -8.719 1 90.25 359 LYS B C 1
ATOM 6184 O O . LYS B 1 359 ? -28.812 10.469 -7.629 1 90.25 359 LYS B O 1
ATOM 6189 N N . PRO B 1 360 ? -27.906 9.977 -9.648 1 89.31 360 PRO B N 1
ATOM 6190 C CA . PRO B 1 360 ? -26.703 10.703 -9.266 1 89.31 360 PRO B CA 1
ATOM 6191 C C . PRO B 1 360 ? -26.953 12.188 -9 1 89.31 360 PRO B C 1
ATOM 6193 O O . PRO B 1 360 ? -26.375 12.758 -8.07 1 89.31 360 PRO B O 1
ATOM 6196 N N . GLN B 1 361 ? -27.781 12.773 -9.695 1 89.88 361 GLN B N 1
ATOM 6197 C CA . GLN B 1 361 ? -28.125 14.18 -9.508 1 89.88 361 GLN B CA 1
ATOM 6198 C C . GLN B 1 361 ? -28.875 14.383 -8.188 1 89.88 361 GLN B C 1
ATOM 6200 O O . GLN B 1 361 ? -28.656 15.383 -7.496 1 89.88 361 GLN B O 1
ATOM 6205 N N . ALA B 1 362 ? -29.734 13.453 -7.895 1 92.25 362 ALA B N 1
ATOM 6206 C CA . ALA B 1 362 ? -30.469 13.516 -6.633 1 92.25 362 ALA B CA 1
ATOM 6207 C C . ALA B 1 362 ? -29.531 13.406 -5.441 1 92.25 362 ALA B C 1
ATOM 6209 O O . ALA B 1 362 ? -29.703 14.094 -4.434 1 92.25 362 ALA B O 1
ATOM 6210 N N . LEU B 1 363 ? -28.516 12.594 -5.57 1 93.25 363 LEU B N 1
ATOM 6211 C CA . LEU B 1 363 ? -27.547 12.422 -4.5 1 93.25 363 LEU B CA 1
ATOM 6212 C C . LEU B 1 363 ? -26.734 13.703 -4.293 1 93.25 363 LEU B C 1
ATOM 6214 O O . LEU B 1 363 ? -26.344 14.016 -3.168 1 93.25 363 LEU B O 1
ATOM 6218 N N . ILE B 1 364 ? -26.531 14.406 -5.355 1 91 364 ILE B N 1
ATOM 6219 C CA . ILE B 1 364 ? -25.812 15.68 -5.25 1 91 364 ILE B CA 1
ATOM 6220 C C . ILE B 1 364 ? -26.641 16.672 -4.441 1 91 364 ILE B C 1
ATOM 6222 O O . ILE B 1 364 ? -26.109 17.406 -3.613 1 91 364 ILE B O 1
ATOM 6226 N N . CYS B 1 365 ? -27.938 16.672 -4.66 1 91.62 365 CYS B N 1
ATOM 6227 C CA . CYS B 1 365 ? -28.828 17.547 -3.902 1 91.62 365 CYS B CA 1
ATOM 6228 C C . CYS B 1 365 ? -28.781 17.203 -2.418 1 91.62 365 CYS B C 1
ATOM 6230 O O . CYS B 1 365 ? -28.766 18.094 -1.571 1 91.62 365 CYS B O 1
ATOM 6232 N N . ILE B 1 366 ? -28.766 15.945 -2.205 1 93.12 366 ILE B N 1
ATOM 6233 C CA . ILE B 1 366 ? -28.688 15.492 -0.822 1 93.12 366 ILE B CA 1
ATOM 6234 C C . ILE B 1 366 ? -27.375 15.93 -0.206 1 93.12 366 ILE B C 1
ATOM 6236 O O . ILE B 1 366 ? -27.328 16.406 0.932 1 93.12 366 ILE B O 1
ATOM 6240 N N . SER B 1 367 ? -26.312 15.758 -0.961 1 93.81 367 SER B N 1
ATOM 6241 C CA . SER B 1 367 ? -24.984 16.141 -0.49 1 93.81 367 SER B CA 1
ATOM 6242 C C . SER B 1 367 ? -24.938 17.625 -0.144 1 93.81 367 SER B C 1
ATOM 6244 O O . SER B 1 367 ? -24.312 18.016 0.849 1 93.81 367 SER B O 1
ATOM 6246 N N . ARG B 1 368 ? -25.578 18.438 -0.908 1 91.94 368 ARG B N 1
ATOM 6247 C CA . ARG B 1 368 ? -25.609 19.859 -0.655 1 91.94 368 ARG B CA 1
ATOM 6248 C C . ARG B 1 368 ? -26.344 20.172 0.652 1 91.94 368 ARG B C 1
ATOM 6250 O O . ARG B 1 368 ? -25.922 21.062 1.404 1 91.94 368 ARG B O 1
ATOM 6257 N N . THR B 1 369 ? -27.391 19.5 0.819 1 92.25 369 THR B N 1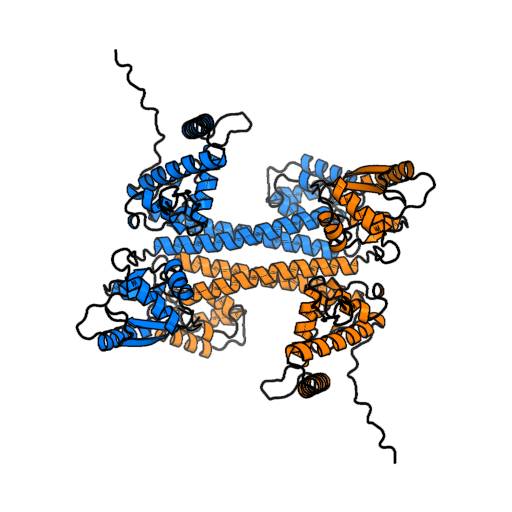
ATOM 6258 C CA . THR B 1 369 ? -28.141 19.656 2.064 1 92.25 369 THR B CA 1
ATOM 6259 C C . THR B 1 369 ? -27.281 19.25 3.26 1 92.25 369 THR B C 1
ATOM 6261 O O . THR B 1 369 ? -27.297 19.906 4.301 1 92.25 369 THR B O 1
ATOM 6264 N N . LEU B 1 370 ? -26.609 18.188 3.061 1 94.5 370 LEU B N 1
ATOM 6265 C CA . LEU B 1 370 ? -25.734 17.703 4.125 1 94.5 370 LEU B CA 1
ATOM 6266 C C . LEU B 1 370 ? -24.625 18.703 4.426 1 94.5 370 LEU B C 1
ATOM 6268 O O . LEU B 1 370 ? -24.234 18.875 5.582 1 94.5 370 LEU B O 1
ATOM 6272 N N . VAL B 1 371 ? -24.109 19.328 3.404 1 95.12 371 VAL B N 1
ATOM 6273 C CA . VAL B 1 371 ? -23.078 20.344 3.586 1 95.12 371 VAL B CA 1
ATOM 6274 C C . VAL B 1 371 ? -23.625 21.469 4.461 1 95.12 371 VAL B C 1
ATOM 6276 O O . VAL B 1 371 ? -22.938 21.953 5.371 1 95.12 371 VAL B O 1
ATOM 6279 N N . ARG B 1 372 ? -24.797 21.891 4.195 1 94.25 372 ARG B N 1
ATOM 6280 C CA . ARG B 1 372 ? -25.422 22.953 4.973 1 94.25 372 ARG B CA 1
ATOM 6281 C C . ARG B 1 372 ? -25.609 22.547 6.43 1 94.25 372 ARG B C 1
ATOM 6283 O O . ARG B 1 372 ? -25.328 23.328 7.34 1 94.25 372 ARG B O 1
ATOM 6290 N N . LEU B 1 373 ? -26.047 21.375 6.57 1 94.5 373 LEU B N 1
ATOM 6291 C CA . LEU B 1 373 ? -26.281 20.859 7.91 1 94.5 373 LEU B CA 1
ATOM 6292 C C . LEU B 1 373 ? -24.984 20.766 8.703 1 94.5 373 LEU B C 1
ATOM 6294 O O . LEU B 1 373 ? -24.906 21.234 9.844 1 94.5 373 LEU B O 1
ATOM 6298 N N . ILE B 1 374 ? -24 20.188 8.125 1 96.38 374 ILE B N 1
ATOM 6299 C CA . ILE B 1 374 ? -22.719 19.969 8.797 1 96.38 374 ILE B CA 1
ATOM 6300 C C . ILE B 1 374 ? -22.031 21.297 9.039 1 96.38 374 ILE B C 1
ATOM 6302 O O . ILE B 1 374 ? -21.422 21.516 10.086 1 96.38 374 ILE B O 1
ATOM 6306 N N . TYR B 1 375 ? -22.172 22.172 8.086 1 96.56 375 TYR B N 1
ATOM 6307 C CA . TYR B 1 375 ? -21.656 23.516 8.273 1 96.56 375 TYR B CA 1
ATOM 6308 C C . TYR B 1 375 ? -22.266 24.156 9.508 1 96.56 375 TYR B C 1
ATOM 6310 O O . TYR B 1 375 ? -21.562 24.719 10.352 1 96.56 375 TYR B O 1
ATOM 6318 N N . GLY B 1 376 ? -23.562 24.094 9.562 1 95.88 376 GLY B N 1
ATOM 6319 C CA . GLY B 1 376 ? -24.25 24.672 10.711 1 95.88 376 GLY B CA 1
ATOM 6320 C C . GLY B 1 376 ? -23.844 24.031 12.031 1 95.88 376 GLY B C 1
ATOM 6321 O O . GLY B 1 376 ? -23.594 24.734 13.016 1 95.88 376 GLY B O 1
ATOM 6322 N N . MET B 1 377 ? -23.703 22.766 11.992 1 96.62 377 MET B N 1
ATOM 6323 C CA . MET B 1 377 ? -23.328 22.031 13.195 1 96.62 377 MET B CA 1
ATOM 6324 C C . MET B 1 377 ? -21.922 22.422 13.648 1 96.62 377 MET B C 1
ATOM 6326 O O . MET B 1 377 ? -21.672 22.562 14.852 1 96.62 377 MET B O 1
ATOM 6330 N N . MET B 1 378 ? -21.016 22.562 12.727 1 96.94 378 MET B N 1
ATOM 6331 C CA . MET B 1 378 ? -19.641 22.891 13.062 1 96.94 378 MET B CA 1
ATOM 6332 C C . MET B 1 378 ? -19.531 24.344 13.523 1 96.94 378 MET B C 1
ATOM 6334 O O . MET B 1 378 ? -18.797 24.641 14.477 1 96.94 378 MET B O 1
ATOM 6338 N N . LYS B 1 379 ? -20.281 25.188 12.898 1 95.5 379 LYS B N 1
ATOM 6339 C CA . LYS B 1 379 ? -20.25 26.609 13.234 1 95.5 379 LYS B CA 1
ATOM 6340 C C . LYS B 1 379 ? -20.781 26.844 14.641 1 95.5 379 LYS B C 1
ATOM 6342 O O . LYS B 1 379 ? -20.234 27.656 15.398 1 95.5 379 LYS B O 1
ATOM 6347 N N . THR B 1 380 ? -21.797 26.125 14.977 1 95.56 380 THR B N 1
ATOM 6348 C CA . THR B 1 380 ? -22.484 26.375 16.25 1 95.56 380 THR B CA 1
ATOM 6349 C C . THR B 1 380 ? -22.062 25.344 17.281 1 95.56 380 THR B C 1
ATOM 6351 O O . THR B 1 380 ? -22.438 25.438 18.453 1 95.56 380 THR B O 1
ATOM 6354 N N . LYS B 1 381 ? -21.328 24.359 16.922 1 95.75 381 LYS B N 1
ATOM 6355 C CA . LYS B 1 381 ? -20.891 23.281 17.797 1 95.75 381 LYS B CA 1
ATOM 6356 C C . LYS B 1 381 ? -22.078 22.625 18.5 1 95.75 381 LYS B C 1
ATOM 6358 O O . LYS B 1 381 ? -22.047 22.406 19.719 1 95.75 381 LYS B O 1
ATOM 6363 N N . THR B 1 382 ? -23.094 22.391 17.688 1 94.56 382 THR B N 1
ATOM 6364 C CA . THR B 1 382 ? -24.328 21.828 18.234 1 94.56 382 THR B CA 1
ATOM 6365 C C . THR B 1 382 ? -24.547 20.406 17.719 1 94.56 382 THR B C 1
ATOM 6367 O O . THR B 1 382 ? -23.922 19.984 16.734 1 94.56 382 THR B O 1
ATOM 6370 N N . GLU B 1 383 ? -25.391 19.719 18.453 1 94.94 383 GLU B N 1
ATOM 6371 C CA . GLU B 1 383 ? -25.75 18.359 18.047 1 94.94 383 GLU B CA 1
ATOM 6372 C C . GLU B 1 383 ? -26.703 18.375 16.875 1 94.94 383 GLU B C 1
ATOM 6374 O O . GLU B 1 383 ? -27.297 19.406 16.547 1 94.94 383 GLU B O 1
ATOM 6379 N N . TYR B 1 384 ? -26.766 17.234 16.266 1 92.44 384 TYR B N 1
ATOM 6380 C CA . TYR B 1 384 ? -27.688 17.078 15.141 1 92.44 384 TYR B CA 1
ATOM 6381 C C . TYR B 1 384 ? -29.141 17.156 15.602 1 92.44 384 TYR B C 1
ATOM 6383 O O . TYR B 1 384 ? -29.516 16.547 16.609 1 92.44 384 TYR B O 1
ATOM 6391 N N . ARG B 1 385 ? -29.906 18 14.977 1 85.44 385 ARG B N 1
ATOM 6392 C CA . ARG B 1 385 ? -31.328 18.125 15.25 1 85.44 385 ARG B CA 1
ATOM 6393 C C . ARG B 1 385 ? -32.156 17.703 14.039 1 85.44 385 ARG B C 1
ATOM 6395 O O . ARG B 1 385 ? -32.094 18.328 12.977 1 85.44 385 ARG B O 1
ATOM 6402 N N . PRO B 1 386 ? -32.844 16.562 14.172 1 74.5 386 PRO B N 1
ATOM 6403 C CA . PRO B 1 386 ? -33.594 16.078 13.023 1 74.5 386 PRO B CA 1
ATOM 6404 C C . PRO B 1 386 ? -34.656 17.078 12.555 1 74.5 386 PRO B C 1
ATOM 6406 O O . PRO B 1 386 ? -35.156 17.875 13.359 1 74.5 386 PRO B O 1
ATOM 6409 N N . TYR B 1 387 ? -34.656 17.406 11.352 1 60.19 387 TYR B N 1
ATOM 6410 C CA . TYR B 1 387 ? -35.688 18.266 10.797 1 60.19 387 TYR B CA 1
ATOM 6411 C C . TYR B 1 387 ? -37.094 17.75 11.156 1 60.19 387 TYR B C 1
ATOM 6413 O O . TYR B 1 387 ? -37.375 16.578 10.977 1 60.19 387 TYR B O 1
ATOM 6421 N N . GLU B 1 388 ? -37.719 18.156 12.211 1 52.53 388 GLU B N 1
ATOM 6422 C CA . GLU B 1 388 ? -39.125 17.859 12.359 1 52.53 388 GLU B CA 1
ATOM 6423 C C . GLU B 1 388 ? -39.969 1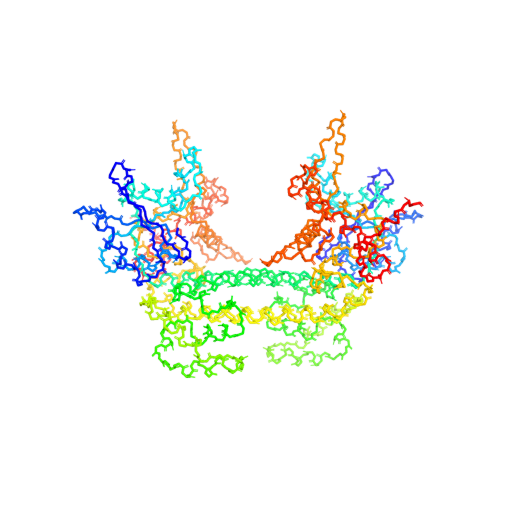8.562 11.281 1 52.53 388 GLU B C 1
ATOM 6425 O O . GLU B 1 388 ? -39.719 19.734 10.977 1 52.53 388 GLU B O 1
ATOM 6430 N N . LYS B 1 389 ? -40.562 17.828 10.484 1 49.12 389 LYS B N 1
ATOM 6431 C CA . LYS B 1 389 ? -41.531 18.469 9.609 1 49.12 389 LYS B CA 1
ATOM 6432 C C . LYS B 1 389 ? -42.375 19.484 10.375 1 49.12 389 LYS B C 1
ATOM 6434 O O . LYS B 1 389 ? -42.969 19.156 11.406 1 49.12 389 LYS B O 1
ATOM 6439 N N . LYS B 1 390 ? -42.031 20.703 10.266 1 40.09 390 LYS B N 1
ATOM 6440 C CA . LYS B 1 390 ? -43 21.641 10.797 1 40.09 390 LYS B CA 1
ATOM 6441 C C . LYS B 1 390 ? -44.406 21.281 10.359 1 40.09 390 LYS B C 1
ATOM 6443 O O . LYS B 1 390 ? -44.656 21.031 9.18 1 40.09 390 LYS B O 1
ATOM 6448 N N . GLU B 1 391 ? -45.156 20.609 11.148 1 37.16 391 GLU B N 1
ATOM 6449 C CA . GLU B 1 391 ? -46.594 20.484 10.906 1 37.16 391 GLU B CA 1
ATOM 6450 C C . GLU B 1 391 ? -47.188 21.766 10.328 1 37.16 391 GLU B C 1
ATOM 6452 O O . GLU B 1 391 ? -46.969 22.844 10.875 1 37.16 391 GLU B O 1
ATOM 6457 N N . GLU B 1 392 ? -47.188 22 9.016 1 37.09 392 GLU B N 1
ATOM 6458 C CA . GLU B 1 392 ? -48.062 23.016 8.5 1 37.09 392 GLU B CA 1
ATOM 6459 C C . GLU B 1 392 ? -49.344 23.125 9.344 1 37.09 392 GLU B C 1
ATOM 6461 O O . GLU B 1 392 ? -50.031 22.125 9.578 1 37.09 392 GLU B O 1
ATOM 6466 N N . GLU B 1 393 ? -49.438 23.906 10.461 1 35.09 393 GLU B N 1
ATOM 6467 C CA . GLU B 1 393 ? -50.719 24.312 10.984 1 35.09 393 GLU B CA 1
ATOM 6468 C C . GLU B 1 393 ? -51.719 24.609 9.852 1 35.09 393 GLU B C 1
ATOM 6470 O O . GLU B 1 393 ? -51.375 25.328 8.906 1 35.09 393 GLU B O 1
ATOM 6475 N N . GLY B 1 394 ? -52.594 23.656 9.453 1 31.61 394 GLY B N 1
ATOM 6476 C CA . GLY B 1 394 ? -53.812 23.844 8.68 1 31.61 394 GLY B CA 1
ATOM 6477 C C . GLY B 1 394 ? -54.531 25.156 8.977 1 31.61 394 GLY B C 1
ATOM 6478 O O . GLY B 1 394 ? -54.75 25.484 10.148 1 31.61 394 GLY B O 1
ATOM 6479 N N . ASN B 1 395 ? -54.281 26.328 8.336 1 31.52 395 ASN B N 1
ATOM 6480 C CA . ASN B 1 395 ? -55.188 27.469 8.227 1 31.52 395 ASN B CA 1
ATOM 6481 C C . ASN B 1 395 ? -56.656 27.016 8.141 1 31.52 395 ASN B C 1
ATOM 6483 O O . ASN B 1 395 ? -57.062 26.438 7.141 1 31.52 395 ASN B O 1
ATOM 6487 N N . ASN B 1 396 ? -57.25 26.375 9.273 1 22.02 396 ASN B N 1
ATOM 6488 C CA . ASN B 1 396 ? -58.625 26.781 9.461 1 22.02 396 ASN B CA 1
ATOM 6489 C C . ASN B 1 396 ? -58.75 28.266 9.828 1 22.02 396 ASN B C 1
ATOM 6491 O O . ASN B 1 396 ? -57.969 28.766 10.656 1 22.02 396 ASN B O 1
#

Radius of gyration: 32.01 Å; Cα contacts (8 Å, |Δi|>4): 1018; chains: 2; bounding box: 112×89×76 Å

Sequence (792 aa):
MHKEKHCAVVIDCWMEKIGEVNFENKPSKFPAFVEEIRKICGTKDFVFGLEDTRGFGRNLASYLTGRKFEVKHVNPVYTSAIRLSNPIIYKDDSYDAYCVARVLRDMVDTLQDAKHEDIYWAIRQLVKRREIIVKYNVMNKNQLHSQLSYGYPSYKKFFSQIDGKSALCFWENYPSPEHIWCTTPEQIYETIKAVHQAFKIERVHAIIDMIKKDGNTQKGYQEERDTIVRNIVKDIKNNQELLKDIEKQLRKLLPQTGYKLQTMPGIDLITEAKIVSEIGDINRFPNSDKLARFMGLAPVHFSSAGKGKEERCRNGNRELNAIFHFLAIQMVAVSPSGKPRHPVFREYFEQKVKEGKNKPQALICISRTLVRLIYGMMKTKTEYRPYEKKEEEGNNMHKEKHCAVVIDCWMEKIGEVNFENKPSKFPAFVEEIRKICGTKDFVFGLEDTRGFGRNLASYLTGRKFEVKHVNPVYTSAIRLSNPIIYKDDSYDAYCVARVLRDMVDTLQDAKHEDIYWAIRQLVKRREIIVKYNVMNKNQLHSQLSYGYPSYKKFFSQIDGKSALCFWENYPSPEHIWCTTPEQIYETIKAVHQAFKIERVHAIIDMIKKDGNTQKGYQEERDTIVRNIVKDIKNNQELLKDIEKQLRKLLPQTGYKLQTMPGIDLITEAKIVSEIGDINRFPNSDKLARFMGLAPVHFSSAGKGKEERCRNGNRELNAIFHFLAIQMVAVSPSGKPRHPVFREYFEQKVKEGKNKPQALICISRTLVRLIYGMMKTKTEYRPYEKKEEEGNN

Nearest PDB structures (foldseek):
  8wt6-assembly1_D  TM=7.026E-01  e=7.248E-10  Escherichia coli
  8wt7-assembly1_C  TM=6.969E-01  e=1.207E-09  Escherichia coli
  8wt9-assembly1_D  TM=6.633E-01  e=1.207E-09  Escherichia coli
  2nnw-assembly1_A  TM=3.978E-01  e=2.278E-04  Pyrococcus furiosus
  8wt7-assembly1_C  TM=7.017E-01  e=6.550E-10  Escherichia coli

Foldseek 3Di:
DDLFKAKAWDADLVLHTQDIDIDTLDPVCLVVVVVVVCVSQPPDADAAEDQCCLPSCVSVLCVCVVVVGWYFHAHVVQLVVVQVVDPDRDPDNNVSNSSRNVSCSVQVVPTFTSDDDVLLSVLLVLLVVLVVLVVVLVVLVVVLVVLLCLAQVPLCVLDVDCLDLLNLQCCLQDVHCVSVVVDDLVVNVVSSCVRPVPDDSVSSVVSNVSSVVVPDSDDPPVVVSSVSSNVSSVSNVVSVVVNVVSLVVLVVRLVVLLFAACLDPLAHSSLSSQLCNVCPQLVSDPALVSVCVQQQLFQPQPDDPHPRPSDRPPPHNPSNVVSLLVSLCQQLDAPPVGHGPHVVSVVQLVVVVVVPDDNVRSSSVSSSVVSRQSSVRSVVSDHRDRPDPPPPPPPD/DDLFKAKAWDADLVLHTQDIDIDTLDPVCLVVVVVVVCVSQPPDADAAEDACCLPSCVSVLVVCVVVVGFYFHAHVVQLVVVQVVDPDRDPDNNVSNSSRNVSCSVQVVPTFTSDDDVLLSVLLVLLVVLVVLVVVLVVLVVVLVVLLCLQQVPLCVLDVDCLDLLNLQCCLQDVHCVSVVVDDLVVNQVSSCVRPVPDDSVSSVVSNVSSVVVPDSDDPPVVVSSVSSNVSSVSNVVSVVVSVVSLVVLVVRVVVLLFAACLDPLAHSSLSSQLCNVCPQLVSDPALVSVCVQQQLFQPQPDDPHPRPSDRDPPHNPSNVVSLLVSLCQQLDAPPVGHGPHPVSVVQLVVVVVVPDDNVRSSSVSSSVVSRQSSVRSVVSDHDDRPDPPPPPPPD

Solvent-accessible surface area (backbone atoms only — not comparable to full-atom values): 43899 Å² total; per-residue (Å²): 122,52,86,62,38,37,55,46,45,41,60,50,100,80,70,44,76,73,43,72,48,74,45,58,55,32,60,56,44,47,62,60,49,53,54,51,48,42,64,69,50,57,92,55,88,78,71,47,63,34,64,46,53,86,53,80,36,25,67,55,46,52,52,40,41,72,72,68,43,54,38,27,43,39,59,60,68,62,32,48,53,55,49,66,71,35,90,68,77,73,93,44,64,63,56,54,26,41,36,41,42,49,49,35,68,77,34,56,86,74,42,46,66,56,71,83,56,46,64,38,52,52,46,29,52,48,48,54,53,46,50,55,52,51,56,50,46,52,53,46,49,51,48,46,53,56,58,39,44,63,47,33,58,63,52,76,76,68,38,97,42,80,80,35,73,51,36,37,49,42,39,54,72,41,50,37,61,70,52,51,75,75,51,48,67,67,56,54,39,53,62,35,32,77,81,31,72,84,60,58,63,66,56,47,54,52,43,52,52,50,50,60,60,34,42,81,51,84,61,66,66,50,67,60,54,35,47,50,46,32,50,43,42,52,50,48,54,51,50,53,52,51,48,50,55,48,50,53,50,46,65,63,50,51,61,75,72,48,50,35,59,57,63,30,90,83,30,44,73,66,53,41,47,50,49,40,35,71,62,45,63,59,77,80,40,90,44,47,68,55,48,36,41,50,28,30,71,41,62,37,74,42,65,59,98,78,80,44,57,65,40,81,41,88,83,28,41,57,68,56,35,49,52,40,50,51,42,32,51,51,36,48,35,56,44,96,86,64,49,54,72,29,59,68,53,32,50,50,39,50,49,36,37,72,75,67,39,52,69,72,58,24,44,49,54,45,29,52,52,47,43,43,52,51,42,50,26,53,72,65,45,35,66,62,70,79,83,66,77,72,72,76,76,75,86,121,123,49,85,60,39,36,56,45,44,41,59,50,98,82,70,45,75,72,44,74,49,75,47,57,56,31,60,57,43,45,64,58,49,53,52,50,49,43,64,69,51,57,93,55,86,77,72,46,63,34,64,46,51,86,52,80,35,25,66,55,46,51,52,40,41,71,72,68,44,54,38,28,40,37,59,62,68,62,32,48,51,54,48,66,70,35,90,69,75,71,92,45,65,63,55,54,25,41,36,42,41,48,49,34,69,76,34,58,87,75,42,47,68,57,71,82,57,45,64,38,53,51,46,29,53,48,50,53,52,46,49,54,52,50,55,50,45,52,54,44,50,52,50,46,51,56,58,39,44,63,45,34,59,64,52,74,75,66,38,96,42,79,79,35,73,51,34,38,50,42,39,56,72,41,50,36,60,69,53,50,74,74,51,50,68,67,58,54,38,53,63,34,31,75,80,30,73,87,61,57,63,67,56,48,53,51,44,52,51,52,49,61,60,34,42,82,51,83,62,67,67,50,67,61,53,36,49,50,46,33,49,45,42,52,50,49,54,51,49,53,51,51,46,49,54,49,51,54,51,47,65,62,50,51,63,74,73,48,49,35,57,57,65,29,88,82,29,44,72,66,53,39,47,51,50,41,36,71,61,45,64,60,78,79,38,90,43,47,67,56,48,36,44,51,29,31,73,42,61,36,75,41,65,60,96,77,81,45,56,64,40,80,42,87,83,29,41,57,67,55,34,51,53,40,49,51,42,32,51,51,37,47,33,56,44,97,87,63,48,53,72,30,59,69,52,31,50,52,40,50,50,36,37,71,75,67,38,50,71,72,57,23,45,50,54,46,29,52,51,48,42,43,50,51,42,50,26,52,72,65,45,34,65,62,69,79,84,66,77,72,70,75,77,75,85,123

Secondary structure (DSSP, 8-state):
--SSEEEEEEE-TT--EEEEEEEES-GGGHHHHHHHHHHHHTTS---EEES-TTTTTHHHHHHHHHTT--EEEPPHHHHHHHHHTSSS---SHHHHHHHHHHHHHHTTTTSEE----HHHHHHHHHHHHHHHHHHHHHHHHHHHHHHHHHH-TTGGGT-S-TTSHHHHHHHHH-SSHHHHHTS-HHHHHHHHHTT-TT--HHHHHHHHHHHHHH-----S-HHHHHHHHHHHHHHHHHHHHHHHHHHHHHHHHGGGG---GGGSTT--HHHHHHHHHHH--GGG-SSHHHHHHHHT-S-EE--SSS---EE--TTS-HHHHHHHHHHHHHHH-B-TTS-BSSHHHHHHHHHHHHTT--HHHHHHHHHHHHHHHHHHHHHHT---------------/--SSEEEEEEE-TT--EEEEEEEES-GGGHHHHHHHHHHHHTTS---EEES-TTTTTHHHHHHHHHTT--EEEPPHHHHHHHHHTSSS---SHHHHHHHHHHHHHHTTTTSEE----HHHHHHHHHHHHHHHHHHHHHHHHHHHHHHHHHH-TTGGGT-S-TTSHHHHHHHHH-SSHHHHHTS-HHHHHHHHHTT-TT--HHHHHHHHHHHHHH-----SSHHHHHHHHHHHHHHHHHHHHHHHHHHHHHHHHGGGG---GGGSTT--HHHHHHHHHHH--GGG-SSHHHHHHHHT-S-EE--SSS---EE--TTS-HHHHHHHHHHHHHHH-B-TTS-BSSHHHHHHHHHHHHTT--HHHHHHHHHHHHHHHHHHHHHHT---------------

pLDDT: mean 86.07, std 14.5, range [22.02, 98.62]

Organism: Acetivibrio thermocellus (strain ATCC 27405 / DSM 1237 / JCM 9322 / NBRC 103400 / NCIMB 10682 / NRRL B-4536 / VPI 7372) (NCBI:txid203119)

InterPro domains:
  IPR002525 Transposase IS110-like, N-terminal [PF01548] (2-152)
  IPR003346 Transposase IS116/IS110/IS902, C-terminal [PF02371] (260-338)
  IPR047650 Transposase IS110-like [NF033542] (2-382)
  IPR047650 Transposase IS110-like [PTHR33055] (2-387)